Protein 6QGR (pdb70)

Radius of gyration: 29.75 Å; Cα contacts (8 Å, |Δi|>4): 2373; chains: 3; bounding box: 98×64×62 Å

CATH classification: 1.10.645.10

Foldseek 3Di:
DDAFEEEEAEAAADCLLVVLLCVVPLLNVLCCVPHYPHPYDVVPDDPDADAAGQEYAYEAWAQPPPVVRLVRLVVNLVRYNAYEHGELCQQAVFLVVPFAADDPPGSVSGDTFRSLVRDQHQFYQFADNGHNVSVSLLSVLSSQCVPNDVVSVVLSCLVGVVRRVSSVVDRWAAPCCCVVPDVVVPHQDLPCQLCVRQPQNQWDADPSHTDGPRVRIRGRNRSLVRDCRNDPRCVPPVCVVVVVVVSVVSSDD/DFWFKFFFFDLFAAGWIKIFDADPVLFGAFIFIFHLHAFPPLFVVQAFAFLFVSLLVQLVLDQLFSLQSNVFSLVQLCQQQVADADPLLVLLSLLLQLLSLQLLLLSLCVSQQQQFDPFPDQDGDDLPDPDPPSPVSVVLSVLRNVLSLVSNCQSQVGSGSGDQDGNFGGPAFHDPVNLVVNLVSLVVNLVSLVVNLVVLLSRLVSVLVDQFHDFLNDTFGDDNQQLDFDQAADAFALGWWAKPSDPDGRDDVVQKDKAQCVVQFAAKDFHQDWDCSGPPGTTDDGGDIDTRSPSHQFIEMDGNPHQHAFAQLRSCCVPVVDDDDALSSLSSSLSVSSNVSSVSSNVSSVVNDSPDDGGGPDRGQHCQGKMKIWTQTRLGTWIKIFGGHRSGTNGIDIQFNLLSCSSRLSRSSRRGNPSCSSSRVSSSSHHSSRRND/DDADPLQAFFDAKWKKAWPPPVLLVQAQFRSCQLLLVQLCLVVVLWQWEWAFADDDDQLHTEIDIGRHSVRSSRRHADRQADYPRCPCQLVCCPPVVIQAYEYEEAQVVLVVLVCCLVPVDVRPPRNRRHRFYEHEFDLFGFHPVLVCCCCCPQQVDDSVFFSHWDDDPQWTWTAGPVGDIGTGGVVVSVVGTDPVSLLDLHGQNNNGQKTWYDPLADGNMIIMGHGDPSSVVSVVVCVVVRTMDIGRSVVHPPGPVVVSVSSVVSNVRSVVVLVCQQCVDPVGGHDRPVD

Organism: NCBI:txid1434108

Sequence (981 aa):
TNKIKIGHVHMSGCTGCLVSLADNNLGLIKILDDYADLVYCLTLADVRHIPEMDVALVEGSVCLQDHESVEDIKETRKKSKKIVVALGSCACYGNITRFSRGGQHNQPQHESYLPIGDLIDVDVYIPGCPPSPELIRNVAVMAYLLLEGNEEQKELAGKYLKPLMDLAKRGTSGCFCDLMYDVINQGLCMGCGTCAASCPVHAITLEFGKPQGERDLCIKCGSCYGACPRSFFNLDVISEFENISEIIAKALKDTKVVEISPTTRLEGHSKLTLKVNDQGIVERGDWLSITPVRGIEKLAIGKTMEQVPKIASRVCGICPIAHTLASTEAMEASIGCEIPTTDAKLLRIILHAANRIHSHALHNILILPDFYIPGTEKKFNLFANEQPARSVMARIVRIREIAQTIAAIAGGEAIHPSNPRIGGMYHNVSPRAKQKMADLAKECLVLVHEQMEFMLDDVIRNMQNREFVEVGGKQIPLPKKLGYHNQGVMATAPMYGSSSLDDNPTWDFTRWKETRPWDWYMGEVTIDLEDPSYPIGGTTKVGTKANPQMESCTGVPTYDGQPVEVGPRARLATFKNFDEKGTFAQHIARQMEYPDCCYTILNNCLDNLNTSGKVLADHIPQGDGSMGWAANEAPRGSNIHLARVKDGKVRWYDMLVPTTWNFPTCSRALTGAPWQIAEMVVRAYDPCVSCATHHMIEDPYLGKYVTCVSARSTDKEEILKKAQDGGIATALMVYALEEEGFIDGTIVAGEGDKPWQPKPVVAMTREDILKARGTRYNISPQISWLKEATRSFGLDKVGVTGVCCQMQAVRKAQLYPINMRDVPGKVAFTVGLFCMENFSYKSLQSIVEDHANQSLGSVKKMEITKGKKFWVYTERGNNVATVPLKATHKYEQPGCHVCLDYVSNLADISTGSVGSPDGWSTVFIRTKVGNEIWSKAVADGMFETKPIEEVKPGLDLLRKLAKQKIDKNQKTVEERKTFGINKGLRNPYA

InterPro domains:
  IPR001501 Nickel-dependent hydrogenase, large subunit [PF00374] (189-300)
  IPR018194 Nickel-dependent hydrogenase, large subunit, nickel binding site [PS00508] (291-300)
  IPR029014 [NiFe]-hydrogenase, large subunit [G3DSA:1.10.645.10] (1-300)
  IPR029014 [NiFe]-hydrogenase, large subunit [SSF56762] (3-300)

Solvent-accessible surface area: 34921 Å² total; per-residue (Å²): 136,120,68,4,87,9,0,3,3,35,13,4,3,15,1,0,18,10,4,0,14,25,13,20,22,100,16,22,24,36,6,39,37,67,42,1,63,31,32,11,0,25,7,31,20,30,36,9,103,19,36,117,4,20,1,0,6,0,2,2,0,0,0,72,79,23,137,77,10,32,66,36,0,77,53,0,58,156,64,11,141,27,0,1,0,0,0,1,20,0,0,6,0,1,1,2,82,40,12,118,5,44,2,50,22,16,76,90,7,91,35,13,52,0,0,26,68,66,18,114,19,52,7,1,0,0,0,10,4,2,0,6,22,0,1,49,2,3,10,5,0,5,32,19,55,55,52,14,85,139,139,61,71,95,32,0,28,94,0,6,93,3,0,61,54,8,15,152,91,26,26,74,2,22,10,13,10,4,64,141,34,4,58,106,38,31,0,15,11,1,8,2,2,10,16,7,0,12,5,2,49,4,12,73,35,108,114,6,66,22,91,12,96,155,95,7,14,3,60,10,4,1,10,7,2,6,10,2,4,4,2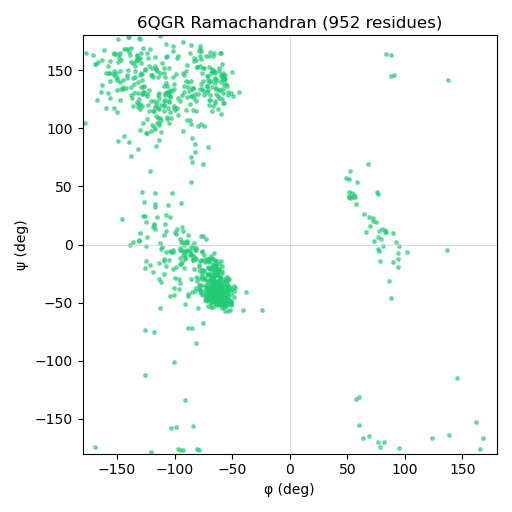4,3,23,95,89,4,0,35,58,19,49,77,5,48,76,53,10,59,149,22,36,159,167,98,106,13,0,5,0,23,10,1,1,11,2,2,7,29,0,12,0,0,0,62,1,46,133,139,14,44,3,78,116,4,3,0,0,0,24,8,7,1,4,1,0,8,91,2,0,57,33,33,31,14,41,5,1,2,4,1,0,0,4,0,0,1,3,3,1,1,1,0,0,0,0,0,1,23,0,0,6,11,8,14,48,3,139,17,20,92,15,0,94,26,0,1,41,0,0,6,0,0,2,3,1,1,0,1,0,14,2,0,27,7,2,0,35,14,2,2,30,45,76,56,115,101,49,5,74,12,93,20,107,73,119,53,4,40,58,5,15,43,41,0,15,78,0,7,60,1,0,5,35,0,0,12,3,0,0,5,5,2,1,3,0,8,2,0,64,2,0,0,1,55,44,29,5,15,96,103,0,58,124,31,0,29,95,22,0,125,69,0,22,95,32,0,60,82,0,28,114,41,0,37,71,0,0,139,27,1,90,119,34,149,59,0,70,23,34,70,91,129,9,81,20,42,207,143,7,2,74,17,141,36,39,46,9,11,3,10,73,20,44,20,11,15,41,83,65,145,125,57,75,13,58,91,104,107,51,122,28,16,146,0,160,87,41,6,7,28,111,20,64,1,73,45,60,21,102,68,7,38,104,41,2,14,20,159,87,46,55,141,3,34,0,33,99,63,0,4,2,3,0,0,2,19,93,47,90,0,10,2,4,1,2,18,0,1,20,16,61,82,159,121,40,128,101,74,2,0,23,5,6,3,35,0,5,0,79,10,0,16,63,0,0,112,25,0,40,94,9,4,117,88,5,79,31,106,14,112,19,56,12,129,132,46,33,96,19,106,17,52,58,0,9,0,1,0,1,2,4,8,0,0,0,0,0,1,0,102,0,103,102,10,85,0,125,90,8,20,0,0,0,2,1,1,0,1,0,0,0,0,1,68,0,0,77,34,1,6,10,28,1,0,5,13,0,1,8,0,3,2,3,0,0,0,2,1,3,5,130,89,119,16,117,54,0,13,62,6,56,70,10,23,0,0,57,0,55,44,120,80,3,39,137,142,16,27,29,0,7,3,29,12,6,0,0,6,12,0,33,116,80,38,48,3,13,0,0,0,5,22,4,147,23,125,87,72,49,34,8,104,14,63,10,0,50,68,78,116,48,2,20,115,19,42,24,34,36,36,4,13,11,15,4,0,27,80,1,17,19,0,4,2,5,45,0,0,62,100,1,0,0,14,6,25,2,15,10,1,13,1,0,9,1,4,30,2,1,0,0,3,1,32,43,1,16,72,38,20,27,0,0,0,0,58,25,24,59,36,22,1,39,12,139,11,0,38,23,0,0,77,101,80,6,121,43,71,9,68,50,9,116,50,0,23,43,44,166,48,82,0,43,0,62,11,111,216,62,86,81,18,55,4,89,40,176,36,2,102,167,38,22,9,92,2,14,67,3,11,36,5,11,0,0,35,8,0,5,0,0,8,12,42,39,3,14,63,123,27,27,3,0,0,0,1,8,10,134,62,0,63,100,4,19,57,84,0,55,88,63,44,73,14,65,57,90,64,2,136,130,11,157,51,3,29,104,64,0,82,126,44,0,92,89,7,28,70,134,8,62,128,42,2,81,84,18,96,112,143,41,163,152,159,43,62,64,30,6,50,98

B-factor: mean 40.39, std 10.01, range [21.32, 119.17]

Secondary structure (DSSP, 8-state):
-EEEEE-S--SSBS-EEEEEEE-TTSBEEEEEEEE-S----HHHHTTTSBTTHHHHHHHTT-SSSHHHHHHHHHHHHHHHHT-PPPHHHHHHHHHHHHHHHHHHHHHHHHHHGGGSB-TTSSPBP-TTSSSTTHHHHHHHHHHHHHHHHHHHHHHHS-SSS-SSEETTEES----HHHHHHHHHHHHHHHHHHHHHHHHHHHHHHHHHH-SEEEETTEEEE--TTTT--S--B--S-SSSEEETTSSS-SS-GGGEEEE-GGGTS---EE-----TTSTTT-SPPTT-EE-HHHH--S-EEEETTB--B-SHHHHHHHHH-----SHHHHHHHHHHTHHHHHHHHHHHHHH--TTS--B-S-----EEEEEEEEEEETTEEEEEEEEEETTEEEEEEEE-HHHHHHHHHHHHTTTSBGGGHHHHHHTT--BHHHHH-/-EEETTTEEESEEEEEEES-HHHHTT-SSSSHHHHHHHHHHHHTS-SEEEEEEE-SSTT-EEEEEE-SHHHHHTT-S---S---GGGGTTGGGTTT--SSEEEEEEHHHHHHHHHHHHS-SS-TTSTTTEEEEEEE--S--B-HHHHHIIIIIIS---GGGEEEEEEETTEEEEEETTS-EEEEEHHHHGGGB-GGGGG---SS-TTSSEEEESTTS-TT-EEEEE-SHHHHHHHHHHHHTT-EEEEEGGGSSSHHHHHHHHHHHHHHHHHHHHHHHTTSSSS-----TT-/-PPEEEEEEESB--SHHHHHHHTTTHHHHHHHHHTEEEEE-TTT----S---EEEEEEESBEETT-HHHHHHHHHHHHHEEEEEEEHHHHHH-GGGGG-----TT-TT---EE-GGGTS--SEEE--SSPPHHHHHHHHHHHHHHHHS-HHHHHHHHHHHHHHHHHHHH-S---THHHIIIIITTT------HHHHH-TT--EEEETTEEEE-TTT-----HHHHH-TTT---HHHHTTHHHHHHHHHHHH--

Nearest PDB structures (foldseek):
  6qgr-assembly1_B  TM=1.003E+00  e=1.014E-67  Methanosarcina barkeri MS
  6qii-assembly1_B  TM=1.003E+00  e=3.091E-65  Methanosarcina barkeri MS
  4omf-assembly1_B-2  TM=9.916E-01  e=7.053E-44  Methanothermobacter marburgensis str. Marburg
  8rja-assembly2_E  TM=9.171E-01  e=2.859E-29  Candidatus Methanoperedenaceae archaeon GB50
  7bkb-assembly1_E  TM=8.137E-01  e=6.306E-21  Methanospirillum hungatei JF-1

Structure (mmCIF, N/CA/C/O backbone):
data_6QGR
#
_entry.id   6QGR
#
_cell.length_a   235.826
_cell.length_b   235.826
_cell.length_c   235.826
_cell.angle_alpha   90.00
_cell.angle_beta   90.00
_cell.angle_gamma   90.00
#
_symmetry.space_group_name_H-M   'F 2 3'
#
loop_
_entity.id
_entity.type
_entity.pdbx_description
1 polymer 'Coenzyme F420 hydrogenase subunit gamma'
2 polymer 'Coenzyme F420 hydrogenase subunit alpha'
3 polymer 'Coenzyme F420 hydrogenase subunit beta'
4 non-polymer 'IRON/SULFUR CLUSTER'
5 non-polymer 'FE2/S2 (INORGANIC) CLUSTER'
6 non-polymer TRIS-HYDROXYMETHYL-METHYL-AMMONIUM
7 non-polymer (R,R)-2,3-BUTANEDIOL
8 non-polymer (4S)-2-METHYL-2,4-PENTANEDIOL
9 non-polymer formyl[bis(hydrocyanato-1kappaC)]ironnickel(Fe-Ni)
10 non-polymer 'FE (III) ION'
11 non-polymer 'MAGNESIUM ION'
12 non-polymer 'FLAVIN-ADENINE DINUCLEOTIDE'
13 water water
#
loop_
_atom_site.group_PDB
_atom_site.id
_atom_site.type_symbol
_atom_site.label_atom_id
_atom_site.label_alt_id
_atom_site.label_comp_id
_atom_site.label_asym_id
_atom_site.label_entity_id
_atom_site.label_seq_id
_atom_site.pdbx_PDB_ins_code
_atom_site.Cartn_x
_atom_site.Cartn_y
_atom_site.Cartn_z
_atom_site.occupancy
_atom_site.B_iso_or_equiv
_atom_site.auth_seq_id
_atom_site.auth_comp_id
_atom_site.auth_asym_id
_atom_site.auth_atom_id
_atom_site.pdbx_PDB_model_num
ATOM 1 N N . THR A 1 1 ? 4.680 -32.116 -39.466 1.00 94.36 18 THR G N 1
ATOM 2 C CA . THR A 1 1 ? 5.284 -32.407 -38.167 1.00 93.29 18 THR G CA 1
ATOM 3 C C . THR A 1 1 ? 6.441 -33.435 -38.231 1.00 87.02 18 THR G C 1
ATOM 4 O O . THR A 1 1 ? 6.584 -34.241 -39.172 1.00 80.98 18 THR G O 1
ATOM 8 N N . ASN A 1 2 ? 7.275 -33.398 -37.205 1.00 80.91 19 ASN G N 1
ATOM 9 C CA . ASN A 1 2 ? 8.332 -34.383 -37.094 1.00 81.25 19 ASN G CA 1
ATOM 10 C C . ASN A 1 2 ? 7.844 -35.644 -36.378 1.00 73.48 19 ASN G C 1
ATOM 11 O O . ASN A 1 2 ? 6.783 -35.680 -35.740 1.00 69.85 19 ASN G O 1
ATOM 16 N N . LYS A 1 3 ? 8.635 -36.696 -36.524 1.00 66.23 20 LYS G N 1
ATOM 17 C CA . LYS A 1 3 ? 8.506 -37.861 -35.673 1.00 59.63 20 LYS G CA 1
ATOM 18 C C . LYS A 1 3 ? 8.960 -37.515 -34.268 1.00 53.05 20 LYS G C 1
ATOM 19 O O . LYS A 1 3 ? 9.953 -36.811 -34.083 1.00 50.69 20 LYS G O 1
ATOM 25 N N . ILE A 1 4 ? 8.244 -38.015 -33.264 1.00 50.38 21 ILE G N 1
ATOM 26 C CA . ILE A 1 4 ? 8.778 -37.882 -31.910 1.00 48.56 21 ILE G CA 1
ATOM 27 C C . ILE A 1 4 ? 9.956 -38.832 -31.724 1.00 49.69 21 ILE G C 1
ATOM 28 O O . ILE A 1 4 ? 10.153 -39.794 -32.483 1.00 48.86 21 ILE G O 1
ATOM 33 N N . LYS A 1 5 ? 10.755 -38.558 -30.698 1.00 45.73 22 LYS G N 1
ATOM 34 C CA . LYS A 1 5 ? 11.918 -39.374 -30.386 1.00 44.88 22 LYS G CA 1
ATOM 35 C C . LYS A 1 5 ? 11.626 -40.272 -29.186 1.00 48.42 22 LYS G C 1
ATOM 36 O O . LYS A 1 5 ? 11.191 -39.784 -28.137 1.00 47.42 22 LYS G O 1
ATOM 42 N N . ILE A 1 6 ? 11.874 -41.578 -29.348 1.00 48.52 23 ILE G N 1
ATOM 43 C CA . ILE A 1 6 ? 11.516 -42.610 -28.369 1.00 44.79 23 ILE G CA 1
ATOM 44 C C . ILE A 1 6 ? 12.747 -43.450 -28.036 1.00 38.65 23 ILE G C 1
ATOM 45 O O . ILE A 1 6 ? 13.450 -43.906 -28.938 1.00 40.67 23 ILE G O 1
ATOM 50 N N . GLY A 1 7 ? 13.001 -43.658 -26.747 1.00 42.68 24 GLY G N 1
ATOM 51 C CA . GLY A 1 7 ? 13.992 -44.619 -26.301 1.00 42.85 24 GLY G CA 1
ATOM 52 C C . GLY A 1 7 ? 13.372 -45.742 -25.484 1.00 43.41 24 GLY G C 1
ATOM 53 O O . GLY A 1 7 ? 12.316 -45.580 -24.858 1.00 38.31 24 GLY G O 1
ATOM 54 N N . HIS A 1 8 ? 14.035 -46.892 -25.503 1.00 35.50 25 HIS G N 1
ATOM 55 C CA . HIS A 1 8 ? 13.736 -47.993 -24.603 1.00 35.95 25 HIS G CA 1
ATOM 56 C C . HIS A 1 8 ? 14.884 -48.071 -23.621 1.00 34.81 25 HIS G C 1
ATOM 57 O O . HIS A 1 8 ? 16.030 -48.353 -24.001 1.00 34.76 25 HIS G O 1
ATOM 64 N N . VAL A 1 9 ? 14.595 -47.809 -22.366 1.00 36.22 26 VAL G N 1
ATOM 65 C CA . VAL A 1 9 ? 15.603 -47.920 -21.315 1.00 42.73 26 VAL G CA 1
ATOM 66 C C . VAL A 1 9 ? 15.362 -49.199 -20.522 1.00 34.67 26 VAL G C 1
ATOM 67 O O . VAL A 1 9 ? 14.247 -49.428 -20.043 1.00 37.96 26 VAL G O 1
ATOM 71 N N . HIS A 1 10 ? 16.436 -49.965 -20.295 1.00 34.47 27 HIS G N 1
ATOM 72 C CA . HIS A 1 10 ? 16.379 -51.286 -19.662 1.00 36.16 27 HIS G CA 1
ATOM 73 C C . HIS A 1 10 ? 17.078 -51.255 -18.306 1.00 37.36 27 HIS G C 1
ATOM 74 O O . HIS A 1 10 ? 18.312 -51.261 -18.235 1.00 34.05 27 HIS G O 1
ATOM 81 N N . MET A 1 11 ? 16.277 -51.248 -17.227 1.00 33.76 28 MET G N 1
ATOM 82 C CA . MET A 1 11 ? 16.809 -51.329 -15.874 1.00 36.26 28 MET G CA 1
ATOM 83 C C . MET A 1 11 ? 16.865 -52.810 -15.489 1.00 35.33 28 MET G C 1
ATOM 84 O O . MET A 1 11 ? 17.280 -53.625 -16.305 1.00 35.08 28 MET G O 1
ATOM 89 N N . SER A 1 12 ? 16.410 -53.179 -14.284 1.00 33.85 29 SER G N 1
ATOM 90 C CA . SER A 1 12 ? 16.373 -54.594 -13.869 1.00 32.06 29 SER G CA 1
ATOM 91 C C . SER A 1 12 ? 15.064 -55.226 -14.366 1.00 35.89 29 SER G C 1
ATOM 92 O O . SER A 1 12 ? 14.085 -55.404 -13.619 1.00 39.09 29 SER G O 1
ATOM 95 N N . GLY A 1 13 ? 15.042 -55.485 -15.679 1.00 34.04 30 GLY G N 1
ATOM 96 C CA . GLY A 1 13 ? 13.888 -56.026 -16.371 1.00 34.96 30 GLY G CA 1
ATOM 97 C C . GLY A 1 13 ? 14.230 -57.347 -17.039 1.00 35.78 30 GLY G C 1
ATOM 98 O O . GLY A 1 13 ? 15.350 -57.843 -16.930 1.00 37.82 30 GLY G O 1
ATOM 99 N N . CYS A 1 14 ? 13.242 -57.928 -17.728 1.00 33.55 31 CYS G N 1
ATOM 100 C CA . CYS A 1 14 ? 13.471 -59.229 -18.359 1.00 32.66 31 CYS G CA 1
ATOM 101 C C . CYS A 1 14 ? 13.491 -59.169 -19.892 1.00 34.73 31 CYS G C 1
ATOM 102 O O . CYS A 1 14 ? 13.770 -60.190 -20.540 1.00 34.66 31 CYS G O 1
ATOM 105 N N . THR A 1 15 ? 13.223 -57.995 -20.484 1.00 34.58 32 THR G N 1
ATOM 106 C CA . THR A 1 15 ? 13.127 -57.677 -21.910 1.00 30.04 32 THR G CA 1
ATOM 107 C C . THR A 1 15 ? 11.809 -58.174 -22.467 1.00 30.86 32 THR G C 1
ATOM 108 O O . THR A 1 15 ? 11.484 -57.889 -23.655 1.00 32.92 32 THR G O 1
ATOM 112 N N . GLY A 1 16 ? 10.998 -58.871 -21.655 1.00 32.80 33 GLY G N 1
ATOM 113 C CA . GLY A 1 16 ? 9.637 -59.201 -22.072 1.00 31.60 33 GLY G CA 1
ATOM 114 C C . GLY A 1 16 ? 8.778 -57.987 -22.380 1.00 34.39 33 GLY G C 1
ATOM 115 O O . GLY A 1 16 ? 7.887 -58.051 -23.232 1.00 30.38 33 GLY G O 1
ATOM 116 N N . CYS A 1 17 ? 9.059 -56.851 -21.722 1.00 33.76 34 CYS G N 1
ATOM 117 C CA . CYS A 1 17 ? 8.383 -55.615 -22.085 1.00 38.37 34 CYS G CA 1
ATOM 118 C C . CYS A 1 17 ? 8.752 -55.162 -23.503 1.00 34.72 34 CYS G C 1
ATOM 119 O O . CYS A 1 17 ? 7.868 -54.825 -24.307 1.00 35.77 34 CYS G O 1
ATOM 122 N N . LEU A 1 18 ? 10.049 -55.149 -23.829 1.00 34.38 35 LEU G N 1
ATOM 123 C CA . LEU A 1 18 ? 10.450 -54.858 -25.203 1.00 35.58 35 LEU G CA 1
ATOM 124 C C . LEU A 1 18 ? 9.830 -55.844 -26.182 1.00 34.45 35 LEU G C 1
ATOM 125 O O . LEU A 1 18 ? 9.299 -55.438 -27.218 1.00 34.15 35 LEU G O 1
ATOM 130 N N . VAL A 1 19 ? 9.849 -57.146 -25.857 1.00 34.73 36 VAL G N 1
ATOM 131 C CA . VAL A 1 19 ? 9.245 -58.147 -26.746 1.00 31.62 36 VAL G CA 1
ATOM 132 C C . VAL A 1 19 ? 7.775 -57.836 -26.981 1.00 32.50 36 VAL G C 1
ATOM 133 O O . VAL A 1 19 ? 7.279 -57.943 -28.110 1.00 34.51 36 VAL G O 1
ATOM 137 N N . SER A 1 20 ? 7.053 -57.452 -25.920 1.00 32.36 37 SER G N 1
ATOM 138 C CA . SER A 1 20 ? 5.663 -57.039 -26.078 1.00 34.10 37 SER G CA 1
ATOM 139 C C . SER A 1 20 ? 5.525 -55.894 -27.085 1.00 34.75 37 SER G C 1
ATOM 140 O O . SER A 1 20 ? 4.621 -55.914 -27.923 1.00 34.27 37 SER G O 1
ATOM 143 N N . LEU A 1 21 ? 6.384 -54.873 -26.998 1.00 35.50 38 LEU G N 1
ATOM 144 C CA . LEU A 1 21 ? 6.324 -53.786 -27.986 1.00 37.31 38 LEU G CA 1
ATOM 145 C C . LEU A 1 21 ? 6.520 -54.344 -29.384 1.00 35.57 38 LEU G C 1
ATOM 146 O O . LEU A 1 21 ? 5.719 -54.090 -30.295 1.00 36.35 38 LEU G O 1
ATOM 151 N N . ALA A 1 22 ? 7.549 -55.180 -29.541 1.00 32.83 39 ALA G N 1
ATOM 152 C CA . ALA A 1 22 ? 7.838 -55.787 -30.829 1.00 35.73 39 ALA G CA 1
ATOM 153 C C . ALA A 1 22 ? 6.706 -56.675 -31.316 1.00 34.83 39 ALA G C 1
ATOM 154 O O . ALA A 1 22 ? 6.588 -56.904 -32.525 1.00 36.06 39 ALA G O 1
ATOM 156 N N . ASP A 1 23 ? 5.888 -57.223 -30.408 1.00 34.51 40 ASP G N 1
ATOM 157 C CA . ASP A 1 23 ? 4.830 -58.123 -30.852 1.00 36.28 40 ASP G CA 1
ATOM 158 C C . ASP A 1 23 ? 3.638 -57.372 -31.449 1.00 42.22 40 ASP G C 1
ATOM 159 O O . ASP A 1 23 ? 2.604 -57.998 -31.743 1.00 36.31 40 ASP G O 1
ATOM 164 N N . ASN A 1 24 ? 3.762 -56.036 -31.634 1.00 40.61 41 ASN G N 1
ATOM 165 C CA . ASN A 1 24 ? 2.835 -55.308 -32.509 1.00 38.18 41 ASN G CA 1
ATOM 166 C C . ASN A 1 24 ? 3.147 -55.534 -33.991 1.00 37.37 41 ASN G C 1
ATOM 167 O O . ASN A 1 24 ? 2.377 -55.089 -34.854 1.00 40.13 41 ASN G O 1
ATOM 172 N N . ASN A 1 25 ? 4.238 -56.236 -34.305 1.00 36.87 42 ASN G N 1
ATOM 173 C CA . ASN A 1 25 ? 4.500 -56.753 -35.673 1.00 40.07 42 ASN G CA 1
ATOM 174 C C . ASN A 1 25 ? 4.564 -55.570 -36.642 1.00 40.55 42 ASN G C 1
ATOM 175 O O . ASN A 1 25 ? 5.300 -54.599 -36.385 1.00 43.18 42 ASN G O 1
ATOM 180 N N . LEU A 1 26 ? 3.866 -55.620 -37.778 1.00 41.92 43 LEU G N 1
ATOM 181 C CA . LEU A 1 26 ? 3.897 -54.513 -38.731 1.00 42.12 43 LEU G CA 1
ATOM 182 C C . LEU A 1 26 ? 3.350 -53.215 -38.126 1.00 47.99 43 LEU G C 1
ATOM 183 O O . LEU A 1 26 ? 3.601 -52.139 -38.687 1.00 41.06 43 LEU G O 1
ATOM 188 N N . GLY A 1 27 ? 2.621 -53.295 -36.998 1.00 41.34 44 GLY G N 1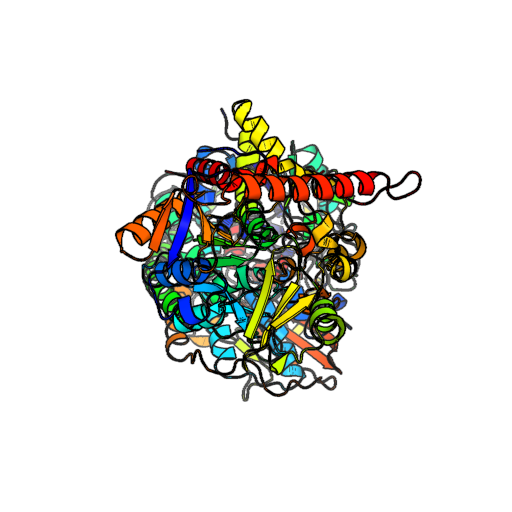
ATOM 189 C CA . GLY A 1 27 ? 2.217 -52.084 -36.296 1.00 34.74 44 GLY G CA 1
ATOM 190 C C . GLY A 1 27 ? 3.405 -51.253 -35.843 1.00 43.04 44 GLY G C 1
ATOM 191 O O . GLY A 1 27 ? 3.429 -50.031 -36.027 1.00 46.00 44 GLY G O 1
ATOM 192 N N . LEU A 1 28 ? 4.409 -51.908 -35.236 1.00 37.87 45 LEU G N 1
ATOM 193 C CA . LEU A 1 28 ? 5.610 -51.216 -34.762 1.00 41.30 45 LEU G CA 1
ATOM 194 C C . LEU A 1 28 ? 6.379 -50.591 -35.925 1.00 39.20 45 LEU G C 1
ATOM 195 O O . LEU A 1 28 ? 6.801 -49.430 -35.863 1.00 39.43 45 LEU G O 1
ATOM 200 N N . ILE A 1 29 ? 6.584 -51.366 -36.984 1.00 38.99 46 ILE G N 1
ATOM 201 C CA . ILE A 1 29 ? 7.276 -50.864 -38.167 1.00 43.02 46 ILE G CA 1
ATOM 202 C C . ILE A 1 29 ? 6.551 -49.639 -38.733 1.00 40.27 46 ILE G C 1
ATOM 203 O O . ILE A 1 29 ? 7.187 -48.634 -39.066 1.00 42.98 46 ILE G O 1
ATOM 208 N N . LYS A 1 30 ? 5.214 -49.667 -38.741 1.00 36.10 47 LYS G N 1
ATOM 209 C CA . LYS A 1 30 ? 4.416 -48.518 -39.176 1.00 42.08 47 LYS G CA 1
ATOM 210 C C . LYS A 1 30 ? 4.660 -47.280 -38.302 1.00 45.96 47 LYS G C 1
ATOM 211 O O . LYS A 1 30 ? 4.832 -46.167 -38.812 1.00 42.00 47 LYS G O 1
ATOM 217 N N . ILE A 1 31 ? 4.658 -47.460 -36.982 1.00 41.66 48 ILE G N 1
ATOM 218 C CA . ILE A 1 31 ? 4.973 -46.378 -36.052 1.00 42.28 48 ILE G CA 1
ATOM 219 C C . ILE A 1 31 ? 6.402 -45.857 -36.251 1.00 47.61 48 ILE G C 1
ATOM 220 O O . ILE A 1 31 ? 6.644 -44.645 -36.226 1.00 43.08 48 ILE G O 1
ATOM 225 N N . LEU A 1 32 ? 7.377 -46.758 -36.395 1.00 46.11 49 LEU G N 1
ATOM 226 C CA . LEU A 1 32 ? 8.750 -46.315 -36.623 1.00 48.87 49 LEU G CA 1
ATOM 227 C C . LEU A 1 32 ? 8.912 -45.650 -37.987 1.00 53.57 49 LEU G C 1
ATOM 228 O O . LEU A 1 32 ? 9.725 -44.722 -38.129 1.00 52.63 49 LEU G O 1
ATOM 233 N N . ASP A 1 33 ? 8.152 -46.108 -38.985 1.00 43.17 50 ASP G N 1
ATOM 234 C CA . ASP A 1 33 ? 8.180 -45.501 -40.309 1.00 47.72 50 ASP G CA 1
ATOM 235 C C . ASP A 1 33 ? 7.663 -44.063 -40.292 1.00 53.57 50 ASP G C 1
ATOM 236 O O . ASP A 1 33 ? 8.230 -43.190 -40.962 1.00 54.68 50 ASP G O 1
ATOM 241 N N . ASP A 1 34 ? 6.560 -43.799 -39.578 1.00 45.84 51 ASP G N 1
ATOM 242 C CA . ASP A 1 34 ? 5.789 -42.587 -39.819 1.00 46.11 51 ASP G CA 1
ATOM 243 C C . ASP A 1 34 ? 5.685 -41.635 -38.636 1.00 49.97 51 ASP G C 1
ATOM 244 O O . ASP A 1 34 ? 5.434 -40.449 -38.854 1.00 51.45 51 ASP G O 1
ATOM 249 N N . TYR A 1 35 ? 5.848 -42.101 -37.406 1.00 47.35 52 TYR G N 1
ATOM 250 C CA . TYR A 1 35 ? 5.551 -41.280 -36.247 1.00 41.48 52 TYR G CA 1
ATOM 251 C C . TYR A 1 35 ? 6.679 -41.154 -35.263 1.00 46.62 52 TYR G C 1
ATOM 252 O O . TYR A 1 35 ? 6.656 -40.208 -34.458 1.00 44.90 52 TYR G O 1
ATOM 261 N N . ALA A 1 36 ? 7.657 -42.059 -35.264 1.00 47.14 53 ALA G N 1
ATOM 262 C CA . ALA A 1 36 ? 8.628 -42.036 -34.174 1.00 46.24 53 ALA G CA 1
ATOM 263 C C . ALA A 1 36 ? 9.955 -42.593 -34.647 1.00 45.38 53 ALA G C 1
ATOM 264 O O . ALA A 1 36 ? 10.002 -43.507 -35.481 1.00 47.88 53 ALA G O 1
ATOM 266 N N . ASP A 1 37 ? 11.027 -42.016 -34.105 1.00 40.46 54 ASP G N 1
ATOM 267 C CA . ASP A 1 37 ? 12.395 -42.483 -34.307 1.00 43.30 54 ASP G CA 1
ATOM 268 C C . ASP A 1 37 ? 12.867 -43.110 -33.006 1.00 48.89 54 ASP G C 1
ATOM 269 O O . ASP A 1 37 ? 12.835 -42.453 -31.950 1.00 50.78 54 ASP G O 1
ATOM 274 N N . LEU A 1 38 ? 13.305 -44.365 -33.085 1.00 41.27 55 LEU G N 1
ATOM 275 C CA . LEU A 1 38 ? 13.933 -45.034 -31.944 1.00 44.73 55 LEU G CA 1
ATOM 276 C C . LEU A 1 38 ? 15.363 -44.529 -31.790 1.00 41.47 55 LEU G C 1
ATOM 277 O O . LEU A 1 38 ? 16.263 -44.936 -32.512 1.00 49.78 55 LEU G O 1
ATOM 282 N N . VAL A 1 39 ? 15.590 -43.659 -30.814 1.00 42.19 56 VAL G N 1
ATOM 283 C CA . VAL A 1 39 ? 16.899 -43.034 -30.679 1.00 44.67 56 VAL G CA 1
ATOM 284 C C . VAL A 1 39 ? 17.823 -43.816 -29.771 1.00 44.36 56 VAL G C 1
ATOM 285 O O . VAL A 1 39 ? 19.020 -43.519 -29.724 1.00 40.85 56 VAL G O 1
ATOM 289 N N . TYR A 1 40 ? 17.310 -44.786 -29.022 1.00 43.63 57 TYR G N 1
ATOM 290 C CA . TYR A 1 40 ? 18.118 -45.498 -28.037 1.00 39.36 57 TYR G CA 1
ATOM 291 C C . TYR A 1 40 ? 17.386 -46.770 -27.641 1.00 37.75 57 TYR G C 1
ATOM 292 O O . TYR A 1 40 ? 16.186 -46.704 -27.376 1.00 41.91 57 TYR G O 1
ATOM 301 N N . CYS A 1 41 ? 18.093 -47.910 -27.654 1.00 38.55 58 CYS G N 1
ATOM 302 C CA . CYS A 1 41 ? 17.614 -49.237 -27.249 1.00 36.79 58 CYS G CA 1
ATOM 303 C C . CYS A 1 41 ? 18.783 -50.211 -27.394 1.00 36.25 58 CYS G C 1
ATOM 304 O O . CYS A 1 41 ? 19.184 -50.560 -28.518 1.00 36.73 58 CYS G O 1
ATOM 307 N N . LEU A 1 42 ? 19.387 -50.594 -26.260 1.00 34.27 59 LEU G N 1
ATOM 308 C CA . LEU A 1 42 ? 20.616 -51.391 -26.298 1.00 36.27 59 LEU G CA 1
ATOM 309 C C . LEU A 1 42 ? 20.377 -52.727 -26.974 1.00 34.44 59 LEU G C 1
ATOM 310 O O . LEU A 1 42 ? 21.275 -53.271 -27.623 1.00 32.51 59 LEU G O 1
ATOM 315 N N . THR A 1 43 ? 19.137 -53.225 -26.901 1.00 34.93 60 THR G N 1
ATOM 316 C CA . THR A 1 43 ? 18.840 -54.533 -27.464 1.00 40.53 60 THR G CA 1
ATOM 317 C C . THR A 1 43 ? 18.847 -54.491 -28.983 1.00 36.85 60 THR G C 1
ATOM 318 O O . THR A 1 43 ? 19.189 -55.492 -29.621 1.00 33.92 60 THR G O 1
ATOM 322 N N . LEU A 1 44 ? 18.471 -53.351 -29.575 1.00 35.87 61 LEU G N 1
ATOM 323 C CA . LEU A 1 44 ? 18.210 -53.262 -31.009 1.00 36.28 61 LEU G CA 1
ATOM 324 C C . LEU A 1 44 ? 19.191 -52.378 -31.778 1.00 41.71 61 LEU G C 1
ATOM 325 O O . LEU A 1 44 ? 19.237 -52.468 -33.009 1.00 40.02 61 LEU G O 1
ATOM 330 N N . ALA A 1 45 ? 19.964 -51.533 -31.100 1.00 39.13 62 ALA G N 1
ATOM 331 C CA . ALA A 1 45 ? 20.733 -50.498 -31.781 1.00 37.09 62 ALA G CA 1
ATOM 332 C C . ALA A 1 45 ? 21.966 -50.159 -30.966 1.00 38.99 62 ALA G C 1
ATOM 333 O O . ALA A 1 45 ? 22.033 -50.431 -29.759 1.00 39.42 62 ALA G O 1
ATOM 335 N N . ASP A 1 46 ? 22.920 -49.483 -31.617 1.00 38.55 63 ASP G N 1
ATOM 336 C CA . ASP A 1 46 ? 24.267 -49.333 -31.060 1.00 37.16 63 ASP G CA 1
ATOM 337 C C . ASP A 1 46 ? 24.509 -47.983 -30.357 1.00 40.39 63 ASP G C 1
ATOM 338 O O . ASP A 1 46 ? 25.657 -47.689 -29.975 1.00 36.90 63 ASP G O 1
ATOM 343 N N . VAL A 1 47 ? 23.472 -47.173 -30.145 1.00 41.56 64 VAL G N 1
ATOM 344 C CA . VAL A 1 47 ? 23.662 -45.948 -29.367 1.00 37.09 64 VAL G CA 1
ATOM 345 C C . VAL A 1 47 ? 23.974 -46.361 -27.928 1.00 42.40 64 VAL G C 1
ATOM 346 O O . VAL A 1 47 ? 23.125 -46.949 -27.243 1.00 41.04 64 VAL G O 1
ATOM 350 N N . ARG A 1 48 ? 25.194 -46.055 -27.469 1.00 35.78 65 ARG G N 1
ATOM 351 C CA . ARG A 1 48 ? 25.684 -46.574 -26.194 1.00 34.95 65 ARG G CA 1
ATOM 352 C C . ARG A 1 48 ? 25.195 -45.785 -24.977 1.00 43.96 65 ARG G C 1
ATOM 353 O O . ARG A 1 48 ? 25.122 -46.360 -23.884 1.00 42.62 65 ARG G O 1
ATOM 361 N N . HIS A 1 49 ? 24.893 -44.481 -25.117 1.00 41.34 66 HIS G N 1
ATOM 362 C CA . HIS A 1 49 ? 24.591 -43.622 -23.973 1.00 40.70 66 HIS G CA 1
ATOM 363 C C . HIS A 1 49 ? 23.226 -43.025 -24.159 1.00 38.42 66 HIS G C 1
ATOM 364 O O . HIS A 1 49 ? 22.745 -42.907 -25.288 1.00 38.56 66 HIS G O 1
ATOM 371 N N . ILE A 1 50 ? 22.585 -42.689 -23.038 1.00 40.96 67 ILE G N 1
ATOM 372 C CA . ILE A 1 50 ? 21.181 -42.263 -23.077 1.00 42.55 67 ILE G CA 1
ATOM 373 C C . ILE A 1 50 ? 21.123 -40.889 -23.738 1.00 45.72 67 ILE G C 1
ATOM 374 O O . ILE A 1 50 ? 21.736 -39.945 -23.214 1.00 45.06 67 ILE G O 1
ATOM 379 N N . PRO A 1 51 ? 20.411 -40.731 -24.867 1.00 42.06 68 PRO G N 1
ATOM 380 C CA . PRO A 1 51 ? 20.295 -39.408 -25.508 1.00 43.65 68 PRO G CA 1
ATOM 381 C C . PRO A 1 51 ? 19.015 -38.700 -25.071 1.00 46.08 68 PRO G C 1
ATOM 382 O O . PRO A 1 51 ? 18.270 -39.233 -24.247 1.00 48.63 68 PRO G O 1
ATOM 386 N N . GLU A 1 52 ? 18.723 -37.521 -25.603 1.00 46.52 69 GLU G N 1
ATOM 387 C CA . GLU A 1 52 ? 17.459 -36.859 -25.287 1.00 46.02 69 GLU G CA 1
ATOM 388 C C . GLU A 1 52 ? 16.302 -37.599 -25.941 1.00 42.40 69 GLU G C 1
ATOM 389 O O . GLU A 1 52 ? 16.413 -38.069 -27.074 1.00 43.55 69 GLU G O 1
ATOM 395 N N . MET A 1 53 ? 15.178 -37.699 -25.232 1.00 40.55 70 MET G N 1
ATOM 396 C CA . MET A 1 53 ? 14.008 -38.393 -25.760 1.00 47.51 70 MET G CA 1
ATOM 397 C C . MET A 1 53 ? 12.758 -37.580 -25.478 1.00 38.47 70 MET G C 1
ATOM 398 O O . MET A 1 53 ? 12.643 -36.973 -24.415 1.00 42.69 70 MET G O 1
ATOM 403 N N . ASP A 1 54 ? 11.813 -37.593 -26.421 1.00 37.98 71 ASP G N 1
ATOM 404 C CA . ASP A 1 54 ? 10.447 -37.175 -26.111 1.00 42.24 71 ASP G CA 1
ATOM 405 C C . ASP A 1 54 ? 9.755 -38.160 -25.173 1.00 49.62 71 ASP G C 1
ATOM 406 O O . ASP A 1 54 ? 9.133 -37.749 -24.178 1.00 44.20 71 ASP G O 1
ATOM 411 N N . VAL A 1 55 ? 9.861 -39.462 -25.474 1.00 47.38 72 VAL G N 1
ATOM 412 C CA . VAL A 1 55 ? 9.247 -40.535 -24.695 1.00 42.65 72 VAL G CA 1
ATOM 413 C C . VAL A 1 55 ? 10.307 -41.591 -24.392 1.00 41.80 72 VAL G C 1
ATOM 414 O O . VAL A 1 55 ? 10.944 -42.134 -25.310 1.00 44.78 72 VAL G O 1
ATOM 418 N N . ALA A 1 56 ? 10.529 -41.837 -23.105 1.00 37.10 73 ALA G N 1
ATOM 419 C CA . ALA A 1 56 ? 11.344 -42.938 -22.610 1.00 45.01 73 ALA G CA 1
ATOM 420 C C . ALA A 1 56 ? 10.404 -44.028 -22.084 1.00 45.77 73 ALA G C 1
ATOM 421 O O . ALA A 1 56 ? 9.670 -43.803 -21.109 1.00 37.31 73 ALA G O 1
ATOM 423 N N . LEU A 1 57 ? 10.412 -45.186 -22.761 1.00 42.20 74 LEU G N 1
ATOM 424 C CA . LEU A 1 57 ? 9.797 -46.435 -22.292 1.00 38.01 74 LEU G CA 1
ATOM 425 C C . LEU A 1 57 ? 10.814 -47.157 -21.408 1.00 37.55 74 LEU G C 1
ATOM 426 O O . LEU A 1 57 ? 11.781 -47.753 -21.904 1.00 36.62 74 LEU G O 1
ATOM 431 N N . VAL A 1 58 ? 10.602 -47.096 -20.088 1.00 35.22 75 VAL G N 1
ATOM 432 C CA . VAL A 1 58 ? 11.535 -47.616 -19.091 1.00 35.90 75 VAL G CA 1
ATOM 433 C C . VAL A 1 58 ? 10.959 -48.917 -18.524 1.00 40.77 75 VAL G C 1
ATOM 434 O O . VAL A 1 58 ? 9.874 -48.905 -17.919 1.00 34.47 75 VAL G O 1
ATOM 438 N N . GLU A 1 59 ? 11.676 -50.035 -18.728 1.00 36.72 76 GLU G N 1
ATOM 439 C CA . GLU A 1 59 ? 11.293 -51.322 -18.160 1.00 36.98 76 GLU G CA 1
ATOM 440 C C . GLU A 1 59 ? 12.252 -51.729 -17.040 1.00 37.92 76 GLU G C 1
ATOM 441 O O . GLU A 1 59 ? 13.414 -51.309 -17.017 1.00 34.31 76 GLU G O 1
ATOM 447 N N . GLY A 1 60 ? 11.738 -52.524 -16.084 1.00 32.92 77 GLY G N 1
ATOM 448 C CA . GLY A 1 60 ? 12.529 -52.985 -14.969 1.00 33.50 77 GLY G CA 1
ATOM 449 C C . GLY A 1 60 ? 12.519 -52.025 -13.788 1.00 36.22 77 GLY G C 1
ATOM 450 O O . GLY A 1 60 ? 12.180 -50.843 -13.903 1.00 34.33 77 GLY G O 1
ATOM 451 N N . SER A 1 61 ? 12.934 -52.557 -12.624 1.00 31.48 78 SER G N 1
ATOM 452 C CA . SER A 1 61 ? 13.110 -51.771 -11.420 1.00 31.55 78 SER G CA 1
ATOM 453 C C . SER A 1 61 ? 14.587 -51.387 -11.271 1.00 31.35 78 SER G C 1
ATOM 454 O O . SER A 1 61 ? 15.431 -51.719 -12.116 1.00 34.23 78 SER G O 1
ATOM 457 N N . VAL A 1 62 ? 14.909 -50.723 -10.155 1.00 32.06 79 VAL G N 1
ATOM 458 C CA . VAL A 1 62 ? 16.240 -50.150 -9.907 1.00 36.06 79 VAL G CA 1
ATOM 459 C C . VAL A 1 62 ? 16.894 -50.856 -8.722 1.00 33.48 79 VAL G C 1
ATOM 460 O O . VAL A 1 62 ? 16.348 -50.850 -7.608 1.00 35.35 79 VAL G O 1
ATOM 464 N N . CYS A 1 63 ? 18.071 -51.427 -8.943 1.00 32.25 80 CYS G N 1
ATOM 465 C CA . CYS A 1 63 ? 18.804 -52.020 -7.832 1.00 35.95 80 CYS G CA 1
ATOM 466 C C . CYS A 1 63 ? 19.595 -50.916 -7.139 1.00 40.03 80 CYS G C 1
ATOM 467 O O . CYS A 1 63 ? 20.521 -50.356 -7.750 1.00 34.62 80 CYS G O 1
ATOM 470 N N . LEU A 1 64 ? 19.244 -50.634 -5.862 1.00 37.01 81 LEU G N 1
ATOM 471 C CA . LEU A 1 64 ? 19.812 -49.492 -5.129 1.00 34.89 81 LEU G CA 1
ATOM 472 C C . LEU A 1 64 ? 21.311 -49.642 -4.908 1.00 38.88 81 LEU G C 1
ATOM 473 O O . LEU A 1 64 ? 22.019 -48.631 -4.777 1.00 36.63 81 LEU G O 1
ATOM 478 N N . GLN A 1 65 ? 21.819 -50.872 -4.878 1.00 36.07 82 GLN G N 1
ATOM 479 C CA . GLN A 1 65 ? 23.232 -51.102 -4.684 1.00 34.35 82 GLN G CA 1
ATOM 480 C C . GLN A 1 65 ? 24.000 -51.225 -6.000 1.00 38.20 82 GLN G C 1
ATOM 481 O O . GLN A 1 65 ? 25.155 -51.679 -5.988 1.00 37.58 82 GLN G O 1
ATOM 487 N N . ASP A 1 66 ? 23.389 -50.876 -7.144 1.00 38.51 83 ASP G N 1
ATOM 488 C CA . ASP A 1 66 ? 24.111 -50.862 -8.422 1.00 35.51 83 ASP G CA 1
ATOM 489 C C . ASP A 1 66 ? 24.204 -49.413 -8.915 1.00 38.53 83 ASP G C 1
ATOM 490 O O . ASP A 1 66 ? 23.230 -48.867 -9.457 1.00 36.00 83 ASP G O 1
ATOM 495 N N . HIS A 1 67 ? 25.396 -48.820 -8.737 1.00 40.03 84 HIS G N 1
ATOM 496 C CA . HIS A 1 67 ? 25.611 -47.395 -9.000 1.00 37.14 84 HIS G CA 1
ATOM 497 C C . HIS A 1 67 ? 25.195 -46.994 -10.409 1.00 31.35 84 HIS G C 1
ATOM 498 O O . HIS A 1 67 ? 24.452 -46.024 -10.600 1.00 36.38 84 HIS G O 1
ATOM 505 N N . GLU A 1 68 ? 25.621 -47.762 -11.421 1.00 35.51 85 GLU G N 1
ATOM 506 C CA . GLU A 1 68 ? 25.305 -47.386 -12.794 1.00 35.32 85 GLU G CA 1
ATOM 507 C C . GLU A 1 68 ? 23.794 -47.375 -13.029 1.00 39.43 85 GLU G C 1
ATOM 508 O O . GLU A 1 68 ? 23.275 -46.513 -13.744 1.00 42.61 85 GLU G O 1
ATOM 514 N N . SER A 1 69 ? 23.063 -48.303 -12.401 1.00 36.56 86 SER G N 1
ATOM 515 C CA . SER A 1 69 ? 21.606 -48.328 -12.534 1.00 41.33 86 SER G CA 1
ATOM 516 C C . SER A 1 69 ? 20.967 -47.059 -11.977 1.00 32.48 86 SER G C 1
ATOM 517 O O . SER A 1 69 ? 20.065 -46.480 -12.603 1.00 36.71 86 SER G O 1
ATOM 520 N N . VAL A 1 70 ? 21.368 -46.661 -10.764 1.00 36.23 87 VAL G N 1
ATOM 521 C CA . VAL A 1 70 ? 20.828 -45.444 -10.150 1.00 39.34 87 VAL G CA 1
ATOM 522 C C . VAL A 1 70 ? 21.106 -44.237 -11.047 1.00 36.29 87 VAL G C 1
ATOM 523 O O . VAL A 1 70 ? 20.204 -43.451 -11.353 1.00 41.54 87 VAL G O 1
ATOM 527 N N . GLU A 1 71 ? 22.339 -44.126 -11.539 1.00 37.18 88 GLU G N 1
ATOM 528 C CA . GLU A 1 71 ? 22.691 -43.057 -12.476 1.00 43.47 88 GLU G CA 1
ATOM 529 C C . GLU A 1 71 ? 21.843 -43.122 -13.750 1.00 46.04 88 GLU G C 1
ATOM 530 O O . GLU A 1 71 ? 21.333 -42.088 -14.215 1.00 35.68 88 GLU G O 1
ATOM 536 N N . ASP A 1 72 ? 21.656 -44.335 -14.324 1.00 40.78 89 ASP G N 1
ATOM 537 C CA . ASP A 1 72 ? 20.832 -44.455 -15.538 1.00 36.29 89 ASP G CA 1
ATOM 538 C C . ASP A 1 72 ? 19.425 -43.895 -15.331 1.00 41.27 89 ASP G C 1
ATOM 539 O O . ASP A 1 72 ? 18.897 -43.214 -16.213 1.00 40.81 89 ASP G O 1
ATOM 544 N N . ILE A 1 73 ? 18.758 -44.251 -14.211 1.00 39.52 90 ILE G N 1
ATOM 545 C CA . ILE A 1 73 ? 17.349 -43.844 -14.068 1.00 40.66 90 ILE G CA 1
ATOM 546 C C . ILE A 1 73 ? 17.258 -42.327 -13.790 1.00 36.64 90 ILE G C 1
ATOM 547 O O . ILE A 1 73 ? 16.342 -41.667 -14.272 1.00 35.02 90 ILE G O 1
ATOM 552 N N . LYS A 1 74 ? 18.215 -41.750 -13.059 1.00 34.49 91 LYS G N 1
ATOM 553 C CA . LYS A 1 74 ? 18.266 -40.281 -12.937 1.00 42.88 91 LYS G CA 1
ATOM 554 C C . LYS A 1 74 ? 18.590 -39.599 -14.275 1.00 41.41 91 LYS G C 1
ATOM 555 O O . LYS A 1 74 ? 17.960 -38.597 -14.643 1.00 40.95 91 LYS G O 1
ATOM 561 N N . GLU A 1 75 ? 19.583 -40.115 -15.007 1.00 39.93 92 GLU G N 1
ATOM 562 C CA . GLU A 1 75 ? 19.900 -39.566 -16.319 1.00 36.09 92 GLU G CA 1
ATOM 563 C C . GLU A 1 75 ? 18.682 -39.608 -17.227 1.00 45.37 92 GLU G C 1
ATOM 564 O O . GLU A 1 75 ? 18.442 -38.670 -17.993 1.00 45.23 92 GLU G O 1
ATOM 570 N N . THR A 1 76 ? 17.864 -40.666 -17.108 1.00 41.87 93 THR G N 1
ATOM 571 C CA . THR A 1 76 ? 16.685 -40.827 -17.960 1.00 40.39 93 THR G CA 1
ATOM 572 C C . THR A 1 76 ? 15.646 -39.741 -17.687 1.00 43.43 93 THR G C 1
ATOM 573 O O . THR A 1 76 ? 15.037 -39.203 -18.627 1.00 38.36 93 THR G O 1
ATOM 577 N N . ARG A 1 77 ? 15.362 -39.470 -16.399 1.00 40.35 94 ARG G N 1
ATOM 578 C CA . ARG A 1 77 ? 14.450 -38.378 -16.069 1.00 45.16 94 ARG G CA 1
ATOM 579 C C . ARG A 1 77 ? 14.987 -37.072 -16.639 1.00 42.58 94 ARG G C 1
ATOM 580 O O . ARG A 1 77 ? 14.253 -36.329 -17.288 1.00 40.98 94 ARG G O 1
ATOM 588 N N . LYS A 1 78 ? 16.292 -36.832 -16.464 1.00 42.48 95 LYS G N 1
ATOM 589 C CA . LYS A 1 78 ? 16.913 -35.597 -16.939 1.00 45.55 95 LYS G CA 1
ATOM 590 C C . LYS A 1 78 ? 16.807 -35.446 -18.457 1.00 48.65 95 LYS G C 1
ATOM 591 O O . LYS A 1 78 ? 16.656 -34.319 -18.941 1.00 47.19 95 LYS G O 1
ATOM 597 N N . LYS A 1 79 ? 16.827 -36.558 -19.220 1.00 42.39 96 LYS G N 1
ATOM 598 C CA . LYS A 1 79 ? 16.895 -36.538 -20.675 1.00 37.20 96 LYS G CA 1
ATOM 599 C C . LYS A 1 79 ? 15.535 -36.633 -21.370 1.00 43.72 96 LYS G C 1
ATOM 600 O O . LYS A 1 79 ? 15.478 -36.518 -22.610 1.00 42.99 96 LYS G O 1
ATOM 606 N N . SER A 1 80 ? 14.433 -36.790 -20.629 1.00 40.29 97 SER G N 1
ATOM 607 C CA . SER A 1 80 ? 13.160 -37.183 -21.229 1.00 41.44 97 SER G CA 1
ATOM 608 C C . SER A 1 80 ? 12.034 -36.186 -20.931 1.00 41.79 97 SER G C 1
ATOM 609 O O . SER A 1 80 ? 11.839 -35.780 -19.778 1.00 39.53 97 SER G O 1
ATOM 612 N N A LYS A 1 81 ? 11.287 -35.809 -21.974 0.54 42.23 98 LYS G N 1
ATOM 613 N N B LYS A 1 81 ? 11.262 -35.833 -21.962 0.46 42.24 98 LYS G N 1
ATOM 614 C CA A LYS A 1 81 ? 10.050 -35.056 -21.769 0.54 44.02 98 LYS G CA 1
ATOM 615 C CA B LYS A 1 81 ? 10.050 -35.051 -21.727 0.46 44.01 98 LYS G CA 1
ATOM 616 C C A LYS A 1 81 ? 9.036 -35.891 -20.985 0.54 43.94 98 LYS G C 1
ATOM 617 C C B LYS A 1 81 ? 9.001 -35.882 -20.993 0.46 43.93 98 LYS G C 1
ATOM 618 O O A LYS A 1 81 ? 8.518 -35.457 -19.944 0.54 44.01 98 LYS G O 1
ATOM 619 O O B LYS A 1 81 ? 8.417 -35.432 -19.996 0.46 44.00 98 LYS G O 1
ATOM 630 N N . ILE A 1 82 ? 8.749 -37.104 -21.464 1.00 43.69 99 ILE G N 1
ATOM 631 C CA . ILE A 1 82 ? 7.763 -37.986 -20.848 1.00 43.25 99 ILE G CA 1
ATOM 632 C C . ILE A 1 82 ? 8.458 -39.278 -20.444 1.00 43.35 99 ILE G C 1
ATOM 633 O O . ILE A 1 82 ? 9.119 -39.922 -21.264 1.00 42.20 99 ILE G O 1
ATOM 638 N N . VAL A 1 83 ? 8.309 -39.649 -19.186 1.00 45.57 100 VAL G N 1
ATOM 639 C CA . VAL A 1 83 ? 8.812 -40.923 -18.681 1.00 44.92 100 VAL G CA 1
ATOM 640 C C . VAL A 1 83 ? 7.618 -41.860 -18.515 1.00 47.02 100 VAL G C 1
ATOM 641 O O . VAL A 1 83 ? 6.648 -41.517 -17.823 1.00 42.62 100 VAL G O 1
ATOM 645 N N . VAL A 1 84 ? 7.683 -43.019 -19.186 1.00 41.41 101 VAL G N 1
ATOM 646 C CA . VAL A 1 84 ? 6.679 -44.083 -19.104 1.00 40.21 101 VAL G CA 1
ATOM 647 C C . VAL A 1 84 ? 7.296 -45.253 -18.340 1.00 40.01 101 VAL G C 1
ATOM 648 O O . VAL A 1 84 ? 8.342 -45.778 -18.752 1.00 34.52 101 VAL G O 1
ATOM 652 N N . ALA A 1 85 ? 6.687 -45.622 -17.202 1.00 36.13 102 ALA G N 1
ATOM 653 C CA . ALA A 1 85 ? 7.008 -46.899 -16.549 1.00 36.33 102 ALA G CA 1
ATOM 654 C C . ALA A 1 85 ? 6.349 -47.993 -17.396 1.00 34.92 102 ALA G C 1
ATOM 655 O O . ALA A 1 85 ? 5.124 -48.186 -17.345 1.00 35.19 102 ALA G O 1
ATOM 657 N N . LEU A 1 86 ? 7.162 -48.681 -18.212 1.00 31.70 103 LEU G N 1
ATOM 658 C CA . LEU A 1 86 ? 6.670 -49.732 -19.104 1.00 35.53 103 LEU G CA 1
ATOM 659 C C . LEU A 1 86 ? 6.711 -51.060 -18.363 1.00 37.21 103 LEU G C 1
ATOM 660 O O . LEU A 1 86 ? 7.802 -51.533 -18.017 1.00 32.10 103 LEU G O 1
ATOM 665 N N . GLY A 1 87 ? 5.544 -51.659 -18.140 1.00 37.63 104 GLY G N 1
ATOM 666 C CA . GLY A 1 87 ? 5.447 -52.957 -17.481 1.00 32.97 104 GLY G CA 1
ATOM 667 C C . GLY A 1 87 ? 5.478 -52.894 -15.959 1.00 38.13 104 GLY G C 1
ATOM 668 O O . GLY A 1 87 ? 5.892 -51.902 -15.340 1.00 34.42 104 GLY G O 1
ATOM 669 N N . SER A 1 88 ? 5.058 -54.022 -15.347 1.00 36.36 105 SER G N 1
ATOM 670 C CA . SER A 1 88 ? 4.817 -54.082 -13.906 1.00 31.75 105 SER G CA 1
ATOM 671 C C . SER A 1 88 ? 6.094 -53.967 -13.068 1.00 33.48 105 SER G C 1
ATOM 672 O O . SER A 1 88 ? 6.033 -53.431 -11.961 1.00 34.08 105 SER G O 1
ATOM 675 N N . CYS A 1 89 ? 7.260 -54.416 -13.556 1.00 30.92 106 CYS G N 1
ATOM 676 C CA . CYS A 1 89 ? 8.482 -54.167 -12.784 1.00 33.52 106 CYS G CA 1
ATOM 677 C C . CYS A 1 89 ? 8.739 -52.674 -12.633 1.00 38.26 106 CYS G C 1
ATOM 678 O O . CYS A 1 89 ? 9.064 -52.206 -11.531 1.00 35.95 106 CYS G O 1
ATOM 681 N N . ALA A 1 90 ? 8.667 -51.917 -13.752 1.00 36.44 107 ALA G N 1
ATOM 682 C CA . ALA A 1 90 ? 8.915 -50.472 -13.676 1.00 38.82 107 ALA G CA 1
ATOM 683 C C . ALA A 1 90 ? 7.844 -49.765 -12.825 1.00 36.35 107 ALA G C 1
ATOM 684 O O . ALA A 1 90 ? 8.182 -48.906 -11.991 1.00 37.39 107 ALA G O 1
ATOM 686 N N . CYS A 1 91 ? 6.563 -50.174 -12.966 1.00 33.53 108 CYS G N 1
ATOM 687 C CA . CYS A 1 91 ? 5.459 -49.539 -12.233 1.00 38.26 108 CYS G CA 1
ATOM 688 C C . CYS A 1 91 ? 5.488 -49.867 -10.750 1.00 36.61 108 CYS G C 1
ATOM 689 O O . CYS A 1 91 ? 5.296 -48.980 -9.899 1.00 35.69 108 CYS G O 1
ATOM 692 N N . TYR A 1 92 ? 5.673 -51.158 -10.420 1.00 38.58 109 TYR G N 1
ATOM 693 C CA . TYR A 1 92 ? 5.302 -51.691 -9.116 1.00 36.23 109 TYR G CA 1
ATOM 694 C C . TYR A 1 92 ? 6.338 -52.620 -8.482 1.00 39.15 109 TYR G C 1
ATOM 695 O O . TYR A 1 92 ? 6.040 -53.212 -7.434 1.00 37.20 109 TYR G O 1
ATOM 704 N N . GLY A 1 93 ? 7.494 -52.844 -9.108 1.00 35.00 110 GLY G N 1
ATOM 705 C CA . GLY A 1 93 ? 8.499 -53.776 -8.565 1.00 37.64 110 GLY G CA 1
ATOM 706 C C . GLY A 1 93 ? 8.322 -55.241 -9.006 1.00 34.04 110 GLY G C 1
ATOM 707 O O . GLY A 1 93 ? 9.291 -55.884 -9.428 1.00 34.74 110 GLY G O 1
ATOM 708 N N . ASN A 1 94 ? 7.079 -55.748 -8.950 1.00 30.95 111 ASN G N 1
ATOM 709 C CA . ASN A 1 94 ? 6.717 -57.071 -9.530 1.00 36.12 111 ASN G CA 1
ATOM 710 C C . ASN A 1 94 ? 7.611 -58.122 -8.867 1.00 32.73 111 ASN G C 1
ATOM 711 O O . ASN A 1 94 ? 7.810 -58.070 -7.631 1.00 32.21 111 ASN G O 1
ATOM 716 N N . ILE A 1 95 ? 8.226 -59.037 -9.625 1.00 33.25 112 ILE G N 1
ATOM 717 C CA . ILE A 1 95 ? 8.961 -60.131 -8.970 1.00 33.50 112 ILE G CA 1
ATOM 718 C C . ILE A 1 95 ? 10.161 -59.638 -8.175 1.00 29.35 112 ILE G C 1
ATOM 719 O O . ILE A 1 95 ? 10.590 -60.339 -7.247 1.00 30.27 112 ILE G O 1
ATOM 724 N N . THR A 1 96 ? 10.696 -58.415 -8.464 1.00 30.59 113 THR G N 1
ATOM 725 C CA . THR A 1 96 ? 11.872 -57.911 -7.726 1.00 28.60 113 THR G CA 1
ATOM 726 C C . THR A 1 96 ? 11.507 -57.391 -6.321 1.00 30.71 113 THR G C 1
ATOM 727 O O . THR A 1 96 ? 12.407 -57.194 -5.491 1.00 30.23 113 THR G O 1
ATOM 731 N N . ARG A 1 97 ? 10.217 -57.187 -6.017 1.00 31.87 114 ARG G N 1
ATOM 732 C CA . ARG A 1 97 ? 9.821 -57.077 -4.604 1.00 34.98 114 ARG G CA 1
ATOM 733 C C . ARG A 1 97 ? 10.409 -58.219 -3.753 1.00 32.82 114 ARG G C 1
ATOM 734 O O . ARG A 1 97 ? 10.768 -58.011 -2.591 1.00 30.19 114 ARG G O 1
ATOM 742 N N . PHE A 1 98 ? 10.513 -59.434 -4.317 1.00 30.38 115 PHE G N 1
ATOM 743 C CA . PHE A 1 98 ? 10.973 -60.604 -3.548 1.00 30.66 115 PHE G CA 1
ATOM 744 C C . PHE A 1 98 ? 12.490 -60.713 -3.469 1.00 33.72 115 PHE G C 1
ATOM 745 O O . PHE A 1 98 ? 13.000 -61.510 -2.660 1.00 30.54 115 PHE G O 1
ATOM 753 N N . SER A 1 99 ? 13.225 -59.946 -4.283 1.00 31.02 116 SER G N 1
ATOM 754 C CA . SER A 1 99 ? 14.683 -59.959 -4.204 1.00 30.87 116 SER G CA 1
ATOM 755 C C . SER A 1 99 ? 15.113 -59.654 -2.779 1.00 31.81 116 SER G C 1
ATOM 756 O O . SER A 1 99 ? 14.524 -58.797 -2.105 1.00 33.18 116 SER G O 1
ATOM 759 N N . ARG A 1 100 ? 16.101 -60.425 -2.288 1.00 30.00 117 ARG G N 1
ATOM 760 C CA . ARG A 1 100 ? 16.601 -60.136 -0.950 1.00 32.46 117 ARG G CA 1
ATOM 761 C C . ARG A 1 100 ? 18.098 -60.422 -0.849 1.00 32.00 117 ARG G C 1
ATOM 762 O O . ARG A 1 100 ? 18.601 -60.630 0.255 1.00 34.25 117 ARG G O 1
ATOM 770 N N . GLY A 1 101 ? 18.820 -60.441 -1.973 1.00 30.95 118 GLY G N 1
ATOM 771 C CA . GLY A 1 101 ? 20.259 -60.553 -1.913 1.00 32.07 118 GLY G CA 1
ATOM 772 C C . GLY A 1 101 ? 20.690 -61.980 -1.648 1.00 32.76 118 GLY G C 1
ATOM 773 O O . GLY A 1 101 ? 19.888 -62.934 -1.687 1.00 35.49 118 GLY G O 1
ATOM 774 N N . GLY A 1 102 ? 22.008 -62.136 -1.457 1.00 29.77 119 GLY G N 1
ATOM 775 C CA . GLY A 1 102 ? 22.611 -63.372 -1.007 1.00 35.58 119 GLY G CA 1
ATOM 776 C C . GLY A 1 102 ? 23.089 -64.334 -2.088 1.00 32.60 119 GLY G C 1
ATOM 777 O O . GLY A 1 102 ? 23.594 -65.408 -1.749 1.00 33.75 119 GLY G O 1
ATOM 778 N N . GLN A 1 103 ? 22.972 -63.990 -3.364 1.00 33.59 120 GLN G N 1
ATOM 779 C CA . GLN A 1 103 ? 23.282 -64.892 -4.483 1.00 28.34 120 GLN G CA 1
ATOM 780 C C . GLN A 1 103 ? 24.578 -64.460 -5.180 1.00 36.89 120 GLN G C 1
ATOM 781 O O . GLN A 1 103 ? 24.854 -63.259 -5.301 1.00 36.52 120 GLN G O 1
ATOM 787 N N . HIS A 1 104 ? 25.373 -65.419 -5.654 1.00 34.09 121 HIS G N 1
ATOM 788 C CA . HIS A 1 104 ? 26.587 -65.028 -6.373 1.00 34.09 121 HIS G CA 1
ATOM 789 C C . HIS A 1 104 ? 26.215 -64.361 -7.698 1.00 33.07 121 HIS G C 1
ATOM 790 O O . HIS A 1 104 ? 25.168 -64.649 -8.276 1.00 35.29 121 HIS G O 1
ATOM 797 N N . ASN A 1 105 ? 27.058 -63.446 -8.188 1.00 33.65 122 ASN G N 1
ATOM 798 C CA . ASN A 1 105 ? 28.318 -63.028 -7.576 1.00 35.07 122 ASN G CA 1
ATOM 799 C C . ASN A 1 105 ? 28.191 -61.610 -6.983 1.00 38.50 122 ASN G C 1
ATOM 800 O O . ASN A 1 105 ? 29.183 -60.885 -6.879 1.00 34.02 122 ASN G O 1
ATOM 805 N N . GLN A 1 106 ? 26.979 -61.190 -6.625 1.00 35.26 123 GLN G N 1
ATOM 806 C CA . GLN A 1 106 ? 26.779 -59.899 -5.961 1.00 37.79 123 GLN G CA 1
ATOM 807 C C . GLN A 1 106 ? 25.765 -60.113 -4.847 1.00 36.38 123 GLN G C 1
ATOM 808 O O . GLN A 1 106 ? 24.592 -59.728 -4.970 1.00 31.86 123 GLN G O 1
ATOM 814 N N . PRO A 1 107 ? 26.196 -60.714 -3.725 1.00 37.09 124 PRO G N 1
ATOM 815 C CA . PRO A 1 107 ? 25.260 -60.983 -2.612 1.00 38.34 124 PRO G CA 1
ATOM 816 C C . PRO A 1 107 ? 24.691 -59.722 -1.989 1.00 38.70 124 PRO G C 1
ATOM 817 O O . PRO A 1 107 ? 23.666 -59.798 -1.296 1.00 32.99 124 PRO G O 1
ATOM 821 N N . GLN A 1 108 ? 25.325 -58.571 -2.228 1.00 35.63 125 GLN G N 1
ATOM 822 C CA . GLN A 1 108 ? 24.877 -57.270 -1.724 1.00 37.73 125 GLN G CA 1
ATOM 823 C C . GLN A 1 108 ? 23.821 -56.613 -2.610 1.00 37.80 125 GLN G C 1
ATOM 824 O O . GLN A 1 108 ? 23.196 -55.631 -2.164 1.00 36.41 125 GLN G O 1
ATOM 830 N N . HIS A 1 109 ? 23.606 -57.112 -3.837 1.00 34.71 126 HIS G N 1
ATOM 831 C CA . HIS A 1 109 ? 22.505 -56.642 -4.685 1.00 32.43 126 HIS G CA 1
ATOM 832 C C . HIS A 1 109 ? 21.192 -57.158 -4.088 1.00 38.09 126 HIS G C 1
ATOM 833 O O . HIS A 1 109 ? 20.611 -58.153 -4.537 1.00 34.67 126 HIS G O 1
ATOM 840 N N . GLU A 1 110 ? 20.684 -56.415 -3.102 1.00 34.45 127 GLU G N 1
ATOM 841 C CA . GLU A 1 110 ? 19.613 -56.873 -2.230 1.00 33.75 127 GLU G CA 1
ATOM 842 C C . GLU A 1 110 ? 18.286 -56.132 -2.412 1.00 37.45 127 GLU G C 1
ATOM 843 O O . GLU A 1 110 ? 17.220 -56.760 -2.272 1.00 36.76 127 GLU G O 1
ATOM 849 N N . SER A 1 111 ? 18.324 -54.833 -2.766 1.00 34.76 128 SER G N 1
ATOM 850 C CA . SER A 1 111 ? 17.187 -53.910 -2.674 1.00 35.34 128 SER G CA 1
ATOM 851 C C . SER A 1 111 ? 16.809 -53.386 -4.048 1.00 33.86 128 SER G C 1
ATOM 852 O O . SER A 1 111 ? 17.642 -52.780 -4.710 1.00 35.99 128 SER G O 1
ATOM 855 N N . TYR A 1 112 ? 15.550 -53.577 -4.451 1.00 31.97 129 TYR G N 1
ATOM 856 C CA . TYR A 1 112 ? 15.018 -53.142 -5.742 1.00 29.93 129 TYR G CA 1
ATOM 857 C C . TYR A 1 112 ? 13.766 -52.316 -5.480 1.00 39.11 129 TYR G C 1
ATOM 858 O O . TYR A 1 112 ? 12.914 -52.696 -4.663 1.00 36.18 129 TYR G O 1
ATOM 867 N N . LEU A 1 113 ? 13.646 -51.192 -6.189 1.00 38.13 130 LEU G N 1
ATOM 868 C CA . LEU A 1 113 ? 12.480 -50.331 -6.106 1.00 33.57 130 LEU G CA 1
ATOM 869 C C . LEU A 1 113 ? 11.953 -50.004 -7.496 1.00 34.35 130 LEU G C 1
ATOM 870 O O . LEU A 1 113 ? 12.731 -49.845 -8.444 1.00 33.97 130 LEU G O 1
ATOM 875 N N . PRO A 1 114 ? 10.634 -49.870 -7.639 1.00 38.34 131 PRO G N 1
ATOM 876 C CA . PRO A 1 114 ? 10.070 -49.344 -8.891 1.00 39.06 131 PRO G CA 1
ATOM 877 C C . PRO A 1 114 ? 10.623 -47.946 -9.183 1.00 39.23 131 PRO G C 1
ATOM 878 O O . PRO A 1 114 ? 11.022 -47.212 -8.265 1.00 35.05 131 PRO G O 1
ATOM 882 N N . ILE A 1 115 ? 10.622 -47.570 -10.479 1.00 34.80 132 ILE G N 1
ATOM 883 C CA . ILE A 1 115 ? 11.356 -46.365 -10.875 1.00 39.34 132 ILE G CA 1
ATOM 884 C C . ILE A 1 115 ? 10.742 -45.118 -10.238 1.00 40.97 132 ILE G C 1
ATOM 885 O O . ILE A 1 115 ? 11.459 -44.166 -9.887 1.00 40.52 132 ILE G O 1
ATOM 890 N N . GLY A 1 116 ? 9.421 -45.123 -10.044 1.00 38.25 133 GLY G N 1
ATOM 891 C CA . GLY A 1 116 ? 8.679 -44.031 -9.432 1.00 40.31 133 GLY G CA 1
ATOM 892 C C . GLY A 1 116 ? 9.102 -43.693 -8.015 1.00 41.90 133 GLY G C 1
ATOM 893 O O . GLY A 1 116 ? 8.678 -42.656 -7.496 1.00 38.29 133 GLY G O 1
ATOM 894 N N . ASP A 1 117 ? 9.876 -44.559 -7.356 1.00 41.74 134 ASP G N 1
ATOM 895 C CA . ASP A 1 117 ? 10.404 -44.222 -6.041 1.00 43.01 134 ASP G CA 1
ATOM 896 C C . ASP A 1 117 ? 11.708 -43.462 -6.137 1.00 45.86 134 ASP G C 1
ATOM 897 O O . ASP A 1 117 ? 12.203 -42.971 -5.115 1.00 47.01 134 ASP G O 1
ATOM 902 N N . LEU A 1 118 ? 12.273 -43.374 -7.334 1.00 41.43 135 LEU G N 1
ATOM 903 C CA . LEU A 1 118 ? 13.521 -42.657 -7.544 1.00 45.74 135 LEU G CA 1
ATOM 904 C C . LEU A 1 118 ? 13.367 -41.420 -8.412 1.00 39.90 135 LEU G C 1
ATOM 905 O O . LEU A 1 118 ? 14.124 -40.476 -8.237 1.00 47.40 135 LEU G O 1
ATOM 910 N N . ILE A 1 119 ? 12.410 -41.412 -9.341 1.00 41.15 136 ILE G N 1
ATOM 911 C CA . ILE A 1 119 ? 12.148 -40.286 -10.227 1.00 44.58 136 ILE G CA 1
ATOM 912 C C . ILE A 1 119 ? 10.636 -40.144 -10.345 1.00 45.98 136 ILE G C 1
ATOM 913 O O . ILE A 1 119 ? 9.874 -41.046 -9.977 1.00 44.20 136 ILE G O 1
ATOM 918 N N . ASP A 1 120 ? 10.207 -38.995 -10.875 1.00 43.72 137 ASP G N 1
ATOM 919 C CA . ASP A 1 120 ? 8.803 -38.746 -11.195 1.00 43.65 137 ASP G CA 1
ATOM 920 C C . ASP A 1 120 ? 8.426 -39.450 -12.486 1.00 41.73 137 ASP G C 1
ATOM 921 O O . ASP A 1 120 ? 9.123 -39.323 -13.494 1.00 44.01 137 ASP G O 1
ATOM 926 N N . VAL A 1 121 ? 7.289 -40.133 -12.478 1.00 37.05 138 VAL G N 1
ATOM 927 C CA . VAL A 1 121 ? 6.824 -40.912 -13.617 1.00 43.39 138 VAL G CA 1
ATOM 928 C C . VAL A 1 121 ? 5.543 -40.282 -14.141 1.00 40.58 138 VAL G C 1
ATOM 929 O O . VAL A 1 121 ? 4.593 -40.064 -13.383 1.00 43.61 138 VAL G O 1
ATOM 933 N N . ASP A 1 122 ? 5.509 -40.033 -15.445 1.00 36.85 139 ASP G N 1
ATOM 934 C CA . ASP A 1 122 ? 4.352 -39.398 -16.068 1.00 39.94 139 ASP G CA 1
ATOM 935 C C . ASP A 1 122 ? 3.208 -40.371 -16.356 1.00 45.36 139 ASP G C 1
ATOM 936 O O . ASP A 1 122 ? 2.037 -39.992 -16.241 1.00 43.14 139 ASP G O 1
ATOM 941 N N . VAL A 1 123 ? 3.516 -41.609 -16.756 1.00 40.95 140 VAL G N 1
ATOM 942 C CA . VAL A 1 123 ? 2.535 -42.542 -17.322 1.00 43.14 140 VAL G CA 1
ATOM 943 C C . VAL A 1 123 ? 2.911 -43.974 -16.902 1.00 44.62 140 VAL G C 1
ATOM 944 O O . VAL A 1 123 ? 4.082 -44.366 -17.001 1.00 36.61 140 VAL G O 1
ATOM 948 N N . TYR A 1 124 ? 1.923 -44.756 -16.443 1.00 37.94 141 TYR G N 1
ATOM 949 C CA . TYR A 1 124 ? 2.113 -46.184 -16.165 1.00 39.80 141 TYR G CA 1
ATOM 950 C C . TYR A 1 124 ? 1.556 -47.002 -17.315 1.00 35.31 141 TYR G C 1
ATOM 951 O O . TYR A 1 124 ? 0.441 -46.745 -17.755 1.00 37.12 141 TYR G O 1
ATOM 960 N N . ILE A 1 125 ? 2.318 -47.990 -17.782 1.00 34.87 142 ILE G N 1
ATOM 961 C CA . ILE A 1 125 ? 1.743 -49.088 -18.564 1.00 35.99 142 ILE G CA 1
ATOM 962 C C . ILE A 1 125 ? 1.874 -50.369 -17.730 1.00 34.96 142 ILE G C 1
ATOM 963 O O . ILE A 1 125 ? 2.921 -51.028 -17.794 1.00 31.96 142 ILE G O 1
ATOM 968 N N . PRO A 1 126 ? 0.896 -50.716 -16.887 1.00 36.06 143 PRO G N 1
ATOM 969 C CA . PRO A 1 126 ? 1.035 -51.913 -16.047 1.00 31.81 143 PRO G CA 1
ATOM 970 C C . PRO A 1 126 ? 0.778 -53.175 -16.858 1.00 37.92 143 PRO G C 1
ATOM 971 O O . PRO A 1 126 ? 0.174 -53.147 -17.940 1.00 33.16 143 PRO G O 1
ATOM 975 N N . GLY A 1 127 ? 1.282 -54.299 -16.317 1.00 36.82 144 GLY G N 1
ATOM 976 C CA . GLY A 1 127 ? 1.147 -55.583 -16.990 1.00 33.87 144 GLY G CA 1
ATOM 977 C C . GLY A 1 127 ? 2.445 -56.361 -16.910 1.00 35.78 144 GLY G C 1
ATOM 978 O O . GLY A 1 127 ? 3.546 -55.776 -16.928 1.00 34.15 144 GLY G O 1
ATOM 979 N N . CYS A 1 128 ? 2.308 -57.677 -16.719 1.00 33.30 145 CYS G N 1
ATOM 980 C CA . CYS A 1 128 ? 3.431 -58.604 -16.779 1.00 31.05 145 CYS G CA 1
ATOM 981 C C . CYS A 1 128 ? 2.948 -59.915 -17.397 1.00 36.43 145 CYS G C 1
ATOM 982 O O . CYS A 1 128 ? 2.441 -60.805 -16.695 1.00 35.84 145 CYS G O 1
ATOM 985 N N . PRO A 1 129 ? 3.093 -60.075 -18.722 1.00 35.95 146 PRO G N 1
ATOM 986 C CA . PRO A 1 129 ? 3.684 -59.049 -19.595 1.00 34.80 146 PRO G CA 1
ATOM 987 C C . PRO A 1 129 ? 2.647 -57.946 -19.951 1.00 37.04 146 PRO G C 1
ATOM 988 O O . PRO A 1 129 ? 1.436 -58.215 -19.966 1.00 34.13 146 PRO G O 1
ATOM 992 N N . PRO A 1 130 ? 3.105 -56.725 -20.240 1.00 38.10 147 PRO G N 1
ATOM 993 C CA . PRO A 1 130 ? 2.169 -55.685 -20.704 1.00 34.97 147 PRO G CA 1
ATOM 994 C C . PRO A 1 130 ? 1.578 -56.053 -22.068 1.00 34.31 147 PRO G C 1
ATOM 995 O O . PRO A 1 130 ? 2.219 -56.707 -22.883 1.00 35.21 147 PRO G O 1
ATOM 999 N N . SER A 1 131 ? 0.348 -55.621 -22.327 1.00 35.34 148 SER G N 1
ATOM 1000 C CA . SER A 1 131 ? -0.292 -55.975 -23.594 1.00 33.51 148 SER G CA 1
ATOM 1001 C C . SER A 1 131 ? 0.307 -55.173 -24.759 1.00 35.96 148 SER G C 1
ATOM 1002 O O . SER A 1 131 ? 0.445 -53.948 -24.657 1.00 38.66 148 SER G O 1
ATOM 1005 N N . PRO A 1 132 ? 0.725 -55.827 -25.847 1.00 32.19 149 PRO G N 1
ATOM 1006 C CA . PRO A 1 132 ? 1.232 -55.063 -27.014 1.00 36.38 149 PRO G CA 1
ATOM 1007 C C . PRO A 1 132 ? 0.294 -53.916 -27.408 1.00 36.40 149 PRO G C 1
ATOM 1008 O O . PRO A 1 132 ? 0.764 -52.796 -27.647 1.00 37.53 149 PRO G O 1
ATOM 1012 N N . GLU A 1 133 ? -1.025 -54.150 -27.364 1.00 34.05 150 GLU G N 1
ATOM 1013 C CA . GLU A 1 133 ? -1.987 -53.149 -27.825 1.00 37.65 150 GLU G CA 1
ATOM 1014 C C . GLU A 1 133 ? -1.927 -51.890 -26.971 1.00 43.07 150 GLU G C 1
ATOM 1015 O O . GLU A 1 133 ? -2.080 -50.774 -27.493 1.00 39.67 150 GLU G O 1
ATOM 1021 N N . LEU A 1 134 ? -1.723 -52.052 -25.656 1.00 35.62 151 LEU G N 1
ATOM 1022 C CA . LEU A 1 134 ? -1.632 -50.908 -24.768 1.00 39.08 151 LEU G CA 1
ATOM 1023 C C . LEU A 1 134 ? -0.390 -50.081 -25.068 1.00 42.47 151 LEU G C 1
ATOM 1024 O O . LEU A 1 134 ? -0.446 -48.838 -25.058 1.00 39.88 151 LEU G O 1
ATOM 1029 N N . ILE A 1 135 ? 0.752 -50.749 -25.295 1.00 38.62 152 ILE G N 1
ATOM 1030 C CA . ILE A 1 135 ? 1.972 -49.992 -25.532 1.00 34.42 152 ILE G CA 1
ATOM 1031 C C . ILE A 1 135 ? 1.814 -49.186 -26.821 1.00 43.06 152 ILE G C 1
ATOM 1032 O O . ILE A 1 135 ? 2.149 -47.988 -26.872 1.00 39.75 152 ILE G O 1
ATOM 1037 N N . ARG A 1 136 ? 1.177 -49.792 -27.814 1.00 35.57 153 ARG G N 1
ATOM 1038 C CA . ARG A 1 136 ? 0.893 -49.152 -29.116 1.00 40.06 153 ARG G CA 1
ATOM 1039 C C . ARG A 1 136 ? -0.056 -47.961 -28.934 1.00 45.06 153 ARG G C 1
ATOM 1040 O O . ARG A 1 136 ? 0.238 -46.917 -29.447 1.00 39.89 153 ARG G O 1
ATOM 1048 N N . ASN A 1 137 ? -1.160 -48.144 -28.221 1.00 46.20 154 ASN G N 1
ATOM 1049 C CA . ASN A 1 137 ? -2.078 -47.029 -27.997 1.00 40.70 154 ASN G CA 1
ATOM 1050 C C . ASN A 1 137 ? -1.377 -45.853 -27.338 1.00 44.69 154 ASN G C 1
ATOM 1051 O O . ASN A 1 137 ? -1.638 -44.693 -27.684 1.00 43.09 154 ASN G O 1
ATOM 1056 N N . VAL A 1 138 ? -0.490 -46.130 -26.378 1.00 41.04 155 VAL G N 1
ATOM 1057 C CA . VAL A 1 138 ? 0.165 -45.065 -25.639 1.00 41.96 155 VAL G CA 1
ATOM 1058 C C . VAL A 1 138 ? 1.153 -44.325 -26.544 1.00 46.48 155 VAL G C 1
ATOM 1059 O O . VAL A 1 138 ? 1.286 -43.097 -26.470 1.00 39.73 155 VAL G O 1
ATOM 1063 N N . ALA A 1 139 ? 1.847 -45.060 -27.421 1.00 41.79 156 ALA G N 1
ATOM 1064 C CA . ALA A 1 139 ? 2.803 -44.436 -28.332 1.00 40.87 156 ALA G CA 1
ATOM 1065 C C . ALA A 1 139 ? 2.089 -43.559 -29.347 1.00 45.52 156 ALA G C 1
ATOM 1066 O O . ALA A 1 139 ? 2.501 -42.425 -29.594 1.00 46.48 156 ALA G O 1
ATOM 1068 N N . VAL A 1 140 ? 1.030 -44.088 -29.965 1.00 45.69 157 VAL G N 1
ATOM 1069 C CA . VAL A 1 140 ? 0.198 -43.293 -30.850 1.00 39.21 157 VAL G CA 1
ATOM 1070 C C . VAL A 1 140 ? -0.325 -42.058 -30.121 1.00 50.78 157 VAL G C 1
ATOM 1071 O O . VAL A 1 140 ? -0.135 -40.926 -30.577 1.00 49.06 157 VAL G O 1
ATOM 1075 N N . MET A 1 141 ? -0.958 -42.249 -28.959 1.00 49.35 158 MET G N 1
ATOM 1076 C CA . MET A 1 141 ? -1.561 -41.109 -28.260 1.00 48.84 158 MET G CA 1
ATOM 1077 C C . MET A 1 141 ? -0.510 -40.097 -27.828 1.00 52.12 158 MET G C 1
ATOM 1078 O O . MET A 1 141 ? -0.801 -38.901 -27.760 1.00 46.95 158 MET G O 1
ATOM 1083 N N . ALA A 1 142 ? 0.711 -40.551 -27.523 1.00 47.52 159 ALA G N 1
ATOM 1084 C CA . ALA A 1 142 ? 1.765 -39.610 -27.145 1.00 42.39 159 ALA G CA 1
ATOM 1085 C C . ALA A 1 142 ? 2.189 -38.775 -28.345 1.00 51.77 159 ALA G C 1
ATOM 1086 O O . ALA A 1 142 ? 2.455 -37.572 -28.223 1.00 49.46 159 ALA G O 1
ATOM 1088 N N . TYR A 1 143 ? 2.261 -39.411 -29.509 1.00 46.80 160 TYR G N 1
ATOM 1089 C CA . TYR A 1 143 ? 2.472 -38.678 -30.741 1.00 51.37 160 TYR G CA 1
ATOM 1090 C C . TYR A 1 143 ? 1.388 -37.617 -30.951 1.00 54.33 160 TYR G C 1
ATOM 1091 O O . TYR A 1 143 ? 1.703 -36.444 -31.182 1.00 55.17 160 TYR G O 1
ATOM 1100 N N . LEU A 1 144 ? 0.104 -38.012 -30.901 1.00 50.33 161 LEU G N 1
ATOM 1101 C CA . LEU A 1 144 ? -0.991 -37.041 -31.050 1.00 48.80 161 LEU G CA 1
ATOM 1102 C C . LEU A 1 144 ? -0.916 -35.923 -30.022 1.00 54.75 161 LEU G C 1
ATOM 1103 O O . LEU A 1 144 ? -1.291 -34.785 -30.313 1.00 61.73 161 LEU G O 1
ATOM 1108 N N . LEU A 1 145 ? -0.474 -36.229 -28.810 1.00 51.88 162 LEU G N 1
ATOM 1109 C CA . LEU A 1 145 ? -0.362 -35.216 -27.781 1.00 51.94 162 LEU G CA 1
ATOM 1110 C C . LEU A 1 145 ? 0.676 -34.176 -28.137 1.00 59.17 162 LEU G C 1
ATOM 1111 O O . LEU A 1 145 ? 0.601 -33.038 -27.667 1.00 59.99 162 LEU G O 1
ATOM 1116 N N . LEU A 1 146 ? 1.653 -34.544 -28.947 1.00 58.81 163 LEU G N 1
ATOM 1117 C CA . LEU A 1 146 ? 2.788 -33.676 -29.193 1.00 60.62 163 LEU G CA 1
ATOM 1118 C C . LEU A 1 146 ? 2.785 -33.046 -30.572 1.00 60.15 163 LEU G C 1
ATOM 1119 O O . LEU A 1 146 ? 3.461 -32.040 -30.770 1.00 70.98 163 LEU G O 1
ATOM 1124 N N . GLU A 1 147 ? 2.030 -33.590 -31.505 1.00 56.34 164 GLU G N 1
ATOM 1125 C CA . GLU A 1 147 ? 2.149 -33.226 -32.896 1.00 55.68 164 GLU G CA 1
ATOM 1126 C C . GLU A 1 147 ? 0.799 -33.101 -33.571 1.00 68.54 164 GLU G C 1
ATOM 1127 O O . GLU A 1 147 ? 0.761 -32.820 -34.773 1.00 74.46 164 GLU G O 1
ATOM 1133 N N . GLY A 1 148 ? -0.310 -33.327 -32.856 1.00 62.11 165 GLY G N 1
ATOM 1134 C CA . GLY A 1 148 ? -1.620 -33.336 -33.479 1.00 67.71 165 GLY G CA 1
ATOM 1135 C C . GLY A 1 148 ? -2.313 -31.979 -33.439 1.00 67.80 165 GLY G C 1
ATOM 1136 O O . GLY A 1 148 ? -1.841 -31.015 -32.836 1.00 58.57 165 GLY G O 1
ATOM 1137 N N . ASN A 1 149 ? -3.463 -31.908 -34.107 1.00 68.75 166 ASN G N 1
ATOM 1138 C CA . ASN A 1 149 ? -4.288 -30.720 -33.922 1.00 73.49 166 ASN G CA 1
ATOM 1139 C C . ASN A 1 149 ? -4.865 -30.718 -32.502 1.00 72.16 166 ASN G C 1
ATOM 1140 O O . ASN A 1 149 ? -4.812 -31.714 -31.786 1.00 76.59 166 ASN G O 1
ATOM 1145 N N . GLU A 1 150 ? -5.392 -29.577 -32.066 0.87 79.45 167 GLU G N 1
ATOM 1146 C CA . GLU A 1 150 ? -5.775 -29.471 -30.656 0.87 75.44 167 GLU G CA 1
ATOM 1147 C C . GLU A 1 150 ? -6.949 -30.383 -30.289 0.87 64.46 167 GLU G C 1
ATOM 1148 O O . GLU A 1 150 ? -7.174 -30.631 -29.102 0.87 64.53 167 GLU G O 1
ATOM 1154 N N . GLU A 1 151 ? -7.615 -30.926 -31.305 0.96 58.88 168 GLU G N 1
ATOM 1155 C CA . GLU A 1 151 ? -8.745 -31.871 -31.146 0.96 66.59 168 GLU G CA 1
ATOM 1156 C C . GLU A 1 151 ? -8.146 -33.237 -30.797 0.96 70.70 168 GLU G C 1
ATOM 1157 O O . GLU A 1 151 ? -8.708 -33.949 -29.976 0.96 62.38 168 GLU G O 1
ATOM 1163 N N . GLN A 1 152 ? -7.050 -33.576 -31.463 1.00 69.52 169 GLN G N 1
ATOM 1164 C CA . GLN A 1 152 ? -6.287 -34.782 -31.182 1.00 62.26 169 GLN G CA 1
ATOM 1165 C C . GLN A 1 152 ? -5.604 -34.691 -29.823 1.00 65.40 169 GLN G C 1
ATOM 1166 O O . GLN A 1 152 ? -5.728 -35.610 -29.003 1.00 61.79 169 GLN G O 1
ATOM 1172 N N . LYS A 1 153 ? -4.889 -33.585 -29.559 1.00 59.03 170 LYS G N 1
ATOM 1173 C CA . LYS A 1 153 ? -4.188 -33.428 -28.289 1.00 59.03 170 LYS G CA 1
ATOM 1174 C C . LYS A 1 153 ? -5.146 -33.460 -27.109 1.00 64.03 170 LYS G C 1
ATOM 1175 O O . LYS A 1 153 ? -4.743 -33.801 -25.983 1.00 54.67 170 LYS G O 1
ATOM 1181 N N . GLU A 1 154 ? -6.395 -33.047 -27.337 1.00 61.42 171 GLU G N 1
ATOM 1182 C CA . GLU A 1 154 ? -7.425 -33.146 -26.315 1.00 59.49 171 GLU G CA 1
ATOM 1183 C C . GLU A 1 154 ? -7.831 -34.604 -26.076 1.00 59.64 171 GLU G C 1
ATOM 1184 O O . GLU A 1 154 ? -7.951 -35.037 -24.926 1.00 53.22 171 GLU G O 1
ATOM 1190 N N . LEU A 1 155 ? -8.048 -35.365 -27.159 1.00 50.05 172 LEU G N 1
ATOM 1191 C CA . LEU A 1 155 ? -8.306 -36.797 -27.066 1.00 51.24 172 LEU G CA 1
ATOM 1192 C C . LEU A 1 155 ? -7.144 -37.524 -26.390 1.00 51.24 172 LEU G C 1
ATOM 1193 O O . LEU A 1 155 ? -7.345 -38.304 -25.450 1.00 46.64 172 LEU G O 1
ATOM 1198 N N . ALA A 1 156 ? -5.918 -37.259 -26.846 1.00 48.03 173 ALA G N 1
ATOM 1199 C CA . ALA A 1 156 ? -4.744 -37.929 -26.303 1.00 49.79 173 ALA G CA 1
ATOM 1200 C C . ALA A 1 156 ? -4.613 -37.694 -24.805 1.00 48.65 173 ALA G C 1
ATOM 1201 O O . ALA A 1 156 ? -4.345 -38.634 -24.045 1.00 46.92 173 ALA G O 1
ATOM 1203 N N . GLY A 1 157 ? -4.801 -36.449 -24.359 1.00 47.86 174 GLY G N 1
ATOM 1204 C CA . GLY A 1 157 ? -4.717 -36.161 -22.944 1.00 42.14 174 GLY G CA 1
ATOM 1205 C C . GLY A 1 157 ? -5.805 -36.841 -22.138 1.00 41.47 174 GLY G C 1
ATOM 1206 O O . GLY A 1 157 ? -5.558 -37.278 -21.014 1.00 52.28 174 GLY G O 1
ATOM 1207 N N . LYS A 1 158 ? -7.003 -36.977 -22.705 1.00 43.65 175 LYS G N 1
ATOM 1208 C CA . LYS A 1 158 ? -8.070 -37.662 -21.995 1.00 47.14 175 LYS G CA 1
ATOM 1209 C C . LYS A 1 158 ? -7.834 -39.175 -21.955 1.00 49.70 175 LYS G C 1
ATOM 1210 O O . LYS A 1 158 ? -8.078 -39.812 -20.922 1.00 41.48 175 LYS G O 1
ATOM 1216 N N . TYR A 1 159 ? -7.334 -39.756 -23.059 1.00 45.71 176 TYR G N 1
ATOM 1217 C CA . TYR A 1 159 ? -6.966 -41.177 -23.076 1.00 47.70 176 TYR G CA 1
ATOM 1218 C C . TYR A 1 159 ? -5.935 -41.513 -22.002 1.00 42.89 176 TYR G C 1
ATOM 1219 O O . TYR A 1 159 ? -6.090 -42.494 -21.274 1.00 42.42 176 TYR G O 1
ATOM 1228 N N . LEU A 1 160 ? -4.868 -40.713 -21.896 1.00 38.68 177 LEU G N 1
ATOM 1229 C CA . LEU A 1 160 ? -3.750 -41.046 -21.033 1.00 38.77 177 LEU G CA 1
ATOM 1230 C C . LEU A 1 160 ? -4.023 -40.747 -19.571 1.00 42.19 177 LEU G C 1
ATOM 1231 O O . LEU A 1 160 ? -3.299 -41.269 -18.708 1.00 40.35 177 LEU G O 1
ATOM 1236 N N . LYS A 1 161 ? -5.036 -39.917 -19.274 1.00 37.85 178 LYS G N 1
ATOM 1237 C CA . LYS A 1 161 ? -5.248 -39.446 -17.904 1.00 39.72 178 LYS G CA 1
ATOM 1238 C C . LYS A 1 161 ? -5.284 -40.584 -16.882 1.00 37.71 178 LYS G C 1
ATOM 1239 O O . LYS A 1 161 ? -4.561 -40.495 -15.878 1.00 40.66 178 LYS G O 1
ATOM 1245 N N . PRO A 1 162 ? -6.040 -41.676 -17.083 1.00 38.01 179 PRO G N 1
ATOM 1246 C CA . PRO A 1 162 ? -6.045 -42.737 -16.055 1.00 41.67 179 PRO G CA 1
ATOM 1247 C C . PRO A 1 162 ? -4.691 -43.437 -15.909 1.00 39.36 179 PRO G C 1
ATOM 1248 O O . PRO A 1 162 ? -4.336 -43.829 -14.791 1.00 39.08 179 PRO G O 1
ATOM 1252 N N . LEU A 1 163 ? -3.892 -43.551 -16.982 1.00 36.55 180 LEU G N 1
ATOM 1253 C CA . LEU A 1 163 ? -2.547 -44.085 -16.834 1.00 33.59 180 LEU G CA 1
ATOM 1254 C C . LEU A 1 163 ? -1.635 -43.103 -16.116 1.00 41.27 180 LEU G C 1
ATOM 1255 O O . LEU A 1 163 ? -0.654 -43.523 -15.504 1.00 38.26 180 LEU G O 1
ATOM 1260 N N . MET A 1 164 ? -1.935 -41.791 -16.173 1.00 39.66 181 MET G N 1
ATOM 1261 C CA . MET A 1 164 ? -1.178 -40.818 -15.385 1.00 38.01 181 MET G CA 1
ATOM 1262 C C . MET A 1 164 ? -1.645 -40.816 -13.931 1.00 39.26 181 MET G C 1
ATOM 1263 O O . MET A 1 164 ? -0.830 -40.727 -13.010 1.00 41.50 181 MET G O 1
ATOM 1268 N N . ASP A 1 165 ? -2.947 -40.952 -13.697 1.00 39.11 182 ASP G N 1
ATOM 1269 C CA . ASP A 1 165 ? -3.437 -41.126 -12.327 1.00 38.39 182 ASP G CA 1
ATOM 1270 C C . ASP A 1 165 ? -2.810 -42.348 -11.640 1.00 40.69 182 ASP G C 1
ATOM 1271 O O . ASP A 1 165 ? -2.481 -42.292 -10.449 1.00 41.62 182 ASP G O 1
ATOM 1276 N N . LEU A 1 166 ? -2.691 -43.483 -12.355 1.00 41.44 183 LEU G N 1
ATOM 1277 C CA . LEU A 1 166 ? -2.044 -44.662 -11.762 1.00 40.11 183 LEU G CA 1
ATOM 1278 C C . LEU A 1 166 ? -0.634 -44.326 -11.300 1.00 37.02 183 LEU G C 1
ATOM 1279 O O . LEU A 1 166 ? -0.223 -44.712 -10.186 1.00 37.87 183 LEU G O 1
ATOM 1284 N N . ALA A 1 167 ? 0.106 -43.548 -12.114 1.00 37.94 184 ALA G N 1
ATOM 1285 C CA . ALA A 1 167 ? 1.476 -43.179 -11.733 1.00 41.62 184 ALA G CA 1
ATOM 1286 C C . ALA A 1 167 ? 1.489 -42.268 -10.510 1.00 41.91 184 ALA G C 1
ATOM 1287 O O . ALA A 1 167 ? 2.439 -42.310 -9.720 1.00 46.75 184 ALA G O 1
ATOM 1289 N N . LYS A 1 168 ? 0.431 -41.469 -10.312 1.00 39.22 185 LYS G N 1
ATOM 1290 C CA . LYS A 1 168 ? 0.358 -40.646 -9.117 1.00 41.73 185 LYS G CA 1
ATOM 1291 C C . LYS A 1 168 ? -0.186 -41.410 -7.920 1.00 42.81 185 LYS G C 1
ATOM 1292 O O . LYS A 1 168 ? 0.075 -41.003 -6.785 1.00 43.65 185 LYS G O 1
ATOM 1298 N N . ARG A 1 169 ? -0.908 -42.519 -8.148 1.00 43.22 186 ARG G N 1
ATOM 1299 C CA . ARG A 1 169 ? -1.519 -43.269 -7.047 1.00 39.93 186 ARG G CA 1
ATOM 1300 C C . ARG A 1 169 ? -0.467 -43.931 -6.159 1.00 40.28 186 ARG G C 1
ATOM 1301 O O . ARG A 1 169 ? -0.542 -43.825 -4.937 1.00 42.66 186 ARG G O 1
ATOM 1309 N N . GLY A 1 170 ? 0.531 -44.591 -6.740 1.00 40.75 187 GLY G N 1
ATOM 1310 C CA . GLY A 1 170 ? 1.607 -45.145 -5.937 1.00 33.74 187 GLY G CA 1
ATOM 1311 C C . GLY A 1 170 ? 2.473 -46.095 -6.748 1.00 40.39 187 GLY G C 1
ATOM 1312 O O . GLY A 1 170 ? 2.400 -46.143 -7.985 1.00 35.28 187 GLY G O 1
ATOM 1313 N N . THR A 1 171 ? 3.297 -46.857 -6.031 1.00 38.10 188 THR G N 1
ATOM 1314 C CA . THR A 1 171 ? 4.246 -47.754 -6.684 1.00 41.71 188 THR G CA 1
ATOM 1315 C C . THR A 1 171 ? 4.099 -49.203 -6.193 1.00 44.72 188 THR G C 1
ATOM 1316 O O . THR A 1 171 ? 5.039 -50.009 -6.286 1.00 41.27 188 THR G O 1
ATOM 1320 N N . SER A 1 172 ? 2.912 -49.556 -5.700 1.00 39.72 189 SER G N 1
ATOM 1321 C CA . SER A 1 172 ? 2.664 -50.897 -5.191 1.00 44.22 189 SER G CA 1
ATOM 1322 C C . SER A 1 172 ? 1.553 -51.537 -6.010 1.00 42.54 189 SER G C 1
ATOM 1323 O O . SER A 1 172 ? 0.607 -50.850 -6.449 1.00 38.04 189 SER G O 1
ATOM 1326 N N . GLY A 1 173 ? 1.685 -52.856 -6.237 1.00 37.41 190 GLY G N 1
ATOM 1327 C CA . GLY A 1 173 ? 0.675 -53.622 -6.957 1.00 34.73 190 GLY G CA 1
ATOM 1328 C C . GLY A 1 173 ? 0.536 -55.035 -6.395 1.00 43.32 190 GLY G C 1
ATOM 1329 O O . GLY A 1 173 ? 1.547 -55.700 -6.120 1.00 39.19 190 GLY G O 1
ATOM 1330 N N . CYS A 1 174 ? -0.703 -55.504 -6.207 1.00 35.83 191 CYS G N 1
ATOM 1331 C CA . CYS A 1 174 ? -0.897 -56.786 -5.540 1.00 33.94 191 CYS G CA 1
ATOM 1332 C C . CYS A 1 174 ? -2.351 -57.231 -5.691 1.00 38.62 191 CYS G C 1
ATOM 1333 O O . CYS A 1 174 ? -3.245 -56.394 -5.893 1.00 34.90 191 CYS G O 1
ATOM 1336 N N . PHE A 1 175 ? -2.594 -58.552 -5.603 1.00 33.84 192 PHE G N 1
ATOM 1337 C CA . PHE A 1 175 ? -3.968 -59.011 -5.357 1.00 33.98 192 PHE G CA 1
ATOM 1338 C C . PHE A 1 175 ? -4.739 -58.119 -4.372 1.00 33.43 192 PHE G C 1
ATOM 1339 O O . PHE A 1 175 ? -5.943 -57.862 -4.545 1.00 31.38 192 PHE G O 1
ATOM 1347 N N . CYS A 1 176 ? -4.062 -57.675 -3.316 1.00 34.22 193 CYS G N 1
ATOM 1348 C CA . CYS A 1 176 ? -4.773 -57.005 -2.240 1.00 37.58 193 CYS G CA 1
ATOM 1349 C C . CYS A 1 176 ? -5.347 -55.676 -2.684 1.00 38.20 193 CYS G C 1
ATOM 1350 O O . CYS A 1 176 ? -6.254 -55.168 -2.003 1.00 36.65 193 CYS G O 1
ATOM 1353 N N . ASP A 1 177 ? -4.874 -55.133 -3.822 1.00 37.97 194 ASP G N 1
ATOM 1354 C CA . ASP A 1 177 ? -5.523 -53.952 -4.411 1.00 40.91 194 ASP G CA 1
ATOM 1355 C C . ASP A 1 177 ? -7.026 -54.153 -4.490 1.00 39.61 194 ASP G C 1
ATOM 1356 O O . ASP A 1 177 ? -7.799 -53.243 -4.175 1.00 36.84 194 ASP G O 1
ATOM 1361 N N . LEU A 1 178 ? -7.457 -55.341 -4.953 1.00 32.90 195 LEU G N 1
ATOM 1362 C CA . LEU A 1 178 ? -8.883 -55.585 -5.147 1.00 32.50 195 LEU G CA 1
ATOM 1363 C C . LEU A 1 178 ? -9.628 -55.606 -3.818 1.00 31.97 195 LEU G C 1
ATOM 1364 O O . LEU A 1 178 ? -10.824 -55.305 -3.777 1.00 34.44 195 LEU G O 1
ATOM 1369 N N . MET A 1 179 ? -8.955 -55.986 -2.733 1.00 32.99 196 MET G N 1
ATOM 1370 C CA . MET A 1 179 ? -9.585 -55.884 -1.409 1.00 37.86 196 MET G CA 1
ATOM 1371 C C . MET A 1 179 ? -9.611 -54.421 -0.961 1.00 36.50 196 MET G C 1
ATOM 1372 O O . MET A 1 179 ? -10.676 -53.799 -0.906 1.00 33.07 196 MET G O 1
ATOM 1377 N N . TYR A 1 180 ? -8.426 -53.860 -0.701 1.00 36.67 197 TYR G N 1
ATOM 1378 C CA . TYR A 1 180 ? -8.240 -52.485 -0.254 1.00 40.70 197 TYR G CA 1
ATOM 1379 C C . TYR A 1 180 ? -9.152 -51.489 -0.972 1.00 36.63 197 TYR G C 1
ATOM 1380 O O . TYR A 1 180 ? -9.888 -50.741 -0.328 1.00 34.37 197 TYR G O 1
ATOM 1389 N N . ASP A 1 181 ? -9.091 -51.454 -2.303 1.00 33.76 198 ASP G N 1
ATOM 1390 C CA . ASP A 1 181 ? -9.643 -50.338 -3.072 1.00 37.55 198 ASP G CA 1
ATOM 1391 C C . ASP A 1 181 ? -10.874 -50.672 -3.896 1.00 40.86 198 ASP G C 1
ATOM 1392 O O . ASP A 1 181 ? -11.401 -49.767 -4.562 1.00 40.55 198 ASP G O 1
ATOM 1397 N N . VAL A 1 182 ? -11.338 -51.928 -3.898 1.00 36.60 199 VAL G N 1
ATOM 1398 C CA . VAL A 1 182 ? -12.542 -52.263 -4.652 1.00 34.80 199 VAL G CA 1
ATOM 1399 C C . VAL A 1 182 ? -13.561 -52.932 -3.728 1.00 36.48 199 VAL G C 1
ATOM 1400 O O . VAL A 1 182 ? -14.573 -52.304 -3.394 1.00 37.89 199 VAL G O 1
ATOM 1404 N N . ILE A 1 183 ? -13.332 -54.206 -3.332 1.00 35.59 200 ILE G N 1
ATOM 1405 C CA . ILE A 1 183 ? -14.295 -54.889 -2.463 1.00 33.91 200 ILE G CA 1
ATOM 1406 C C . ILE A 1 183 ? -14.512 -54.085 -1.171 1.00 34.41 200 ILE G C 1
ATOM 1407 O O . ILE A 1 183 ? -15.656 -53.825 -0.772 1.00 35.71 200 ILE G O 1
ATOM 1412 N N . ASN A 1 184 ? -13.418 -53.704 -0.486 1.00 34.59 201 ASN G N 1
ATOM 1413 C CA . ASN A 1 184 ? -13.536 -53.034 0.818 1.00 35.13 201 ASN G CA 1
ATOM 1414 C C . ASN A 1 184 ? -14.169 -51.639 0.691 1.00 35.90 201 ASN G C 1
ATOM 1415 O O . ASN A 1 184 ? -14.682 -51.117 1.690 1.00 36.15 201 ASN G O 1
ATOM 1420 N N . GLN A 1 185 ? -14.140 -51.043 -0.517 1.00 35.64 202 GLN G N 1
ATOM 1421 C CA . GLN A 1 185 ? -14.756 -49.754 -0.882 1.00 36.96 202 GLN G CA 1
ATOM 1422 C C . GLN A 1 185 ? -16.234 -49.851 -1.294 1.00 45.67 202 GLN G C 1
ATOM 1423 O O . GLN A 1 185 ? -16.843 -48.811 -1.612 1.00 38.35 202 GLN G O 1
ATOM 1429 N N . GLY A 1 186 ? -16.825 -51.051 -1.324 1.00 36.04 203 GLY G N 1
ATOM 1430 C CA . GLY A 1 186 ? -18.178 -51.170 -1.840 1.00 33.99 203 GLY G CA 1
ATOM 1431 C C . GLY A 1 186 ? -18.312 -51.006 -3.344 1.00 37.83 203 GLY G C 1
ATOM 1432 O O . GLY A 1 186 ? -19.410 -50.689 -3.827 1.00 34.93 203 GLY G O 1
ATOM 1433 N N . LEU A 1 187 ? -17.242 -51.234 -4.119 1.00 32.99 204 LEU G N 1
ATOM 1434 C CA . LEU A 1 187 ? -17.333 -51.079 -5.563 1.00 34.98 204 LEU G CA 1
ATOM 1435 C C . LEU A 1 187 ? -17.330 -52.389 -6.371 1.00 38.24 204 LEU G C 1
ATOM 1436 O O . LEU A 1 187 ? -17.528 -52.333 -7.592 1.00 35.77 204 LEU G O 1
ATOM 1441 N N . CYS A 1 188 ? -17.111 -53.557 -5.760 1.00 35.97 205 CYS G N 1
ATOM 1442 C CA . CYS A 1 188 ? -16.990 -54.772 -6.566 1.00 35.18 205 CYS G CA 1
ATOM 1443 C C . CYS A 1 188 ? -18.368 -55.203 -7.027 1.00 33.89 205 CYS G C 1
ATOM 1444 O O . CYS A 1 188 ? -19.311 -55.239 -6.233 1.00 34.27 205 CYS G O 1
ATOM 1447 N N . MET A 1 189 ? -18.491 -55.543 -8.304 1.00 30.79 206 MET G N 1
ATOM 1448 C CA . MET A 1 189 ? -19.780 -56.049 -8.783 1.00 34.08 206 MET G CA 1
ATOM 1449 C C . MET A 1 189 ? -19.662 -57.413 -9.462 1.00 29.91 206 MET G C 1
ATOM 1450 O O . MET A 1 189 ? -20.557 -57.788 -10.244 1.00 32.78 206 MET G O 1
ATOM 1455 N N . GLY A 1 190 ? -18.572 -58.155 -9.206 1.00 37.43 207 GLY G N 1
ATOM 1456 C CA . GLY A 1 190 ? -18.556 -59.586 -9.541 1.00 33.59 207 GLY G CA 1
ATOM 1457 C C . GLY A 1 190 ? -18.396 -59.915 -11.008 1.00 35.51 207 GLY G C 1
ATOM 1458 O O . GLY A 1 190 ? -18.729 -61.041 -11.418 1.00 32.76 207 GLY G O 1
ATOM 1459 N N . CYS A 1 191 ? -17.887 -58.961 -11.822 1.00 32.95 208 CYS G N 1
ATOM 1460 C CA . CYS A 1 191 ? -17.771 -59.180 -13.260 1.00 32.50 208 CYS G CA 1
ATOM 1461 C C . CYS A 1 191 ? -16.728 -60.254 -13.575 1.00 35.19 208 CYS G C 1
ATOM 1462 O O . CYS A 1 191 ? -16.820 -60.925 -14.622 1.00 31.57 208 CYS G O 1
ATOM 1465 N N . GLY A 1 192 ? -15.721 -60.393 -12.701 1.00 30.15 209 GLY G N 1
ATOM 1466 C CA . GLY A 1 192 ? -14.686 -61.405 -12.882 1.00 39.34 209 GLY G CA 1
ATOM 1467 C C . GLY A 1 192 ? -13.554 -61.023 -13.821 1.00 38.65 209 GLY G C 1
ATOM 1468 O O . GLY A 1 192 ? -12.783 -61.901 -14.196 1.00 33.72 209 GLY G O 1
ATOM 1469 N N . THR A 1 193 ? -13.438 -59.743 -14.213 1.00 35.38 210 THR G N 1
ATOM 1470 C CA . THR A 1 193 ? -12.379 -59.316 -15.130 1.00 34.06 210 THR G CA 1
ATOM 1471 C C . THR A 1 193 ? -10.997 -59.543 -14.534 1.00 35.86 210 THR G C 1
ATOM 1472 O O . THR A 1 193 ? -10.068 -59.941 -15.243 1.00 35.74 210 THR G O 1
ATOM 1476 N N . CYS A 1 194 ? -10.851 -59.306 -13.223 1.00 31.21 211 CYS G N 1
ATOM 1477 C CA . CYS A 1 194 ? -9.584 -59.513 -12.539 1.00 31.57 211 CYS G CA 1
ATOM 1478 C C . CYS A 1 194 ? -9.048 -60.932 -12.750 1.00 35.55 211 CYS G C 1
ATOM 1479 O O . CYS A 1 194 ? -7.844 -61.126 -12.956 1.00 33.10 211 CYS G O 1
ATOM 1482 N N . ALA A 1 195 ? -9.941 -61.929 -12.686 1.00 32.91 212 ALA G N 1
ATOM 1483 C CA . ALA A 1 195 ? -9.556 -63.319 -12.873 1.00 35.60 212 ALA G CA 1
ATOM 1484 C C . ALA A 1 195 ? -9.021 -63.557 -14.273 1.00 34.86 212 ALA G C 1
ATOM 1485 O O . ALA A 1 195 ? -8.086 -64.333 -14.443 1.00 31.69 212 ALA G O 1
ATOM 1487 N N . ALA A 1 196 ? -9.623 -62.933 -15.297 1.00 34.36 213 ALA G N 1
ATOM 1488 C CA . ALA A 1 196 ? -9.085 -63.069 -16.660 1.00 34.01 213 ALA G CA 1
ATOM 1489 C C . ALA A 1 196 ? -7.696 -62.403 -16.796 1.00 37.32 213 ALA G C 1
ATOM 1490 O O . ALA A 1 196 ? -6.797 -62.950 -17.447 1.00 34.15 213 ALA G O 1
ATOM 1492 N N . SER A 1 197 ? -7.489 -61.228 -16.189 1.00 37.00 214 SER G N 1
ATOM 1493 C CA . SER A 1 197 ? -6.230 -60.532 -16.401 1.00 36.32 214 SER G CA 1
ATOM 1494 C C . SER A 1 197 ? -5.051 -61.179 -15.651 1.00 36.68 214 SER G C 1
ATOM 1495 O O . SER A 1 197 ? -3.890 -61.000 -16.065 1.00 31.83 214 SER G O 1
ATOM 1498 N N . CYS A 1 198 ? -5.305 -61.934 -14.582 1.00 33.55 215 CYS G N 1
ATOM 1499 C CA . CYS A 1 198 ? -4.181 -62.391 -13.744 1.00 33.17 215 CYS G CA 1
ATOM 1500 C C . CYS A 1 198 ? -3.271 -63.335 -14.538 1.00 31.50 215 CYS G C 1
ATOM 1501 O O . CYS A 1 198 ? -3.739 -64.366 -14.993 1.00 32.03 215 CYS G O 1
ATOM 1504 N N . PRO A 1 199 ? -1.974 -63.045 -14.694 1.00 33.61 216 PRO G N 1
ATOM 1505 C CA . PRO A 1 199 ? -1.112 -63.917 -15.517 1.00 30.11 216 PRO G CA 1
ATOM 1506 C C . PRO A 1 199 ? -0.766 -65.278 -14.879 1.00 34.34 216 PRO G C 1
ATOM 1507 O O . PRO A 1 199 ? -0.234 -66.159 -15.571 1.00 30.30 216 PRO G O 1
ATOM 1511 N N . VAL A 1 200 ? -1.003 -65.478 -13.586 1.00 32.18 217 VAL G N 1
ATOM 1512 C CA . VAL A 1 200 ? -0.594 -66.723 -12.945 1.00 29.46 217 VAL G CA 1
ATOM 1513 C C . VAL A 1 200 ? -1.783 -67.501 -12.366 1.00 35.01 217 VAL G C 1
ATOM 1514 O O . VAL A 1 200 ? -1.581 -68.394 -11.536 1.00 31.22 217 VAL G O 1
ATOM 1518 N N . HIS A 1 201 ? -3.026 -67.158 -12.754 1.00 32.76 218 HIS G N 1
ATOM 1519 C CA . HIS A 1 201 ? -4.225 -67.867 -12.254 1.00 32.26 218 HIS G CA 1
ATOM 1520 C C . HIS A 1 201 ? -4.301 -67.843 -10.708 1.00 36.23 218 HIS G C 1
ATOM 1521 O O . HIS A 1 201 ? -4.615 -68.840 -10.055 1.00 32.78 218 HIS G O 1
ATOM 1528 N N . ALA A 1 202 ? -3.977 -66.705 -10.090 1.00 33.30 219 ALA G N 1
ATOM 1529 C CA . ALA A 1 202 ? -4.069 -66.596 -8.639 1.00 32.53 219 ALA G CA 1
ATOM 1530 C C . ALA A 1 202 ? -5.455 -66.186 -8.149 1.00 30.64 219 ALA G C 1
ATOM 1531 O O . ALA A 1 202 ? -5.676 -66.190 -6.928 1.00 27.36 219 ALA G O 1
ATOM 1533 N N . ILE A 1 203 ? -6.386 -65.882 -9.062 1.00 30.23 220 ILE G N 1
ATOM 1534 C CA . ILE A 1 203 ? -7.689 -65.322 -8.723 1.00 29.23 220 ILE G CA 1
ATOM 1535 C C . ILE A 1 203 ? -8.782 -66.260 -9.227 1.00 28.56 220 ILE G C 1
ATOM 1536 O O . ILE A 1 203 ? -8.831 -66.605 -10.421 1.00 29.99 220 ILE G O 1
ATOM 1541 N N . THR A 1 204 ? -9.629 -66.691 -8.301 1.00 29.38 221 THR G N 1
ATOM 1542 C CA . THR A 1 204 ? -10.882 -67.365 -8.570 1.00 29.75 221 THR G CA 1
ATOM 1543 C C . THR A 1 204 ? -12.028 -66.496 -8.038 1.00 32.64 221 THR G C 1
ATOM 1544 O O . THR A 1 204 ? -11.836 -65.612 -7.191 1.00 35.29 221 THR G O 1
ATOM 1548 N N . LEU A 1 205 ? -13.234 -66.747 -8.521 1.00 34.01 222 LEU G N 1
ATOM 1549 C CA . LEU A 1 205 ? -14.414 -66.128 -7.940 1.00 36.03 222 LEU G CA 1
ATOM 1550 C C . LEU A 1 205 ? -15.194 -67.200 -7.193 1.00 38.77 222 LEU G C 1
ATOM 1551 O O . LEU A 1 205 ? -15.421 -68.283 -7.737 1.00 36.27 222 LEU G O 1
ATOM 1556 N N . GLU A 1 206 ? -15.530 -66.916 -5.925 1.00 33.25 223 GLU G N 1
ATOM 1557 C CA . GLU A 1 206 ? -16.345 -67.783 -5.072 1.00 37.72 223 GLU G CA 1
ATOM 1558 C C . GLU A 1 206 ? -17.632 -67.048 -4.695 1.00 34.69 223 GLU G C 1
ATOM 1559 O O . GLU A 1 206 ? -17.589 -65.990 -4.043 1.00 34.76 223 GLU G O 1
ATOM 1565 N N . PHE A 1 207 ? -18.760 -67.576 -5.157 1.00 33.96 224 PHE G N 1
ATOM 1566 C CA . PHE A 1 207 ? -20.051 -66.893 -5.043 1.00 36.30 224 PHE G CA 1
ATOM 1567 C C . PHE A 1 207 ? -19.971 -65.460 -5.587 1.00 37.89 224 PHE G C 1
ATOM 1568 O O . PHE A 1 207 ? -20.470 -64.504 -4.987 1.00 32.76 224 PHE G O 1
ATOM 1576 N N . GLY A 1 208 ? -19.288 -65.290 -6.716 1.00 34.81 225 GLY G N 1
ATOM 1577 C CA . GLY A 1 208 ? -19.293 -63.980 -7.326 1.00 33.89 225 GLY G CA 1
ATOM 1578 C C . GLY A 1 208 ? -18.300 -63.011 -6.748 1.00 38.55 225 GLY G C 1
ATOM 1579 O O . GLY A 1 208 ? -18.355 -61.815 -7.097 1.00 34.29 225 GLY G O 1
ATOM 1580 N N . LYS A 1 209 ? -17.368 -63.482 -5.895 1.00 30.56 226 LYS G N 1
ATOM 1581 C CA . LYS A 1 209 ? -16.436 -62.546 -5.261 1.00 33.68 226 LYS G CA 1
ATOM 1582 C C . LYS A 1 209 ? -14.990 -63.023 -5.352 1.00 37.96 226 LYS G C 1
ATOM 1583 O O . LYS A 1 209 ? -14.722 -64.230 -5.189 1.00 35.20 226 LYS G O 1
ATOM 1589 N N . PRO A 1 210 ? -14.040 -62.097 -5.608 1.00 35.29 227 PRO G N 1
ATOM 1590 C CA . PRO A 1 210 ? -12.626 -62.481 -5.792 1.00 34.02 227 PRO G CA 1
ATOM 1591 C C . PRO A 1 210 ? -12.037 -63.241 -4.601 1.00 35.86 227 PRO G C 1
ATOM 1592 O O . PRO A 1 210 ? -12.259 -62.899 -3.432 1.00 32.40 227 PRO G O 1
ATOM 1596 N N . GLN A 1 211 ? -11.275 -64.288 -4.927 1.00 34.24 228 GLN G N 1
ATOM 1597 C CA . GLN A 1 211 ? -10.527 -65.095 -3.963 1.00 29.20 228 GLN G CA 1
ATOM 1598 C C . GLN A 1 211 ? -9.081 -65.177 -4.446 1.00 29.07 228 GLN G C 1
ATOM 1599 O O . GLN A 1 211 ? -8.816 -65.656 -5.555 1.00 32.06 228 GLN G O 1
ATOM 1605 N N . GLY A 1 212 ? -8.153 -64.681 -3.624 1.00 29.41 229 GLY G N 1
ATOM 1606 C CA . GLY A 1 212 ? -6.780 -64.514 -4.050 1.00 28.85 229 GLY G CA 1
ATOM 1607 C C . GLY A 1 212 ? -5.802 -65.489 -3.398 1.00 31.65 229 GLY G C 1
ATOM 1608 O O . GLY A 1 212 ? -5.679 -65.563 -2.159 1.00 32.55 229 GLY G O 1
ATOM 1609 N N . GLU A 1 213 ? -5.093 -66.233 -4.233 1.00 28.88 230 GLU G N 1
ATOM 1610 C CA . GLU A 1 213 ? -3.990 -67.063 -3.760 1.00 30.81 230 GLU G CA 1
ATOM 1611 C C . GLU A 1 213 ? -2.760 -66.171 -3.639 1.00 34.36 230 GLU G C 1
ATOM 1612 O O . GLU A 1 213 ? -1.963 -66.022 -4.585 1.00 34.56 230 GLU G O 1
ATOM 1618 N N . ARG A 1 214 ? -2.622 -65.524 -2.488 1.00 28.98 231 ARG G N 1
ATOM 1619 C CA . ARG A 1 214 ? -1.541 -64.532 -2.280 1.00 27.36 231 ARG G CA 1
ATOM 1620 C C . ARG A 1 214 ? -0.150 -65.149 -2.376 1.00 32.92 231 ARG G C 1
ATOM 1621 O O . ARG A 1 214 ? 0.759 -64.390 -2.598 1.00 33.57 231 ARG G O 1
ATOM 1629 N N . ASP A 1 215 ? 0.001 -66.452 -2.169 1.00 28.35 232 ASP G N 1
ATOM 1630 C CA . ASP A 1 215 ? 1.352 -67.009 -2.291 1.00 29.09 232 ASP G CA 1
ATOM 1631 C C . ASP A 1 215 ? 1.681 -67.476 -3.711 1.00 32.82 232 ASP G C 1
ATOM 1632 O O . ASP A 1 215 ? 2.758 -68.030 -3.927 1.00 33.13 232 ASP G O 1
ATOM 1637 N N . LEU A 1 216 ? 0.766 -67.294 -4.656 1.00 31.98 233 LEU G N 1
ATOM 1638 C CA . LEU A 1 216 ? 0.974 -67.443 -6.086 1.00 31.22 233 LEU G CA 1
ATOM 1639 C C . LEU A 1 216 ? 1.157 -66.087 -6.777 1.00 33.22 233 LEU G C 1
ATOM 1640 O O . LEU A 1 216 ? 2.031 -65.945 -7.644 1.00 31.89 233 LEU G O 1
ATOM 1645 N N . CYS A 1 217 ? 0.403 -65.070 -6.325 1.00 32.97 234 CYS G N 1
ATOM 1646 C CA . CYS A 1 217 ? 0.521 -63.691 -6.822 1.00 33.43 234 CYS G CA 1
ATOM 1647 C C . CYS A 1 217 ? 1.977 -63.211 -6.831 1.00 31.79 234 CYS G C 1
ATOM 1648 O O . CYS A 1 217 ? 2.675 -63.287 -5.808 1.00 30.30 234 CYS G O 1
ATOM 1651 N N . ILE A 1 218 ? 2.403 -62.708 -7.993 1.00 28.62 235 ILE G N 1
ATOM 1652 C CA . ILE A 1 218 ? 3.733 -62.120 -8.220 1.00 33.68 235 ILE G CA 1
ATOM 1653 C C . ILE A 1 218 ? 3.730 -60.573 -8.144 1.00 35.89 235 ILE G C 1
ATOM 1654 O O . ILE A 1 218 ? 4.738 -59.935 -8.506 1.00 34.75 235 ILE G O 1
ATOM 1659 N N . LYS A 1 219 ? 2.658 -59.980 -7.625 1.00 36.79 236 LYS G N 1
ATOM 1660 C CA . LYS A 1 219 ? 2.589 -58.520 -7.335 1.00 32.51 236 LYS G CA 1
ATOM 1661 C C . LYS A 1 219 ? 2.821 -57.649 -8.572 1.00 37.35 236 LYS G C 1
ATOM 1662 O O . LYS A 1 219 ? 3.615 -56.733 -8.513 1.00 35.91 236 LYS G O 1
ATOM 1668 N N . CYS A 1 220 ? 2.063 -57.900 -9.618 1.00 32.93 237 CYS G N 1
ATOM 1669 C CA . CYS A 1 220 ? 2.210 -57.169 -10.861 1.00 35.03 237 CYS G CA 1
ATOM 1670 C C . CYS A 1 220 ? 1.238 -55.985 -10.997 1.00 34.98 237 CYS G C 1
ATOM 1671 O O . CYS A 1 220 ? 1.445 -55.148 -11.873 1.00 35.40 237 CYS G O 1
ATOM 1674 N N . GLY A 1 221 ? 0.166 -55.912 -10.199 1.00 34.47 238 GLY G N 1
ATOM 1675 C CA . GLY A 1 221 ? -0.787 -54.814 -10.296 1.00 31.31 238 GLY G CA 1
ATOM 1676 C C . GLY A 1 221 ? -1.743 -54.901 -11.462 1.00 35.83 238 GLY G C 1
ATOM 1677 O O . GLY A 1 221 ? -2.532 -53.961 -11.666 1.00 34.25 238 GLY G O 1
ATOM 1678 N N . SER A 1 222 ? -1.732 -56.013 -12.227 1.00 34.23 239 SER G N 1
ATOM 1679 C CA . SER A 1 222 ? -2.610 -56.112 -13.395 1.00 29.48 239 SER G CA 1
ATOM 1680 C C . SER A 1 222 ? -4.079 -56.085 -13.017 1.00 35.74 239 SER G C 1
ATOM 1681 O O . SER A 1 222 ? -4.891 -55.482 -13.735 1.00 34.96 239 SER G O 1
ATOM 1684 N N . CYS A 1 223 ? -4.461 -56.795 -11.943 1.00 33.72 240 CYS G N 1
ATOM 1685 C CA . CYS A 1 223 ? -5.886 -57.029 -11.713 1.00 32.99 240 CYS G CA 1
ATOM 1686 C C . CYS A 1 223 ? -6.612 -55.733 -11.328 1.00 33.45 240 CYS G C 1
ATOM 1687 O O . CYS A 1 223 ? -7.701 -55.460 -11.839 1.00 36.40 240 CYS G O 1
ATOM 1690 N N . TYR A 1 224 ? -6.018 -54.902 -10.456 1.00 32.87 241 TYR G N 1
ATOM 1691 C CA . TYR A 1 224 ? -6.621 -53.588 -10.189 1.00 33.80 241 TYR G CA 1
ATOM 1692 C C . TYR A 1 224 ? -6.688 -52.730 -11.464 1.00 38.83 241 TYR G C 1
ATOM 1693 O O . TYR A 1 224 ? -7.728 -52.124 -11.766 1.00 36.91 241 TYR G O 1
ATOM 1702 N N . GLY A 1 225 ? -5.601 -52.711 -12.246 1.00 33.11 242 GLY G N 1
ATOM 1703 C CA . GLY A 1 225 ? -5.629 -52.017 -13.531 1.00 32.15 242 GLY G CA 1
ATOM 1704 C C . GLY A 1 225 ? -6.797 -52.405 -14.407 1.00 37.17 242 GLY G C 1
ATOM 1705 O O . GLY A 1 225 ? -7.533 -51.543 -14.909 1.00 37.32 242 GLY G O 1
ATOM 1706 N N . ALA A 1 226 ? -6.998 -53.714 -14.600 1.00 34.41 243 ALA G N 1
ATOM 1707 C CA . ALA A 1 226 ? -8.032 -54.164 -15.521 1.00 36.48 243 ALA G CA 1
ATOM 1708 C C . ALA A 1 226 ? -9.436 -54.035 -14.942 1.00 35.57 243 ALA G C 1
ATOM 1709 O O . ALA A 1 226 ? -10.399 -53.918 -15.710 1.00 39.61 243 ALA G O 1
ATOM 1711 N N . CYS A 1 227 ? -9.565 -54.062 -13.620 1.00 36.14 244 CYS G N 1
ATOM 1712 C CA . CYS A 1 227 ? -10.879 -53.965 -12.980 1.00 37.43 244 CYS G CA 1
ATOM 1713 C C . CYS A 1 227 ? -11.639 -52.726 -13.480 1.00 38.97 244 CYS G C 1
ATOM 1714 O O . CYS A 1 227 ? -11.073 -51.613 -13.482 1.00 38.52 244 CYS G O 1
ATOM 1717 N N . PRO A 1 228 ? -12.891 -52.876 -13.934 1.00 35.85 245 PRO G N 1
ATOM 1718 C CA . PRO A 1 228 ? -13.692 -51.710 -14.372 1.00 35.00 245 PRO G CA 1
ATOM 1719 C C . PRO A 1 228 ? -14.182 -50.838 -13.230 1.00 40.60 245 PRO G C 1
ATOM 1720 O O . PRO A 1 228 ? -14.961 -49.916 -13.480 1.00 38.92 245 PRO G O 1
ATOM 1724 N N . ARG A 1 229 ? -13.779 -51.117 -11.984 1.00 39.95 246 ARG G N 1
ATOM 1725 C CA . ARG A 1 229 ? -14.082 -50.263 -10.833 1.00 35.00 246 ARG G CA 1
ATOM 1726 C C . ARG A 1 229 ? -12.812 -49.692 -10.202 1.00 34.65 246 ARG G C 1
ATOM 1727 O O . ARG A 1 229 ? -12.866 -49.122 -9.104 1.00 40.81 246 ARG G O 1
ATOM 1735 N N . SER A 1 230 ? -11.665 -49.788 -10.888 1.00 37.35 247 SER G N 1
ATOM 1736 C CA . SER A 1 230 ? -10.519 -48.972 -10.499 1.00 41.04 247 SER G CA 1
ATOM 1737 C C . SER A 1 230 ? -10.733 -47.590 -11.106 1.00 44.20 247 SER G C 1
ATOM 1738 O O . SER A 1 230 ? -11.259 -46.683 -10.447 1.00 45.36 247 SER G O 1
ATOM 1741 N N . PHE A 1 231 ? -10.340 -47.426 -12.362 1.00 38.08 248 PHE G N 1
ATOM 1742 C CA . PHE A 1 231 ? -10.713 -46.251 -13.144 1.00 43.33 248 PHE G CA 1
ATOM 1743 C C . PHE A 1 231 ? -11.719 -46.701 -14.189 1.00 42.95 248 PHE G C 1
ATOM 1744 O O . PHE A 1 231 ? -11.502 -47.711 -14.874 1.00 44.46 248 PHE G O 1
ATOM 1752 N N . PHE A 1 232 ? -12.836 -45.981 -14.284 1.00 40.51 249 PHE G N 1
ATOM 1753 C CA . PHE A 1 232 ? -13.717 -46.091 -15.440 1.00 42.02 249 PHE G CA 1
ATOM 1754 C C . PHE A 1 232 ? -14.022 -44.681 -15.960 1.00 49.45 249 PHE G C 1
ATOM 1755 O O . PHE A 1 232 ? -14.920 -44.014 -15.426 1.00 40.85 249 PHE G O 1
ATOM 1763 N N . ASN A 1 233 ? -13.300 -44.238 -17.003 1.00 43.13 250 ASN G N 1
ATOM 1764 C CA . ASN A 1 233 ? -13.438 -42.867 -17.519 1.00 41.20 250 ASN G CA 1
ATOM 1765 C C . ASN A 1 233 ? -14.482 -42.882 -18.639 1.00 39.98 250 ASN G C 1
ATOM 1766 O O . ASN A 1 233 ? -14.207 -43.247 -19.788 1.00 44.17 250 ASN G O 1
ATOM 1771 N N . LEU A 1 234 ? -15.714 -42.523 -18.281 1.00 38.22 251 LEU G N 1
ATOM 1772 C CA . LEU A 1 234 ? -16.820 -42.645 -19.212 1.00 44.59 251 LEU G CA 1
ATOM 1773 C C . LEU A 1 234 ? -16.601 -41.822 -20.483 1.00 46.67 251 LEU G C 1
ATOM 1774 O O . LEU A 1 234 ? -17.020 -42.258 -21.564 1.00 41.56 251 LEU G O 1
ATOM 1779 N N . ASP A 1 235 ? -15.940 -40.647 -20.387 1.00 47.54 252 ASP G N 1
ATOM 1780 C CA . ASP A 1 235 ? -15.812 -39.795 -21.581 1.00 49.74 252 ASP G CA 1
ATOM 1781 C C . ASP A 1 235 ? -15.047 -40.527 -22.693 1.00 53.07 252 ASP G C 1
ATOM 1782 O O . ASP A 1 235 ? -15.460 -40.489 -23.853 1.00 45.38 252 ASP G O 1
ATOM 1787 N N . VAL A 1 236 ? -13.996 -41.280 -22.340 1.00 43.84 253 VAL G N 1
ATOM 1788 C CA . VAL A 1 236 ? -13.268 -42.092 -23.320 1.00 43.85 253 VAL G CA 1
ATOM 1789 C C . VAL A 1 236 ? -14.004 -43.402 -23.638 1.00 41.61 253 VAL G C 1
ATOM 1790 O O . VAL A 1 236 ? -14.262 -43.723 -24.806 1.00 43.17 253 VAL G O 1
ATOM 1794 N N . ILE A 1 237 ? -14.325 -44.205 -22.610 1.00 46.47 254 ILE G N 1
ATOM 1795 C CA . ILE A 1 237 ? -14.674 -45.608 -22.851 1.00 40.03 254 ILE G CA 1
ATOM 1796 C C . ILE A 1 237 ? -15.998 -45.736 -23.599 1.00 43.87 254 ILE G C 1
ATOM 1797 O O . ILE A 1 237 ? -16.144 -46.621 -24.446 1.00 38.47 254 ILE G O 1
ATOM 1802 N N . SER A 1 238 ? -16.969 -44.833 -23.345 1.00 46.78 255 SER G N 1
ATOM 1803 C CA . SER A 1 238 ? -18.211 -44.863 -24.111 1.00 42.35 255 SER G CA 1
ATOM 1804 C C . SER A 1 238 ? -17.997 -44.504 -25.587 1.00 48.76 255 SER G C 1
ATOM 1805 O O . SER A 1 238 ? -18.853 -44.816 -26.432 1.00 47.72 255 SER G O 1
ATOM 1808 N N . GLU A 1 239 ? -16.872 -43.874 -25.921 1.00 44.13 256 GLU G N 1
ATOM 1809 C CA . GLU A 1 239 ? -16.525 -43.594 -27.316 1.00 49.70 256 GLU G CA 1
ATOM 1810 C C . GLU A 1 239 ? -15.640 -44.677 -27.895 1.00 51.46 256 GLU G C 1
ATOM 1811 O O . GLU A 1 239 ? -14.755 -44.384 -28.704 1.00 47.89 256 GLU G O 1
ATOM 1817 N N . PHE A 1 240 ? -15.862 -45.938 -27.504 1.00 44.52 257 PHE G N 1
ATOM 1818 C CA . PHE A 1 240 ? -14.920 -46.987 -27.871 1.00 45.27 257 PHE G CA 1
ATOM 1819 C C . PHE A 1 240 ? -14.881 -47.200 -29.384 1.00 40.41 257 PHE G C 1
ATOM 1820 O O . PHE A 1 240 ? -13.806 -47.428 -29.945 1.00 42.53 257 PHE G O 1
ATOM 1828 N N . GLU A 1 241 ? -16.042 -47.156 -30.059 1.00 44.04 258 GLU G N 1
ATOM 1829 C CA . GLU A 1 241 ? -16.094 -47.450 -31.504 1.00 47.11 258 GLU G CA 1
ATOM 1830 C C . GLU A 1 241 ? -15.314 -46.418 -32.305 1.00 49.58 258 GLU G C 1
ATOM 1831 O O . GLU A 1 241 ? -14.631 -46.750 -33.282 1.00 47.92 258 GLU G O 1
ATOM 1837 N N . ASN A 1 242 ? -15.439 -45.154 -31.894 1.00 48.06 259 ASN G N 1
ATOM 1838 C CA . ASN A 1 242 ? -14.742 -44.023 -32.489 1.00 50.53 259 ASN G CA 1
ATOM 1839 C C . ASN A 1 242 ? -13.231 -44.087 -32.260 1.00 52.26 259 ASN G C 1
ATOM 1840 O O . ASN A 1 242 ? -12.437 -43.919 -33.197 1.00 51.84 259 ASN G O 1
ATOM 1845 N N . ILE A 1 243 ? -12.819 -44.222 -30.994 1.00 47.19 260 ILE G N 1
ATOM 1846 C CA . ILE A 1 243 ? -11.397 -44.278 -30.673 1.00 48.60 260 ILE G CA 1
ATOM 1847 C C . ILE A 1 243 ? -10.752 -45.493 -31.333 1.00 48.07 260 ILE G C 1
ATOM 1848 O O . ILE A 1 243 ? -9.593 -45.447 -31.780 1.00 45.57 260 ILE G O 1
ATOM 1853 N N . SER A 1 244 ? -11.494 -46.595 -31.427 1.00 45.46 261 SER G N 1
ATOM 1854 C CA . SER A 1 244 ? -10.959 -47.747 -32.137 1.00 50.42 261 SER G CA 1
ATOM 1855 C C . SER A 1 244 ? -10.668 -47.402 -33.591 1.00 48.22 261 SER G C 1
ATOM 1856 O O . SER A 1 244 ? -9.572 -47.684 -34.096 1.00 48.58 261 SER G O 1
ATOM 1859 N N . GLU A 1 245 ? -11.630 -46.773 -34.276 1.00 43.46 262 GLU G N 1
ATOM 1860 C CA . GLU A 1 245 ? -11.440 -46.425 -35.687 1.00 44.57 262 GLU G CA 1
ATOM 1861 C C . GLU A 1 245 ? -10.294 -45.433 -35.864 1.00 45.42 262 GLU G C 1
ATOM 1862 O O . GLU A 1 245 ? -9.508 -45.548 -36.810 1.00 48.02 262 GLU G O 1
ATOM 1868 N N . ILE A 1 246 ? -10.144 -44.494 -34.925 1.00 40.87 263 ILE G N 1
ATOM 1869 C CA . ILE A 1 246 ? -9.051 -43.529 -34.994 1.00 46.05 263 ILE G CA 1
ATOM 1870 C C . ILE A 1 246 ? -7.700 -44.228 -34.893 1.00 51.45 263 ILE G C 1
ATOM 1871 O O . ILE A 1 246 ? -6.809 -44.007 -35.724 1.00 48.84 263 ILE G O 1
ATOM 1876 N N . ILE A 1 247 ? -7.515 -45.067 -33.859 1.00 49.03 264 ILE G N 1
ATOM 1877 C CA . ILE A 1 247 ? -6.256 -45.806 -33.723 1.00 41.44 264 ILE G CA 1
ATOM 1878 C C . ILE A 1 247 ? -5.989 -46.644 -34.967 1.00 45.54 264 ILE G C 1
ATOM 1879 O O . ILE A 1 247 ? -4.856 -46.709 -35.463 1.00 47.06 264 ILE G O 1
ATOM 1884 N N . ALA A 1 248 ? -7.028 -47.285 -35.503 1.00 42.22 265 ALA G N 1
ATOM 1885 C CA . ALA A 1 248 ? -6.808 -48.183 -36.623 1.00 42.64 265 ALA G CA 1
ATOM 1886 C C . ALA A 1 248 ? -6.367 -47.417 -37.856 1.00 51.17 265 ALA G C 1
ATOM 1887 O O . ALA A 1 248 ? -5.492 -47.877 -38.598 1.00 52.93 265 ALA G O 1
ATOM 1889 N N . LYS A 1 249 ? -6.967 -46.244 -38.089 1.00 50.96 266 LYS G N 1
ATOM 1890 C CA . LYS A 1 249 ? -6.590 -45.424 -39.236 1.00 52.84 266 LYS G CA 1
ATOM 1891 C C . LYS A 1 249 ? -5.141 -44.978 -39.131 1.00 47.74 266 LYS G C 1
ATOM 1892 O O . LYS A 1 249 ? -4.422 -44.950 -40.129 1.00 53.10 266 LYS G O 1
ATOM 1898 N N . ALA A 1 250 ? -4.687 -44.654 -37.919 1.00 43.98 267 ALA G N 1
ATOM 1899 C CA . ALA A 1 250 ? -3.304 -44.254 -37.726 1.00 51.21 267 ALA G CA 1
ATOM 1900 C C . ALA A 1 250 ? -2.330 -45.390 -38.020 1.00 56.38 267 ALA G C 1
ATOM 1901 O O . ALA A 1 250 ? -1.137 -45.141 -38.256 1.00 58.65 267 ALA G O 1
ATOM 1903 N N . LEU A 1 251 ? -2.797 -46.629 -38.052 1.00 50.48 268 LEU G N 1
ATOM 1904 C CA . LEU A 1 251 ? -1.899 -47.722 -38.374 1.00 55.80 268 LEU G CA 1
ATOM 1905 C C . LEU A 1 251 ? -2.081 -48.239 -39.792 1.00 57.76 268 LEU G C 1
ATOM 1906 O O . LEU A 1 251 ? -1.284 -49.072 -40.225 1.00 55.94 268 LEU G O 1
ATOM 1911 N N . LYS A 1 252 ? -3.081 -47.744 -40.530 1.00 55.00 269 LYS G N 1
ATOM 1912 C CA . LYS A 1 252 ? -3.429 -48.290 -41.841 0.99 68.83 269 LYS G CA 1
ATOM 1913 C C . LYS A 1 252 ? -2.442 -47.860 -42.925 1.00 69.91 269 LYS G C 1
ATOM 1914 O O . LYS A 1 252 ? -1.872 -46.765 -42.884 0.91 73.30 269 LYS G O 1
ATOM 1920 N N . ASP A 1 253 ? -2.247 -48.743 -43.901 1.00 82.92 270 ASP G N 1
ATOM 1921 C CA . ASP A 1 253 ? -1.449 -48.448 -45.089 1.00 88.21 270 ASP G CA 1
ATOM 1922 C C . ASP A 1 253 ? -2.308 -47.806 -46.161 1.00 84.52 270 ASP G C 1
ATOM 1923 O O . ASP A 1 253 ? -2.102 -46.646 -46.501 1.00 88.43 270 ASP G O 1
ATOM 1928 N N . THR B 2 1 ? 50.874 -54.932 -24.656 1.00 43.06 2 THR A N 1
ATOM 1929 C CA . THR B 2 1 ? 49.486 -55.096 -24.235 1.00 42.52 2 THR A CA 1
ATOM 1930 C C . THR B 2 1 ? 48.869 -53.762 -23.853 1.00 41.69 2 THR A C 1
ATOM 1931 O O . THR B 2 1 ? 49.443 -53.010 -23.079 1.00 43.39 2 THR A O 1
ATOM 1935 N N . LYS B 2 2 ? 47.715 -53.451 -24.407 1.00 36.24 3 LYS A N 1
ATOM 1936 C CA . LYS B 2 2 ? 46.907 -52.366 -23.889 1.00 39.13 3 LYS A CA 1
ATOM 1937 C C . LYS B 2 2 ? 45.551 -52.944 -23.499 1.00 43.55 3 LYS A C 1
ATOM 1938 O O . LYS B 2 2 ? 45.229 -54.090 -23.843 1.00 38.18 3 LYS A O 1
ATOM 1944 N N . VAL B 2 3 ? 44.770 -52.143 -22.782 1.00 32.32 4 VAL A N 1
ATOM 1945 C CA . VAL B 2 3 ? 43.466 -52.537 -22.265 1.00 39.09 4 VAL A CA 1
ATOM 1946 C C . VAL B 2 3 ? 42.416 -51.570 -22.803 1.00 40.09 4 VAL A C 1
ATOM 1947 O O . VAL B 2 3 ? 42.430 -50.378 -22.471 1.00 41.08 4 VAL A O 1
ATOM 1951 N N . VAL B 2 4 ? 41.504 -52.088 -23.631 1.00 37.57 5 VAL A N 1
ATOM 1952 C CA . VAL B 2 4 ? 40.322 -51.377 -24.129 1.00 39.85 5 VAL A CA 1
ATOM 1953 C C . VAL B 2 4 ? 39.045 -52.059 -23.594 1.00 38.76 5 VAL A C 1
ATOM 1954 O O . VAL B 2 4 ? 39.007 -53.286 -23.365 1.00 38.01 5 VAL A O 1
ATOM 1958 N N . GLU B 2 5 ? 37.989 -51.262 -23.401 1.00 35.35 6 GLU A N 1
ATOM 1959 C CA . GLU B 2 5 ? 36.748 -51.781 -22.844 1.00 39.26 6 GLU A CA 1
ATOM 1960 C C . GLU B 2 5 ? 35.523 -51.238 -23.574 1.00 41.20 6 GLU A C 1
ATOM 1961 O O . GLU B 2 5 ? 35.358 -50.018 -23.680 1.00 39.30 6 GLU A O 1
ATOM 1967 N N . ILE B 2 6 ? 34.644 -52.140 -24.051 1.00 33.36 7 ILE A N 1
ATOM 1968 C CA . ILE B 2 6 ? 33.344 -51.757 -24.608 1.00 33.77 7 ILE A CA 1
ATOM 1969 C C . ILE B 2 6 ? 32.289 -51.947 -23.506 1.00 42.20 7 ILE A C 1
ATOM 1970 O O . ILE B 2 6 ? 32.078 -53.068 -23.014 1.00 35.71 7 ILE A O 1
ATOM 1975 N N . SER B 2 7 ? 31.644 -50.860 -23.097 1.00 31.67 8 SER A N 1
ATOM 1976 C CA . SER B 2 7 ? 30.566 -50.972 -22.097 1.00 40.39 8 SER A CA 1
ATOM 1977 C C . SER B 2 7 ? 29.553 -49.884 -22.419 1.00 40.94 8 SER A C 1
ATOM 1978 O O . SER B 2 7 ? 29.958 -48.723 -22.568 1.00 42.85 8 SER A O 1
ATOM 1981 N N . PRO B 2 8 ? 28.251 -50.217 -22.627 1.00 39.68 9 PRO A N 1
ATOM 1982 C CA . PRO B 2 8 ? 27.674 -51.564 -22.678 1.00 40.61 9 PRO A CA 1
ATOM 1983 C C . PRO B 2 8 ? 27.830 -52.233 -24.060 1.00 40.82 9 PRO A C 1
ATOM 1984 O O . PRO B 2 8 ? 27.993 -51.502 -25.059 1.00 37.84 9 PRO A O 1
ATOM 1988 N N . THR B 2 9 ? 27.714 -53.569 -24.120 1.00 35.06 10 THR A N 1
ATOM 1989 C CA . THR B 2 9 ? 27.473 -54.293 -25.375 1.00 32.85 10 THR A CA 1
ATOM 1990 C C . THR B 2 9 ? 26.082 -53.953 -25.922 1.00 33.06 10 THR A C 1
ATOM 1991 O O . THR B 2 9 ? 25.211 -53.464 -25.197 1.00 34.48 10 THR A O 1
ATOM 1995 N N . THR B 2 10 ? 25.860 -54.227 -27.211 1.00 29.99 11 THR A N 1
ATOM 1996 C CA . THR B 2 10 ? 24.561 -53.951 -27.814 1.00 28.81 11 THR A CA 1
ATOM 1997 C C . THR B 2 10 ? 24.187 -55.071 -28.763 1.00 31.78 11 THR A C 1
ATOM 1998 O O . THR B 2 10 ? 25.021 -55.900 -29.155 1.00 30.33 11 THR A O 1
ATOM 2002 N N . ARG B 2 11 ? 22.918 -55.032 -29.174 1.00 35.38 12 ARG A N 1
ATOM 2003 C CA . ARG B 2 11 ? 22.292 -56.058 -30.001 1.00 30.33 12 ARG A CA 1
ATOM 2004 C C . ARG B 2 11 ? 22.559 -57.469 -29.436 1.00 33.93 12 ARG A C 1
ATOM 2005 O O . ARG B 2 11 ? 23.083 -58.387 -30.098 1.00 32.11 12 ARG A O 1
ATOM 2013 N N . LEU B 2 12 ? 22.129 -57.585 -28.197 1.00 33.50 13 LEU A N 1
ATOM 2014 C CA . LEU B 2 12 ? 22.022 -58.801 -27.359 1.00 33.49 13 LEU A CA 1
ATOM 2015 C C . LEU B 2 12 ? 21.045 -58.479 -26.220 1.00 37.04 13 LEU A C 1
ATOM 2016 O O . LEU B 2 12 ? 20.697 -57.338 -26.034 1.00 37.16 13 LEU A O 1
ATOM 2021 N N . GLU B 2 13 ? 20.589 -59.479 -25.491 1.00 33.47 14 GLU A N 1
ATOM 2022 C CA . GLU B 2 13 ? 19.644 -59.200 -24.396 1.00 30.46 14 GLU A CA 1
ATOM 202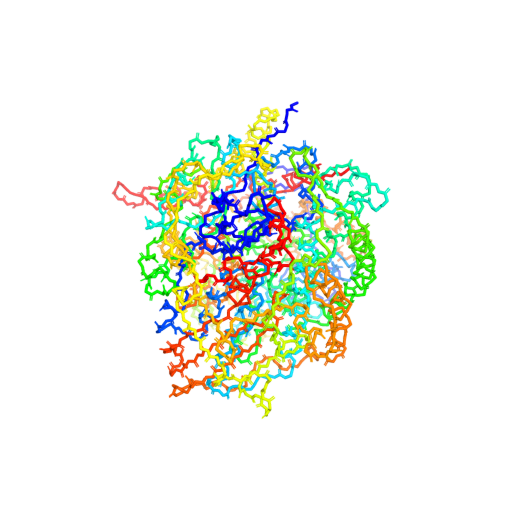3 C C . GLU B 2 13 ? 20.410 -58.790 -23.139 1.00 28.89 14 GLU A C 1
ATOM 2024 O O . GLU B 2 13 ? 21.398 -59.424 -22.782 1.00 31.19 14 GLU A O 1
ATOM 2030 N N . GLY B 2 14 ? 19.945 -57.719 -22.458 1.00 33.89 15 GLY A N 1
ATOM 2031 C CA . GLY B 2 14 ? 20.534 -57.394 -21.160 1.00 31.19 15 GLY A CA 1
ATOM 2032 C C . GLY B 2 14 ? 21.912 -56.712 -21.213 1.00 38.47 15 GLY A C 1
ATOM 2033 O O . GLY B 2 14 ? 22.407 -56.310 -22.267 1.00 33.41 15 GLY A O 1
ATOM 2034 N N . HIS B 2 15 ? 22.541 -56.609 -20.024 1.00 31.81 16 HIS A N 1
ATOM 2035 C CA . HIS B 2 15 ? 23.592 -55.619 -19.737 1.00 33.21 16 HIS A CA 1
ATOM 2036 C C . HIS B 2 15 ? 24.917 -56.322 -19.480 1.00 33.44 16 HIS A C 1
ATOM 2037 O O . HIS B 2 15 ? 25.104 -56.912 -18.403 1.00 34.11 16 HIS A O 1
ATOM 2044 N N . SER B 2 16 ? 25.870 -56.209 -20.431 1.00 30.12 17 SER A N 1
ATOM 2045 C CA . SER B 2 16 ? 27.219 -56.738 -20.198 1.00 31.41 17 SER A CA 1
ATOM 2046 C C . SER B 2 16 ? 28.269 -55.774 -20.773 1.00 33.72 17 SER A C 1
ATOM 2047 O O . SER B 2 16 ? 27.923 -54.762 -21.391 1.00 33.66 17 SER A O 1
ATOM 2050 N N . LYS B 2 17 ? 29.557 -56.115 -20.602 1.00 31.35 18 LYS A N 1
ATOM 2051 C CA . LYS B 2 17 ? 30.668 -55.343 -21.172 1.00 35.22 18 LYS A CA 1
ATOM 2052 C C . LYS B 2 17 ? 31.827 -56.275 -21.517 1.00 35.41 18 LYS A C 1
ATOM 2053 O O . LYS B 2 17 ? 31.891 -57.415 -21.048 1.00 33.22 18 LYS A O 1
ATOM 2059 N N . LEU B 2 18 ? 32.747 -55.770 -22.361 1.00 37.47 19 LEU A N 1
ATOM 2060 C CA . LEU B 2 18 ? 33.936 -56.495 -22.819 1.00 35.62 19 LEU A CA 1
ATOM 2061 C C . LEU B 2 18 ? 35.177 -55.756 -22.317 1.00 41.23 19 LEU A C 1
ATOM 2062 O O . LEU B 2 18 ? 35.382 -54.587 -22.665 1.00 34.83 19 LEU A O 1
ATOM 2067 N N . THR B 2 19 ? 35.991 -56.421 -21.486 1.00 34.82 20 THR A N 1
ATOM 2068 C CA . THR B 2 19 ? 37.225 -55.843 -20.940 1.00 37.42 20 THR A CA 1
ATOM 2069 C C . THR B 2 19 ? 38.376 -56.626 -21.545 1.00 39.55 20 THR A C 1
ATOM 2070 O O . THR B 2 19 ? 38.575 -57.792 -21.175 1.00 37.59 20 THR A O 1
ATOM 2074 N N . LEU B 2 20 ? 39.136 -55.989 -22.461 1.00 33.56 21 LEU A N 1
ATOM 2075 C CA . LEU B 2 20 ? 39.995 -56.676 -23.433 1.00 34.38 21 LEU A CA 1
ATOM 2076 C C . LEU B 2 20 ? 41.445 -56.201 -23.345 1.00 38.13 21 LEU A C 1
ATOM 2077 O O . LEU B 2 20 ? 41.708 -54.999 -23.422 1.00 39.90 21 LEU A O 1
ATOM 2082 N N . LYS B 2 21 ? 42.377 -57.146 -23.205 1.00 33.66 22 LYS A N 1
ATOM 2083 C CA . LYS B 2 21 ? 43.800 -56.889 -23.380 1.00 38.06 22 LYS A CA 1
ATOM 2084 C C . LYS B 2 21 ? 44.110 -57.227 -24.820 1.00 40.96 22 LYS A C 1
ATOM 2085 O O . LYS B 2 21 ? 43.717 -58.310 -25.294 1.00 38.08 22 LYS A O 1
ATOM 2091 N N . VAL B 2 22 ? 44.764 -56.279 -25.520 1.00 37.48 23 VAL A N 1
ATOM 2092 C CA . VAL B 2 22 ? 45.070 -56.379 -26.942 1.00 32.94 23 VAL A CA 1
ATOM 2093 C C . VAL B 2 22 ? 46.574 -56.172 -27.158 1.00 38.49 23 VAL A C 1
ATOM 2094 O O . VAL B 2 22 ? 47.248 -55.525 -26.349 1.00 32.13 23 VAL A O 1
ATOM 2098 N N . ASN B 2 23 ? 47.101 -56.795 -28.227 1.00 35.13 24 ASN A N 1
ATOM 2099 C CA . ASN B 2 23 ? 48.499 -56.697 -28.609 1.00 37.03 24 ASN A CA 1
ATOM 2100 C C . ASN B 2 23 ? 48.702 -55.383 -29.371 1.00 36.17 24 ASN A C 1
ATOM 2101 O O . ASN B 2 23 ? 47.783 -54.574 -29.513 1.00 33.91 24 ASN A O 1
ATOM 2106 N N . ASP B 2 24 ? 49.921 -55.173 -29.878 1.00 39.86 25 ASP A N 1
ATOM 2107 C CA . ASP B 2 24 ? 50.231 -53.939 -30.613 1.00 43.16 25 ASP A CA 1
ATOM 2108 C C . ASP B 2 24 ? 49.390 -53.752 -31.884 1.00 46.25 25 ASP A C 1
ATOM 2109 O O . ASP B 2 24 ? 49.280 -52.625 -32.375 1.00 41.63 25 ASP A O 1
ATOM 2114 N N . GLN B 2 25 ? 48.815 -54.823 -32.444 1.00 41.39 26 GLN A N 1
ATOM 2115 C CA . GLN B 2 25 ? 47.960 -54.715 -33.615 1.00 37.77 26 GLN A CA 1
ATOM 2116 C C . GLN B 2 25 ? 46.487 -54.565 -33.252 1.00 42.40 26 GLN A C 1
ATOM 2117 O O . GLN B 2 25 ? 45.638 -54.532 -34.147 1.00 45.39 26 GLN A O 1
ATOM 2123 N N . GLY B 2 26 ? 46.150 -54.496 -31.974 1.00 38.37 27 GLY A N 1
ATOM 2124 C CA . GLY B 2 26 ? 44.746 -54.458 -31.619 1.00 42.21 27 GLY A CA 1
ATOM 2125 C C . GLY B 2 26 ? 44.039 -55.798 -31.630 1.00 41.39 27 GLY A C 1
ATOM 2126 O O . GLY B 2 26 ? 42.804 -55.816 -31.632 1.00 44.86 27 GLY A O 1
ATOM 2127 N N . ILE B 2 27 ? 44.775 -56.907 -31.686 1.00 33.12 28 ILE A N 1
ATOM 2128 C CA . ILE B 2 27 ? 44.192 -58.246 -31.610 1.00 43.75 28 ILE A CA 1
ATOM 2129 C C . ILE B 2 27 ? 44.072 -58.657 -30.137 1.00 41.88 28 ILE A C 1
ATOM 2130 O O . ILE B 2 27 ? 45.048 -58.525 -29.395 1.00 34.32 28 ILE A O 1
ATOM 2135 N N . VAL B 2 28 ? 42.888 -59.174 -29.718 1.00 36.60 29 VAL A N 1
ATOM 2136 C CA . VAL B 2 28 ? 42.703 -59.639 -28.330 1.00 35.01 29 VAL A CA 1
ATOM 2137 C C . VAL B 2 28 ? 43.706 -60.744 -27.988 1.00 36.34 29 VAL A C 1
ATOM 2138 O O . VAL B 2 28 ? 43.825 -61.748 -28.705 1.00 40.38 29 VAL A O 1
ATOM 2142 N N . GLU B 2 29 ? 44.473 -60.530 -26.906 1.00 37.44 30 GLU A N 1
ATOM 2143 C CA . GLU B 2 29 ? 45.320 -61.549 -26.285 1.00 40.23 30 GLU A CA 1
ATOM 2144 C C . GLU B 2 29 ? 44.548 -62.349 -25.241 1.00 37.59 30 GLU A C 1
ATOM 2145 O O . GLU B 2 29 ? 44.662 -63.565 -25.182 1.00 40.76 30 GLU A O 1
ATOM 2151 N N . ARG B 2 30 ? 43.782 -61.669 -24.409 1.00 38.70 31 ARG A N 1
ATOM 2152 C CA . ARG B 2 30 ? 42.944 -62.287 -23.390 1.00 39.29 31 ARG A CA 1
ATOM 2153 C C . ARG B 2 30 ? 41.797 -61.310 -23.171 1.00 33.18 31 ARG A C 1
ATOM 2154 O O . ARG B 2 30 ? 42.039 -60.167 -22.795 1.00 37.08 31 ARG A O 1
ATOM 2162 N N . GLY B 2 31 ? 40.564 -61.702 -23.447 1.00 34.86 32 GLY A N 1
ATOM 2163 C CA . GLY B 2 31 ? 39.423 -60.849 -23.185 1.00 36.00 32 GLY A CA 1
ATOM 2164 C C . GLY B 2 31 ? 38.462 -61.515 -22.220 1.00 35.51 32 GLY A C 1
ATOM 2165 O O . GLY B 2 31 ? 38.290 -62.744 -22.244 1.00 37.59 32 GLY A O 1
ATOM 2166 N N . ASP B 2 32 ? 37.821 -60.687 -21.382 1.00 33.68 33 ASP A N 1
ATOM 2167 C CA . ASP B 2 32 ? 36.720 -61.086 -20.507 1.00 34.12 33 ASP A CA 1
ATOM 2168 C C . ASP B 2 32 ? 35.426 -60.422 -20.967 1.00 40.81 33 ASP A C 1
ATOM 2169 O O . ASP B 2 32 ? 35.328 -59.190 -21.003 1.00 36.91 33 ASP A O 1
ATOM 2174 N N . TRP B 2 33 ? 34.437 -61.250 -21.316 1.00 35.77 34 TRP A N 1
ATOM 2175 C CA . TRP B 2 33 ? 33.042 -60.851 -21.467 1.00 33.27 34 TRP A CA 1
ATOM 2176 C C . TRP B 2 33 ? 32.323 -61.166 -20.146 1.00 33.56 34 TRP A C 1
ATOM 2177 O O . TRP B 2 33 ? 32.396 -62.301 -19.647 1.00 34.86 34 TRP A O 1
ATOM 2188 N N . LEU B 2 34 ? 31.696 -60.151 -19.535 1.00 35.29 35 LEU A N 1
ATOM 2189 C CA . LEU B 2 34 ? 31.101 -60.342 -18.211 1.00 31.63 35 LEU A CA 1
ATOM 2190 C C . LEU B 2 34 ? 29.778 -59.608 -18.094 1.00 32.78 35 LEU A C 1
ATOM 2191 O O . LEU B 2 34 ? 29.588 -58.538 -18.685 1.00 38.37 35 LEU A O 1
ATOM 2196 N N . SER B 2 35 ? 28.870 -60.228 -17.338 1.00 30.87 36 SER A N 1
ATOM 2197 C CA . SER B 2 35 ? 27.611 -59.624 -16.930 1.00 34.37 36 SER A CA 1
ATOM 2198 C C . SER B 2 35 ? 27.837 -58.470 -15.956 1.00 32.98 36 SER A C 1
ATOM 2199 O O . SER B 2 35 ? 28.567 -58.614 -14.976 1.00 34.33 36 SER A O 1
ATOM 2202 N N . ILE B 2 36 ? 27.130 -57.352 -16.170 1.00 35.95 37 ILE A N 1
ATOM 2203 C CA . ILE B 2 36 ? 27.069 -56.306 -15.146 1.00 34.67 37 ILE A CA 1
ATOM 2204 C C . ILE B 2 36 ? 25.590 -56.003 -14.889 1.00 34.81 37 ILE A C 1
ATOM 2205 O O . ILE B 2 36 ? 25.228 -54.920 -14.399 1.00 35.88 37 ILE A O 1
ATOM 2210 N N . THR B 2 37 ? 24.734 -56.985 -15.185 1.00 36.21 38 THR A N 1
ATOM 2211 C CA . THR B 2 37 ? 23.292 -56.920 -14.834 1.00 32.12 38 THR A CA 1
ATOM 2212 C C . THR B 2 37 ? 23.118 -57.145 -13.330 1.00 32.57 38 THR A C 1
ATOM 2213 O O . THR B 2 37 ? 23.720 -58.061 -12.789 1.00 37.71 38 THR A O 1
ATOM 2217 N N . PRO B 2 38 ? 22.344 -56.328 -12.607 1.00 35.74 39 PRO A N 1
ATOM 2218 C CA . PRO B 2 38 ? 22.189 -56.586 -11.154 1.00 31.41 39 PRO A CA 1
ATOM 2219 C C . PRO B 2 38 ? 21.590 -57.977 -10.901 1.00 35.53 39 PRO A C 1
ATOM 2220 O O . PRO B 2 38 ? 20.772 -58.475 -11.682 1.00 34.00 39 PRO A O 1
ATOM 2224 N N . VAL B 2 39 ? 22.028 -58.603 -9.809 1.00 30.88 40 VAL A N 1
ATOM 2225 C CA . VAL B 2 39 ? 21.601 -59.956 -9.409 1.00 33.17 40 VAL A CA 1
ATOM 2226 C C . VAL B 2 39 ? 20.236 -59.823 -8.730 1.00 32.55 40 VAL A C 1
ATOM 2227 O O . VAL B 2 39 ? 20.119 -59.363 -7.575 1.00 32.75 40 VAL A O 1
ATOM 2231 N N . ARG B 2 40 ? 19.176 -60.149 -9.470 1.00 28.26 41 ARG A N 1
ATOM 2232 C CA . ARG B 2 40 ? 17.858 -60.173 -8.824 1.00 34.02 41 ARG A CA 1
ATOM 2233 C C . ARG B 2 40 ? 17.736 -61.316 -7.796 1.00 31.92 41 ARG A C 1
ATOM 2234 O O . ARG B 2 40 ? 16.942 -61.208 -6.855 1.00 33.64 41 ARG A O 1
ATOM 2242 N N . GLY B 2 41 ? 18.555 -62.362 -7.908 1.00 29.02 42 GLY A N 1
ATOM 2243 C CA . GLY B 2 41 ? 18.672 -63.372 -6.861 1.00 29.50 42 GLY A CA 1
ATOM 2244 C C . GLY B 2 41 ? 17.533 -64.383 -6.762 1.00 32.33 42 GLY A C 1
ATOM 2245 O O . GLY B 2 41 ? 17.081 -64.693 -5.642 1.00 35.42 42 GLY A O 1
ATOM 2246 N N . ILE B 2 42 ? 17.078 -64.934 -7.896 1.00 30.37 43 ILE A N 1
ATOM 2247 C CA . ILE B 2 42 ? 15.902 -65.805 -7.907 1.00 30.15 43 ILE A CA 1
ATOM 2248 C C . ILE B 2 42 ? 16.141 -67.069 -7.066 1.00 31.42 43 ILE A C 1
ATOM 2249 O O . ILE B 2 42 ? 15.242 -67.528 -6.344 1.00 32.24 43 ILE A O 1
ATOM 2254 N N . GLU B 2 43 ? 17.361 -67.617 -7.092 1.00 28.99 44 GLU A N 1
ATOM 2255 C CA . GLU B 2 43 ? 17.609 -68.878 -6.374 1.00 32.25 44 GLU A CA 1
ATOM 2256 C C . GLU B 2 43 ? 17.450 -68.719 -4.864 1.00 34.05 44 GLU A C 1
ATOM 2257 O O . GLU B 2 43 ? 16.903 -69.618 -4.192 1.00 30.27 44 GLU A O 1
ATOM 2263 N N . LYS B 2 44 ? 17.918 -67.578 -4.304 1.00 34.91 45 LYS A N 1
ATOM 2264 C CA . LYS B 2 44 ? 17.808 -67.367 -2.853 1.00 32.08 45 LYS A CA 1
ATOM 2265 C C . LYS B 2 44 ? 16.403 -66.955 -2.446 1.00 32.64 45 LYS A C 1
ATOM 2266 O O . LYS B 2 44 ? 15.909 -67.404 -1.402 1.00 31.39 45 LYS A O 1
ATOM 2272 N N . LEU B 2 45 ? 15.728 -66.110 -3.238 1.00 34.06 46 LEU A N 1
ATOM 2273 C CA . LEU B 2 45 ? 14.377 -65.723 -2.833 1.00 31.15 46 LEU A CA 1
ATOM 2274 C C . LEU B 2 45 ? 13.390 -66.884 -2.943 1.00 31.63 46 LEU A C 1
ATOM 2275 O O . LEU B 2 45 ? 12.313 -66.829 -2.332 1.00 31.68 46 LEU A O 1
ATOM 2280 N N . ALA B 2 46 ? 13.732 -67.907 -3.741 1.00 31.70 47 ALA A N 1
ATOM 2281 C CA . ALA B 2 46 ? 12.881 -69.093 -3.894 1.00 28.86 47 ALA A CA 1
ATOM 2282 C C . ALA B 2 46 ? 12.711 -69.884 -2.588 1.00 30.34 47 ALA A C 1
ATOM 2283 O O . ALA B 2 46 ? 11.714 -70.609 -2.450 1.00 31.31 47 ALA A O 1
ATOM 2285 N N . ILE B 2 47 ? 13.659 -69.787 -1.637 1.00 27.09 48 ILE A N 1
ATOM 2286 C CA . ILE B 2 47 ? 13.673 -70.687 -0.471 1.00 29.23 48 ILE A CA 1
ATOM 2287 C C . ILE B 2 47 ? 12.497 -70.389 0.475 1.00 34.68 48 ILE A C 1
ATOM 2288 O O . ILE B 2 47 ? 12.356 -69.268 0.990 1.00 34.49 48 ILE A O 1
ATOM 2293 N N . GLY B 2 48 ? 11.689 -71.424 0.768 1.00 31.08 49 GLY A N 1
ATOM 2294 C CA . GLY B 2 48 ? 10.457 -71.301 1.541 1.00 30.68 49 GLY A CA 1
ATOM 2295 C C . GLY B 2 48 ? 9.214 -71.015 0.709 1.00 32.25 49 GLY A C 1
ATOM 2296 O O . GLY B 2 48 ? 8.084 -71.195 1.206 1.00 32.43 49 GLY A O 1
ATOM 2297 N N . LYS B 2 49 ? 9.368 -70.610 -0.545 1.00 27.85 50 LYS A N 1
ATOM 2298 C CA . LYS B 2 49 ? 8.168 -70.309 -1.321 1.00 31.84 50 LYS A CA 1
ATOM 2299 C C . LYS B 2 49 ? 7.516 -71.615 -1.804 1.00 31.71 50 LYS A C 1
ATOM 2300 O O . LYS B 2 49 ? 8.107 -72.685 -1.691 1.00 31.59 50 LYS A O 1
ATOM 2306 N N . THR B 2 50 ? 6.274 -71.539 -2.323 1.00 34.02 51 THR A N 1
ATOM 2307 C CA . THR B 2 50 ? 5.586 -72.754 -2.755 1.00 29.70 51 THR A CA 1
ATOM 2308 C C . THR B 2 50 ? 6.159 -73.245 -4.072 1.00 34.46 51 THR A C 1
ATOM 2309 O O . THR B 2 50 ? 6.686 -72.466 -4.879 1.00 28.67 51 THR A O 1
ATOM 2313 N N . MET B 2 51 ? 6.066 -74.565 -4.290 1.00 34.62 52 MET A N 1
ATOM 2314 C CA . MET B 2 51 ? 6.557 -75.106 -5.558 1.00 30.77 52 MET A CA 1
ATOM 2315 C C . MET B 2 51 ? 5.705 -74.621 -6.742 1.00 29.24 52 MET A C 1
ATOM 2316 O O . MET B 2 51 ? 6.162 -74.677 -7.884 1.00 33.60 52 MET A O 1
ATOM 2321 N N . GLU B 2 52 ? 4.458 -74.192 -6.495 1.00 35.16 53 GLU A N 1
ATOM 2322 C CA . GLU B 2 52 ? 3.644 -73.601 -7.554 1.00 29.87 53 GLU A CA 1
ATOM 2323 C C . GLU B 2 52 ? 4.123 -72.184 -7.895 1.00 34.97 53 GLU A C 1
ATOM 2324 O O . GLU B 2 52 ? 4.120 -71.793 -9.069 1.00 32.13 53 GLU A O 1
ATOM 2330 N N . GLN B 2 53 ? 4.578 -71.415 -6.897 1.00 31.37 54 GLN A N 1
ATOM 2331 C CA . GLN B 2 53 ? 4.975 -70.041 -7.217 1.00 33.63 54 GLN A CA 1
ATOM 2332 C C . GLN B 2 53 ? 6.336 -69.955 -7.911 1.00 29.10 54 GLN A C 1
ATOM 2333 O O . GLN B 2 53 ? 6.506 -69.183 -8.858 1.00 30.89 54 GLN A O 1
ATOM 2339 N N . VAL B 2 54 ? 7.319 -70.718 -7.459 1.00 30.12 55 VAL A N 1
ATOM 2340 C CA . VAL B 2 54 ? 8.686 -70.526 -7.922 1.00 28.28 55 VAL A CA 1
ATOM 2341 C C . VAL B 2 54 ? 8.795 -70.601 -9.444 1.00 32.35 55 VAL A C 1
ATOM 2342 O O . VAL B 2 54 ? 9.468 -69.734 -10.018 1.00 27.26 55 VAL A O 1
ATOM 2346 N N . PRO B 2 55 ? 8.138 -71.534 -10.162 1.00 26.23 56 PRO A N 1
ATOM 2347 C CA . PRO B 2 55 ? 8.279 -71.504 -11.636 1.00 30.64 56 PRO A CA 1
ATOM 2348 C C . PRO B 2 55 ? 7.747 -70.232 -12.292 1.00 36.85 56 PRO A C 1
ATOM 2349 O O . PRO B 2 55 ? 8.281 -69.795 -13.336 1.00 28.31 56 PRO A O 1
ATOM 2353 N N . LYS B 2 56 ? 6.685 -69.648 -11.721 1.00 30.18 57 LYS A N 1
ATOM 2354 C CA . LYS B 2 56 ? 6.140 -68.436 -12.309 1.00 32.18 57 LYS A CA 1
ATOM 2355 C C . LYS B 2 56 ? 7.010 -67.220 -12.000 1.00 32.84 57 LYS A C 1
ATOM 2356 O O . LYS B 2 56 ? 7.024 -66.261 -12.791 1.00 32.01 57 LYS A O 1
ATOM 2362 N N . ILE B 2 57 ? 7.744 -67.242 -10.868 1.00 32.07 58 ILE A N 1
ATOM 2363 C CA . ILE B 2 57 ? 8.757 -66.205 -10.632 1.00 34.87 58 ILE A CA 1
ATOM 2364 C C . ILE B 2 57 ? 9.957 -66.405 -11.562 1.00 37.12 58 ILE A C 1
ATOM 2365 O O . ILE B 2 57 ? 10.434 -65.465 -12.223 1.00 30.17 58 ILE A O 1
ATOM 2370 N N . ALA B 2 58 ? 10.450 -67.642 -11.636 1.00 32.44 59 ALA A N 1
ATOM 2371 C CA . ALA B 2 58 ? 11.569 -67.962 -12.519 1.00 30.13 59 ALA A CA 1
ATOM 2372 C C . ALA B 2 58 ? 11.264 -67.597 -13.983 1.00 31.47 59 ALA A C 1
ATOM 2373 O O . ALA B 2 58 ? 12.175 -67.250 -14.739 1.00 28.44 59 ALA A O 1
ATOM 2375 N N . SER B 2 59 ? 9.998 -67.662 -14.404 1.00 30.02 60 SER A N 1
ATOM 2376 C CA . SER B 2 59 ? 9.669 -67.235 -15.761 1.00 32.96 60 SER A CA 1
ATOM 2377 C C . SER B 2 59 ? 10.133 -65.807 -16.007 1.00 30.48 60 SER A C 1
ATOM 2378 O O . SER B 2 59 ? 10.643 -65.488 -17.093 1.00 29.67 60 SER A O 1
ATOM 2381 N N . ARG B 2 60 ? 9.959 -64.937 -15.002 1.00 32.60 61 ARG A N 1
ATOM 2382 C CA . ARG B 2 60 ? 10.266 -63.515 -15.128 1.00 32.32 61 ARG A CA 1
ATOM 2383 C C . ARG B 2 60 ? 11.759 -63.231 -15.083 1.00 29.13 61 ARG A C 1
ATOM 2384 O O . ARG B 2 60 ? 12.160 -62.061 -15.086 1.00 31.92 61 ARG A O 1
ATOM 2392 N N . VAL B 2 61 ? 12.596 -64.276 -15.098 1.00 30.11 62 VAL A N 1
ATOM 2393 C CA . VAL B 2 61 ? 14.012 -64.066 -15.346 1.00 28.39 62 VAL A CA 1
ATOM 2394 C C . VAL B 2 61 ? 14.237 -63.463 -16.742 1.00 33.14 62 VAL A C 1
ATOM 2395 O O . VAL B 2 61 ? 15.133 -62.615 -16.925 1.00 34.94 62 VAL A O 1
ATOM 2399 N N . CYS B 2 62 ? 13.415 -63.855 -17.732 1.00 30.87 63 CYS A N 1
ATOM 2400 C CA . CYS B 2 62 ? 13.678 -63.493 -19.123 1.00 31.31 63 CYS A CA 1
ATOM 2401 C C . CYS B 2 62 ? 12.404 -63.550 -19.950 1.00 34.71 63 CYS A C 1
ATOM 2402 O O . CYS B 2 62 ? 11.692 -64.561 -19.933 1.00 32.38 63 CYS A O 1
ATOM 2405 N N . GLY B 2 63 ? 12.138 -62.470 -20.714 1.00 31.12 64 GLY A N 1
ATOM 2406 C CA . GLY B 2 63 ? 10.946 -62.400 -21.536 1.00 26.75 64 GLY A CA 1
ATOM 2407 C C . GLY B 2 63 ? 11.089 -62.938 -22.956 1.00 29.10 64 GLY A C 1
ATOM 2408 O O . GLY B 2 63 ? 10.108 -62.967 -23.717 1.00 31.95 64 GLY A O 1
ATOM 2409 N N . ILE B 2 64 ? 12.305 -63.307 -23.351 1.00 30.46 65 ILE A N 1
ATOM 2410 C CA . ILE B 2 64 ? 12.535 -63.952 -24.639 1.00 25.69 65 ILE A CA 1
ATOM 2411 C C . ILE B 2 64 ? 12.396 -65.456 -24.531 1.00 31.73 65 ILE A C 1
ATOM 2412 O O . ILE B 2 64 ? 11.810 -66.102 -25.401 1.00 32.93 65 ILE A O 1
ATOM 2417 N N . CYS B 2 65 ? 12.945 -66.024 -23.467 1.00 35.50 66 CYS A N 1
ATOM 2418 C CA . CYS B 2 65 ? 12.877 -67.459 -23.241 1.00 33.11 66 CYS A CA 1
ATOM 2419 C C . CYS B 2 65 ? 12.098 -67.827 -21.957 1.00 30.35 66 CYS A C 1
ATOM 2420 O O . CYS B 2 65 ? 12.555 -68.689 -21.188 1.00 28.82 66 CYS A O 1
ATOM 2423 N N . PRO B 2 66 ? 10.934 -67.215 -21.667 1.00 34.33 67 PRO A N 1
ATOM 2424 C CA . PRO B 2 66 ? 10.263 -67.567 -20.402 1.00 34.38 67 PRO A CA 1
ATOM 2425 C C . PRO B 2 66 ? 9.775 -69.014 -20.405 1.00 30.46 67 PRO A C 1
ATOM 2426 O O . PRO B 2 66 ? 9.695 -69.635 -19.338 1.00 32.07 67 PRO A O 1
ATOM 2430 N N . ILE B 2 67 ? 9.488 -69.559 -21.589 1.00 27.32 68 ILE A N 1
ATOM 2431 C CA . ILE B 2 67 ? 9.138 -70.962 -21.721 1.00 27.25 68 ILE A CA 1
ATOM 2432 C C . ILE B 2 67 ? 10.209 -71.820 -21.076 1.00 33.10 68 ILE A C 1
ATOM 2433 O O . ILE B 2 67 ? 9.904 -72.735 -20.308 1.00 30.99 68 ILE A O 1
ATOM 2438 N N . ALA B 2 68 ? 11.486 -71.484 -21.306 1.00 32.55 69 ALA A N 1
ATOM 2439 C CA . ALA B 2 68 ? 12.579 -72.325 -20.797 1.00 32.50 69 ALA A CA 1
ATOM 2440 C C . ALA B 2 68 ? 12.582 -72.406 -19.265 1.00 32.36 69 ALA A C 1
ATOM 2441 O O . ALA B 2 68 ? 12.781 -73.480 -18.698 1.00 28.28 69 ALA A O 1
ATOM 2443 N N . HIS B 2 69 ? 12.409 -71.269 -18.583 1.00 28.77 70 HIS A N 1
ATOM 2444 C CA . HIS B 2 69 ? 12.439 -71.283 -17.133 1.00 29.90 70 HIS A CA 1
ATOM 2445 C C . HIS B 2 69 ? 11.130 -71.829 -16.552 1.00 30.95 70 HIS A C 1
ATOM 2446 O O . HIS B 2 69 ? 11.151 -72.493 -15.518 1.00 28.56 70 HIS A O 1
ATOM 2453 N N . THR B 2 70 ? 9.995 -71.551 -17.194 1.00 32.09 71 THR A N 1
ATOM 2454 C CA . THR B 2 70 ? 8.718 -72.085 -16.715 1.00 31.34 71 THR A CA 1
ATOM 2455 C C . THR B 2 70 ? 8.750 -73.601 -16.731 1.00 32.05 71 THR A C 1
ATOM 2456 O O . THR B 2 70 ? 8.431 -74.248 -15.727 1.00 27.87 71 THR A O 1
ATOM 2460 N N . LEU B 2 71 ? 9.185 -74.188 -17.852 1.00 31.13 72 LEU A N 1
ATOM 2461 C CA . LEU B 2 71 ? 9.222 -75.648 -17.969 1.00 29.74 72 LEU A CA 1
ATOM 2462 C C . LEU B 2 71 ? 10.353 -76.274 -17.125 1.00 31.18 72 LEU A C 1
ATOM 2463 O O . LEU B 2 71 ? 10.117 -77.262 -16.437 1.00 32.50 72 LEU A O 1
ATOM 2468 N N . ALA B 2 72 ? 11.594 -75.745 -17.181 1.00 31.67 73 ALA A N 1
ATOM 2469 C CA . ALA B 2 72 ? 12.673 -76.354 -16.385 1.00 26.93 73 ALA A CA 1
ATOM 2470 C C . ALA B 2 72 ? 12.373 -76.289 -14.884 1.00 29.96 73 ALA A C 1
ATOM 2471 O O . ALA B 2 72 ? 12.606 -77.261 -14.154 1.00 32.08 73 ALA A O 1
ATOM 2473 N N . SER B 2 73 ? 11.848 -75.158 -14.406 1.00 30.67 74 SER A N 1
ATOM 2474 C CA . SER B 2 73 ? 11.480 -75.026 -13.000 1.00 28.48 74 SER A CA 1
ATOM 2475 C C . SER B 2 73 ? 10.353 -75.993 -12.617 1.00 28.24 74 SER A C 1
ATOM 2476 O O . SER B 2 73 ? 10.464 -76.724 -11.639 1.00 28.11 74 SER A O 1
ATOM 2479 N N . THR B 2 74 ? 9.261 -76.006 -13.388 1.00 28.73 75 THR A N 1
ATOM 2480 C CA . THR B 2 74 ? 8.152 -76.913 -13.099 1.00 28.17 75 THR A CA 1
ATOM 2481 C C . THR B 2 74 ? 8.614 -78.367 -13.094 1.00 32.46 75 THR A C 1
ATOM 2482 O O . THR B 2 74 ? 8.237 -79.157 -12.215 1.00 30.90 75 THR A O 1
ATOM 2486 N N . GLU B 2 75 ? 9.409 -78.744 -14.094 1.00 27.60 76 GLU A N 1
ATOM 2487 C CA . GLU B 2 75 ? 9.840 -80.131 -14.193 1.00 30.31 76 GLU A CA 1
ATOM 2488 C C . GLU B 2 75 ? 10.912 -80.457 -13.165 1.00 31.64 76 GLU A C 1
ATOM 2489 O O . GLU B 2 75 ? 11.046 -81.623 -12.800 1.00 29.36 76 GLU A O 1
ATOM 2495 N N . ALA B 2 76 ? 11.639 -79.463 -12.640 1.00 28.82 77 ALA A N 1
ATOM 2496 C CA . ALA B 2 76 ? 12.487 -79.747 -11.476 1.00 30.11 77 ALA A CA 1
ATOM 2497 C C . ALA B 2 76 ? 11.636 -80.062 -10.230 1.00 31.13 77 ALA A C 1
ATOM 2498 O O . ALA B 2 76 ? 11.981 -80.960 -9.428 1.00 29.46 77 ALA A O 1
ATOM 2500 N N . MET B 2 77 ? 10.554 -79.306 -10.025 1.00 28.29 78 MET A N 1
ATOM 2501 C CA . MET B 2 77 ? 9.628 -79.621 -8.915 1.00 28.27 78 MET A CA 1
ATOM 2502 C C . MET B 2 77 ? 9.043 -81.023 -9.095 1.00 28.47 78 MET A C 1
ATOM 2503 O O . MET B 2 77 ? 9.047 -81.853 -8.165 1.00 30.34 78 MET A O 1
ATOM 2508 N N . GLU B 2 78 ? 8.568 -81.313 -10.308 1.00 26.91 79 GLU A N 1
ATOM 2509 C CA . GLU B 2 78 ? 7.981 -82.624 -10.591 1.00 31.14 79 GLU A CA 1
ATOM 2510 C C . GLU B 2 78 ? 9.001 -83.744 -10.385 1.00 32.62 79 GLU A C 1
ATOM 2511 O O . GLU B 2 78 ? 8.665 -84.808 -9.847 1.00 33.08 79 GLU A O 1
ATOM 2517 N N . ALA B 2 79 ? 10.273 -83.505 -10.751 1.00 31.62 80 ALA A N 1
ATOM 2518 C CA . ALA B 2 79 ? 11.314 -84.519 -10.542 1.00 29.85 80 ALA A CA 1
ATOM 2519 C C . ALA B 2 79 ? 11.624 -84.708 -9.055 1.00 33.93 80 ALA A C 1
ATOM 2520 O O . ALA B 2 79 ? 11.909 -85.837 -8.619 1.00 29.81 80 ALA A O 1
ATOM 2522 N N . SER B 2 80 ? 11.629 -83.607 -8.268 1.00 29.28 81 SER A N 1
ATOM 2523 C CA . SER B 2 80 ? 11.933 -83.737 -6.834 1.00 30.92 81 SER A CA 1
ATOM 2524 C C . SER B 2 80 ? 10.819 -84.484 -6.091 1.00 31.15 81 SER A C 1
ATOM 2525 O O . SER B 2 80 ? 11.100 -85.260 -5.171 1.00 30.57 81 SER A O 1
ATOM 2528 N N . ILE B 2 81 ? 9.553 -84.279 -6.484 1.00 30.93 82 ILE A N 1
ATOM 2529 C CA . ILE B 2 81 ? 8.429 -84.900 -5.767 1.00 32.99 82 ILE A CA 1
ATOM 2530 C C . ILE B 2 81 ? 8.020 -86.242 -6.376 1.00 32.93 82 ILE A C 1
ATOM 2531 O O . ILE B 2 81 ? 7.190 -86.945 -5.788 1.00 33.94 82 ILE A O 1
ATOM 2536 N N . GLY B 2 82 ? 8.553 -86.611 -7.544 1.00 29.40 83 GLY A N 1
ATOM 2537 C CA . GLY B 2 82 ? 8.168 -87.868 -8.160 1.00 28.67 83 GLY A CA 1
ATOM 2538 C C . GLY B 2 82 ? 6.799 -87.830 -8.828 1.00 36.34 83 GLY A C 1
ATOM 2539 O O . GLY B 2 82 ? 6.009 -88.764 -8.662 1.00 35.25 83 GLY A O 1
ATOM 2540 N N . CYS B 2 83 ? 6.481 -86.764 -9.565 1.00 31.70 84 CYS A N 1
ATOM 2541 C CA . CYS B 2 83 ? 5.179 -86.614 -10.206 1.00 29.88 84 CYS A CA 1
ATOM 2542 C C . CYS B 2 83 ? 5.340 -86.869 -11.697 1.00 34.75 84 CYS A C 1
ATOM 2543 O O . CYS B 2 83 ? 6.082 -86.157 -12.367 1.00 33.21 84 CYS A O 1
ATOM 2546 N N . GLU B 2 84 ? 4.580 -87.826 -12.218 1.00 31.90 85 GLU A N 1
ATOM 2547 C CA . GLU B 2 84 ? 4.579 -88.160 -13.633 1.00 34.86 85 GLU A CA 1
ATOM 2548 C C . GLU B 2 84 ? 3.372 -87.511 -14.323 1.00 34.84 85 GLU A C 1
ATOM 2549 O O . GLU B 2 84 ? 2.218 -87.860 -14.020 1.00 32.29 85 GLU A O 1
ATOM 2555 N N . ILE B 2 85 ? 3.624 -86.592 -15.261 1.00 29.60 86 ILE A N 1
ATOM 2556 C CA . ILE B 2 85 ? 2.510 -85.868 -15.889 1.00 35.28 86 ILE A CA 1
ATOM 2557 C C . ILE B 2 85 ? 1.865 -86.648 -17.053 1.00 34.08 86 ILE A C 1
ATOM 2558 O O . ILE B 2 85 ? 2.496 -87.545 -17.622 1.00 34.98 86 ILE A O 1
ATOM 2563 N N . PRO B 2 86 ? 0.600 -86.350 -17.421 1.00 34.76 87 PRO A N 1
ATOM 2564 C CA . PRO B 2 86 ? -0.072 -87.098 -18.498 1.00 35.36 87 PRO A CA 1
ATOM 2565 C C . PRO B 2 86 ? 0.517 -86.803 -19.868 1.00 37.82 87 PRO A C 1
ATOM 2566 O O . PRO B 2 86 ? 1.102 -85.741 -20.109 1.00 33.56 87 PRO A O 1
ATOM 2570 N N A THR B 2 87 ? 0.335 -87.772 -20.771 0.59 32.88 88 THR A N 1
ATOM 2571 N N B THR B 2 87 ? 0.315 -87.749 -20.793 0.41 32.94 88 THR A N 1
ATOM 2572 C CA A THR B 2 87 ? 0.877 -87.669 -22.123 0.59 35.62 88 THR A CA 1
ATOM 2573 C CA B THR B 2 87 ? 0.942 -87.615 -22.106 0.41 35.60 88 THR A CA 1
ATOM 2574 C C A THR B 2 87 ? 0.479 -86.355 -22.800 0.59 33.84 88 THR A C 1
ATOM 2575 C C B THR B 2 87 ? 0.483 -86.349 -22.831 0.41 33.83 88 THR A C 1
ATOM 2576 O O A THR B 2 87 ? 1.325 -85.651 -23.366 0.59 32.63 88 THR A O 1
ATOM 2577 O O B THR B 2 87 ? 1.293 -85.670 -23.475 0.41 32.62 88 THR A O 1
ATOM 2584 N N . ASP B 2 88 ? -0.801 -85.998 -22.734 1.00 31.59 89 ASP A N 1
ATOM 2585 C CA . ASP B 2 88 ? -1.258 -84.842 -23.496 1.00 30.88 89 ASP A CA 1
ATOM 2586 C C . ASP B 2 88 ? -0.746 -83.529 -22.899 1.00 35.40 89 ASP A C 1
ATOM 2587 O O . ASP B 2 88 ? -0.562 -82.541 -23.640 1.00 33.51 89 ASP A O 1
ATOM 2592 N N . ALA B 2 89 ? -0.475 -83.505 -21.585 1.00 34.52 90 ALA A N 1
ATOM 2593 C CA . ALA B 2 89 ? 0.253 -82.381 -21.002 1.00 29.56 90 ALA A CA 1
ATOM 2594 C C . ALA B 2 89 ? 1.645 -82.276 -21.612 1.00 34.19 90 ALA A C 1
ATOM 2595 O O . ALA B 2 89 ? 2.092 -81.168 -21.974 1.00 31.61 90 ALA A O 1
ATOM 2597 N N . LYS B 2 90 ? 2.367 -83.417 -21.707 1.00 32.12 91 LYS A N 1
ATOM 2598 C CA . LYS B 2 90 ? 3.714 -83.389 -22.295 1.00 29.56 91 LYS A CA 1
ATOM 2599 C C . LYS B 2 90 ? 3.671 -82.880 -23.742 1.00 30.84 91 LYS A C 1
ATOM 2600 O O . LYS B 2 90 ? 4.553 -82.114 -24.158 1.00 30.63 91 LYS A O 1
ATOM 2606 N N . LEU B 2 91 ? 2.693 -83.352 -24.546 1.00 28.30 92 LEU A N 1
ATOM 2607 C CA . LEU B 2 91 ? 2.624 -82.940 -25.946 1.00 29.50 92 LEU A CA 1
ATOM 2608 C C . LEU B 2 91 ? 2.445 -81.436 -26.039 1.00 33.35 92 LEU A C 1
ATOM 2609 O O . LEU B 2 91 ? 3.077 -80.779 -26.875 1.00 29.86 92 LEU A O 1
ATOM 2614 N N . LEU B 2 92 ? 1.571 -80.877 -25.194 1.00 32.42 93 LEU A N 1
ATOM 2615 C CA . LEU B 2 92 ? 1.333 -79.437 -25.222 1.00 32.82 93 LEU A CA 1
ATOM 2616 C C . LEU B 2 92 ? 2.585 -78.660 -24.802 1.00 33.43 93 LEU A C 1
ATOM 2617 O O . LEU B 2 92 ? 2.861 -77.591 -25.358 1.00 30.33 93 LEU A O 1
ATOM 2622 N N . ARG B 2 93 ? 3.351 -79.183 -23.829 1.00 27.24 94 ARG A N 1
ATOM 2623 C CA . ARG B 2 93 ? 4.572 -78.513 -23.418 1.00 30.35 94 ARG A CA 1
ATOM 2624 C C . ARG B 2 93 ? 5.596 -78.495 -24.558 1.00 29.75 94 ARG A C 1
ATOM 2625 O O . ARG B 2 93 ? 6.353 -77.526 -24.707 1.00 29.71 94 ARG A O 1
ATOM 2633 N N . ILE B 2 94 ? 5.654 -79.583 -25.343 1.00 31.38 95 ILE A N 1
ATOM 2634 C CA . ILE B 2 94 ? 6.606 -79.675 -26.454 1.00 29.73 95 ILE A CA 1
ATOM 2635 C C . ILE B 2 94 ? 6.232 -78.682 -27.562 1.00 29.09 95 ILE A C 1
ATOM 2636 O O . ILE B 2 94 ? 7.102 -78.011 -28.131 1.00 30.17 95 ILE A O 1
ATOM 2641 N N . ILE B 2 95 ? 4.928 -78.572 -27.868 1.00 28.77 96 ILE A N 1
ATOM 2642 C CA . ILE B 2 95 ? 4.435 -77.589 -28.843 1.00 29.42 96 ILE A CA 1
ATOM 2643 C C . ILE B 2 95 ? 4.802 -76.171 -28.396 1.00 31.87 96 ILE A C 1
ATOM 2644 O O . ILE B 2 95 ? 5.283 -75.351 -29.188 1.00 29.49 96 ILE A O 1
ATOM 2649 N N . LEU B 2 96 ? 4.546 -75.858 -27.126 1.00 31.93 97 LEU A N 1
ATOM 2650 C CA . LEU B 2 96 ? 4.952 -74.582 -26.533 1.00 28.05 97 LEU A CA 1
ATOM 2651 C C . LEU B 2 96 ? 6.460 -74.335 -26.711 1.00 30.36 97 LEU A C 1
ATOM 2652 O O . LEU B 2 96 ? 6.891 -73.254 -27.159 1.00 31.07 97 LEU A O 1
ATOM 2657 N N . HIS B 2 97 ? 7.269 -75.342 -26.347 1.00 31.31 98 HIS A N 1
ATOM 2658 C CA . HIS B 2 97 ? 8.729 -75.271 -26.440 1.00 32.51 98 HIS A CA 1
ATOM 2659 C C . HIS B 2 97 ? 9.219 -74.986 -27.877 1.00 31.12 98 HIS A C 1
ATOM 2660 O O . HIS B 2 97 ? 10.048 -74.083 -28.098 1.00 30.11 98 HIS A O 1
ATOM 2667 N N . ALA B 2 98 ? 8.730 -75.766 -28.862 1.00 31.92 99 ALA A N 1
ATOM 2668 C CA . ALA B 2 98 ? 9.182 -75.634 -30.252 1.00 30.30 99 ALA A CA 1
ATOM 2669 C C . ALA B 2 98 ? 8.794 -74.285 -30.830 1.00 29.68 99 ALA A C 1
ATOM 2670 O O . ALA B 2 98 ? 9.586 -73.656 -31.533 1.00 32.84 99 ALA A O 1
ATOM 2672 N N . ALA B 2 99 ? 7.549 -73.864 -30.596 1.00 32.28 100 ALA A N 1
ATOM 2673 C CA . ALA B 2 99 ? 7.086 -72.538 -31.007 1.00 33.38 100 ALA A CA 1
ATOM 2674 C C . ALA B 2 99 ? 8.005 -71.429 -30.487 1.00 32.03 100 ALA A C 1
ATOM 2675 O O . ALA B 2 99 ? 8.437 -70.556 -31.250 1.00 32.17 100 ALA A O 1
ATOM 2677 N N . ASN B 2 100 ? 8.355 -71.476 -29.199 1.00 29.44 101 ASN A N 1
ATOM 2678 C CA . ASN B 2 100 ? 9.184 -70.407 -28.654 1.00 29.90 101 ASN A CA 1
ATOM 2679 C C . ASN B 2 100 ? 10.568 -70.409 -29.290 1.00 32.35 101 ASN A C 1
ATOM 2680 O O . ASN B 2 100 ? 11.153 -69.337 -29.505 1.00 30.71 101 ASN A O 1
ATOM 2685 N N . ARG B 2 101 ? 11.115 -71.590 -29.608 1.00 29.26 102 ARG A N 1
ATOM 2686 C CA . ARG B 2 101 ? 12.424 -71.617 -30.254 1.00 33.93 102 ARG A CA 1
ATOM 2687 C C . ARG B 2 101 ? 12.384 -70.865 -31.582 1.00 29.83 102 ARG A C 1
ATOM 2688 O O . ARG B 2 101 ? 13.311 -70.107 -31.890 1.00 31.75 102 ARG A O 1
ATOM 2696 N N . ILE B 2 102 ? 11.276 -70.994 -32.332 1.00 31.75 103 ILE A N 1
ATOM 2697 C CA . ILE B 2 102 ? 11.117 -70.270 -33.594 1.00 34.59 103 ILE A CA 1
ATOM 2698 C C . ILE B 2 102 ? 11.173 -68.760 -33.369 1.00 31.94 103 ILE A C 1
ATOM 2699 O O . ILE B 2 102 ? 11.914 -68.040 -34.062 1.00 30.45 103 ILE A O 1
ATOM 2704 N N . HIS B 2 103 ? 10.356 -68.260 -32.432 1.00 29.07 104 HIS A N 1
ATOM 2705 C CA . HIS B 2 103 ? 10.309 -66.819 -32.180 1.00 29.21 104 HIS A CA 1
ATOM 2706 C C . HIS B 2 103 ? 11.671 -66.293 -31.723 1.00 33.26 104 HIS A C 1
ATOM 2707 O O . HIS B 2 103 ? 12.072 -65.182 -32.107 1.00 30.16 104 HIS A O 1
ATOM 2714 N N . SER B 2 104 ? 12.403 -67.076 -30.919 1.00 30.27 105 SER A N 1
ATOM 2715 C CA . SER B 2 104 ? 13.678 -66.595 -30.384 1.00 29.69 105 SER A CA 1
ATOM 2716 C C . SER B 2 104 ? 14.751 -66.553 -31.468 1.00 30.43 105 SER A C 1
ATOM 2717 O O . SER B 2 104 ? 15.461 -65.557 -31.589 1.00 30.45 105 SER A O 1
ATOM 2720 N N . HIS B 2 105 ? 14.846 -67.593 -32.293 1.00 26.99 106 HIS A N 1
ATOM 2721 C CA . HIS B 2 105 ? 15.875 -67.623 -33.329 1.00 30.58 106 HIS A CA 1
ATOM 2722 C C . HIS B 2 105 ? 15.631 -66.515 -34.341 1.00 34.37 106 HIS A C 1
ATOM 2723 O O . HIS B 2 105 ? 16.595 -65.926 -34.861 1.00 29.49 106 HIS A O 1
ATOM 2730 N N . ALA B 2 106 ? 14.339 -66.236 -34.617 1.00 30.65 107 ALA A N 1
ATOM 2731 C CA . ALA B 2 106 ? 13.944 -65.191 -35.560 1.00 32.36 107 ALA A CA 1
ATOM 2732 C C . ALA B 2 106 ? 14.235 -63.795 -34.997 1.00 32.97 107 ALA A C 1
ATOM 2733 O O . ALA B 2 106 ? 14.740 -62.923 -35.721 1.00 33.38 107 ALA A O 1
ATOM 2735 N N . LEU B 2 107 ? 13.943 -63.576 -33.713 1.00 31.93 108 LEU A N 1
ATOM 2736 C CA . LEU B 2 107 ? 14.379 -62.346 -33.043 1.00 31.75 108 LEU A CA 1
ATOM 2737 C C . LEU B 2 107 ? 15.898 -62.161 -33.138 1.00 35.86 108 LEU A C 1
ATOM 2738 O O . LEU B 2 107 ? 16.381 -61.048 -33.398 1.00 35.12 108 LEU A O 1
ATOM 2743 N N . HIS B 2 108 ? 16.672 -63.238 -32.956 1.00 33.11 109 HIS A N 1
ATOM 2744 C CA . HIS B 2 108 ? 18.118 -63.095 -33.034 1.00 35.75 109 HIS A CA 1
ATOM 2745 C C . HIS B 2 108 ? 18.576 -62.729 -34.464 1.00 37.65 109 HIS A C 1
ATOM 2746 O O . HIS B 2 108 ? 19.581 -62.018 -34.617 1.00 35.78 109 HIS A O 1
ATOM 2753 N N . ASN B 2 109 ? 17.842 -63.168 -35.513 1.00 31.82 110 ASN A N 1
ATOM 2754 C CA . ASN B 2 109 ? 18.124 -62.703 -36.875 1.00 37.19 110 ASN A CA 1
ATOM 2755 C C . ASN B 2 109 ? 18.113 -61.167 -36.944 1.00 34.49 110 ASN A C 1
ATOM 2756 O O . ASN B 2 109 ? 18.950 -60.560 -37.628 1.00 31.10 110 ASN A O 1
ATOM 2761 N N . ILE B 2 110 ? 17.176 -60.528 -36.232 1.00 32.48 111 ILE A N 1
ATOM 2762 C CA . ILE B 2 110 ? 17.097 -59.072 -36.223 1.00 33.52 111 ILE A CA 1
ATOM 2763 C C . ILE B 2 110 ? 18.332 -58.473 -35.557 1.00 34.95 111 ILE A C 1
ATOM 2764 O O . ILE B 2 110 ? 18.836 -57.418 -35.977 1.00 34.17 111 ILE A O 1
ATOM 2769 N N . LEU B 2 111 ? 18.845 -59.125 -34.513 1.00 32.10 112 LEU A N 1
ATOM 2770 C CA . LEU B 2 111 ? 19.965 -58.550 -33.765 1.00 31.44 112 LEU A CA 1
ATOM 2771 C C . LEU B 2 111 ? 21.295 -58.656 -34.510 1.00 29.92 112 LEU A C 1
ATOM 2772 O O . LEU B 2 111 ? 22.179 -57.819 -34.287 1.00 33.43 112 LEU A O 1
ATOM 2777 N N . ILE B 2 112 ? 21.477 -59.686 -35.346 1.00 29.68 113 ILE A N 1
ATOM 2778 C CA . ILE B 2 112 ? 22.789 -59.963 -35.929 1.00 36.11 113 ILE A CA 1
ATOM 2779 C C . ILE B 2 112 ? 22.949 -59.439 -37.366 1.00 36.48 113 ILE A C 1
ATOM 2780 O O . ILE B 2 112 ? 24.077 -59.165 -37.804 1.00 37.16 113 ILE A O 1
ATOM 2785 N N . LEU B 2 113 ? 21.848 -59.352 -38.117 1.00 32.42 114 LEU A N 1
ATOM 2786 C CA . LEU B 2 113 ? 21.926 -58.888 -39.508 1.00 39.45 114 LEU A CA 1
ATOM 2787 C C . LEU B 2 113 ? 22.601 -57.515 -39.699 1.00 35.28 114 LEU A C 1
ATOM 2788 O O . LEU B 2 113 ? 23.282 -57.352 -40.721 1.00 34.96 114 LEU A O 1
ATOM 2793 N N . PRO B 2 114 ? 22.470 -56.521 -38.808 1.00 35.94 115 PRO A N 1
ATOM 2794 C CA . PRO B 2 114 ? 23.203 -55.246 -39.034 1.00 39.45 115 PRO A CA 1
ATOM 2795 C C . PRO B 2 114 ? 24.722 -55.414 -39.132 1.00 41.60 115 PRO A C 1
ATOM 2796 O O . PRO B 2 114 ? 25.407 -54.511 -39.655 1.00 43.36 115 PRO A O 1
ATOM 2800 N N . ASP B 2 115 ? 25.281 -56.538 -38.649 1.00 41.18 116 ASP A N 1
ATOM 2801 C CA . ASP B 2 115 ? 26.701 -56.817 -38.848 1.00 40.29 116 ASP A CA 1
ATOM 2802 C C . ASP B 2 115 ? 26.988 -57.511 -40.171 1.00 35.06 116 ASP A C 1
ATOM 2803 O O . ASP B 2 115 ? 28.164 -57.713 -40.503 1.00 35.72 116 ASP A O 1
ATOM 2808 N N . PHE B 2 116 ? 25.950 -57.935 -40.893 1.00 31.84 117 PHE A N 1
ATOM 2809 C CA . PHE B 2 116 ? 26.120 -58.770 -42.076 1.00 35.86 117 PHE A CA 1
ATOM 2810 C C . PHE B 2 116 ? 25.847 -57.950 -43.340 1.00 37.23 117 PHE A C 1
ATOM 2811 O O . PHE B 2 116 ? 25.209 -56.899 -43.297 1.00 36.83 117 PHE A O 1
ATOM 2819 N N . TYR B 2 117 ? 26.333 -58.466 -44.463 1.00 32.94 118 TYR A N 1
ATOM 2820 C CA . TYR B 2 117 ? 26.360 -57.757 -45.732 1.00 36.88 118 TYR A CA 1
ATOM 2821 C C . TYR B 2 117 ? 25.326 -58.339 -46.674 1.00 37.08 118 TYR A C 1
ATOM 2822 O O . TYR B 2 117 ? 25.186 -59.571 -46.777 1.00 39.34 118 TYR A O 1
ATOM 2831 N N . ILE B 2 118 ? 24.631 -57.461 -47.393 1.00 39.43 119 ILE A N 1
ATOM 2832 C CA . ILE B 2 118 ? 23.863 -57.932 -48.546 1.00 39.73 119 ILE A CA 1
ATOM 2833 C C . ILE B 2 118 ? 24.838 -58.647 -49.481 1.00 42.48 119 ILE A C 1
ATOM 2834 O O . ILE B 2 118 ? 25.889 -58.087 -49.837 1.00 41.76 119 ILE A O 1
ATOM 2839 N N . PRO B 2 119 ? 24.600 -59.925 -49.800 1.00 44.86 120 PRO A N 1
ATOM 2840 C CA . PRO B 2 119 ? 25.665 -60.734 -50.413 1.00 43.36 120 PRO A CA 1
ATOM 2841 C C . PRO B 2 119 ? 26.178 -60.128 -51.720 1.00 45.73 120 PRO A C 1
ATOM 2842 O O . PRO B 2 119 ? 25.432 -59.517 -52.494 1.00 44.42 120 PRO A O 1
ATOM 2846 N N . GLY B 2 120 ? 27.479 -60.311 -51.955 1.00 47.14 121 GLY A N 1
ATOM 2847 C CA . GLY B 2 120 ? 28.141 -59.712 -53.096 1.00 47.22 121 GLY A CA 1
ATOM 2848 C C . GLY B 2 120 ? 28.229 -58.194 -53.090 1.00 47.70 121 GLY A C 1
ATOM 2849 O O . GLY B 2 120 ? 28.590 -57.618 -54.113 1.00 48.63 121 GLY A O 1
ATOM 2850 N N . THR B 2 121 ? 27.904 -57.521 -51.987 1.00 47.07 122 THR A N 1
ATOM 2851 C CA . THR B 2 121 ? 27.991 -56.070 -51.923 1.00 39.30 122 THR A CA 1
ATOM 2852 C C . THR B 2 121 ? 28.742 -55.623 -50.671 1.00 44.54 122 THR A C 1
ATOM 2853 O O . THR B 2 121 ? 29.156 -56.426 -49.824 1.00 40.98 122 THR A O 1
ATOM 2857 N N . GLU B 2 122 ? 28.907 -54.301 -50.578 1.00 40.97 123 GLU A N 1
ATOM 2858 C CA . GLU B 2 122 ? 29.516 -53.626 -49.438 1.00 39.33 123 GLU A CA 1
ATOM 2859 C C . GLU B 2 122 ? 28.481 -52.872 -48.634 1.00 40.08 123 GLU A C 1
ATOM 2860 O O . GLU B 2 122 ? 28.835 -51.963 -47.874 1.00 39.04 123 GLU A O 1
ATOM 2866 N N . LYS B 2 123 ? 27.205 -53.198 -48.809 1.00 33.20 124 LYS A N 1
ATOM 2867 C CA . LYS B 2 123 ? 26.160 -52.588 -48.009 1.00 43.17 124 LYS A CA 1
ATOM 2868 C C . LYS B 2 123 ? 25.734 -53.574 -46.927 1.00 47.70 124 LYS A C 1
ATOM 2869 O O . LYS B 2 123 ? 25.502 -54.754 -47.225 1.00 46.26 124 LYS A O 1
ATOM 2875 N N . LYS B 2 124 ? 25.649 -53.090 -45.685 1.00 41.07 125 LYS A N 1
ATOM 2876 C CA . LYS B 2 124 ? 25.180 -53.860 -44.540 1.00 43.90 125 LYS A CA 1
ATOM 2877 C C . LYS B 2 124 ? 23.670 -53.714 -44.383 1.00 48.48 125 LYS A C 1
ATOM 2878 O O . LYS B 2 124 ? 23.099 -52.679 -44.748 1.00 43.43 125 LYS A O 1
ATOM 2884 N N . PHE B 2 125 ? 23.016 -54.764 -43.849 1.00 40.01 126 PHE A N 1
ATOM 2885 C CA . PHE B 2 125 ? 21.566 -54.674 -43.637 1.00 43.25 126 PHE A CA 1
ATOM 2886 C C . PHE B 2 125 ? 21.248 -53.592 -42.615 1.00 42.76 126 PHE A C 1
ATOM 2887 O O . PHE B 2 125 ? 21.834 -53.542 -41.527 1.00 47.21 126 PHE A O 1
ATOM 2895 N N . ASN B 2 126 ? 20.330 -52.711 -42.976 1.00 44.93 127 ASN A N 1
ATOM 2896 C CA . ASN B 2 126 ? 19.713 -51.774 -42.038 1.00 50.97 127 ASN A CA 1
ATOM 2897 C C . ASN B 2 126 ? 18.218 -52.121 -42.028 1.00 52.86 127 ASN A C 1
ATOM 2898 O O . ASN B 2 126 ? 17.478 -51.761 -42.947 1.00 51.05 127 ASN A O 1
ATOM 2903 N N . LEU B 2 127 ? 17.784 -52.844 -40.988 1.00 55.45 128 LEU A N 1
ATOM 2904 C CA . LEU B 2 127 ? 16.434 -53.403 -40.939 1.00 52.02 128 LEU A CA 1
ATOM 2905 C C . LEU B 2 127 ? 15.373 -52.363 -40.568 1.00 54.74 128 LEU A C 1
ATOM 2906 O O . LEU B 2 127 ? 14.191 -52.546 -40.877 1.00 60.33 128 LEU A O 1
ATOM 2911 N N . PHE B 2 128 ? 15.769 -51.279 -39.913 1.00 55.43 129 PHE A N 1
ATOM 2912 C CA . PHE B 2 128 ? 14.868 -50.145 -39.721 1.00 64.92 129 PHE A CA 1
ATOM 2913 C C . PHE B 2 128 ? 14.405 -49.573 -41.063 1.00 64.63 129 PHE A C 1
ATOM 2914 O O . PHE B 2 128 ? 13.246 -49.145 -41.197 1.00 62.72 129 PHE A O 1
ATOM 2922 N N . ALA B 2 129 ? 15.291 -49.576 -42.069 1.00 54.36 130 ALA A N 1
ATOM 2923 C CA . ALA B 2 129 ? 15.063 -48.771 -43.260 1.00 55.02 130 ALA A CA 1
ATOM 2924 C C . ALA B 2 129 ? 13.945 -49.360 -44.105 1.00 51.26 130 ALA A C 1
ATOM 2925 O O . ALA B 2 129 ? 13.856 -50.576 -44.305 1.00 49.73 130 ALA A O 1
ATOM 2927 N N . ASN B 2 130 ? 13.074 -48.477 -44.584 1.00 43.98 131 ASN A N 1
ATOM 2928 C CA . ASN B 2 130 ? 11.980 -48.855 -45.482 1.00 46.91 131 ASN A CA 1
ATOM 2929 C C . ASN B 2 130 ? 12.495 -48.880 -46.927 1.00 50.94 131 ASN A C 1
ATOM 2930 O O . ASN B 2 130 ? 12.169 -48.034 -47.768 1.00 54.57 131 ASN A O 1
ATOM 2935 N N . GLU B 2 131 ? 13.327 -49.884 -47.198 1.00 47.81 132 GLU A N 1
ATOM 2936 C CA . GLU B 2 131 ? 13.941 -50.091 -48.505 1.00 53.16 132 GLU A CA 1
ATOM 2937 C C . GLU B 2 131 ? 14.139 -51.588 -48.677 1.00 55.85 132 GLU A C 1
ATOM 2938 O O . GLU B 2 131 ? 14.203 -52.335 -47.692 1.00 54.20 132 GLU A O 1
ATOM 2944 N N . GLN B 2 132 ? 14.246 -52.043 -49.987 1.00 49.19 133 GLN A N 1
ATOM 2945 C CA . GLN B 2 132 ? 14.529 -53.454 -50.230 1.00 50.55 133 GLN A CA 1
ATOM 2946 C C . GLN B 2 132 ? 16.035 -53.724 -50.296 1.00 54.91 133 GLN A C 1
ATOM 2947 O O . GLN B 2 132 ? 16.827 -52.811 -50.562 1.00 56.61 133 GLN A O 1
ATOM 2953 N N . PRO B 2 133 ? 16.478 -54.960 -49.986 1.00 56.94 134 PRO A N 1
ATOM 2954 C CA . PRO B 2 133 ? 15.636 -56.101 -49.578 1.00 55.16 134 PRO A CA 1
ATOM 2955 C C . PRO B 2 133 ? 15.275 -56.153 -48.078 1.00 49.34 134 PRO A C 1
ATOM 2956 O O . PRO B 2 133 ? 14.541 -57.071 -47.698 1.00 51.35 134 PRO A O 1
ATOM 2960 N N . ALA B 2 134 ? 15.774 -55.217 -47.260 1.00 47.04 135 ALA A N 1
ATOM 2961 C CA . ALA B 2 134 ? 15.545 -55.289 -45.812 1.00 52.41 135 ALA A CA 1
ATOM 2962 C C . ALA B 2 134 ? 14.052 -55.395 -45.475 1.00 52.18 135 ALA A C 1
ATOM 2963 O O . ALA B 2 134 ? 13.650 -56.203 -44.622 1.00 42.77 135 ALA A O 1
ATOM 2965 N N . ARG B 2 135 ? 13.206 -54.610 -46.151 1.00 46.62 136 ARG A N 1
ATOM 2966 C CA . ARG B 2 135 ? 11.818 -54.557 -45.716 1.00 44.03 136 ARG A CA 1
ATOM 2967 C C . ARG B 2 135 ? 11.117 -55.896 -45.957 1.00 46.41 136 ARG A C 1
ATOM 2968 O O . ARG B 2 135 ? 10.367 -56.367 -45.097 1.00 46.12 136 ARG A O 1
ATOM 2976 N N . SER B 2 136 ? 11.369 -56.551 -47.086 1.00 40.29 137 SER A N 1
ATOM 2977 C CA . SER B 2 136 ? 10.746 -57.861 -47.292 1.00 50.07 137 SER A CA 1
ATOM 2978 C C . SER B 2 136 ? 11.281 -58.915 -46.312 1.00 47.61 137 SER A C 1
ATOM 2979 O O . SER B 2 136 ? 10.529 -59.799 -45.892 1.00 43.75 137 SER A O 1
ATOM 2982 N N . VAL B 2 137 ? 12.560 -58.839 -45.940 1.00 42.75 138 VAL A N 1
ATOM 2983 C CA . VAL B 2 137 ? 13.093 -59.698 -44.879 1.00 45.01 138 VAL A CA 1
ATOM 2984 C C . VAL B 2 137 ? 12.403 -59.409 -43.540 1.00 46.25 138 VAL A C 1
ATOM 2985 O O . VAL B 2 137 ? 11.992 -60.338 -42.819 1.00 40.64 138 VAL A O 1
ATOM 2989 N N . MET B 2 138 ? 12.291 -58.121 -43.169 1.00 36.53 139 MET A N 1
ATOM 2990 C CA . MET B 2 138 ? 11.571 -57.787 -41.947 1.00 34.37 139 MET A CA 1
ATOM 2991 C C . MET B 2 138 ? 10.137 -58.321 -41.979 1.00 43.42 139 MET A C 1
ATOM 2992 O O . MET B 2 138 ? 9.663 -58.857 -40.968 1.00 41.44 139 MET A O 1
ATOM 2997 N N . ALA B 2 139 ? 9.426 -58.185 -43.120 1.00 38.88 140 ALA A N 1
ATOM 2998 C CA . ALA B 2 139 ? 8.043 -58.663 -43.184 1.00 40.05 140 ALA A CA 1
ATOM 2999 C C . ALA B 2 139 ? 7.954 -60.161 -42.907 1.00 40.86 140 ALA A C 1
ATOM 3000 O O . ALA B 2 139 ? 6.999 -60.617 -42.275 1.00 39.54 140 ALA A O 1
ATOM 3002 N N . ARG B 2 140 ? 8.923 -60.928 -43.393 1.00 39.90 141 ARG A N 1
ATOM 3003 C CA . ARG B 2 140 ? 8.939 -62.400 -43.194 1.00 41.78 141 ARG A CA 1
ATOM 3004 C C . ARG B 2 140 ? 9.256 -62.712 -41.733 1.00 41.12 141 ARG A C 1
ATOM 3005 O O . ARG B 2 140 ? 8.521 -63.465 -41.147 1.00 38.34 141 ARG A O 1
ATOM 3013 N N . ILE B 2 141 ? 10.344 -62.166 -41.208 1.00 33.85 142 ILE A N 1
ATOM 3014 C CA . ILE B 2 141 ? 10.676 -62.346 -39.798 1.00 37.59 142 ILE A CA 1
ATOM 3015 C C . ILE B 2 141 ? 9.480 -61.999 -38.914 1.00 39.43 142 ILE A C 1
ATOM 3016 O O . ILE B 2 141 ? 9.172 -62.699 -37.935 1.00 33.63 142 ILE A O 1
ATOM 3021 N N . VAL B 2 142 ? 8.785 -60.916 -39.245 1.00 36.12 143 VAL A N 1
ATOM 3022 C CA . VAL B 2 142 ? 7.727 -60.444 -38.366 1.00 37.20 143 VAL A CA 1
ATOM 3023 C C . VAL B 2 142 ? 6.543 -61.421 -38.376 1.00 37.05 143 VAL A C 1
ATOM 3024 O O . VAL B 2 142 ? 5.920 -61.684 -37.338 1.00 36.84 143 VAL A O 1
ATOM 3028 N N . ARG B 2 143 ? 6.228 -61.995 -39.542 1.00 39.91 144 ARG A N 1
ATOM 3029 C CA . ARG B 2 143 ? 5.143 -62.977 -39.595 1.00 33.87 144 ARG A CA 1
ATOM 3030 C C . ARG B 2 143 ? 5.548 -64.277 -38.876 1.00 36.46 144 ARG A C 1
ATOM 3031 O O . ARG B 2 143 ? 4.727 -64.891 -38.172 1.00 33.78 144 ARG A O 1
ATOM 3039 N N . ILE B 2 144 ? 6.820 -64.694 -39.033 1.00 32.20 145 ILE A N 1
ATOM 3040 C CA . ILE B 2 144 ? 7.335 -65.869 -38.327 1.00 35.00 145 ILE A CA 1
ATOM 3041 C C . ILE B 2 144 ? 7.158 -65.714 -36.815 1.00 33.45 145 ILE A C 1
ATOM 3042 O O . ILE B 2 144 ? 6.607 -66.604 -36.153 1.00 34.03 145 ILE A O 1
ATOM 3047 N N . ARG B 2 145 ? 7.627 -64.586 -36.248 1.00 34.91 146 ARG A N 1
ATOM 3048 C CA . ARG B 2 145 ? 7.506 -64.374 -34.800 1.00 33.96 146 ARG A CA 1
ATOM 3049 C C . ARG B 2 145 ? 6.035 -64.297 -34.383 1.00 38.28 146 ARG A C 1
ATOM 3050 O O . ARG B 2 145 ? 5.641 -64.828 -33.336 1.00 31.96 146 ARG A O 1
ATOM 3058 N N . GLU B 2 146 ? 5.192 -63.672 -35.210 1.00 37.54 147 GLU A N 1
ATOM 3059 C CA . GLU B 2 146 ? 3.775 -63.597 -34.871 1.00 38.33 147 GLU A CA 1
ATOM 3060 C C . GLU B 2 146 ? 3.146 -64.996 -34.791 1.00 38.93 147 GLU A C 1
ATOM 3061 O O . GLU B 2 146 ? 2.468 -65.331 -33.808 1.00 35.06 147 GLU A O 1
ATOM 3067 N N . ILE B 2 147 ? 3.382 -65.835 -35.810 1.00 34.28 148 ILE A N 1
ATOM 3068 C CA . ILE B 2 147 ? 2.898 -67.215 -35.766 1.00 33.41 148 ILE A CA 1
ATOM 3069 C C . ILE B 2 147 ? 3.390 -67.903 -34.495 1.00 35.50 148 ILE A C 1
ATOM 3070 O O . ILE B 2 147 ? 2.595 -68.438 -33.720 1.00 32.46 148 ILE A O 1
ATOM 3075 N N . ALA B 2 148 ? 4.701 -67.803 -34.222 1.00 34.27 149 ALA A N 1
ATOM 3076 C CA . ALA B 2 148 ? 5.294 -68.513 -33.098 1.00 32.00 149 ALA A CA 1
ATOM 3077 C C . ALA B 2 148 ? 4.654 -68.065 -31.785 1.00 35.82 149 ALA A C 1
ATOM 3078 O O . ALA B 2 148 ? 4.265 -68.906 -30.959 1.00 30.12 149 ALA A O 1
ATOM 3080 N N . GLN B 2 149 ? 4.546 -66.735 -31.564 1.00 30.54 150 GLN A N 1
ATOM 3081 C CA . GLN B 2 149 ? 3.910 -66.263 -30.343 1.00 32.80 150 GLN A CA 1
ATOM 3082 C C . GLN B 2 149 ? 2.463 -66.729 -30.266 1.00 36.81 150 GLN A C 1
ATOM 3083 O O . GLN B 2 149 ? 1.942 -66.984 -29.162 1.00 37.02 150 GLN A O 1
ATOM 3089 N N . THR B 2 150 ? 1.791 -66.841 -31.414 1.00 31.44 151 THR A N 1
ATOM 3090 C CA . THR B 2 150 ? 0.390 -67.229 -31.363 1.00 31.66 151 THR A CA 1
ATOM 3091 C C . THR B 2 150 ? 0.269 -68.677 -30.911 1.00 34.64 151 THR A C 1
ATOM 3092 O O . THR B 2 150 ? -0.555 -69.002 -30.048 1.00 31.19 151 THR A O 1
ATOM 3096 N N . ILE B 2 151 ? 1.107 -69.548 -31.464 1.00 33.38 152 ILE A N 1
ATOM 3097 C CA . ILE B 2 151 ? 1.057 -70.947 -31.069 1.00 37.84 152 ILE A CA 1
ATOM 3098 C C . ILE B 2 151 ? 1.415 -71.068 -29.596 1.00 31.82 152 ILE A C 1
ATOM 3099 O O . ILE B 2 151 ? 0.781 -71.810 -28.834 1.00 35.19 152 ILE A O 1
ATOM 3104 N N . ALA B 2 152 ? 2.399 -70.294 -29.174 1.00 30.38 153 ALA A N 1
ATOM 3105 C CA . ALA B 2 152 ? 2.821 -70.334 -27.790 1.00 33.32 153 ALA A CA 1
ATOM 3106 C C . ALA B 2 152 ? 1.668 -69.938 -26.896 1.00 34.19 153 ALA A C 1
ATOM 3107 O O . ALA B 2 152 ? 1.452 -70.555 -25.847 1.00 30.32 153 ALA A O 1
ATOM 3109 N N . ALA B 2 153 ? 0.900 -68.921 -27.321 1.00 29.15 154 ALA A N 1
ATOM 3110 C CA . ALA B 2 153 ? -0.181 -68.432 -26.480 1.00 35.42 154 ALA A CA 1
ATOM 3111 C C . ALA B 2 153 ? -1.284 -69.477 -26.369 1.00 33.22 154 ALA A C 1
ATOM 3112 O O . ALA B 2 153 ? -1.925 -69.580 -25.317 1.00 34.64 154 ALA A O 1
ATOM 3114 N N . ILE B 2 154 ? -1.556 -70.202 -27.463 1.00 27.99 155 ILE A N 1
ATOM 3115 C CA . ILE B 2 154 ? -2.667 -71.161 -27.474 1.00 32.66 155 ILE A CA 1
ATOM 3116 C C . ILE B 2 154 ? -2.326 -72.397 -26.638 1.00 34.87 155 ILE A C 1
ATOM 3117 O O . ILE B 2 154 ? -3.124 -72.833 -25.792 1.00 35.46 155 ILE A O 1
ATOM 3122 N N . ALA B 2 155 ? -1.133 -72.971 -26.850 1.00 30.89 156 ALA A N 1
ATOM 3123 C CA . ALA B 2 155 ? -0.718 -74.166 -26.114 1.00 30.01 156 ALA A CA 1
ATOM 3124 C C . ALA B 2 155 ? -0.257 -73.833 -24.695 1.00 34.23 156 ALA A C 1
ATOM 3125 O O . ALA B 2 155 ? -0.489 -74.616 -23.769 1.00 35.22 156 ALA A O 1
ATOM 3127 N N . GLY B 2 156 ? 0.408 -72.685 -24.498 1.00 32.93 157 GLY A N 1
ATOM 3128 C CA . GLY B 2 156 ? 1.001 -72.300 -23.222 1.00 30.94 157 GLY A CA 1
ATOM 3129 C C . GLY B 2 156 ? 0.215 -71.298 -22.390 1.00 30.32 157 GLY A C 1
ATOM 3130 O O . GLY B 2 156 ? 0.624 -71.007 -21.265 1.00 32.09 157 GLY A O 1
ATOM 3131 N N . GLY B 2 157 ? -0.903 -70.761 -22.896 1.00 32.49 158 GLY A N 1
ATOM 3132 C CA . GLY B 2 157 ? -1.722 -69.785 -22.176 1.00 30.57 158 GLY A CA 1
ATOM 3133 C C . GLY B 2 157 ? -1.274 -68.339 -22.353 1.00 38.88 158 GLY A C 1
ATOM 3134 O O . GLY B 2 157 ? -2.112 -67.427 -22.323 1.00 36.36 158 GLY A O 1
ATOM 3135 N N . GLU B 2 158 ? 0.030 -68.103 -22.533 1.00 32.12 159 GLU A N 1
ATOM 3136 C CA . GLU B 2 158 ? 0.544 -66.752 -22.747 1.00 31.96 159 GLU A CA 1
ATOM 3137 C C . GLU B 2 158 ? 1.876 -66.867 -23.481 1.00 34.08 159 GLU A C 1
ATOM 3138 O O . GLU B 2 158 ? 2.657 -67.778 -23.183 1.00 32.60 159 GLU A O 1
ATOM 3144 N N . ALA B 2 159 ? 2.139 -65.959 -24.452 1.00 30.96 160 ALA A N 1
ATOM 3145 C CA . ALA B 2 159 ? 3.359 -66.104 -25.248 1.00 32.65 160 ALA A CA 1
ATOM 3146 C C . ALA B 2 159 ? 4.573 -65.754 -24.399 1.00 32.83 160 ALA A C 1
ATOM 3147 O O . ALA B 2 159 ? 5.614 -66.416 -24.474 1.00 35.73 160 ALA A O 1
ATOM 3149 N N . ILE B 2 160 ? 4.422 -64.759 -23.538 1.00 32.28 161 ILE A N 1
ATOM 3150 C CA . ILE B 2 160 ? 5.454 -64.288 -22.615 1.00 31.13 161 ILE A CA 1
ATOM 3151 C C . ILE B 2 160 ? 4.964 -64.603 -21.213 1.00 28.46 161 ILE A C 1
ATOM 3152 O O . ILE B 2 160 ? 3.952 -64.049 -20.778 1.00 30.80 161 ILE A O 1
ATOM 3157 N N . HIS B 2 161 ? 5.699 -65.480 -20.485 1.00 30.51 162 HIS A N 1
ATOM 3158 C CA . HIS B 2 161 ? 5.324 -65.988 -19.159 1.00 29.16 162 HIS A CA 1
ATOM 3159 C C . HIS B 2 161 ? 4.088 -66.904 -19.278 1.00 32.01 162 HIS A C 1
ATOM 3160 O O . HIS B 2 161 ? 2.976 -66.551 -18.848 1.00 30.69 162 HIS A O 1
ATOM 3167 N N . PRO B 2 162 ? 4.246 -68.087 -19.888 1.00 32.48 163 PRO A N 1
ATOM 3168 C CA . PRO B 2 162 ? 3.080 -68.955 -20.123 1.00 28.55 163 PRO A CA 1
ATOM 3169 C C . PRO B 2 162 ? 2.428 -69.338 -18.800 1.00 29.29 163 PRO A C 1
ATOM 3170 O O . PRO B 2 162 ? 3.107 -69.667 -17.828 1.00 28.92 163 PRO A O 1
ATOM 3174 N N . SER B 2 163 ? 1.100 -69.215 -18.771 1.00 29.87 164 SER A N 1
ATOM 3175 C CA . SER B 2 163 ? 0.231 -69.467 -17.634 1.00 31.66 164 SER A CA 1
ATOM 3176 C C . SER B 2 163 ? -0.329 -70.907 -17.564 1.00 29.13 164 SER A C 1
ATOM 3177 O O . SER B 2 163 ? -0.781 -71.325 -16.495 1.00 31.99 164 SER A O 1
ATOM 3180 N N . ASN B 2 164 ? -0.338 -71.662 -18.676 1.00 26.81 165 ASN A N 1
ATOM 3181 C CA . ASN B 2 164 ? -0.912 -72.997 -18.706 1.00 30.96 165 ASN A CA 1
ATOM 3182 C C . ASN B 2 164 ? -0.071 -74.039 -17.949 1.00 32.40 165 ASN A C 1
ATOM 3183 O O . ASN B 2 164 ? -0.652 -74.952 -17.337 1.00 31.18 165 ASN A O 1
ATOM 3188 N N . PRO B 2 165 ? 1.264 -73.987 -17.961 1.00 31.49 166 PRO A N 1
ATOM 3189 C CA . PRO B 2 165 ? 2.012 -75.013 -17.204 1.00 32.57 166 PRO A CA 1
ATOM 3190 C C . PRO B 2 165 ? 1.723 -74.915 -15.705 1.00 31.67 166 PRO A C 1
ATOM 3191 O O . PRO B 2 165 ? 1.594 -73.820 -15.145 1.00 32.89 166 PRO A O 1
ATOM 3195 N N . ARG B 2 166 ? 1.617 -76.077 -15.054 1.00 31.46 167 ARG A N 1
ATOM 3196 C CA . ARG B 2 166 ? 1.479 -76.137 -13.602 1.00 32.21 167 ARG A CA 1
ATOM 3197 C C . ARG B 2 166 ? 2.086 -77.451 -13.128 1.00 27.84 167 ARG A C 1
ATOM 3198 O O . ARG B 2 166 ? 2.324 -78.357 -13.940 1.00 31.31 167 ARG A O 1
ATOM 3206 N N . ILE B 2 167 ? 2.350 -77.543 -11.815 1.00 29.69 168 ILE A N 1
ATOM 3207 C CA . ILE B 2 167 ? 2.878 -78.795 -11.242 1.00 29.19 168 ILE A CA 1
ATOM 3208 C C . ILE B 2 167 ? 1.881 -79.915 -11.547 1.00 31.20 168 ILE A C 1
ATOM 3209 O O . ILE B 2 167 ? 0.696 -79.830 -11.194 1.00 32.05 168 ILE A O 1
ATOM 3214 N N . GLY B 2 168 ? 2.336 -80.961 -12.230 1.00 28.49 169 GLY A N 1
ATOM 3215 C CA . GLY B 2 168 ? 1.423 -82.050 -12.572 1.00 29.66 169 GLY A CA 1
ATOM 3216 C C . GLY B 2 168 ? 0.911 -82.049 -14.003 1.00 30.49 169 GLY A C 1
ATOM 3217 O O . GLY B 2 168 ? 0.269 -83.034 -14.419 1.00 29.84 169 GLY A O 1
ATOM 3218 N N . GLY B 2 169 ? 1.211 -81.007 -14.787 1.00 27.78 170 GLY A N 1
ATOM 3219 C CA . GLY B 2 169 ? 0.795 -80.964 -16.182 1.00 27.91 170 GLY A CA 1
ATOM 3220 C C . GLY B 2 169 ? 0.439 -79.559 -16.677 1.00 28.94 170 GLY A C 1
ATOM 3221 O O . GLY B 2 169 ? 1.293 -78.678 -16.746 1.00 26.87 170 GLY A O 1
ATOM 3222 N N . MET B 2 170 ? -0.818 -79.343 -17.026 1.00 29.60 171 MET A N 1
ATOM 3223 C CA . MET B 2 170 ? -1.271 -78.056 -17.547 1.00 29.53 171 MET A CA 1
ATOM 3224 C C . MET B 2 170 ? -2.619 -77.714 -16.919 1.00 33.50 171 MET A C 1
ATOM 3225 O O . MET B 2 170 ? -3.353 -78.616 -16.503 1.00 31.30 171 MET A O 1
ATOM 3230 N N . TYR B 2 171 ? -2.965 -76.407 -16.898 1.00 29.42 172 TYR A N 1
ATOM 3231 C CA . TYR B 2 171 ? -4.316 -76.013 -16.485 1.00 35.18 172 TYR A CA 1
ATOM 3232 C C . TYR B 2 171 ? -5.368 -76.453 -17.498 1.00 34.69 172 TYR A C 1
ATOM 3233 O O . TYR B 2 171 ? -6.482 -76.825 -17.114 1.00 34.31 172 TYR A O 1
ATOM 3242 N N . HIS B 2 172 ? -5.041 -76.400 -18.796 1.00 35.73 173 HIS A N 1
ATOM 3243 C CA . HIS B 2 172 ? -6.022 -76.570 -19.866 1.00 36.34 173 HIS A CA 1
ATOM 3244 C C . HIS B 2 172 ? -5.496 -77.453 -20.999 1.00 36.20 173 HIS A C 1
ATOM 3245 O O . HIS B 2 172 ? -4.363 -77.264 -21.450 1.00 33.56 173 HIS A O 1
ATOM 3252 N N . ASN B 2 173 ? -6.324 -78.382 -21.479 1.00 32.43 174 ASN A N 1
ATOM 3253 C CA . ASN B 2 173 ? -6.210 -78.869 -22.848 1.00 32.60 174 ASN A CA 1
ATOM 3254 C C . ASN B 2 173 ? -6.819 -77.820 -23.773 1.00 31.39 174 ASN A C 1
ATOM 3255 O O . ASN B 2 173 ? -7.478 -76.873 -23.314 1.00 35.79 174 ASN A O 1
ATOM 3260 N N . VAL B 2 174 ? -6.631 -78.005 -25.080 1.00 32.28 175 VAL A N 1
ATOM 3261 C CA . VAL B 2 174 ? -7.102 -77.052 -26.092 1.00 36.97 175 VAL A CA 1
ATOM 3262 C C . VAL B 2 174 ? -8.318 -77.644 -26.816 1.00 32.10 175 VAL A C 1
ATOM 3263 O O . VAL B 2 174 ? -8.558 -78.848 -26.797 1.00 35.09 175 VAL A O 1
ATOM 3267 N N . SER B 2 175 ? -9.078 -76.789 -27.488 1.00 30.76 176 SER A N 1
ATOM 3268 C CA . SER B 2 175 ? -10.270 -77.217 -28.211 1.00 33.39 176 SER A CA 1
ATOM 3269 C C . SER B 2 175 ? -9.902 -77.871 -29.548 1.00 34.14 176 SER A C 1
ATOM 3270 O O . SER B 2 175 ? -8.789 -77.693 -30.052 1.00 31.89 176 SER A O 1
ATOM 3273 N N . PRO B 2 176 ? -10.839 -78.633 -30.161 1.00 39.41 177 PRO A N 1
ATOM 3274 C CA . PRO B 2 176 ? -10.603 -79.078 -31.551 1.00 34.11 177 PRO A CA 1
ATOM 3275 C C . PRO B 2 176 ? -10.279 -77.915 -32.476 1.00 36.76 177 PRO A C 1
ATOM 3276 O O . PRO B 2 176 ? -9.377 -78.028 -33.323 1.00 37.46 177 PRO A O 1
ATOM 3280 N N . ARG B 2 177 ? -10.938 -76.760 -32.283 1.00 32.53 178 ARG A N 1
ATOM 3281 C CA . ARG B 2 177 ? -10.673 -75.619 -33.152 1.00 33.14 178 ARG A CA 1
ATOM 3282 C C . ARG B 2 177 ? -9.244 -75.106 -32.957 1.00 36.34 178 ARG A C 1
ATOM 3283 O O . ARG B 2 177 ? -8.560 -74.819 -33.942 1.00 34.40 178 ARG A O 1
ATOM 3291 N N . ALA B 2 178 ? -8.784 -74.987 -31.694 1.00 32.27 179 ALA A N 1
ATOM 3292 C CA . ALA B 2 178 ? -7.412 -74.542 -31.416 1.00 33.91 179 ALA A CA 1
ATOM 3293 C C . ALA B 2 178 ? -6.370 -75.486 -32.019 1.00 32.40 179 ALA A C 1
ATOM 3294 O O . ALA B 2 178 ? -5.321 -75.045 -32.513 1.00 30.32 179 ALA A O 1
ATOM 3296 N N . LYS B 2 179 ? -6.590 -76.792 -31.891 1.00 31.65 180 LYS A N 1
ATOM 3297 C CA . LYS B 2 179 ? -5.682 -77.746 -32.509 1.00 36.97 180 LYS A CA 1
ATOM 3298 C C . LYS B 2 179 ? -5.594 -77.517 -34.025 1.00 35.58 180 LYS A C 1
ATOM 3299 O O . LYS B 2 179 ? -4.486 -77.456 -34.571 1.00 33.02 180 LYS A O 1
ATOM 3305 N N . GLN B 2 180 ? -6.741 -77.322 -34.710 1.00 33.87 181 GLN A N 1
ATOM 3306 C CA . GLN B 2 180 ? -6.694 -76.998 -36.140 1.00 34.38 181 GLN A CA 1
ATOM 3307 C C . GLN B 2 180 ? -5.950 -75.686 -36.390 1.00 36.19 181 GLN A C 1
ATOM 3308 O O . GLN B 2 180 ? -5.164 -75.586 -37.347 1.00 34.01 181 GLN A O 1
ATOM 3314 N N . LYS B 2 181 ? -6.201 -74.666 -35.554 1.00 35.39 182 LYS A N 1
ATOM 3315 C CA . LYS B 2 181 ? -5.541 -73.366 -35.728 1.00 36.29 182 LYS A CA 1
ATOM 3316 C C . LYS B 2 181 ? -4.021 -73.495 -35.583 1.00 35.54 182 LYS A C 1
ATOM 3317 O O . LYS B 2 181 ? -3.258 -72.925 -36.379 1.00 35.10 182 LYS A O 1
ATOM 3323 N N . MET B 2 182 ? -3.556 -74.259 -34.590 1.00 31.40 183 MET A N 1
ATOM 3324 C CA . MET B 2 182 ? -2.112 -74.439 -34.461 1.00 30.60 183 MET A CA 1
ATOM 3325 C C . MET B 2 182 ? -1.530 -75.174 -35.667 1.00 33.13 183 MET A C 1
ATOM 3326 O O . MET B 2 182 ? -0.424 -74.854 -36.122 1.00 32.49 183 MET A O 1
ATOM 3331 N N . ALA B 2 183 ? -2.255 -76.159 -36.207 1.00 30.86 184 ALA A N 1
ATOM 3332 C CA . ALA B 2 183 ? -1.751 -76.860 -37.385 1.00 32.72 184 ALA A CA 1
ATOM 3333 C C . ALA B 2 183 ? -1.676 -75.907 -38.589 1.00 34.15 184 ALA A C 1
ATOM 3334 O O . ALA B 2 183 ? -0.662 -75.868 -39.299 1.00 30.56 184 ALA A O 1
ATOM 3336 N N . ASP B 2 184 ? -2.751 -75.140 -38.831 1.00 35.86 185 ASP A N 1
ATOM 3337 C CA . ASP B 2 184 ? -2.782 -74.182 -39.939 1.00 32.79 185 ASP A CA 1
ATOM 3338 C C . ASP B 2 184 ? -1.609 -73.218 -39.842 1.00 31.49 185 ASP A C 1
ATOM 3339 O O . ASP B 2 184 ? -0.910 -72.958 -40.828 1.00 32.47 185 ASP A O 1
ATOM 3344 N N . LEU B 2 185 ? -1.350 -72.701 -38.641 1.00 31.86 186 LEU A N 1
ATOM 3345 C CA . LEU B 2 185 ? -0.258 -71.739 -38.484 1.00 35.41 186 LEU A CA 1
ATOM 3346 C C . LEU B 2 185 ? 1.111 -72.387 -38.695 1.00 33.51 186 LEU A C 1
ATOM 3347 O O . LEU B 2 185 ? 2.027 -71.769 -39.273 1.00 34.70 186 LEU A O 1
ATOM 3352 N N . ALA B 2 186 ? 1.279 -73.616 -38.204 1.00 35.79 187 ALA A N 1
ATOM 3353 C CA . ALA B 2 186 ? 2.555 -74.299 -38.365 1.00 35.13 187 ALA A CA 1
ATOM 3354 C C . ALA B 2 186 ? 2.835 -74.619 -39.828 1.00 33.12 187 ALA A C 1
ATOM 3355 O O . ALA B 2 186 ? 3.995 -74.612 -40.242 1.00 31.57 187 ALA A O 1
ATOM 3357 N N . LYS B 2 187 ? 1.794 -74.970 -40.603 1.00 30.00 188 LYS A N 1
ATOM 3358 C CA . LYS B 2 187 ? 1.961 -75.182 -42.045 1.00 31.46 188 LYS A CA 1
ATOM 3359 C C . LYS B 2 187 ? 2.488 -73.921 -42.712 1.00 35.88 188 LYS A C 1
ATOM 3360 O O . LYS B 2 187 ? 3.480 -73.958 -43.463 1.00 30.10 188 LYS A O 1
ATOM 3366 N N . GLU B 2 188 ? 1.842 -72.789 -42.426 1.00 32.79 189 GLU A N 1
ATOM 3367 C CA . GLU B 2 188 ? 2.311 -71.501 -42.918 1.00 38.91 189 GLU A CA 1
ATOM 3368 C C . GLU B 2 188 ? 3.743 -71.232 -42.458 1.00 33.47 189 GLU A C 1
ATOM 3369 O O . GLU B 2 188 ? 4.595 -70.810 -43.243 1.00 31.00 189 GLU A O 1
ATOM 3375 N N . CYS B 2 189 ? 4.022 -71.483 -41.183 1.00 37.61 190 CYS A N 1
ATOM 3376 C CA . CYS B 2 189 ? 5.324 -71.129 -40.639 1.00 37.09 190 CYS A CA 1
ATOM 3377 C C . CYS B 2 189 ? 6.445 -71.944 -41.283 1.00 32.74 190 CYS A C 1
ATOM 3378 O O . CYS B 2 189 ? 7.570 -71.451 -41.431 1.00 31.50 190 CYS A O 1
ATOM 3381 N N . LEU B 2 190 ? 6.151 -73.193 -41.653 1.00 30.37 191 LEU A N 1
ATOM 3382 C CA . LEU B 2 190 ? 7.178 -74.103 -42.127 1.00 32.84 191 LEU A CA 1
ATOM 3383 C C . LEU B 2 190 ? 7.770 -73.605 -43.437 1.00 34.64 191 LEU A C 1
ATOM 3384 O O . LEU B 2 190 ? 8.994 -73.607 -43.627 1.00 36.83 191 LEU A O 1
ATOM 3389 N N . VAL B 2 191 ? 6.901 -73.186 -44.355 1.00 35.97 192 VAL A N 1
ATOM 3390 C CA . VAL B 2 191 ? 7.350 -72.566 -45.607 1.00 39.52 192 VAL A CA 1
ATOM 3391 C C . VAL B 2 191 ? 8.193 -71.312 -45.323 1.00 39.89 192 VAL A C 1
ATOM 3392 O O . VAL B 2 191 ? 9.257 -71.117 -45.927 1.00 35.03 192 VAL A O 1
ATOM 3396 N N . LEU B 2 192 ? 7.732 -70.460 -44.382 1.00 30.20 193 LEU A N 1
ATOM 3397 C CA . LEU B 2 192 ? 8.431 -69.212 -44.079 1.00 32.80 193 LEU A CA 1
ATOM 3398 C C . LEU B 2 192 ? 9.807 -69.476 -43.479 1.00 38.19 193 LEU A C 1
ATOM 3399 O O . LEU B 2 192 ? 10.792 -68.823 -43.868 1.00 32.43 193 LEU A O 1
ATOM 3404 N N . VAL B 2 193 ? 9.906 -70.442 -42.542 1.00 30.23 194 VAL A N 1
ATOM 3405 C CA . VAL B 2 193 ? 11.202 -70.635 -41.877 1.00 30.37 194 VAL A CA 1
ATOM 3406 C C . VAL B 2 193 ? 12.175 -71.312 -42.819 1.00 31.52 194 VAL A C 1
ATOM 3407 O O . VAL B 2 193 ? 13.374 -71.068 -42.728 1.00 30.83 194 VAL A O 1
ATOM 3411 N N . HIS B 2 194 ? 11.684 -72.130 -43.766 1.00 31.05 195 HIS A N 1
ATOM 3412 C CA . HIS B 2 194 ? 12.564 -72.662 -44.806 1.00 37.25 195 HIS A CA 1
ATOM 3413 C C . HIS B 2 194 ? 13.163 -71.526 -45.646 1.00 36.67 195 HIS A C 1
ATOM 3414 O O . HIS B 2 194 ? 14.366 -71.525 -45.938 1.00 30.20 195 HIS A O 1
ATOM 3421 N N . GLU B 2 195 ? 12.322 -70.570 -46.079 1.00 36.36 196 GLU A N 1
ATOM 3422 C CA . GLU B 2 195 ? 12.822 -69.370 -46.780 1.00 35.01 196 GLU A CA 1
ATOM 3423 C C . GLU B 2 195 ? 13.793 -68.557 -45.913 1.00 33.06 196 GLU A C 1
ATOM 3424 O O . GLU B 2 195 ? 14.870 -68.185 -46.361 1.00 36.18 196 GLU A O 1
ATOM 3430 N N . GLN B 2 196 ? 13.400 -68.216 -44.677 1.00 33.85 197 GLN A N 1
ATOM 3431 C CA . GLN B 2 196 ? 14.297 -67.427 -43.832 1.00 30.99 197 GLN A CA 1
ATOM 3432 C C . GLN B 2 196 ? 15.612 -68.156 -43.602 1.00 34.38 197 GLN A C 1
ATOM 3433 O O . GLN B 2 196 ? 16.693 -67.545 -43.614 1.00 32.18 197 GLN A O 1
ATOM 3439 N N . MET B 2 197 ? 15.538 -69.476 -43.416 1.00 36.56 198 MET A N 1
ATOM 3440 C CA . MET B 2 197 ? 16.742 -70.262 -43.160 1.00 35.72 198 MET A CA 1
ATOM 3441 C C . MET B 2 197 ? 17.700 -70.193 -44.349 1.00 39.15 198 MET A C 1
ATOM 3442 O O . MET B 2 197 ? 18.905 -69.983 -44.169 1.00 35.43 198 MET A O 1
ATOM 3447 N N . GLU B 2 198 ? 17.177 -70.418 -45.573 1.00 28.68 199 GLU A N 1
ATOM 3448 C CA . GLU B 2 198 ? 18.025 -70.354 -46.759 1.00 40.12 199 GLU A CA 1
ATOM 3449 C C . GLU B 2 198 ? 18.622 -68.963 -46.931 1.00 32.71 199 GLU A C 1
ATOM 3450 O O . GLU B 2 198 ? 19.802 -68.823 -47.271 1.00 36.62 199 GLU A O 1
ATOM 3456 N N . PHE B 2 199 ? 17.817 -67.929 -46.679 1.00 33.31 200 PHE A N 1
ATOM 3457 C CA . PHE B 2 199 ? 18.287 -66.545 -46.747 1.00 36.93 200 PHE A CA 1
ATOM 3458 C C . PHE B 2 199 ? 19.449 -66.317 -45.787 1.00 39.88 200 PHE A C 1
ATOM 3459 O O . PHE B 2 199 ? 20.527 -65.842 -46.186 1.00 39.89 200 PHE A O 1
ATOM 3467 N N . MET B 2 200 ? 19.264 -66.692 -44.521 1.00 33.19 201 MET A N 1
ATOM 3468 C CA . MET B 2 200 ? 20.319 -66.507 -43.521 1.00 31.82 201 MET A CA 1
ATOM 3469 C C . MET B 2 200 ? 21.579 -67.303 -43.860 1.00 32.84 201 MET A C 1
ATOM 3470 O O . MET B 2 200 ? 22.693 -66.808 -43.663 1.00 33.24 201 MET A O 1
ATOM 3475 N N . LEU B 2 201 ? 21.430 -68.558 -44.315 1.00 35.42 202 LEU A N 1
ATOM 3476 C CA . LEU B 2 201 ? 22.609 -69.363 -44.647 1.00 36.35 202 LEU A CA 1
ATOM 3477 C C . LEU B 2 201 ? 23.395 -68.729 -45.797 1.00 38.32 202 LEU A C 1
ATOM 3478 O O . LEU B 2 201 ? 24.625 -68.724 -45.784 1.00 35.28 202 LEU A O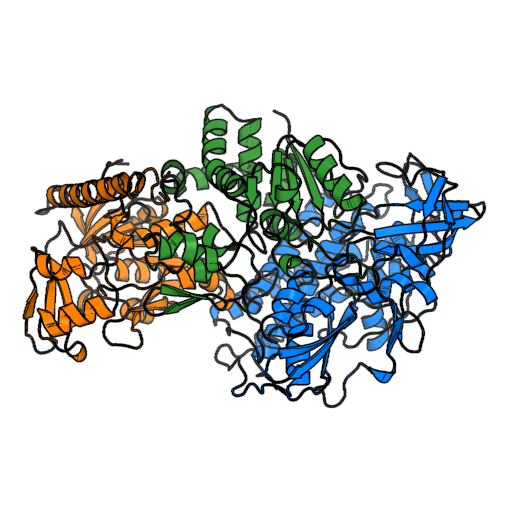 1
ATOM 3483 N N A ASP B 2 202 ? 22.692 -68.183 -46.791 0.58 37.31 203 ASP A N 1
ATOM 3484 N N B ASP B 2 202 ? 22.693 -68.187 -46.796 0.42 37.33 203 ASP A N 1
ATOM 3485 C CA A ASP B 2 202 ? 23.360 -67.467 -47.877 0.58 39.16 203 ASP A CA 1
ATOM 3486 C CA B ASP B 2 202 ? 23.373 -67.476 -47.876 0.42 39.16 203 ASP A CA 1
ATOM 3487 C C A ASP B 2 202 ? 24.111 -66.252 -47.342 0.58 38.75 203 ASP A C 1
ATOM 3488 C C B ASP B 2 202 ? 24.112 -66.252 -47.344 0.42 38.73 203 ASP A C 1
ATOM 3489 O O A ASP B 2 202 ? 25.274 -66.017 -47.691 0.58 37.92 203 ASP A O 1
ATOM 3490 O O B ASP B 2 202 ? 25.267 -66.006 -47.711 0.42 37.93 203 ASP A O 1
ATOM 3499 N N . VAL B 2 203 ? 23.469 -65.477 -46.468 1.00 35.10 204 VAL A N 1
ATOM 3500 C CA . VAL B 2 203 ? 24.141 -64.306 -45.909 1.00 36.50 204 VAL A CA 1
ATOM 3501 C C . VAL B 2 203 ? 25.384 -64.726 -45.118 1.00 39.95 204 VAL A C 1
ATOM 3502 O O . VAL B 2 203 ? 26.464 -64.129 -45.266 1.00 38.33 204 VAL A O 1
ATOM 3506 N N . ILE B 2 204 ? 25.283 -65.803 -44.323 1.00 37.82 205 ILE A N 1
ATOM 3507 C CA . ILE B 2 204 ? 26.431 -66.230 -43.513 1.00 34.49 205 ILE A CA 1
ATOM 3508 C C . ILE B 2 204 ? 27.570 -66.737 -44.411 1.00 37.91 205 ILE A C 1
ATOM 3509 O O . ILE B 2 204 ? 28.755 -66.462 -44.156 1.00 39.16 205 ILE A O 1
ATOM 3514 N N . ARG B 2 205 ? 27.231 -67.533 -45.441 1.00 34.13 206 ARG A N 1
ATOM 3515 C CA . ARG B 2 205 ? 28.238 -68.022 -46.377 1.00 38.03 206 ARG A CA 1
ATOM 3516 C C . ARG B 2 205 ? 28.992 -66.866 -47.032 1.00 36.05 206 ARG A C 1
ATOM 3517 O O . ARG B 2 205 ? 30.215 -66.937 -47.179 1.00 33.09 206 ARG A O 1
ATOM 3525 N N . ASN B 2 206 ? 28.273 -65.801 -47.430 1.00 35.25 207 ASN A N 1
ATOM 3526 C CA . ASN B 2 206 ? 28.924 -64.596 -47.957 1.00 39.20 207 ASN A CA 1
ATOM 3527 C C . ASN B 2 206 ? 29.888 -63.989 -46.930 1.00 45.88 207 ASN A C 1
ATOM 3528 O O . ASN B 2 206 ? 31.021 -63.606 -47.274 1.00 36.90 207 ASN A O 1
ATOM 3533 N N . MET B 2 207 ? 29.464 -63.912 -45.656 1.00 36.50 208 MET A N 1
ATOM 3534 C CA . MET B 2 207 ? 30.363 -63.443 -44.597 1.00 40.33 208 MET A CA 1
ATOM 3535 C C . MET B 2 207 ? 31.643 -64.284 -44.533 1.00 40.73 208 MET A C 1
ATOM 3536 O O . MET B 2 207 ? 32.758 -63.749 -44.351 1.00 38.96 208 MET A O 1
ATOM 3541 N N . GLN B 2 208 ? 31.499 -65.603 -44.673 1.00 35.05 209 GLN A N 1
ATOM 3542 C CA . GLN B 2 208 ? 32.657 -66.485 -44.577 1.00 42.53 209 GLN A CA 1
ATOM 3543 C C . GLN B 2 208 ? 33.601 -66.267 -45.739 1.00 43.88 209 GLN A C 1
ATOM 3544 O O . GLN B 2 208 ? 34.768 -66.678 -45.669 1.00 41.08 209 GLN A O 1
ATOM 3550 N N . ASN B 2 209 ? 33.112 -65.667 -46.819 1.00 39.54 210 ASN A N 1
ATOM 3551 C CA . ASN B 2 209 ? 33.971 -65.408 -47.969 1.00 46.13 210 ASN A CA 1
ATOM 3552 C C . ASN B 2 209 ? 34.570 -64.005 -47.974 1.00 41.32 210 ASN A C 1
ATOM 3553 O O . ASN B 2 209 ? 35.405 -63.713 -48.831 1.00 48.51 210 ASN A O 1
ATOM 3558 N N . ARG B 2 210 ? 34.200 -63.154 -47.032 1.00 40.81 211 ARG A N 1
ATOM 3559 C CA . ARG B 2 210 ? 34.751 -61.815 -46.909 1.00 39.58 211 ARG A CA 1
ATOM 3560 C C . ARG B 2 210 ? 36.109 -61.823 -46.208 1.00 44.54 211 ARG A C 1
ATOM 3561 O O . ARG B 2 210 ? 36.423 -62.714 -45.414 1.00 40.91 211 ARG A O 1
ATOM 3569 N N . GLU B 2 211 ? 36.931 -60.810 -46.528 1.00 49.92 212 GLU A N 1
ATOM 3570 C CA . GLU B 2 211 ? 38.240 -60.645 -45.909 1.00 36.67 212 GLU A CA 1
ATOM 3571 C C . GLU B 2 211 ? 38.236 -59.593 -44.827 1.00 36.69 212 GLU A C 1
ATOM 3572 O O . GLU B 2 211 ? 39.099 -59.619 -43.952 1.00 39.06 212 GLU A O 1
ATOM 3578 N N . PHE B 2 212 ? 37.267 -58.694 -44.849 1.00 34.99 213 PHE A N 1
ATOM 3579 C CA . PHE B 2 212 ? 37.192 -57.625 -43.875 1.00 40.50 213 PHE A CA 1
ATOM 3580 C C . PHE B 2 212 ? 35.733 -57.219 -43.718 1.00 38.05 213 PHE A C 1
ATOM 3581 O O . PHE B 2 212 ? 34.879 -57.550 -44.546 1.00 37.67 213 PHE A O 1
ATOM 3589 N N . VAL B 2 213 ? 35.462 -56.478 -42.644 1.00 37.66 214 VAL A N 1
ATOM 3590 C CA . VAL B 2 213 ? 34.182 -55.812 -42.444 1.00 37.67 214 VAL A CA 1
ATOM 3591 C C . VAL B 2 213 ? 34.503 -54.383 -42.007 1.00 42.21 214 VAL A C 1
ATOM 3592 O O . VAL B 2 213 ? 35.593 -54.096 -41.503 1.00 40.43 214 VAL A O 1
ATOM 3596 N N . GLU B 2 214 ? 33.536 -53.483 -42.198 1.00 40.48 215 GLU A N 1
ATOM 3597 C CA . GLU B 2 214 ? 33.682 -52.081 -41.851 1.00 42.32 215 GLU A CA 1
ATOM 3598 C C . GLU B 2 214 ? 33.063 -51.793 -40.476 1.00 44.23 215 GLU A C 1
ATOM 3599 O O . GLU B 2 214 ? 31.891 -52.103 -40.237 1.00 43.22 215 GLU A O 1
ATOM 360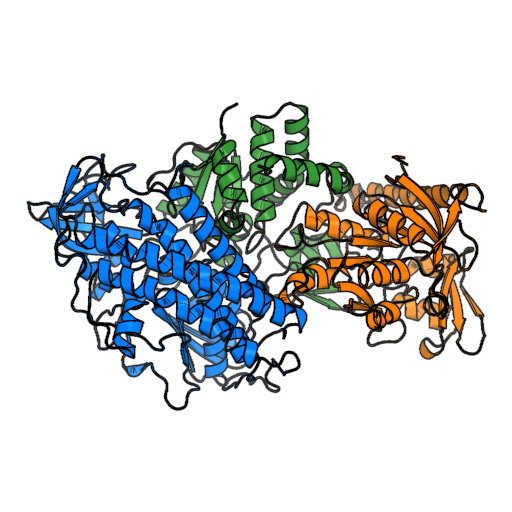5 N N . VAL B 2 215 ? 33.848 -51.188 -39.577 1.00 42.89 216 VAL A N 1
ATOM 3606 C CA . VAL B 2 215 ? 33.387 -50.766 -38.249 1.00 43.11 216 VAL A CA 1
ATOM 3607 C C . VAL B 2 215 ? 33.842 -49.330 -38.052 1.00 45.37 216 VAL A C 1
ATOM 3608 O O . VAL B 2 215 ? 35.050 -49.061 -38.075 1.00 43.49 216 VAL A O 1
ATOM 3612 N N . GLY B 2 216 ? 32.892 -48.423 -37.833 1.00 41.89 217 GLY A N 1
ATOM 3613 C CA . GLY B 2 216 ? 33.248 -47.032 -37.604 1.00 45.59 217 GLY A CA 1
ATOM 3614 C C . GLY B 2 216 ? 34.103 -46.441 -38.708 1.00 47.22 217 GLY A C 1
ATOM 3615 O O . GLY B 2 216 ? 35.086 -45.739 -38.429 1.00 49.76 217 GLY A O 1
ATOM 3616 N N . GLY B 2 217 ? 33.785 -46.771 -39.962 1.00 46.51 218 GLY A N 1
ATOM 3617 C CA . GLY B 2 217 ? 34.507 -46.283 -41.104 1.00 48.54 218 GLY A CA 1
ATOM 3618 C C . GLY B 2 217 ? 35.830 -46.945 -41.399 1.00 50.53 218 GLY A C 1
ATOM 3619 O O . GLY B 2 217 ? 36.427 -46.616 -42.428 1.00 56.23 218 GLY A O 1
ATOM 3620 N N . LYS B 2 218 ? 36.321 -47.858 -40.553 1.00 46.64 219 LYS A N 1
ATOM 3621 C CA . LYS B 2 218 ? 37.603 -48.520 -40.784 1.00 45.31 219 LYS A CA 1
ATOM 3622 C C . LYS B 2 218 ? 37.410 -49.952 -41.271 1.00 45.27 219 LYS A C 1
ATOM 3623 O O . LYS B 2 218 ? 36.428 -50.621 -40.926 1.00 47.03 219 LYS A O 1
ATOM 3629 N N . GLN B 2 219 ? 38.375 -50.440 -42.043 1.00 44.91 220 GLN A N 1
ATOM 3630 C CA . GLN B 2 219 ? 38.364 -51.841 -42.443 1.00 45.71 220 GLN A CA 1
ATOM 3631 C C . GLN B 2 219 ? 38.929 -52.667 -41.298 1.00 48.75 220 GLN A C 1
ATOM 3632 O O . GLN B 2 219 ? 40.031 -52.376 -40.809 1.00 42.43 220 GLN A O 1
ATOM 3638 N N . ILE B 2 220 ? 38.159 -53.640 -40.820 1.00 40.74 221 ILE A N 1
ATOM 3639 C CA . ILE B 2 220 ? 38.620 -54.553 -39.771 1.00 44.28 221 ILE A CA 1
ATOM 3640 C C . ILE B 2 220 ? 38.819 -55.920 -40.420 1.00 35.68 221 ILE A C 1
ATOM 3641 O O . ILE B 2 220 ? 37.859 -56.455 -40.985 1.00 42.99 221 ILE A O 1
ATOM 3646 N N . PRO B 2 221 ? 40.035 -56.502 -40.413 1.00 36.39 222 PRO A N 1
ATOM 3647 C CA . PRO B 2 221 ? 40.224 -57.835 -41.022 1.00 41.37 222 PRO A CA 1
ATOM 3648 C C . PRO B 2 221 ? 39.366 -58.898 -40.315 1.00 44.27 222 PRO A C 1
ATOM 3649 O O . PRO B 2 221 ? 39.079 -58.794 -39.115 1.00 37.82 222 PRO A O 1
ATOM 3653 N N . LEU B 2 222 ? 38.947 -59.922 -41.083 1.00 41.47 223 LEU A N 1
ATOM 3654 C CA . LEU B 2 222 ? 38.159 -61.048 -40.580 1.00 38.55 223 LEU A CA 1
ATOM 3655 C C . LEU B 2 222 ? 39.045 -62.265 -40.460 1.00 41.19 223 LEU A C 1
ATOM 3656 O O . LEU B 2 222 ? 39.363 -62.896 -41.479 1.00 44.15 223 LEU A O 1
ATOM 3661 N N . PRO B 2 223 ? 39.452 -62.658 -39.253 1.00 43.74 224 PRO A N 1
ATOM 3662 C CA . PRO B 2 223 ? 40.287 -63.865 -39.108 1.00 41.95 224 PRO A CA 1
ATOM 3663 C C . PRO B 2 223 ? 39.584 -65.111 -39.644 1.00 43.92 224 PRO A C 1
ATOM 3664 O O . PRO B 2 223 ? 38.361 -65.244 -39.549 1.00 43.35 224 PRO A O 1
ATOM 3668 N N . LYS B 2 224 ? 40.362 -66.029 -40.227 1.00 41.78 225 LYS A N 1
ATOM 3669 C CA . LYS B 2 224 ? 39.773 -67.291 -40.682 1.00 49.72 225 LYS A CA 1
ATOM 3670 C C . LYS B 2 224 ? 39.162 -68.087 -39.521 1.00 41.07 225 LYS A C 1
ATOM 3671 O O . LYS B 2 224 ? 38.110 -68.705 -39.677 1.00 49.51 225 LYS A O 1
ATOM 3677 N N . LYS B 2 225 ? 39.813 -68.100 -38.364 1.00 42.51 226 LYS A N 1
ATOM 3678 C CA . LYS B 2 225 ? 39.352 -68.878 -37.208 1.00 38.26 226 LYS A CA 1
ATOM 3679 C C . LYS B 2 225 ? 38.679 -67.974 -36.188 1.00 37.38 226 LYS A C 1
ATOM 3680 O O . LYS B 2 225 ? 38.913 -68.100 -34.999 1.00 41.68 226 LYS A O 1
ATOM 3686 N N . LEU B 2 226 ? 37.822 -67.060 -36.641 1.00 32.92 227 LEU A N 1
ATOM 3687 C CA . LEU B 2 226 ? 37.165 -66.128 -35.738 1.00 32.95 227 LEU A CA 1
ATOM 3688 C C . LEU B 2 226 ? 36.295 -66.893 -34.737 1.00 39.57 227 LEU A C 1
ATOM 3689 O O . LEU B 2 226 ? 35.480 -67.747 -35.122 1.00 32.55 227 LEU A O 1
ATOM 3694 N N . GLY B 2 227 ? 36.498 -66.614 -33.445 1.00 36.11 228 GLY A N 1
ATOM 3695 C CA . GLY B 2 227 ? 35.658 -67.202 -32.419 1.00 34.74 228 GLY A CA 1
ATOM 3696 C C . GLY B 2 227 ? 35.957 -68.650 -32.054 1.00 37.57 228 GLY A C 1
ATOM 3697 O O . GLY B 2 227 ? 35.137 -69.267 -31.361 1.00 35.39 228 GLY A O 1
ATOM 3698 N N . TYR B 2 228 ? 37.087 -69.218 -32.505 1.00 35.43 229 TYR A N 1
ATOM 3699 C CA . TYR B 2 228 ? 37.464 -70.579 -32.140 1.00 29.50 229 TYR A CA 1
ATOM 3700 C C . TYR B 2 228 ? 37.825 -70.634 -30.666 1.00 33.52 229 TYR A C 1
ATOM 3701 O O . TYR B 2 228 ? 38.470 -69.721 -30.145 1.00 29.76 229 TYR A O 1
ATOM 3710 N N . HIS B 2 229 ? 37.425 -71.724 -29.993 1.00 32.37 230 HIS A N 1
ATOM 3711 C CA . HIS B 2 229 ? 37.841 -72.018 -28.620 1.00 26.77 230 HIS A CA 1
ATOM 3712 C C . HIS B 2 229 ? 38.014 -73.535 -28.464 1.00 31.02 230 HIS A C 1
ATOM 3713 O O . HIS B 2 229 ? 37.616 -74.329 -29.330 1.00 34.02 230 HIS A O 1
ATOM 3720 N N . ASN B 2 230 ? 38.612 -73.963 -27.350 1.00 30.69 231 ASN A N 1
ATOM 3721 C CA . ASN B 2 230 ? 38.871 -75.397 -27.177 1.00 30.56 231 ASN A CA 1
ATOM 3722 C C . ASN B 2 230 ? 38.073 -75.982 -26.015 1.00 33.17 231 ASN A C 1
ATOM 3723 O O . ASN B 2 230 ? 38.499 -76.984 -25.425 1.00 29.19 231 ASN A O 1
ATOM 3728 N N . GLN B 2 231 ? 36.952 -75.349 -25.643 1.00 25.48 232 GLN A N 1
ATOM 3729 C CA . GLN B 2 231 ? 36.178 -75.836 -24.493 1.00 32.06 232 GLN A CA 1
ATOM 3730 C C . GLN B 2 231 ? 35.227 -76.985 -24.851 1.00 37.15 232 GLN A C 1
ATOM 3731 O O . GLN B 2 231 ? 34.664 -77.624 -23.944 1.00 32.48 232 GLN A O 1
ATOM 3737 N N . GLY B 2 232 ? 35.050 -77.269 -26.129 1.00 29.20 233 GLY A N 1
ATOM 3738 C CA . GLY B 2 232 ? 34.031 -78.263 -26.450 1.00 30.43 233 GLY A CA 1
ATOM 3739 C C . GLY B 2 232 ? 32.635 -77.783 -26.029 1.00 35.26 233 GLY A C 1
ATOM 3740 O O . GLY B 2 232 ? 32.410 -76.607 -25.698 1.00 33.75 233 GLY A O 1
ATOM 3741 N N . VAL B 2 233 ? 31.691 -78.744 -26.017 1.00 33.39 234 VAL A N 1
ATOM 3742 C CA . VAL B 2 233 ? 30.252 -78.447 -25.962 1.00 29.33 234 VAL A CA 1
ATOM 3743 C C . VAL B 2 233 ? 29.511 -79.396 -25.009 1.00 32.22 234 VAL A C 1
ATOM 3744 O O . VAL B 2 233 ? 30.005 -80.478 -24.640 1.00 30.41 234 VAL A O 1
ATOM 3748 N N . MET B 2 234 ? 28.295 -78.965 -24.631 1.00 29.96 235 MET A N 1
ATOM 3749 C CA . MET B 2 234 ? 27.392 -79.711 -23.766 1.00 29.69 235 MET A CA 1
ATOM 3750 C C . MET B 2 234 ? 25.959 -79.523 -24.242 1.00 31.78 235 MET A C 1
ATOM 3751 O O . MET B 2 234 ? 25.550 -78.385 -24.516 1.00 32.79 235 MET A O 1
ATOM 3756 N N . ALA B 2 235 ? 25.190 -80.628 -24.310 1.00 28.79 236 ALA A N 1
ATOM 3757 C CA . ALA B 2 235 ? 23.798 -80.570 -24.722 1.00 29.76 236 ALA A CA 1
ATOM 3758 C C . ALA B 2 235 ? 23.047 -81.793 -24.183 1.00 31.36 236 ALA A C 1
ATOM 3759 O O . ALA B 2 235 ? 23.607 -82.882 -24.101 1.00 29.16 236 ALA A O 1
ATOM 3761 N N . THR B 2 236 ? 21.752 -81.620 -23.862 1.00 30.77 237 THR A N 1
ATOM 3762 C CA . THR B 2 236 ? 20.974 -82.732 -23.265 1.00 33.90 237 THR A CA 1
ATOM 3763 C C . THR B 2 236 ? 19.926 -83.320 -24.212 1.00 32.03 237 THR A C 1
ATOM 3764 O O . THR B 2 236 ? 19.441 -84.436 -23.979 1.00 30.07 237 THR A O 1
ATOM 3768 N N . ALA B 2 237 ? 19.607 -82.645 -25.305 1.00 25.63 238 ALA A N 1
ATOM 3769 C CA . ALA B 2 237 ? 18.616 -83.126 -26.261 1.00 27.03 238 ALA A CA 1
ATOM 3770 C C . ALA B 2 237 ? 18.720 -82.254 -27.517 1.00 26.79 238 ALA A C 1
ATOM 3771 O O . ALA B 2 237 ? 19.210 -81.110 -27.439 1.00 28.01 238 ALA A O 1
ATOM 3773 N N . PRO B 2 238 ? 18.312 -82.777 -28.678 1.00 31.47 239 PRO A N 1
ATOM 3774 C CA . PRO B 2 238 ? 18.300 -81.939 -29.896 1.00 27.25 239 PRO A CA 1
ATOM 3775 C C . PRO B 2 238 ? 17.128 -80.977 -29.890 1.00 33.50 239 PRO A C 1
ATOM 3776 O O . PRO B 2 238 ? 17.233 -79.866 -30.428 1.00 32.12 239 PRO A O 1
ATOM 3780 N N . MET B 2 239 ? 16.021 -81.373 -29.233 1.00 28.74 240 MET A N 1
ATOM 3781 C CA . MET B 2 239 ? 14.835 -80.503 -29.137 1.00 31.05 240 MET A CA 1
ATOM 3782 C C . MET B 2 239 ? 14.463 -80.103 -27.705 1.00 32.08 240 MET A C 1
ATOM 3783 O O . MET B 2 239 ? 14.701 -78.947 -27.318 1.00 30.33 240 MET A O 1
ATOM 3788 N N . TYR B 2 240 ? 13.864 -81.036 -26.907 1.00 29.34 241 TYR A N 1
ATOM 3789 C CA . TYR B 2 240 ? 13.186 -80.651 -25.639 1.00 29.25 241 TYR A CA 1
ATOM 3790 C C . TYR B 2 240 ? 14.106 -80.625 -24.406 1.00 26.67 241 TYR A C 1
ATOM 3791 O O . TYR B 2 240 ? 14.399 -79.558 -23.860 1.00 29.80 241 TYR A O 1
ATOM 3800 N N . GLY B 2 241 ? 14.528 -81.789 -23.914 1.00 27.58 242 GLY A N 1
ATOM 3801 C CA . GLY B 2 241 ? 15.308 -81.779 -22.682 1.00 29.22 242 GLY A CA 1
ATOM 3802 C C . GLY B 2 241 ? 15.328 -83.165 -22.030 1.00 35.22 242 GLY A C 1
ATOM 3803 O O . GLY B 2 241 ? 15.163 -84.192 -22.704 1.00 32.73 242 GLY A O 1
ATOM 3804 N N . SER B 2 242 ? 15.483 -83.161 -20.705 1.00 29.86 243 SER A N 1
ATOM 3805 C CA . SER B 2 242 ? 15.692 -84.393 -19.931 1.00 36.52 243 SER A CA 1
ATOM 3806 C C . SER B 2 242 ? 15.478 -84.039 -18.464 1.00 33.01 243 SER A C 1
ATOM 3807 O O . SER B 2 242 ? 15.594 -82.867 -18.081 1.00 33.59 243 SER A O 1
ATOM 3810 N N . SER B 2 243 ? 15.159 -85.040 -17.646 1.00 31.06 244 SER A N 1
ATOM 3811 C CA . SER B 2 243 ? 15.031 -84.769 -16.203 1.00 32.55 244 SER A CA 1
ATOM 3812 C C . SER B 2 243 ? 15.456 -85.994 -15.399 1.00 32.17 244 SER A C 1
ATOM 3813 O O . SER B 2 243 ? 15.530 -87.107 -15.924 1.00 30.98 244 SER A O 1
ATOM 3816 N N . SER B 2 244 ? 15.692 -85.788 -14.097 1.00 30.92 245 SER A N 1
ATOM 3817 C CA . SER B 2 244 ? 16.096 -86.922 -13.258 1.00 33.14 245 SER A CA 1
ATOM 3818 C C . SER B 2 244 ? 14.993 -87.998 -13.115 1.00 34.67 245 SER A C 1
ATOM 3819 O O . SER B 2 244 ? 15.267 -89.050 -12.541 1.00 35.02 245 SER A O 1
ATOM 3822 N N . LEU B 2 245 ? 13.765 -87.765 -13.602 1.00 30.84 246 LEU A N 1
ATOM 3823 C CA . LEU B 2 245 ? 12.750 -88.815 -13.669 1.00 32.61 246 LEU A CA 1
ATOM 3824 C C . LEU B 2 245 ? 13.031 -89.825 -14.771 1.00 38.55 246 LEU A C 1
ATOM 3825 O O . LEU B 2 245 ? 12.375 -90.865 -14.803 1.00 37.42 246 LEU A O 1
ATOM 3830 N N . ASP B 2 246 ? 13.917 -89.518 -15.716 1.00 29.99 247 ASP A N 1
ATOM 3831 C CA . ASP B 2 246 ? 14.059 -90.373 -16.893 1.00 38.22 247 ASP A CA 1
ATOM 3832 C C . ASP B 2 246 ? 14.801 -91.660 -16.532 1.00 35.80 247 ASP A C 1
ATOM 3833 O O . ASP B 2 246 ? 15.643 -91.677 -15.639 1.00 34.83 247 ASP A O 1
ATOM 3838 N N . ASP B 2 247 ? 14.512 -92.740 -17.272 1.00 45.95 248 ASP A N 1
ATOM 3839 C CA . ASP B 2 247 ? 15.252 -93.982 -17.041 1.00 49.58 248 ASP A CA 1
ATOM 3840 C C . ASP B 2 247 ? 16.745 -93.766 -17.244 1.00 43.85 248 ASP A C 1
ATOM 3841 O O . ASP B 2 247 ? 17.566 -94.246 -16.452 1.00 47.33 248 ASP A O 1
ATOM 3846 N N . ASN B 2 248 ? 17.112 -93.023 -18.291 1.00 40.07 249 ASN A N 1
ATOM 3847 C CA . ASN B 2 248 ? 18.508 -92.745 -18.623 1.00 45.11 249 ASN A CA 1
ATOM 3848 C C . ASN B 2 248 ? 18.646 -91.250 -18.883 1.00 42.21 249 ASN A C 1
ATOM 3849 O O . ASN B 2 248 ? 18.622 -90.811 -20.039 1.00 42.72 249 ASN A O 1
ATOM 3854 N N . PRO B 2 249 ? 18.777 -90.444 -17.837 1.00 38.35 250 PRO A N 1
ATOM 3855 C CA . PRO B 2 249 ? 18.936 -88.994 -18.037 1.00 34.35 250 PRO A CA 1
ATOM 3856 C C . PRO B 2 249 ? 20.151 -88.693 -18.905 1.00 39.39 250 PRO A C 1
ATOM 3857 O O . PRO B 2 249 ? 21.145 -89.419 -18.866 1.00 36.78 250 PRO A O 1
ATOM 3861 N N . THR B 2 250 ? 20.069 -87.608 -19.694 1.00 34.52 251 THR A N 1
ATOM 3862 C CA . THR B 2 250 ? 21.150 -87.250 -20.609 1.00 35.21 251 THR A CA 1
ATOM 3863 C C . THR B 2 250 ? 21.996 -86.074 -20.112 1.00 36.49 251 THR A C 1
ATOM 3864 O O . THR B 2 250 ? 22.619 -85.376 -20.919 1.00 39.70 251 THR A O 1
ATOM 3868 N N . TRP B 2 251 ? 22.018 -85.835 -18.804 1.00 35.39 252 TRP A N 1
ATOM 3869 C CA . TRP B 2 251 ? 22.868 -84.846 -18.165 1.00 33.08 252 TRP A CA 1
ATOM 3870 C C . TRP B 2 251 ? 23.337 -85.460 -16.856 1.00 35.13 252 TRP A C 1
ATOM 3871 O O . TRP B 2 251 ? 22.585 -86.199 -16.215 1.00 32.04 252 TRP A O 1
ATOM 3882 N N . ASP B 2 252 ? 24.572 -85.186 -16.477 1.00 31.08 253 ASP A N 1
ATOM 3883 C CA . ASP B 2 252 ? 25.239 -85.901 -15.379 1.00 32.93 253 ASP A CA 1
ATOM 3884 C C . ASP B 2 252 ? 25.606 -84.887 -14.303 1.00 38.12 253 ASP A C 1
ATOM 3885 O O . ASP B 2 252 ? 26.628 -84.198 -14.419 1.00 31.70 253 ASP A O 1
ATOM 3890 N N . PHE B 2 253 ? 24.831 -84.838 -13.207 1.00 36.63 254 PHE A N 1
ATOM 3891 C CA . PHE B 2 253 ? 25.104 -83.776 -12.238 1.00 36.03 254 PHE A CA 1
ATOM 3892 C C . PHE B 2 253 ? 26.402 -83.994 -11.469 1.00 40.46 254 PHE A C 1
ATOM 3893 O O . PHE B 2 253 ? 26.951 -83.013 -10.937 1.00 37.97 254 PHE A O 1
ATOM 3901 N N . THR B 2 254 ? 26.939 -85.231 -11.430 1.00 32.63 255 THR A N 1
ATOM 3902 C CA . THR B 2 254 ? 28.265 -85.394 -10.831 1.00 31.94 255 THR A CA 1
ATOM 3903 C C . THR B 2 254 ? 29.382 -84.775 -11.678 1.00 36.61 255 THR A C 1
ATOM 3904 O O . THR B 2 254 ? 30.507 -84.657 -11.207 1.00 34.19 255 THR A O 1
ATOM 3908 N N . ARG B 2 255 ? 29.132 -84.401 -12.925 1.00 34.08 256 ARG A N 1
ATOM 3909 C CA . ARG B 2 255 ? 30.194 -83.745 -13.679 1.00 36.68 256 ARG A CA 1
ATOM 3910 C C . ARG B 2 255 ? 30.166 -82.209 -13.567 1.00 34.90 256 ARG A C 1
ATOM 3911 O O . ARG B 2 255 ? 31.028 -81.532 -14.140 1.00 30.52 256 ARG A O 1
ATOM 3919 N N . TRP B 2 256 ? 29.215 -81.649 -12.839 1.00 31.18 257 TRP A N 1
ATOM 3920 C CA . TRP B 2 256 ? 29.051 -80.208 -12.799 1.00 35.22 257 TRP A CA 1
ATOM 3921 C C . TRP B 2 256 ? 29.656 -79.679 -11.511 1.00 36.60 257 TRP A C 1
ATOM 3922 O O . TRP B 2 256 ? 29.608 -80.351 -10.476 1.00 36.06 257 TRP A O 1
ATOM 3933 N N . LYS B 2 257 ? 30.260 -78.493 -11.584 1.00 32.05 258 LYS A N 1
ATOM 3934 C CA . LYS B 2 257 ? 30.597 -77.698 -10.399 1.00 35.85 258 LYS A CA 1
ATOM 3935 C C . LYS B 2 257 ? 30.552 -76.209 -10.766 1.00 38.75 258 LYS A C 1
ATOM 3936 O O . LYS B 2 257 ? 30.949 -75.828 -11.874 1.00 38.73 258 LYS A O 1
ATOM 3942 N N . GLU B 2 258 ? 30.049 -75.370 -9.855 1.00 34.76 259 GLU A N 1
ATOM 3943 C CA . GLU B 2 258 ? 29.940 -73.940 -10.103 1.00 33.03 259 GLU A CA 1
ATOM 3944 C C . GLU B 2 258 ? 30.880 -73.209 -9.159 1.00 34.92 259 GLU A C 1
ATOM 3945 O O . GLU B 2 258 ? 30.871 -73.451 -7.948 1.00 36.22 259 GLU A O 1
ATOM 3951 N N . THR B 2 259 ? 31.746 -72.376 -9.733 1.00 33.75 260 THR A N 1
ATOM 3952 C CA . THR B 2 259 ? 32.675 -71.518 -8.999 1.00 38.21 260 THR A CA 1
ATOM 3953 C C . THR B 2 259 ? 32.192 -70.068 -9.099 1.00 36.70 260 THR A C 1
ATOM 3954 O O . THR B 2 259 ? 31.228 -69.747 -9.803 1.00 33.97 260 THR A O 1
ATOM 3958 N N . ARG B 2 260 ? 32.830 -69.187 -8.358 1.00 34.58 261 ARG A N 1
ATOM 3959 C CA . ARG B 2 260 ? 32.665 -67.759 -8.609 1.00 35.61 261 ARG A CA 1
ATOM 3960 C C . ARG B 2 260 ? 33.489 -67.355 -9.841 1.00 38.89 261 ARG A C 1
ATOM 3961 O O . ARG B 2 260 ? 34.357 -68.122 -10.290 1.00 37.65 261 ARG A O 1
ATOM 3969 N N . PRO B 2 261 ? 33.257 -66.138 -10.399 1.00 34.54 262 PRO A N 1
ATOM 3970 C CA . PRO B 2 261 ? 34.107 -65.671 -11.519 1.00 36.26 262 PRO A CA 1
ATOM 3971 C C . PRO B 2 261 ? 35.601 -65.701 -11.211 1.00 38.66 262 PRO A C 1
ATOM 3972 O O . PRO B 2 261 ? 36.435 -65.881 -12.128 1.00 37.20 262 PRO A O 1
ATOM 3976 N N . TRP B 2 262 ? 35.950 -65.513 -9.940 1.00 32.48 263 TRP A N 1
ATOM 3977 C CA . TRP B 2 262 ? 37.296 -65.693 -9.402 1.00 32.49 263 TRP A CA 1
ATOM 3978 C C . TRP B 2 262 ? 38.243 -66.635 -10.156 1.00 41.69 263 TRP A C 1
ATOM 3979 O O . TRP B 2 262 ? 39.367 -66.234 -10.491 1.00 41.77 263 TRP A O 1
ATOM 3990 N N . ASP B 2 263 ? 37.836 -67.907 -10.353 1.00 39.01 264 ASP A N 1
ATOM 3991 C CA . ASP B 2 263 ? 38.732 -68.946 -10.888 1.00 38.34 264 ASP A CA 1
ATOM 3992 C C . ASP B 2 263 ? 39.044 -68.735 -12.368 1.00 39.15 264 ASP A C 1
ATOM 3993 O O . ASP B 2 263 ? 40.011 -69.303 -12.863 1.00 40.86 264 ASP A O 1
ATOM 3998 N N . TRP B 2 264 ? 38.216 -67.966 -13.093 1.00 32.70 265 TRP A N 1
ATOM 3999 C CA . TRP B 2 264 ? 38.239 -67.946 -14.541 1.00 29.92 265 TRP A CA 1
ATOM 4000 C C . TRP B 2 264 ? 38.421 -66.549 -15.165 1.00 37.88 265 TRP A C 1
ATOM 4001 O O . TRP B 2 264 ? 38.706 -66.471 -16.366 1.00 39.18 265 TRP A O 1
ATOM 4012 N N . TYR B 2 265 ? 38.262 -65.468 -14.401 1.00 35.60 266 TYR A N 1
ATOM 4013 C CA . TYR B 2 265 ? 38.240 -64.101 -14.901 1.00 36.25 266 TYR A CA 1
ATOM 4014 C C . TYR B 2 265 ? 39.488 -63.356 -14.454 1.00 36.88 266 TYR A C 1
ATOM 4015 O O . TYR B 2 265 ? 40.138 -63.737 -13.487 1.00 37.85 266 TYR A O 1
ATOM 4024 N N . MET B 2 266 ? 39.846 -62.319 -15.206 1.00 40.42 267 MET A N 1
ATOM 4025 C CA . MET B 2 266 ? 40.963 -61.446 -14.839 1.00 38.87 267 MET A CA 1
ATOM 4026 C C . MET B 2 266 ? 40.638 -60.583 -13.621 1.00 38.97 267 MET A C 1
ATOM 4027 O O . MET B 2 266 ? 39.483 -60.210 -13.373 1.00 37.83 267 MET A O 1
ATOM 4032 N N . GLY B 2 267 ? 41.691 -60.215 -12.898 1.00 38.91 268 GLY A N 1
ATOM 4033 C CA . GLY B 2 267 ? 41.605 -59.275 -11.791 1.00 37.22 268 GLY A CA 1
ATOM 4034 C C . GLY B 2 267 ? 41.652 -57.827 -12.246 1.00 36.35 268 GLY A C 1
ATOM 4035 O O . GLY B 2 267 ? 41.311 -57.490 -13.379 1.00 34.71 268 GLY A O 1
ATOM 4036 N N . GLU B 2 268 ? 42.065 -56.950 -11.332 1.00 38.32 269 GLU A N 1
ATOM 4037 C CA . GLU B 2 268 ? 41.997 -55.519 -11.611 1.00 45.24 269 GLU A CA 1
ATOM 4038 C C . GLU B 2 268 ? 42.900 -55.100 -12.778 1.00 39.24 269 GLU A C 1
ATOM 4039 O O . GLU B 2 268 ? 44.053 -55.516 -12.866 1.00 35.62 269 GLU A O 1
ATOM 4045 N N . VAL B 2 269 ? 42.364 -54.279 -13.682 1.00 36.13 270 VAL A N 1
ATOM 4046 C CA . VAL B 2 269 ? 43.136 -53.667 -14.767 1.00 42.22 270 VAL A CA 1
ATOM 4047 C C . VAL B 2 269 ? 42.714 -52.204 -14.922 1.00 44.95 270 VAL A C 1
ATOM 4048 O O . VAL B 2 269 ? 41.710 -51.754 -14.359 1.00 38.92 270 VAL A O 1
ATOM 4052 N N . THR B 2 270 ? 43.490 -51.450 -15.711 1.00 44.35 271 THR A N 1
ATOM 4053 C CA . THR B 2 270 ? 43.152 -50.054 -15.984 1.00 41.85 271 THR A CA 1
ATOM 4054 C C . THR B 2 270 ? 43.125 -49.818 -17.478 1.00 32.30 271 THR A C 1
ATOM 4055 O O . THR B 2 270 ? 44.062 -50.201 -18.191 1.00 44.66 271 THR A O 1
ATOM 4059 N N . ILE B 2 271 ? 42.052 -49.192 -17.946 1.00 34.73 272 ILE A N 1
ATOM 4060 C CA . ILE B 2 271 ? 41.897 -48.960 -19.373 1.00 38.46 272 ILE A CA 1
ATOM 4061 C C . ILE B 2 271 ? 42.932 -47.910 -19.793 1.00 42.87 272 ILE A C 1
ATOM 4062 O O . ILE B 2 271 ? 43.026 -46.834 -19.193 1.00 38.01 272 ILE A O 1
ATOM 4067 N N . ASP B 2 272 ? 43.758 -48.247 -20.782 1.00 42.49 273 ASP A N 1
ATOM 4068 C CA . ASP B 2 272 ? 44.707 -47.291 -21.322 1.00 44.21 273 ASP A CA 1
ATOM 4069 C C . ASP B 2 272 ? 44.549 -47.111 -22.826 1.00 46.72 273 ASP A C 1
ATOM 4070 O O . ASP B 2 272 ? 45.378 -46.433 -23.442 1.00 44.70 273 ASP A O 1
ATOM 4075 N N . LEU B 2 273 ? 43.522 -47.704 -23.441 1.00 41.26 274 LEU A N 1
ATOM 4076 C CA . LEU B 2 273 ? 43.242 -47.513 -24.868 1.00 35.71 274 LEU A CA 1
ATOM 4077 C C . LEU B 2 273 ? 41.760 -47.178 -25.046 1.00 46.88 274 LEU A C 1
ATOM 4078 O O . LEU B 2 273 ? 40.883 -47.919 -24.583 1.00 46.67 274 LEU A O 1
ATOM 4083 N N . GLU B 2 274 ? 41.467 -46.070 -25.710 1.00 42.71 275 GLU A N 1
ATOM 4084 C CA . GLU B 2 274 ? 40.087 -45.630 -25.857 1.00 41.91 275 GLU A CA 1
ATOM 4085 C C . GLU B 2 274 ? 39.843 -45.196 -27.294 1.00 49.44 275 GLU A C 1
ATOM 4086 O O . GLU B 2 274 ? 40.712 -44.579 -27.912 1.00 50.11 275 GLU A O 1
ATOM 4092 N N . ASP B 2 275 ? 38.686 -45.564 -27.845 1.00 42.65 276 ASP A N 1
ATOM 4093 C CA . ASP B 2 275 ? 38.296 -45.161 -29.197 1.00 37.84 276 ASP A CA 1
ATOM 4094 C C . ASP B 2 275 ? 36.948 -44.440 -29.146 1.00 45.93 276 ASP A C 1
ATOM 4095 O O . ASP B 2 275 ? 35.888 -45.098 -29.155 1.00 46.70 276 ASP A O 1
ATOM 4100 N N . PRO B 2 276 ? 36.939 -43.089 -29.107 1.00 45.27 277 PRO A N 1
ATOM 4101 C CA . PRO B 2 276 ? 35.668 -42.330 -29.038 1.00 39.30 277 PRO A CA 1
ATOM 4102 C C . PRO B 2 276 ? 34.795 -42.484 -30.279 1.00 36.56 277 PRO A C 1
ATOM 4103 O O . PRO B 2 276 ? 33.600 -42.124 -30.246 1.00 40.66 277 PRO A O 1
ATOM 4107 N N . SER B 2 277 ? 35.340 -43.018 -31.357 1.00 42.23 278 SER A N 1
ATOM 4108 C CA . SER B 2 277 ? 34.599 -43.189 -32.602 1.00 47.22 278 SER A CA 1
ATOM 4109 C C . SER B 2 277 ? 33.863 -44.517 -32.686 1.00 45.63 278 SER A C 1
ATOM 4110 O O . SER B 2 277 ? 33.180 -44.754 -33.684 1.00 48.76 278 SER A O 1
ATOM 4113 N N . TYR B 2 278 ? 34.037 -45.408 -31.707 1.00 44.94 279 TYR A N 1
ATOM 4114 C CA . TYR B 2 278 ? 33.383 -46.709 -31.772 1.00 42.45 279 TYR A CA 1
ATOM 4115 C C . TYR B 2 278 ? 31.876 -46.476 -31.796 1.00 34.61 279 TYR A C 1
ATOM 4116 O O . TYR B 2 278 ? 31.350 -45.763 -30.938 1.00 38.22 279 TYR A O 1
ATOM 4125 N N . PRO B 2 279 ? 31.166 -47.012 -32.776 1.00 37.42 280 PRO A N 1
ATOM 4126 C CA . PRO B 2 279 ? 29.738 -46.688 -32.958 1.00 35.30 280 PRO A CA 1
ATOM 4127 C C . PRO B 2 279 ? 28.875 -47.270 -31.847 1.00 44.02 280 PRO A C 1
ATOM 4128 O O . PRO B 2 279 ? 28.962 -48.460 -31.562 1.00 40.60 280 PRO A O 1
ATOM 4132 N N . ILE B 2 280 ? 28.026 -46.447 -31.217 1.00 42.87 281 ILE A N 1
ATOM 4133 C CA . ILE B 2 280 ? 27.915 -44.998 -31.375 1.00 44.43 281 ILE A CA 1
ATOM 4134 C C . ILE B 2 280 ? 28.012 -44.421 -29.983 1.00 42.85 281 ILE A C 1
ATOM 4135 O O . ILE B 2 280 ? 27.066 -44.546 -29.205 1.00 43.63 281 ILE A O 1
ATOM 4140 N N . GLY B 2 281 ? 29.168 -43.842 -29.647 1.00 40.38 282 GLY A N 1
ATOM 4141 C CA . GLY B 2 281 ? 29.395 -43.297 -28.318 1.00 37.31 282 GLY A CA 1
ATOM 4142 C C . GLY B 2 281 ? 30.763 -43.641 -27.756 1.00 36.46 282 GLY A C 1
ATOM 4143 O O . GLY B 2 281 ? 31.122 -43.179 -26.661 1.00 45.54 282 GLY A O 1
ATOM 4144 N N . GLY B 2 282 ? 31.538 -44.455 -28.473 1.00 35.54 283 GLY A N 1
ATOM 4145 C CA . GLY B 2 282 ? 32.909 -44.741 -28.052 1.00 37.79 283 GLY A CA 1
ATOM 4146 C C . GLY B 2 282 ? 32.986 -45.828 -26.977 1.00 46.99 283 GLY A C 1
ATOM 4147 O O . GLY B 2 282 ? 31.993 -46.491 -26.647 1.00 46.19 283 GLY A O 1
ATOM 4148 N N . THR B 2 283 ? 34.191 -45.984 -26.413 1.00 38.39 284 THR A N 1
ATOM 4149 C CA . THR B 2 283 ? 34.586 -47.016 -25.467 1.00 39.33 284 THR A CA 1
ATOM 4150 C C . THR B 2 283 ? 34.863 -46.360 -24.113 1.00 40.13 284 THR A C 1
ATOM 4151 O O . THR B 2 283 ? 34.720 -45.144 -23.955 1.00 41.29 284 THR A O 1
ATOM 4155 N N . THR B 2 284 ? 35.233 -47.175 -23.123 1.00 38.03 285 THR A N 1
ATOM 4156 C CA . THR B 2 284 ? 35.417 -46.680 -21.755 1.00 40.93 285 THR A CA 1
ATOM 4157 C C . THR B 2 284 ? 36.592 -45.691 -21.688 1.00 41.74 285 THR A C 1
ATOM 4158 O O . THR B 2 284 ? 37.656 -45.942 -22.269 1.00 38.14 285 THR A O 1
ATOM 4162 N N . LYS B 2 285 ? 36.427 -44.605 -20.923 1.00 41.08 286 LYS A N 1
ATOM 4163 C CA . LYS B 2 285 ? 37.472 -43.573 -20.823 1.00 39.42 286 LYS A CA 1
ATOM 4164 C C . LYS B 2 285 ? 38.791 -44.140 -20.309 0.91 42.24 286 LYS A C 1
ATOM 4165 O O . LYS B 2 285 ? 38.821 -44.989 -19.402 1.00 38.65 286 LYS A O 1
ATOM 4171 N N . VAL B 2 286 ? 39.897 -43.623 -20.865 1.00 39.51 287 VAL A N 1
ATOM 4172 C CA . VAL B 2 286 ? 41.226 -43.977 -20.367 1.00 41.03 287 VAL A CA 1
ATOM 4173 C C . VAL B 2 286 ? 41.300 -43.653 -18.881 1.00 39.97 287 VAL A C 1
ATOM 4174 O O . VAL B 2 286 ? 40.709 -42.667 -18.424 1.00 39.87 287 VAL A O 1
ATOM 4178 N N . GLY B 2 287 ? 41.987 -44.502 -18.103 1.00 30.67 288 GLY A N 1
ATOM 4179 C CA . GLY B 2 287 ? 42.060 -44.299 -16.668 1.00 37.39 288 GLY A CA 1
ATOM 4180 C C . GLY B 2 287 ? 41.012 -45.044 -15.830 1.00 46.65 288 GLY A C 1
ATOM 4181 O O . GLY B 2 287 ? 41.225 -45.237 -14.605 1.00 43.65 288 GLY A O 1
ATOM 4182 N N . THR B 2 288 ? 39.898 -45.480 -16.436 1.00 41.57 289 THR A N 1
ATOM 4183 C CA . THR B 2 288 ? 38.916 -46.270 -15.686 1.00 40.87 289 THR A CA 1
ATOM 4184 C C . THR B 2 288 ? 39.528 -47.582 -15.168 1.00 38.92 289 THR A C 1
ATOM 4185 O O . THR B 2 288 ? 40.249 -48.290 -15.891 1.00 42.40 289 THR A O 1
ATOM 4189 N N . LYS B 2 289 ? 39.278 -47.875 -13.884 1.00 41.03 290 LYS A N 1
ATOM 4190 C CA . LYS B 2 289 ? 39.625 -49.177 -13.324 1.00 44.33 290 LYS A CA 1
ATOM 4191 C C . LYS B 2 289 ? 38.494 -50.175 -13.586 1.00 38.80 290 LYS A C 1
ATOM 4192 O O . LYS B 2 289 ? 37.312 -49.831 -13.542 1.00 36.57 290 LYS A O 1
ATOM 4198 N N . ALA B 2 290 ? 38.869 -51.404 -13.909 1.00 42.07 291 ALA A N 1
ATOM 4199 C CA . ALA B 2 290 ? 37.927 -52.505 -14.067 1.00 35.64 291 ALA A CA 1
ATOM 4200 C C . ALA B 2 290 ? 38.483 -53.737 -13.345 1.00 40.45 291 ALA A C 1
ATOM 4201 O O . ALA B 2 290 ? 39.697 -53.872 -13.152 1.00 40.98 291 ALA A O 1
ATOM 4203 N N . ASN B 2 291 ? 37.591 -54.631 -12.920 1.00 36.28 292 ASN A N 1
ATOM 4204 C CA . ASN B 2 291 ? 38.009 -55.854 -12.236 1.00 36.44 292 ASN A CA 1
ATOM 4205 C C . ASN B 2 291 ? 36.994 -56.960 -12.551 1.00 39.62 292 ASN A C 1
ATOM 4206 O O . ASN B 2 291 ? 36.020 -57.144 -11.814 1.00 38.61 292 ASN A O 1
ATOM 4211 N N . PRO B 2 292 ? 37.194 -57.716 -13.645 1.00 37.72 293 PRO A N 1
ATOM 4212 C CA . PRO B 2 292 ? 36.182 -58.718 -14.033 1.00 34.55 293 PRO A CA 1
ATOM 4213 C C . PRO B 2 292 ? 35.840 -59.707 -12.918 1.00 37.18 293 PRO A C 1
ATOM 4214 O O . PRO B 2 292 ? 34.651 -59.933 -12.693 1.00 39.20 293 PRO A O 1
ATOM 4218 N N . GLN B 2 293 ? 36.810 -60.199 -12.149 1.00 36.38 294 GLN A N 1
ATOM 4219 C CA . GLN B 2 293 ? 36.498 -61.126 -11.061 1.00 40.11 294 GLN A CA 1
ATOM 4220 C C . GLN B 2 293 ? 35.440 -60.559 -10.126 1.00 41.34 294 GLN A C 1
ATOM 4221 O O . GLN B 2 293 ? 34.594 -61.300 -9.610 1.00 35.80 294 GLN A O 1
ATOM 4227 N N . MET B 2 294 ? 35.511 -59.254 -9.849 1.00 39.19 295 MET A N 1
ATOM 4228 C CA . MET B 2 294 ? 34.644 -58.651 -8.850 1.00 34.70 295 MET A CA 1
ATOM 4229 C C . MET B 2 294 ? 33.413 -58.010 -9.446 1.00 32.71 295 MET A C 1
ATOM 4230 O O . MET B 2 294 ? 32.388 -57.936 -8.769 1.00 32.99 295 MET A O 1
ATOM 4235 N N . GLU B 2 295 ? 33.500 -57.517 -10.690 1.00 32.75 296 GLU A N 1
ATOM 4236 C CA . GLU B 2 295 ? 32.360 -56.856 -11.329 1.00 33.12 296 GLU A CA 1
ATOM 4237 C C . GLU B 2 295 ? 31.421 -57.856 -12.009 1.00 36.16 296 GLU A C 1
ATOM 4238 O O . GLU B 2 295 ? 30.207 -57.577 -12.169 1.00 32.79 296 GLU A O 1
ATOM 4244 N N . SER B 2 296 ? 31.965 -58.982 -12.479 1.00 32.57 297 SER A N 1
ATOM 4245 C CA . SER B 2 296 ? 31.128 -60.000 -13.118 1.00 34.79 297 SER A CA 1
ATOM 4246 C C . SER B 2 296 ? 29.939 -60.351 -12.221 1.00 34.17 297 SER A C 1
ATOM 4247 O O . SER B 2 296 ? 30.107 -60.633 -11.029 1.00 33.15 297 SER A O 1
ATOM 4250 N N . CYS B 2 297 ? 28.739 -60.339 -12.788 1.00 33.29 298 CYS A N 1
ATOM 4251 C CA . CYS B 2 297 ? 27.591 -60.653 -11.955 1.00 34.46 298 CYS A CA 1
ATOM 4252 C C . CYS B 2 297 ? 27.194 -62.158 -11.908 1.00 37.17 298 CYS A C 1
ATOM 4253 O O . CYS B 2 297 ? 26.341 -62.522 -11.087 1.00 32.65 298 CYS A O 1
ATOM 4256 N N . THR B 2 298 ? 27.803 -63.048 -12.693 1.00 31.43 299 THR A N 1
ATOM 4257 C CA . THR B 2 298 ? 27.315 -64.426 -12.748 1.00 31.91 299 THR A CA 1
ATOM 4258 C C . THR B 2 298 ? 28.180 -65.368 -11.905 1.00 33.53 299 THR A C 1
ATOM 4259 O O . THR B 2 298 ? 29.261 -65.021 -11.444 1.00 34.41 299 THR A O 1
ATOM 4263 N N . GLY B 2 299 ? 27.661 -66.603 -11.661 1.00 35.70 300 GLY A N 1
ATOM 4264 C CA . GLY B 2 299 ? 28.535 -67.696 -11.258 1.00 28.58 300 GLY A CA 1
ATOM 4265 C C . GLY B 2 299 ? 29.093 -68.339 -12.515 1.00 31.65 300 GLY A C 1
ATOM 4266 O O . GLY B 2 299 ? 28.701 -67.983 -13.617 1.00 32.62 300 GLY A O 1
ATOM 4267 N N . VAL B 2 300 ? 30.050 -69.246 -12.370 1.00 31.14 301 VAL A N 1
ATOM 4268 C CA . VAL B 2 300 ? 30.622 -69.931 -13.523 1.00 31.36 301 VAL A CA 1
ATOM 4269 C C . VAL B 2 300 ? 30.394 -71.432 -13.363 1.00 33.73 301 VAL A C 1
ATOM 4270 O O . VAL B 2 300 ? 31.148 -72.111 -12.678 1.00 33.64 301 VAL A O 1
ATOM 4274 N N . PRO B 2 301 ? 29.368 -71.984 -13.988 1.00 30.29 302 PRO A N 1
ATOM 4275 C CA . PRO B 2 301 ? 29.247 -73.445 -14.016 1.00 33.57 302 PRO A CA 1
ATOM 4276 C C . PRO B 2 301 ? 30.296 -74.042 -14.948 1.00 34.21 302 PRO A C 1
ATOM 4277 O O . PRO B 2 301 ? 30.649 -73.468 -15.990 1.00 34.55 302 PRO A O 1
ATOM 4281 N N . THR B 2 302 ? 30.789 -75.210 -14.555 1.00 27.87 303 THR A N 1
ATOM 4282 C CA . THR B 2 302 ? 31.740 -75.981 -15.340 1.00 33.04 303 THR A CA 1
ATOM 4283 C C . THR B 2 302 ? 31.242 -77.418 -15.453 1.00 34.94 303 THR A C 1
ATOM 4284 O O . THR B 2 302 ? 30.421 -77.888 -14.636 1.00 31.24 303 THR A O 1
ATOM 4288 N N . TYR B 2 303 ? 31.790 -78.106 -16.461 1.00 32.08 304 TYR A N 1
ATOM 4289 C CA . TYR B 2 303 ? 31.523 -79.509 -16.764 1.00 27.83 304 TYR A CA 1
ATOM 4290 C C . TYR B 2 303 ? 32.884 -80.144 -16.975 1.00 31.78 304 TYR A C 1
ATOM 4291 O O . TYR B 2 303 ? 33.668 -79.664 -17.808 1.00 32.30 304 TYR A O 1
ATOM 4300 N N . ASP B 2 304 ? 33.175 -81.184 -16.188 1.00 30.01 305 ASP A N 1
ATOM 4301 C CA . ASP B 2 304 ? 34.512 -81.776 -16.084 1.00 33.94 305 ASP A CA 1
ATOM 4302 C C . ASP B 2 304 ? 35.570 -80.708 -15.766 1.00 32.75 305 ASP A C 1
ATOM 4303 O O . ASP B 2 304 ? 36.674 -80.728 -16.308 1.00 32.40 305 ASP A O 1
ATOM 4308 N N . GLY B 2 305 ? 35.214 -79.757 -14.882 1.00 33.66 306 GLY A N 1
ATOM 4309 C CA . GLY B 2 305 ? 36.165 -78.778 -14.367 1.00 31.74 306 GLY A CA 1
ATOM 4310 C C . GLY B 2 305 ? 36.476 -77.613 -15.292 1.00 36.46 306 GLY A C 1
ATOM 4311 O O . GLY B 2 305 ? 37.308 -76.785 -14.927 1.00 33.73 306 GLY A O 1
ATOM 4312 N N . GLN B 2 306 ? 35.805 -77.501 -16.452 1.00 29.39 307 GLN A N 1
ATOM 4313 C CA . GLN B 2 306 ? 36.057 -76.479 -17.459 1.00 35.54 307 GLN A CA 1
ATOM 4314 C C . GLN B 2 306 ? 34.758 -75.856 -17.962 1.00 36.82 307 GLN A C 1
ATOM 4315 O O . GLN B 2 306 ? 33.723 -76.546 -18.067 1.00 37.70 307 GLN A O 1
ATOM 4321 N N . PRO B 2 307 ? 34.769 -74.559 -18.263 1.00 35.23 308 PRO A N 1
ATOM 4322 C CA . PRO B 2 307 ? 33.677 -73.965 -19.063 1.00 34.57 308 PRO A CA 1
ATOM 4323 C C . PRO B 2 307 ? 33.395 -74.769 -20.333 1.00 28.48 308 PRO A C 1
ATOM 4324 O O . PRO B 2 307 ? 34.299 -75.380 -20.915 1.00 32.39 308 PRO A O 1
ATOM 4328 N N . VAL B 2 308 ? 32.123 -74.762 -20.767 1.00 32.46 309 VAL A N 1
ATOM 4329 C CA . VAL B 2 308 ? 31.686 -75.381 -22.025 1.00 32.43 309 VAL A CA 1
ATOM 4330 C C . VAL B 2 308 ? 30.796 -74.411 -22.807 1.00 29.94 309 VAL A C 1
ATOM 4331 O O . VAL B 2 308 ? 30.200 -73.487 -22.247 1.00 30.18 309 VAL A O 1
ATOM 4335 N N . GLU B 2 309 ? 30.671 -74.680 -24.105 1.00 27.45 310 GLU A N 1
ATOM 4336 C CA . GLU B 2 309 ? 29.726 -73.995 -24.975 1.00 30.16 310 GLU A CA 1
ATOM 4337 C C . GLU B 2 309 ? 28.375 -74.722 -24.967 1.00 30.56 310 GLU A C 1
ATOM 4338 O O . GLU B 2 309 ? 28.319 -75.950 -25.074 1.00 31.46 310 GLU A O 1
ATOM 4344 N N . VAL B 2 310 ? 27.270 -73.962 -24.859 1.00 28.70 311 VAL A N 1
ATOM 4345 C CA . VAL B 2 310 ? 25.944 -74.551 -25.027 1.00 29.52 311 VAL A CA 1
ATOM 4346 C C . VAL B 2 310 ? 25.223 -73.791 -26.119 1.00 31.69 311 VAL A C 1
ATOM 4347 O O . VAL B 2 310 ? 25.632 -72.690 -26.528 1.00 33.08 311 VAL A O 1
ATOM 4351 N N . GLY B 2 311 ? 24.135 -74.399 -26.616 1.00 29.12 312 GLY A N 1
ATOM 4352 C CA . GLY B 2 311 ? 23.302 -73.756 -27.625 1.00 26.77 312 GLY A CA 1
ATOM 4353 C C . GLY B 2 311 ? 23.155 -74.590 -28.882 1.00 29.04 312 GLY A C 1
ATOM 4354 O O . GLY B 2 311 ? 23.480 -75.773 -28.903 1.00 32.40 312 GLY A O 1
ATOM 4355 N N . PRO B 2 312 ? 22.643 -73.981 -29.957 1.00 32.21 313 PRO A N 1
ATOM 4356 C CA . PRO B 2 312 ? 22.361 -74.771 -31.167 1.00 25.71 313 PRO A CA 1
ATOM 4357 C C . PRO B 2 312 ? 23.578 -75.545 -31.689 1.00 24.81 313 PRO A C 1
ATOM 4358 O O . PRO B 2 312 ? 23.466 -76.740 -31.985 1.00 28.64 313 PRO A O 1
ATOM 4362 N N . ARG B 2 313 ? 24.755 -74.926 -31.797 1.00 28.57 314 ARG A N 1
ATOM 4363 C CA . ARG B 2 313 ? 25.906 -75.696 -32.288 1.00 25.57 314 ARG A CA 1
ATOM 4364 C C . ARG B 2 313 ? 26.227 -76.835 -31.324 1.00 27.89 314 ARG A C 1
ATOM 4365 O O . ARG B 2 313 ? 26.617 -77.930 -31.755 1.00 30.78 314 ARG A O 1
ATOM 4373 N N . ALA B 2 314 ? 26.096 -76.580 -30.008 1.00 27.48 315 ALA A N 1
ATOM 4374 C CA . ALA B 2 314 ? 26.366 -77.637 -29.021 1.00 29.01 315 ALA A CA 1
ATOM 4375 C C . ALA B 2 314 ? 25.416 -78.820 -29.238 1.00 29.62 315 ALA A C 1
ATOM 4376 O O . ALA B 2 314 ? 25.822 -79.992 -29.165 1.00 29.04 315 ALA A O 1
ATOM 4378 N N . ARG B 2 315 ? 24.155 -78.512 -29.572 1.00 29.57 316 ARG A N 1
ATOM 4379 C CA . ARG B 2 315 ? 23.158 -79.566 -29.775 1.00 29.78 316 ARG A CA 1
ATOM 4380 C C . ARG B 2 315 ? 23.466 -80.365 -31.034 1.00 29.64 316 ARG A C 1
ATOM 4381 O O . ARG B 2 315 ? 23.479 -81.608 -30.994 1.00 30.96 316 ARG A O 1
ATOM 4389 N N . LEU B 2 316 ? 23.791 -79.669 -32.140 1.00 28.92 317 LEU A N 1
ATOM 4390 C CA . LEU B 2 316 ? 24.115 -80.346 -33.415 1.00 26.88 317 LEU A CA 1
ATOM 4391 C C . LEU B 2 316 ? 25.424 -81.105 -33.327 1.00 26.20 317 LEU A C 1
ATOM 4392 O O . LEU B 2 316 ? 25.559 -82.198 -33.902 1.00 29.64 317 LEU A O 1
ATOM 4397 N N . ALA B 2 317 ? 26.398 -80.568 -32.594 1.00 31.50 318 ALA A N 1
ATOM 4398 C CA . ALA B 2 317 ? 27.654 -81.292 -32.383 1.00 30.84 318 ALA A CA 1
ATOM 4399 C C . ALA B 2 317 ? 27.433 -82.556 -31.534 1.00 32.52 318 ALA A C 1
ATOM 4400 O O . ALA B 2 317 ? 27.919 -83.630 -31.883 1.00 31.35 318 ALA A O 1
ATOM 4402 N N . THR B 2 318 ? 26.675 -82.446 -30.426 1.00 30.82 319 THR A N 1
ATOM 4403 C CA . THR B 2 318 ? 26.422 -83.606 -29.560 1.00 28.03 319 THR A CA 1
ATOM 4404 C C . THR B 2 318 ? 25.607 -84.685 -30.285 1.00 28.07 319 THR A C 1
ATOM 4405 O O . THR B 2 318 ? 25.929 -85.879 -30.197 1.00 31.33 319 THR A O 1
ATOM 4409 N N . PHE B 2 319 ? 24.571 -84.293 -31.025 1.00 29.88 320 PHE A N 1
ATOM 4410 C CA . PHE B 2 319 ? 23.583 -85.265 -31.504 1.00 31.67 320 PHE A CA 1
ATOM 4411 C C . PHE B 2 319 ? 23.717 -85.607 -32.983 1.00 33.77 320 PHE A C 1
ATOM 4412 O O . PHE B 2 319 ? 23.103 -86.581 -33.428 1.00 33.52 320 PHE A O 1
ATOM 4420 N N . LYS B 2 320 ? 24.487 -84.837 -33.759 1.00 29.90 321 LYS A N 1
ATOM 4421 C CA . LYS B 2 320 ? 24.771 -85.216 -35.144 1.00 33.86 321 LYS A CA 1
ATOM 4422 C C . LYS B 2 320 ? 26.264 -85.136 -35.482 1.00 32.49 321 LYS A C 1
ATOM 4423 O O . LYS B 2 320 ? 26.642 -85.369 -36.642 1.00 30.84 321 LYS A O 1
ATOM 4429 N N . ASN B 2 321 ? 27.115 -84.826 -34.495 1.00 29.78 322 ASN A N 1
ATOM 4430 C CA . ASN B 2 321 ? 28.559 -84.671 -34.691 1.00 34.94 322 ASN A CA 1
ATOM 4431 C C . ASN B 2 321 ? 28.854 -83.601 -35.745 1.00 34.20 322 ASN A C 1
ATOM 4432 O O . ASN B 2 321 ? 29.792 -83.711 -36.532 1.00 32.50 322 ASN A O 1
ATOM 4437 N N . PHE B 2 322 ? 28.012 -82.569 -35.772 1.00 34.08 323 PHE A N 1
ATOM 4438 C CA . PHE B 2 322 ? 28.335 -81.336 -36.486 1.00 30.54 323 PHE A CA 1
ATOM 4439 C C . PHE B 2 322 ? 29.774 -80.939 -36.191 1.00 35.64 323 PHE A C 1
ATOM 4440 O O . PHE B 2 322 ? 30.215 -80.950 -35.038 1.00 32.21 323 PHE A O 1
ATOM 4448 N N . ASP B 2 323 ? 30.529 -80.641 -37.232 1.00 34.46 324 ASP A N 1
ATOM 4449 C CA . ASP B 2 323 ? 31.978 -80.543 -37.045 1.00 38.52 324 ASP A CA 1
ATOM 4450 C C . ASP B 2 323 ? 32.545 -79.210 -37.552 1.00 41.01 324 ASP A C 1
ATOM 4451 O O . ASP B 2 323 ? 33.641 -79.172 -38.112 1.00 41.87 324 ASP A O 1
ATOM 4456 N N . GLU B 2 324 ? 31.822 -78.104 -37.395 1.00 37.80 325 GLU A N 1
ATOM 4457 C CA . GLU B 2 324 ? 32.406 -76.792 -37.624 1.00 34.17 325 GLU A CA 1
ATOM 4458 C C . GLU B 2 324 ? 32.310 -76.001 -36.322 1.00 41.73 325 GLU A C 1
ATOM 4459 O O . GLU B 2 324 ? 31.359 -76.160 -35.548 1.00 33.22 325 GLU A O 1
ATOM 4465 N N . LYS B 2 325 ? 33.308 -75.156 -36.068 1.00 32.08 326 LYS A N 1
ATOM 4466 C CA . LYS B 2 325 ? 33.353 -74.400 -34.833 1.00 34.12 326 LYS A CA 1
ATOM 4467 C C . LYS B 2 325 ? 33.579 -72.914 -35.131 1.00 36.41 326 LYS A C 1
ATOM 4468 O O . LYS B 2 325 ? 34.015 -72.526 -36.223 1.00 31.26 326 LYS A O 1
ATOM 4474 N N . GLY B 2 326 ? 33.324 -72.092 -34.103 1.00 35.26 327 GLY A N 1
ATOM 4475 C CA . GLY B 2 326 ? 33.524 -70.666 -34.168 1.00 33.83 327 GLY A CA 1
ATOM 4476 C C . GLY B 2 326 ? 32.273 -69.894 -34.536 1.00 36.05 327 GLY A C 1
ATOM 4477 O O . GLY B 2 326 ? 31.159 -70.407 -34.662 1.00 32.26 327 GLY A O 1
ATOM 4478 N N . THR B 2 327 ? 32.494 -68.594 -34.701 1.00 33.97 328 THR A N 1
ATOM 4479 C CA . THR B 2 327 ? 31.416 -67.626 -34.883 1.00 32.75 328 THR A CA 1
ATOM 4480 C C . THR B 2 327 ? 30.471 -67.994 -36.026 1.00 31.64 328 THR A C 1
ATOM 4481 O O . THR B 2 327 ? 29.246 -68.065 -35.842 1.00 28.96 328 THR A O 1
ATOM 4485 N N . PHE B 2 328 ? 30.998 -68.161 -37.250 1.00 31.42 329 PHE A N 1
ATOM 4486 C CA . PHE B 2 328 ? 30.030 -68.392 -38.320 1.00 35.22 329 PHE A CA 1
ATOM 4487 C C . PHE B 2 328 ? 29.391 -69.780 -38.216 1.00 34.62 329 PHE A C 1
ATOM 4488 O O . PHE B 2 328 ? 28.226 -69.929 -38.577 1.00 34.71 329 PHE A O 1
ATOM 4496 N N . ALA B 2 329 ? 30.126 -70.781 -37.699 1.00 32.59 330 ALA A N 1
ATOM 4497 C CA . ALA B 2 329 ? 29.568 -72.107 -37.446 1.00 30.31 330 ALA A CA 1
ATOM 4498 C C . ALA B 2 329 ? 28.406 -72.046 -36.438 1.00 34.54 330 ALA A C 1
ATOM 4499 O O . ALA B 2 329 ? 27.355 -72.695 -36.637 1.00 35.09 330 ALA A O 1
ATOM 4501 N N . GLN B 2 330 ? 28.557 -71.252 -35.372 1.00 31.02 331 GLN A N 1
ATOM 4502 C CA . GLN B 2 330 ? 27.448 -71.058 -34.431 1.00 29.54 331 GLN A CA 1
ATOM 4503 C C . GLN B 2 330 ? 26.210 -70.483 -35.129 1.00 31.16 331 GLN A C 1
ATOM 4504 O O . GLN B 2 330 ? 25.062 -70.896 -34.857 1.00 28.84 331 GLN A O 1
ATOM 4510 N N . HIS B 2 331 ? 26.421 -69.471 -35.980 1.00 30.68 332 HIS A N 1
ATOM 4511 C CA . HIS B 2 331 ? 25.321 -68.858 -36.711 1.00 29.31 332 HIS A CA 1
ATOM 4512 C C . HIS B 2 331 ? 24.642 -69.902 -37.605 1.00 34.29 332 HIS A C 1
ATOM 4513 O O . HIS B 2 331 ? 23.407 -69.966 -37.687 1.00 32.15 332 HIS A O 1
ATOM 4520 N N . ILE B 2 332 ? 25.445 -70.719 -38.288 1.00 26.06 333 ILE A N 1
ATOM 4521 C CA . ILE B 2 332 ? 24.888 -71.715 -39.205 1.00 31.31 333 ILE A CA 1
ATOM 4522 C C . ILE B 2 332 ? 23.996 -72.700 -38.448 1.00 33.89 333 ILE A C 1
ATOM 4523 O O . ILE B 2 332 ? 22.858 -72.998 -38.866 1.00 30.04 333 ILE A O 1
ATOM 4528 N N . ALA B 2 333 ? 24.502 -73.200 -37.313 1.00 29.89 334 ALA A N 1
ATOM 4529 C CA . ALA B 2 333 ? 23.806 -74.243 -36.576 1.00 36.32 334 ALA A CA 1
ATOM 4530 C C . ALA B 2 333 ? 22.466 -73.727 -36.074 1.00 29.20 334 ALA A C 1
ATOM 4531 O O . ALA B 2 333 ? 21.449 -74.435 -36.118 1.00 30.63 334 ALA A O 1
ATOM 4533 N N . ARG B 2 334 ? 22.430 -72.465 -35.676 1.00 28.62 335 ARG A N 1
ATOM 4534 C CA . ARG B 2 334 ? 21.182 -71.876 -35.208 1.00 28.53 335 ARG A CA 1
ATOM 4535 C C . ARG B 2 334 ? 20.126 -71.835 -36.321 1.00 30.86 335 ARG A C 1
ATOM 4536 O O . ARG B 2 334 ? 18.959 -72.213 -36.102 1.00 29.00 335 ARG A O 1
ATOM 4544 N N . GLN B 2 335 ? 20.512 -71.399 -37.538 1.00 27.38 336 GLN A N 1
ATOM 4545 C CA . GLN B 2 335 ? 19.503 -71.331 -38.590 1.00 29.40 336 GLN A CA 1
ATOM 4546 C C . GLN B 2 335 ? 19.012 -72.725 -38.935 1.00 31.36 336 GLN A C 1
ATOM 4547 O O . GLN B 2 335 ? 17.827 -72.906 -39.260 1.00 32.01 336 GLN A O 1
ATOM 4553 N N . MET B 2 336 ? 19.904 -73.713 -38.877 1.00 27.97 337 MET A N 1
ATOM 4554 C CA . MET B 2 336 ? 19.532 -75.068 -39.287 1.00 34.35 337 MET A CA 1
ATOM 4555 C C . MET B 2 336 ? 18.443 -75.660 -38.383 1.00 33.64 337 MET A C 1
ATOM 4556 O O . MET B 2 336 ? 17.723 -76.571 -38.818 1.00 31.61 337 MET A O 1
ATOM 4561 N N . GLU B 2 337 ? 18.267 -75.115 -37.166 1.00 30.78 338 GLU A N 1
ATOM 4562 C CA . GLU B 2 337 ? 17.225 -75.578 -36.221 1.00 32.10 338 GLU A CA 1
ATOM 4563 C C . GLU B 2 337 ? 15.804 -75.110 -36.551 1.00 31.57 338 GLU A C 1
ATOM 4564 O O . GLU B 2 337 ? 14.866 -75.526 -35.858 1.00 36.01 338 GLU A O 1
ATOM 4570 N N . TYR B 2 338 ? 15.626 -74.238 -37.554 1.00 30.48 339 TYR A N 1
ATOM 4571 C CA . TYR B 2 338 ? 14.296 -73.722 -37.886 1.00 33.00 339 TYR A CA 1
ATOM 4572 C C . TYR B 2 338 ? 13.303 -74.833 -38.247 1.00 31.75 339 TYR A C 1
ATOM 4573 O O . TYR B 2 338 ? 12.249 -74.908 -37.600 1.00 32.49 339 TYR A O 1
ATOM 4582 N N . PRO B 2 339 ? 13.571 -75.732 -39.210 1.00 30.86 340 PRO A N 1
ATOM 4583 C CA . PRO B 2 339 ? 12.498 -76.655 -39.643 1.00 34.98 340 PRO A CA 1
ATOM 4584 C C . PRO B 2 339 ? 12.063 -77.673 -38.569 1.00 35.52 340 PRO A C 1
ATOM 4585 O O . PRO B 2 339 ? 10.861 -77.958 -38.480 1.00 29.18 340 PRO A O 1
ATOM 4589 N N . ASP B 2 340 ? 12.995 -78.251 -37.781 1.00 31.11 341 ASP A N 1
ATOM 4590 C CA . ASP B 2 340 ? 12.611 -79.190 -36.718 1.00 30.98 341 ASP A CA 1
ATOM 4591 C C . ASP B 2 340 ? 11.464 -78.631 -35.861 1.00 32.84 341 ASP A C 1
ATOM 4592 O O . ASP B 2 340 ? 10.554 -79.371 -35.460 1.00 33.01 341 ASP A O 1
ATOM 4597 N N . CYS B 2 341 ? 11.473 -77.313 -35.604 1.00 29.26 342 CYS A N 1
ATOM 4598 C CA . CYS B 2 341 ? 10.453 -76.718 -34.755 1.00 27.20 342 CYS A CA 1
ATOM 4599 C C . CYS B 2 341 ? 9.064 -76.931 -35.344 1.00 37.31 342 CYS A C 1
ATOM 4600 O O . CYS B 2 341 ? 8.137 -77.325 -34.620 1.00 32.51 342 CYS A O 1
ATOM 4603 N N . CYS B 2 342 ? 8.914 -76.693 -36.666 1.00 28.98 343 CYS A N 1
ATOM 4604 C CA . CYS B 2 342 ? 7.608 -76.820 -37.310 1.00 29.62 343 CYS A CA 1
ATOM 4605 C C . CYS B 2 342 ? 7.200 -78.280 -37.512 1.00 29.94 343 CYS A C 1
ATOM 4606 O O . CYS B 2 342 ? 6.046 -78.619 -37.271 1.00 32.86 343 CYS A O 1
ATOM 4609 N N . TYR B 2 343 ? 8.108 -79.158 -37.968 1.00 28.45 344 TYR A N 1
ATOM 4610 C CA . TYR B 2 343 ? 7.755 -80.581 -38.050 1.00 36.28 344 TYR A CA 1
ATOM 4611 C C . TYR B 2 343 ? 7.345 -81.148 -36.677 1.00 35.80 344 TYR A C 1
ATOM 4612 O O . TYR B 2 343 ? 6.398 -81.945 -36.585 1.00 32.26 344 TYR A O 1
ATOM 4621 N N . THR B 2 344 ? 8.063 -80.758 -35.612 1.00 32.35 345 THR A N 1
ATOM 4622 C CA . THR B 2 344 ? 7.747 -81.228 -34.257 1.00 36.81 345 THR A CA 1
ATOM 4623 C C . THR B 2 344 ? 6.343 -80.794 -33.834 1.00 35.95 345 THR A C 1
ATOM 4624 O O . THR B 2 344 ? 5.544 -81.614 -33.365 1.00 31.15 345 THR A O 1
ATOM 4628 N N . ILE B 2 345 ? 6.026 -79.501 -33.998 1.00 29.73 346 ILE A N 1
ATOM 4629 C CA . ILE B 2 345 ? 4.678 -79.018 -33.686 1.00 30.65 346 ILE A CA 1
ATOM 4630 C C . ILE B 2 345 ? 3.625 -79.854 -34.416 1.00 35.18 346 ILE A C 1
ATOM 4631 O O . ILE B 2 345 ? 2.674 -80.382 -33.811 1.00 32.57 346 ILE A O 1
ATOM 4636 N N . LEU B 2 346 ? 3.804 -80.031 -35.726 1.00 33.17 347 LEU A N 1
ATOM 4637 C CA . LEU B 2 346 ? 2.795 -80.763 -36.490 1.00 32.38 347 LEU A CA 1
ATOM 4638 C C . LEU B 2 346 ? 2.683 -82.216 -36.007 1.00 37.04 347 LEU A C 1
ATOM 4639 O O . LEU B 2 346 ? 1.561 -82.729 -35.846 1.00 33.77 347 LEU A O 1
ATOM 4644 N N A ASN B 2 347 ? 3.820 -82.880 -35.736 0.60 33.98 348 ASN A N 1
ATOM 4645 N N B ASN B 2 347 ? 3.833 -82.878 -35.763 0.40 34.01 348 ASN A N 1
ATOM 4646 C CA A ASN B 2 347 ? 3.766 -84.250 -35.228 0.60 36.19 348 ASN A CA 1
ATOM 4647 C CA B ASN B 2 347 ? 3.845 -84.241 -35.227 0.40 36.22 348 ASN A CA 1
ATOM 4648 C C A ASN B 2 347 ? 3.099 -84.305 -33.857 0.60 37.08 348 ASN A C 1
ATOM 4649 C C B ASN B 2 347 ? 3.128 -84.304 -33.875 0.40 37.06 348 ASN A C 1
ATOM 4650 O O A ASN B 2 347 ? 2.281 -85.194 -33.588 0.60 36.09 348 ASN A O 1
ATOM 4651 O O B ASN B 2 347 ? 2.300 -85.192 -33.636 0.40 36.11 348 ASN A O 1
ATOM 4660 N N . CYS B 2 348 ? 3.439 -83.364 -32.974 1.00 35.51 349 CYS A N 1
ATOM 4661 C CA . CYS B 2 348 ? 2.780 -83.318 -31.662 1.00 34.82 349 CYS A CA 1
ATOM 4662 C C . CYS B 2 348 ? 1.270 -83.094 -31.770 1.00 36.25 349 CYS A C 1
ATOM 4663 O O . CYS B 2 348 ? 0.505 -83.738 -31.052 1.00 34.36 349 CYS A O 1
ATOM 4666 N N . LEU B 2 349 ? 0.831 -82.129 -32.597 1.00 32.31 350 LEU A N 1
ATOM 4667 C CA . LEU B 2 349 ? -0.597 -81.909 -32.828 1.00 35.18 350 LEU A CA 1
ATOM 4668 C C . LEU B 2 349 ? -1.276 -83.182 -33.341 1.00 37.11 350 LEU A C 1
ATOM 4669 O O . LEU B 2 349 ? -2.375 -83.534 -32.891 1.00 37.50 350 LEU A O 1
ATOM 4674 N N . ASP B 2 350 ? -0.623 -83.895 -34.263 1.00 31.46 351 ASP A N 1
ATOM 4675 C CA . ASP B 2 350 ? -1.184 -85.128 -34.805 1.00 39.25 351 ASP A CA 1
ATOM 4676 C C . ASP B 2 350 ? -1.447 -86.164 -33.706 1.00 42.26 351 ASP A C 1
ATOM 4677 O O . ASP B 2 350 ? -2.403 -86.940 -33.805 1.00 42.98 351 ASP A O 1
ATOM 4682 N N . ASN B 2 351 ? -0.634 -86.181 -32.655 1.00 34.08 352 ASN A N 1
ATOM 4683 C CA . ASN B 2 351 ? -0.754 -87.141 -31.563 1.00 37.53 352 ASN A CA 1
ATOM 4684 C C . ASN B 2 351 ? -1.561 -86.615 -30.381 1.00 36.59 352 ASN A C 1
ATOM 4685 O O . ASN B 2 351 ? -1.929 -87.404 -29.500 1.00 35.22 352 ASN A O 1
ATOM 4690 N N . LEU B 2 352 ? -1.861 -85.316 -30.359 1.00 35.75 353 LEU A N 1
ATOM 4691 C CA . LEU B 2 352 ? -2.536 -84.706 -29.227 1.00 35.75 353 LEU A CA 1
ATOM 4692 C C . LEU B 2 352 ? -3.993 -85.135 -29.164 1.00 34.39 353 LEU A C 1
ATOM 4693 O O . LEU B 2 352 ? -4.718 -85.058 -30.158 1.00 35.35 353 LEU A O 1
ATOM 4698 N N . ASN B 2 353 ? -4.436 -85.568 -27.994 1.00 32.58 354 ASN A N 1
ATOM 4699 C CA . ASN B 2 353 ? -5.838 -85.911 -27.809 1.00 33.73 354 ASN A CA 1
ATOM 4700 C C . ASN B 2 353 ? -6.476 -84.760 -27.060 1.00 30.87 354 ASN A C 1
ATOM 4701 O O . ASN B 2 353 ? -6.192 -84.569 -25.873 1.00 31.50 354 ASN A O 1
ATOM 4706 N N . THR B 2 354 ? -7.328 -83.987 -27.755 1.00 32.88 355 THR A N 1
ATOM 4707 C CA . THR B 2 354 ? -7.884 -82.763 -27.161 1.00 31.70 355 THR A CA 1
ATOM 4708 C C . THR B 2 354 ? -8.885 -83.060 -26.032 1.00 36.33 355 THR A C 1
ATOM 4709 O O . THR B 2 354 ? -9.217 -82.149 -25.255 1.00 33.89 355 THR A O 1
ATOM 4713 N N . SER B 2 355 ? -9.344 -84.316 -25.913 1.00 35.74 356 SER A N 1
ATOM 4714 C CA . SER B 2 355 ? -10.140 -84.756 -24.766 1.00 36.85 356 SER A CA 1
ATOM 4715 C C . SER B 2 355 ? -9.287 -85.383 -23.686 1.00 40.40 356 SER A C 1
ATOM 4716 O O . SER B 2 355 ? -9.833 -85.850 -22.689 1.00 39.27 356 SER A O 1
ATOM 4719 N N . GLY B 2 356 ? -7.971 -85.431 -23.863 1.00 34.02 357 GLY A N 1
ATOM 4720 C CA . GLY B 2 356 ? -7.163 -86.210 -22.959 1.00 33.73 357 GLY A CA 1
ATOM 4721 C C . GLY B 2 356 ? -6.873 -85.451 -21.681 1.00 34.46 357 GLY A C 1
ATOM 4722 O O . GLY B 2 356 ? -6.932 -84.229 -21.607 1.00 33.70 357 GLY A O 1
ATOM 4723 N N . LYS B 2 357 ? -6.543 -86.204 -20.647 1.00 36.49 358 LYS A N 1
ATOM 4724 C CA . LYS B 2 357 ? -6.195 -85.615 -19.358 1.00 30.33 358 LYS A CA 1
ATOM 4725 C C . LYS B 2 357 ? -4.897 -84.781 -19.431 1.00 30.35 358 LYS A C 1
ATOM 4726 O O . LYS B 2 357 ? -3.931 -85.167 -20.098 1.00 33.03 358 LYS A O 1
ATOM 4732 N N . VAL B 2 358 ? -4.850 -83.668 -18.687 1.00 31.53 359 VAL A N 1
ATOM 4733 C CA . VAL B 2 358 ? -3.679 -82.788 -18.671 1.00 33.04 359 VAL A CA 1
ATOM 4734 C C . VAL B 2 358 ? -3.117 -82.544 -17.278 1.00 35.29 359 VAL A C 1
ATOM 4735 O O . VAL B 2 358 ? -2.124 -81.822 -17.153 1.00 33.77 359 VAL A O 1
ATOM 4739 N N . LEU B 2 359 ? -3.721 -83.107 -16.223 1.00 34.05 360 LEU A N 1
ATOM 4740 C CA . LEU B 2 359 ? -3.208 -82.987 -14.860 1.00 35.49 360 LEU A CA 1
ATOM 4741 C C . LEU B 2 359 ? -3.096 -84.360 -14.214 1.00 37.56 360 LEU A C 1
ATOM 4742 O O . LEU B 2 359 ? -4.061 -85.134 -14.246 1.00 34.12 360 LEU A O 1
ATOM 4747 N N . ALA B 2 360 ? -1.926 -84.661 -13.635 1.00 31.90 361 ALA A N 1
ATOM 4748 C CA . ALA B 2 360 ? -1.740 -85.925 -12.913 1.00 31.62 361 ALA A CA 1
ATOM 4749 C C . ALA B 2 360 ? -2.796 -86.016 -11.805 1.00 39.91 361 ALA A C 1
ATOM 4750 O O . ALA B 2 360 ? -3.133 -84.997 -11.189 1.00 33.66 361 ALA A O 1
ATOM 4752 N N . ASP B 2 361 ? -3.316 -87.233 -11.544 1.00 40.42 362 ASP A N 1
ATOM 4753 C CA . ASP B 2 361 ? -4.374 -87.395 -10.519 1.00 46.80 362 ASP A CA 1
ATOM 4754 C C . ASP B 2 361 ? -3.852 -87.157 -9.110 1.00 47.64 362 ASP A C 1
ATOM 4755 O O . ASP B 2 361 ? -4.606 -86.726 -8.231 1.00 49.98 362 ASP A O 1
ATOM 4760 N N . HIS B 2 362 ? -2.574 -87.439 -8.876 1.00 38.33 363 HIS A N 1
ATOM 4761 C CA . HIS B 2 362 ? -1.989 -87.238 -7.573 1.00 43.48 363 HIS A CA 1
ATOM 4762 C C . HIS B 2 362 ? -0.717 -86.400 -7.667 1.00 43.78 363 HIS A C 1
ATOM 4763 O O . HIS B 2 362 ? 0.207 -86.711 -8.430 1.00 41.50 363 HIS A O 1
ATOM 4770 N N . ILE B 2 363 ? -0.652 -85.369 -6.846 1.00 38.48 364 ILE A N 1
ATOM 4771 C CA . ILE B 2 363 ? 0.527 -84.518 -6.811 1.00 38.42 364 ILE A CA 1
ATOM 4772 C C . ILE B 2 363 ? 1.177 -84.663 -5.437 1.00 36.20 364 ILE A C 1
ATOM 4773 O O . ILE B 2 363 ? 0.645 -84.171 -4.438 1.00 36.97 364 ILE A O 1
ATOM 4778 N N . PRO B 2 364 ? 2.283 -85.388 -5.333 1.00 33.16 365 PRO A N 1
ATOM 4779 C CA . PRO B 2 364 ? 2.907 -85.571 -4.025 1.00 35.13 365 PRO A CA 1
ATOM 4780 C C . PRO B 2 364 ? 3.509 -84.249 -3.594 1.00 36.47 365 PRO A C 1
ATOM 4781 O O . PRO B 2 364 ? 3.746 -83.362 -4.414 1.00 31.86 365 PRO A O 1
ATOM 4785 N N . GLN B 2 365 ? 3.777 -84.144 -2.290 1.00 32.86 366 GLN A N 1
ATOM 4786 C CA . GLN B 2 365 ? 4.212 -82.905 -1.683 1.00 33.85 366 GLN A CA 1
ATOM 4787 C C . GLN B 2 365 ? 5.724 -82.868 -1.427 1.00 34.43 366 GLN A C 1
ATOM 4788 O O . GLN B 2 365 ? 6.252 -81.812 -1.025 1.00 29.74 366 GLN A O 1
ATOM 4794 N N . GLY B 2 366 ? 6.430 -83.987 -1.657 1.00 32.19 367 GLY A N 1
ATOM 4795 C CA . GLY B 2 366 ? 7.877 -83.986 -1.527 1.00 33.31 367 GLY A CA 1
ATOM 4796 C C . GLY B 2 366 ? 8.404 -84.275 -0.133 1.00 38.06 367 GLY A C 1
ATOM 4797 O O . GLY B 2 366 ? 7.823 -83.843 0.873 1.00 37.16 367 GLY A O 1
ATOM 4798 N N . ASP B 2 367 ? 9.550 -84.968 -0.064 1.00 34.17 368 ASP A N 1
ATOM 4799 C CA . ASP B 2 367 ? 10.199 -85.258 1.206 1.00 35.98 368 ASP A CA 1
ATOM 4800 C C . ASP B 2 367 ? 11.594 -84.647 1.332 1.00 38.45 368 ASP A C 1
ATOM 4801 O O . ASP B 2 367 ? 12.372 -85.104 2.169 1.00 35.62 368 ASP A O 1
ATOM 4806 N N . GLY B 2 368 ? 11.954 -83.651 0.506 1.00 29.35 369 GLY A N 1
ATOM 4807 C CA . GLY B 2 368 ? 13.299 -83.087 0.589 1.00 32.52 369 GLY A CA 1
ATOM 4808 C C . GLY B 2 368 ? 14.309 -83.683 -0.383 1.00 37.61 369 GLY A C 1
ATOM 4809 O O . GLY B 2 368 ? 15.477 -83.254 -0.380 1.00 37.04 369 GLY A O 1
ATOM 4810 N N . SER B 2 369 ? 13.896 -84.673 -1.188 1.00 32.06 370 SER A N 1
ATOM 4811 C CA . SER B 2 369 ? 14.743 -85.279 -2.203 1.00 34.02 370 SER A CA 1
ATOM 4812 C C . SER B 2 369 ? 15.106 -84.281 -3.303 1.00 35.95 370 SER A C 1
ATOM 4813 O O . SER B 2 369 ? 14.285 -83.446 -3.718 1.00 34.48 370 SER A O 1
ATOM 4816 N N . MET B 2 370 ? 16.312 -84.448 -3.854 1.00 35.00 371 MET A N 1
ATOM 4817 C CA . MET B 2 370 ? 16.773 -83.592 -4.942 1.00 33.88 371 MET A CA 1
ATOM 4818 C C . MET B 2 370 ? 16.271 -84.144 -6.264 1.00 33.34 371 MET A C 1
ATOM 4819 O O . MET B 2 370 ? 16.341 -85.356 -6.514 1.00 34.00 371 MET A O 1
ATOM 4824 N N . GLY B 2 371 ? 15.730 -83.259 -7.096 1.00 27.95 372 GLY A N 1
ATOM 4825 C CA . GLY B 2 371 ? 15.424 -83.600 -8.473 1.00 30.48 372 GLY A CA 1
ATOM 4826 C C . GLY B 2 371 ? 15.952 -82.483 -9.356 1.00 28.83 372 GLY A C 1
ATOM 4827 O O . GLY B 2 371 ? 16.279 -81.390 -8.869 1.00 32.60 372 GLY A O 1
ATOM 4828 N N . TRP B 2 372 ? 16.076 -82.773 -10.653 1.00 29.34 373 TRP A N 1
ATOM 4829 C CA . TRP B 2 372 ? 16.540 -81.742 -11.590 1.00 28.64 373 TRP A CA 1
ATOM 4830 C C . TRP B 2 372 ? 15.859 -81.936 -12.935 1.00 29.55 373 TRP A C 1
ATOM 4831 O O . TRP B 2 372 ? 15.401 -83.039 -13.275 1.00 28.99 373 TRP A O 1
ATOM 4842 N N . ALA B 2 373 ? 15.841 -80.853 -13.726 1.00 26.13 374 ALA A N 1
ATOM 4843 C CA . ALA B 2 373 ? 15.251 -80.893 -15.062 1.00 29.96 374 ALA A CA 1
ATOM 4844 C C . ALA B 2 373 ? 16.073 -79.982 -15.977 1.00 29.76 374 ALA A C 1
ATOM 4845 O O . ALA B 2 373 ? 16.453 -78.874 -15.575 1.00 32.40 374 ALA A O 1
ATOM 4847 N N . ALA B 2 374 ? 16.402 -80.479 -17.166 1.00 33.33 375 ALA A N 1
ATOM 4848 C CA . ALA B 2 374 ? 17.065 -79.690 -18.192 1.00 30.66 375 ALA A CA 1
ATOM 4849 C C . ALA B 2 374 ? 16.058 -79.375 -19.289 1.00 30.22 375 ALA A C 1
ATOM 4850 O O . ALA B 2 374 ? 15.348 -80.265 -19.770 1.00 28.43 375 ALA A O 1
ATOM 4852 N N . ASN B 2 375 ? 15.996 -78.112 -19.665 1.00 29.78 376 ASN A N 1
ATOM 4853 C CA . ASN B 2 375 ? 15.288 -77.667 -20.854 1.00 28.42 376 ASN A CA 1
ATOM 4854 C C . ASN B 2 375 ? 16.324 -77.125 -21.848 1.00 32.11 376 ASN A C 1
ATOM 4855 O O . ASN B 2 375 ? 17.185 -76.310 -21.479 1.00 29.42 376 ASN A O 1
ATOM 4860 N N . GLU B 2 376 ? 16.248 -77.581 -23.100 1.00 29.69 377 GLU A N 1
ATOM 4861 C CA . GLU B 2 376 ? 17.122 -77.066 -24.166 1.00 30.52 377 GLU A CA 1
ATOM 4862 C C . GLU B 2 376 ? 16.517 -75.767 -24.683 1.00 30.96 377 GLU A C 1
ATOM 4863 O O . GLU B 2 376 ? 15.852 -75.723 -25.722 1.00 28.42 377 GLU A O 1
ATOM 4869 N N . ALA B 2 377 ? 16.757 -74.686 -23.924 1.00 28.96 378 ALA A N 1
ATOM 4870 C CA . ALA B 2 377 ? 16.303 -73.334 -24.279 1.00 28.59 378 ALA A CA 1
ATOM 4871 C C . ALA B 2 377 ? 16.899 -72.924 -25.628 1.00 28.85 378 ALA A C 1
ATOM 4872 O O . ALA B 2 377 ? 17.841 -73.560 -26.100 1.00 30.18 378 ALA A O 1
ATOM 4874 N N . PRO B 2 378 ? 16.390 -71.883 -26.284 1.00 30.13 379 PRO A N 1
ATOM 4875 C CA . PRO B 2 378 ? 16.977 -71.520 -27.586 1.00 29.87 379 PRO A CA 1
ATOM 4876 C C . PRO B 2 378 ? 18.487 -71.284 -27.510 1.00 28.61 379 PRO A C 1
ATOM 4877 O O . PRO B 2 378 ? 19.190 -71.607 -28.480 1.00 29.35 379 PRO A O 1
ATOM 4881 N N . ARG B 2 379 ? 19.004 -70.790 -26.370 1.00 25.30 380 ARG A N 1
ATOM 4882 C CA . ARG B 2 379 ? 20.440 -70.520 -26.242 1.00 28.04 380 ARG A CA 1
ATOM 4883 C C . ARG B 2 379 ? 21.248 -71.675 -25.655 1.00 33.43 380 ARG A C 1
ATOM 4884 O O . ARG B 2 379 ? 22.478 -71.566 -25.613 1.00 28.77 380 ARG A O 1
ATOM 4892 N N . GLY B 2 380 ? 20.607 -72.778 -25.202 1.00 28.11 381 GLY A N 1
ATOM 4893 C CA . GLY B 2 380 ? 21.341 -73.976 -24.796 1.00 29.41 381 GLY A CA 1
ATOM 4894 C C . GLY B 2 380 ? 20.756 -74.585 -23.509 1.00 27.30 381 GLY A C 1
ATOM 4895 O O . GLY B 2 380 ? 19.646 -74.243 -23.115 1.00 32.91 381 GLY A O 1
ATOM 4896 N N . SER B 2 381 ? 21.524 -75.480 -22.854 1.00 30.93 382 SER A N 1
ATOM 4897 C CA . SER B 2 381 ? 21.015 -76.295 -21.735 1.00 29.51 382 SER A CA 1
ATOM 4898 C C . SER B 2 381 ? 20.698 -75.420 -20.531 1.00 34.03 382 SER A C 1
ATOM 4899 O O . SER B 2 381 ? 21.583 -74.741 -19.999 1.00 31.21 382 SER A O 1
ATOM 4902 N N . ASN B 2 382 ? 19.444 -75.426 -20.116 1.00 32.79 383 ASN A N 1
ATOM 4903 C CA . ASN B 2 382 ? 18.947 -74.665 -18.970 1.00 29.65 383 ASN A CA 1
ATOM 4904 C C . ASN B 2 382 ? 18.561 -75.691 -17.886 1.00 30.11 383 ASN A C 1
ATOM 4905 O O . ASN B 2 382 ? 17.587 -76.435 -18.051 1.00 33.24 383 ASN A O 1
ATOM 4910 N N . ILE B 2 383 ? 19.365 -75.780 -16.839 1.00 28.83 384 ILE A N 1
ATOM 4911 C CA . ILE B 2 383 ? 19.245 -76.828 -15.831 1.00 34.16 384 ILE A CA 1
ATOM 4912 C C . ILE B 2 383 ? 18.845 -76.184 -14.519 1.00 33.14 384 ILE A C 1
ATOM 4913 O O . ILE B 2 383 ? 19.545 -75.291 -14.014 1.00 33.05 384 ILE A O 1
ATOM 4918 N N . HIS B 2 384 ? 17.665 -76.570 -14.033 1.00 26.58 385 HIS A N 1
ATOM 4919 C CA . HIS B 2 384 ? 17.125 -76.182 -12.736 1.00 29.00 385 HIS A CA 1
ATOM 4920 C C . HIS B 2 384 ? 17.155 -77.411 -11.805 1.00 34.84 385 HIS A C 1
ATOM 4921 O O . HIS B 2 384 ? 16.784 -78.526 -12.212 1.00 29.40 385 HIS A O 1
ATOM 4928 N N . LEU B 2 385 ? 17.574 -77.208 -10.565 1.00 28.93 386 LEU A N 1
ATOM 4929 C CA . LEU B 2 385 ? 17.696 -78.279 -9.566 1.00 32.70 386 LEU A CA 1
ATOM 4930 C C . LEU B 2 385 ? 16.944 -77.830 -8.312 1.00 33.88 386 LEU A C 1
ATOM 4931 O O . LEU B 2 385 ? 16.986 -76.646 -7.942 1.00 35.83 386 LEU A O 1
ATOM 4936 N N . ALA B 2 386 ? 16.259 -78.758 -7.642 1.00 32.30 387 ALA A N 1
ATOM 4937 C CA . ALA B 2 386 ? 15.380 -78.364 -6.538 1.00 29.56 387 ALA A CA 1
ATOM 4938 C C . ALA B 2 386 ? 15.242 -79.499 -5.518 1.00 33.82 387 ALA A C 1
ATOM 4939 O O . ALA B 2 386 ? 15.288 -80.686 -5.879 1.00 32.98 387 ALA A O 1
ATOM 4941 N N . ARG B 2 387 ? 15.050 -79.114 -4.240 1.00 33.00 388 ARG A N 1
ATOM 4942 C CA . ARG B 2 387 ? 14.560 -80.011 -3.186 1.00 30.29 388 ARG A CA 1
ATOM 4943 C C . ARG B 2 387 ? 13.252 -79.422 -2.687 1.00 32.53 388 ARG A C 1
ATOM 4944 O O . ARG B 2 387 ? 13.223 -78.293 -2.154 1.00 32.72 388 ARG A O 1
ATOM 4952 N N . VAL B 2 388 ? 12.162 -80.156 -2.918 1.00 30.49 389 VAL A N 1
ATOM 4953 C CA . VAL B 2 388 ? 10.821 -79.777 -2.444 1.00 30.35 389 VAL A CA 1
ATOM 4954 C C . VAL B 2 388 ? 10.439 -80.649 -1.251 1.00 34.64 389 VAL A C 1
ATOM 4955 O O . VAL B 2 388 ? 10.560 -81.898 -1.310 1.00 29.45 389 VAL A O 1
ATOM 4959 N N . LYS B 2 389 ? 9.966 -79.999 -0.170 1.00 32.33 390 LYS A N 1
ATOM 4960 C CA . LYS B 2 389 ? 9.462 -80.740 0.973 1.00 30.84 390 LYS A CA 1
ATOM 4961 C C . LYS B 2 389 ? 8.205 -80.077 1.481 1.00 32.83 390 LYS A C 1
ATOM 4962 O O . LYS B 2 389 ? 8.195 -78.861 1.715 1.00 34.31 390 LYS A O 1
ATOM 4968 N N . ASP B 2 390 ? 7.143 -80.883 1.637 1.00 30.65 391 ASP A N 1
ATOM 4969 C CA . ASP B 2 390 ? 5.829 -80.380 2.068 1.00 31.26 391 ASP A CA 1
ATOM 4970 C C . ASP B 2 390 ? 5.371 -79.195 1.206 1.00 36.10 391 ASP A C 1
ATOM 4971 O O . ASP B 2 390 ? 4.891 -78.161 1.707 1.00 33.26 391 ASP A O 1
ATOM 4976 N N . GLY B 2 391 ? 5.532 -79.345 -0.102 1.00 25.50 392 GLY A N 1
ATOM 4977 C CA . GLY B 2 391 ? 5.058 -78.354 -1.042 1.00 34.64 392 GLY A CA 1
ATOM 4978 C C . GLY B 2 391 ? 5.845 -77.060 -1.103 1.00 32.72 392 GLY A C 1
ATOM 4979 O O . GLY B 2 391 ? 5.437 -76.160 -1.851 1.00 32.95 392 GLY A O 1
ATOM 4980 N N . LYS B 2 392 ? 6.944 -76.940 -0.345 1.00 31.03 393 LYS A N 1
ATOM 4981 C CA . LYS B 2 392 ? 7.806 -75.762 -0.312 1.00 33.25 393 LYS A CA 1
ATOM 4982 C C . LYS B 2 392 ? 9.178 -76.069 -0.901 1.00 34.15 393 LYS A C 1
ATOM 4983 O O . LYS B 2 392 ? 9.719 -77.174 -0.746 1.00 29.57 393 LYS A O 1
ATOM 4989 N N . VAL B 2 393 ? 9.766 -75.051 -1.526 1.00 30.59 394 VAL A N 1
ATOM 4990 C CA . VAL B 2 393 ? 11.109 -75.185 -2.082 1.00 29.50 394 VAL A CA 1
ATOM 4991 C C . VAL B 2 393 ? 12.138 -74.990 -0.966 1.00 31.94 394 VAL A C 1
ATOM 4992 O O . VAL B 2 393 ? 12.208 -73.924 -0.366 1.00 32.71 394 VAL A O 1
ATOM 4996 N N . ARG B 2 394 ? 12.903 -76.041 -0.650 1.00 29.66 395 ARG A N 1
ATOM 4997 C CA . ARG B 2 394 ? 13.905 -75.932 0.413 1.00 28.76 395 ARG A CA 1
ATOM 4998 C C . ARG B 2 394 ? 15.283 -75.583 -0.132 1.00 34.35 395 ARG A C 1
ATOM 4999 O O . ARG B 2 394 ? 16.124 -75.108 0.626 1.00 34.04 395 ARG A O 1
ATOM 5007 N N . TRP B 2 395 ? 15.506 -75.756 -1.436 1.00 35.24 396 TRP A N 1
ATOM 5008 C CA . TRP B 2 395 ? 16.812 -75.553 -2.055 1.00 33.34 396 TRP A CA 1
ATOM 5009 C C . TRP B 2 395 ? 16.569 -75.435 -3.543 1.00 35.42 396 TRP A C 1
ATOM 5010 O O . TRP B 2 395 ? 15.774 -76.205 -4.096 1.00 30.04 396 TRP A O 1
ATOM 5021 N N . TYR B 2 396 ? 17.241 -74.475 -4.185 1.00 32.04 397 TYR A N 1
ATOM 5022 C CA . TYR B 2 396 ? 16.974 -74.181 -5.586 1.00 31.14 397 TYR A CA 1
ATOM 5023 C C . TYR B 2 396 ? 18.253 -73.718 -6.279 1.00 39.28 397 TYR A C 1
ATOM 5024 O O . TYR B 2 396 ? 19.019 -72.940 -5.707 1.00 32.39 397 TYR A O 1
ATOM 5033 N N . ASP B 2 397 ? 18.471 -74.164 -7.512 1.00 32.74 398 ASP A N 1
ATOM 5034 C CA . ASP B 2 397 ? 19.685 -73.754 -8.220 1.00 32.46 398 ASP A CA 1
ATOM 5035 C C . ASP B 2 397 ? 19.404 -73.728 -9.709 1.00 33.80 398 ASP A C 1
ATOM 5036 O O . ASP B 2 397 ? 18.709 -74.610 -10.213 1.00 32.93 398 ASP A O 1
ATOM 5041 N N . MET B 2 398 ? 19.991 -72.745 -10.411 1.00 36.39 399 MET A N 1
ATOM 5042 C CA . MET B 2 398 ? 19.719 -72.503 -11.832 1.00 31.43 399 MET A CA 1
ATOM 5043 C C . MET B 2 398 ? 21.041 -72.345 -12.591 1.00 32.23 399 MET A C 1
ATOM 5044 O O . MET B 2 398 ? 21.837 -71.442 -12.281 1.00 27.81 399 MET A O 1
ATOM 5049 N N . LEU B 2 399 ? 21.290 -73.243 -13.548 1.00 29.85 400 LEU A N 1
ATOM 5050 C CA . LEU B 2 399 ? 22.454 -73.185 -14.453 1.00 25.44 400 LEU A CA 1
ATOM 5051 C C . LEU B 2 399 ? 21.941 -72.873 -15.874 1.00 32.53 400 LEU A C 1
ATOM 5052 O O . LEU B 2 399 ? 21.541 -73.780 -16.608 1.00 30.91 400 LEU A O 1
ATOM 5057 N N . VAL B 2 400 ? 21.981 -71.596 -16.262 1.00 31.58 401 VAL A N 1
ATOM 5058 C CA . VAL B 2 400 ? 21.271 -71.059 -17.423 1.00 31.58 401 VAL A CA 1
ATOM 5059 C C . VAL B 2 400 ? 22.235 -70.952 -18.612 1.00 32.59 401 VAL A C 1
ATOM 5060 O O . VAL B 2 400 ? 23.437 -70.702 -18.415 1.00 30.47 401 VAL A O 1
ATOM 5064 N N . PRO B 2 401 ? 21.764 -71.150 -19.856 1.00 30.81 402 PRO A N 1
ATOM 5065 C CA . PRO B 2 401 ? 22.717 -71.290 -20.979 1.00 28.45 402 PRO A CA 1
ATOM 5066 C C . PRO B 2 401 ? 23.735 -70.169 -21.051 1.00 32.12 402 PRO A C 1
ATOM 5067 O O . PRO B 2 401 ? 24.937 -70.445 -21.213 1.00 31.05 402 PRO A O 1
ATOM 5071 N N . THR B 2 402 ? 23.281 -68.901 -20.975 1.00 33.74 403 THR A N 1
ATOM 5072 C CA . THR B 2 402 ? 24.246 -67.814 -21.148 1.00 34.38 403 THR A CA 1
ATOM 5073 C C . THR B 2 402 ? 25.212 -67.777 -19.960 1.00 32.79 403 THR A C 1
ATOM 5074 O O . THR B 2 402 ? 26.374 -67.411 -20.134 1.00 29.42 403 THR A O 1
ATOM 5078 N N . THR B 2 403 ? 24.781 -68.222 -18.769 1.00 29.57 404 THR A N 1
ATOM 5079 C CA . THR B 2 403 ? 25.735 -68.400 -17.677 1.00 27.02 404 THR A CA 1
ATOM 5080 C C . THR B 2 403 ? 26.896 -69.308 -18.109 1.00 32.99 404 THR A C 1
ATOM 5081 O O . THR B 2 403 ? 28.077 -69.012 -17.864 1.00 32.13 404 THR A O 1
ATOM 5085 N N . TRP B 2 404 ? 26.568 -70.458 -18.701 1.00 27.80 405 TRP A N 1
ATOM 5086 C CA . TRP B 2 404 ? 27.605 -71.370 -19.180 1.00 31.33 405 TRP A CA 1
ATOM 5087 C C . TRP B 2 404 ? 28.468 -70.706 -20.263 1.00 32.56 405 TRP A C 1
ATOM 5088 O O . TRP B 2 404 ? 29.694 -70.918 -20.307 1.00 29.16 405 TRP A O 1
ATOM 5099 N N . ASN B 2 405 ? 27.830 -69.966 -21.188 1.00 30.99 406 ASN A N 1
ATOM 5100 C CA . ASN B 2 405 ? 28.559 -69.447 -22.353 1.00 32.01 406 ASN A CA 1
ATOM 5101 C C . ASN B 2 405 ? 29.458 -68.244 -22.021 1.00 31.66 406 ASN A C 1
ATOM 5102 O O . ASN B 2 405 ? 30.431 -68.014 -22.742 1.00 34.18 406 ASN A O 1
ATOM 5107 N N . PHE B 2 406 ? 29.199 -67.512 -20.942 1.00 30.44 407 PHE A N 1
ATOM 5108 C CA . PHE B 2 406 ? 30.025 -66.339 -20.568 1.00 35.40 407 PHE A CA 1
ATOM 5109 C C . PHE B 2 406 ? 31.540 -66.634 -20.509 1.00 38.13 407 PHE A C 1
ATOM 5110 O O . PHE B 2 406 ? 32.314 -65.981 -21.229 1.00 30.41 407 PHE A O 1
ATOM 5118 N N . PRO B 2 407 ? 32.029 -67.611 -19.725 1.00 29.79 408 PRO A N 1
ATOM 5119 C CA . PRO B 2 407 ? 33.482 -67.839 -19.733 1.00 31.48 408 PRO A CA 1
ATOM 5120 C C . PRO B 2 407 ? 33.980 -68.448 -21.025 1.00 33.77 408 PRO A C 1
ATOM 5121 O O . PRO B 2 407 ? 35.153 -68.266 -21.374 1.00 31.51 408 PRO A O 1
ATOM 5125 N N . THR B 2 408 ? 33.127 -69.182 -21.737 1.00 29.83 409 THR A N 1
ATOM 5126 C CA . THR B 2 408 ? 33.573 -69.871 -22.947 1.00 34.67 409 THR A CA 1
ATOM 5127 C C . THR B 2 408 ? 33.773 -68.888 -24.081 1.00 32.03 409 THR A C 1
ATOM 5128 O O . THR B 2 408 ? 34.805 -68.905 -24.757 1.00 29.66 409 THR A O 1
ATOM 5132 N N . CYS B 2 409 ? 32.789 -68.022 -24.285 1.00 33.16 410 CYS A N 1
ATOM 5133 C CA . CYS B 2 409 ? 32.889 -66.952 -25.274 1.00 32.09 410 CYS A CA 1
ATOM 5134 C C . CYS B 2 409 ? 34.089 -66.038 -24.981 1.00 35.67 410 CYS A C 1
ATOM 5135 O O . CYS B 2 409 ? 34.752 -65.553 -25.912 1.00 36.28 410 CYS A O 1
ATOM 5138 N N . SER B 2 410 ? 34.372 -65.784 -23.693 1.00 33.85 411 SER A N 1
ATOM 5139 C CA . SER B 2 410 ? 35.533 -64.975 -23.315 1.00 33.01 411 SER A CA 1
ATOM 5140 C C . SER B 2 410 ? 36.792 -65.553 -23.935 1.00 38.00 411 SER A C 1
ATOM 5141 O O . SER B 2 410 ? 37.586 -64.843 -24.573 1.00 35.73 411 SER A O 1
ATOM 5144 N N . ARG B 2 411 ? 36.943 -66.865 -23.810 1.00 32.91 412 ARG A N 1
ATOM 5145 C CA . ARG B 2 411 ? 38.116 -67.547 -24.327 1.00 33.00 412 ARG A CA 1
ATOM 5146 C C . ARG B 2 411 ? 38.134 -67.530 -25.860 1.00 38.83 412 ARG A C 1
ATOM 5147 O O . ARG B 2 411 ? 39.205 -67.409 -26.461 1.00 36.76 412 ARG A O 1
ATOM 5155 N N . ALA B 2 412 ? 36.955 -67.582 -26.502 1.00 36.50 413 ALA A N 1
ATOM 5156 C CA . ALA B 2 412 ? 36.849 -67.500 -27.949 1.00 35.51 413 ALA A CA 1
ATOM 5157 C C . ALA B 2 412 ? 37.245 -66.122 -28.499 1.00 34.73 413 ALA A C 1
ATOM 5158 O O . ALA B 2 412 ? 37.375 -65.974 -29.723 1.00 30.57 413 ALA A O 1
ATOM 5160 N N . LEU B 2 413 ? 37.385 -65.116 -27.632 1.00 32.21 414 LEU A N 1
ATOM 5161 C CA . LEU B 2 413 ? 37.741 -63.767 -28.067 1.00 36.45 414 LEU A CA 1
ATOM 5162 C C . LEU B 2 413 ? 39.201 -63.668 -28.514 1.00 36.89 414 LEU A C 1
ATOM 5163 O O . LEU B 2 413 ? 39.547 -62.783 -29.311 1.00 36.57 414 LEU A O 1
ATOM 5168 N N . THR B 2 414 ? 40.069 -64.538 -28.006 1.00 35.23 415 THR A N 1
ATOM 5169 C CA . THR B 2 414 ? 41.477 -64.497 -28.391 1.00 41.39 415 THR A CA 1
ATOM 5170 C C . THR B 2 414 ? 41.608 -64.550 -29.908 1.00 41.14 415 THR A C 1
ATOM 5171 O O . THR B 2 414 ? 40.952 -65.365 -30.563 1.00 33.70 415 THR A O 1
ATOM 5175 N N . GLY B 2 415 ? 42.412 -63.645 -30.481 1.00 40.31 416 GLY A N 1
ATOM 5176 C CA . GLY B 2 415 ? 42.605 -63.660 -31.927 1.00 33.36 416 GLY A CA 1
ATOM 5177 C C . GLY B 2 415 ? 41.673 -62.729 -32.678 1.00 35.70 416 GLY A C 1
ATOM 5178 O O . GLY B 2 415 ? 41.897 -62.472 -33.869 1.00 38.65 416 GLY A O 1
ATOM 5179 N N . ALA B 2 416 ? 40.654 -62.206 -32.024 1.00 35.41 417 ALA A N 1
ATOM 5180 C CA . ALA B 2 416 ? 39.790 -61.299 -32.753 1.00 35.09 417 ALA A CA 1
ATOM 5181 C C . ALA B 2 416 ? 40.322 -59.863 -32.665 1.00 35.95 417 ALA A C 1
ATOM 5182 O O . ALA B 2 416 ? 40.757 -59.420 -31.587 1.00 35.96 417 ALA A O 1
ATOM 5184 N N . PRO B 2 417 ? 40.259 -59.100 -33.754 1.00 38.08 418 PRO A N 1
ATOM 5185 C CA . PRO B 2 417 ? 40.444 -57.640 -33.623 1.00 40.72 418 PRO A CA 1
ATOM 5186 C C . PRO B 2 417 ? 39.394 -57.103 -32.654 1.00 37.85 418 PRO A C 1
ATOM 5187 O O . PRO B 2 417 ? 38.228 -57.483 -32.729 1.00 37.48 418 PRO A O 1
ATOM 5191 N N . TRP B 2 418 ? 39.814 -56.255 -31.701 1.00 34.74 419 TRP A N 1
ATOM 5192 C CA . TRP B 2 418 ? 38.879 -55.890 -30.639 1.00 35.69 419 TRP A CA 1
ATOM 5193 C C . TRP B 2 418 ? 37.622 -55.237 -31.189 1.00 37.34 419 TRP A C 1
ATOM 5194 O O . TRP B 2 418 ? 36.567 -55.293 -30.532 1.00 37.87 419 TRP A O 1
ATOM 5205 N N . GLN B 2 419 ? 37.683 -54.658 -32.394 1.00 34.23 420 GLN A N 1
ATOM 5206 C CA . GLN B 2 419 ? 36.510 -53.954 -32.927 1.00 32.81 420 GLN A CA 1
ATOM 5207 C C . GLN B 2 419 ? 35.417 -54.898 -33.411 1.00 37.11 420 GLN A C 1
ATOM 5208 O O . GLN B 2 419 ? 34.304 -54.420 -33.685 1.00 30.80 420 GLN A O 1
ATOM 5214 N N . ILE B 2 420 ? 35.714 -56.204 -33.571 1.00 34.90 421 ILE A N 1
ATOM 5215 C CA . ILE B 2 420 ? 34.659 -57.187 -33.845 1.00 39.24 421 ILE A CA 1
ATOM 5216 C C . ILE B 2 420 ? 34.553 -58.237 -32.723 1.00 39.26 421 ILE A C 1
ATOM 5217 O O . ILE B 2 420 ? 33.953 -59.307 -32.928 1.00 38.37 421 ILE A O 1
ATOM 5222 N N . ALA B 2 421 ? 35.125 -57.957 -31.536 1.00 34.69 422 ALA A N 1
ATOM 5223 C CA . ALA B 2 421 ? 34.822 -58.773 -30.371 1.00 32.77 422 ALA A CA 1
ATOM 5224 C C . ALA B 2 421 ? 33.307 -58.929 -30.194 1.00 36.68 422 ALA A C 1
ATOM 5225 O O . ALA B 2 421 ? 32.822 -60.012 -29.831 1.00 32.02 422 ALA A O 1
ATOM 5227 N N . GLU B 2 422 ? 32.539 -57.866 -30.463 1.00 36.44 423 GLU A N 1
ATOM 5228 C CA . GLU B 2 422 ? 31.086 -57.936 -30.310 1.00 36.04 423 GLU A CA 1
ATOM 5229 C C . GLU B 2 422 ? 30.443 -58.905 -31.309 1.00 41.21 423 GLU A C 1
ATOM 5230 O O . GLU B 2 422 ? 29.395 -59.488 -31.001 1.00 38.06 423 GLU A O 1
ATOM 5236 N N . MET B 2 423 ? 31.053 -59.117 -32.489 1.00 35.09 424 MET A N 1
ATOM 5237 C CA . MET B 2 423 ? 30.523 -60.128 -33.406 1.00 37.07 424 MET A CA 1
ATOM 5238 C C . MET B 2 423 ? 30.730 -61.544 -32.859 1.00 34.93 424 MET A C 1
ATOM 5239 O O . MET B 2 423 ? 29.870 -62.412 -33.061 1.00 34.36 424 MET A O 1
ATOM 5244 N N . VAL B 2 424 ? 31.872 -61.798 -32.201 1.00 30.86 425 VAL A N 1
ATOM 5245 C CA . VAL B 2 424 ? 32.090 -63.099 -31.544 1.00 33.59 425 VAL A CA 1
ATOM 5246 C C . VAL B 2 424 ? 30.998 -63.340 -30.497 1.00 34.81 425 VAL A C 1
ATOM 5247 O O . VAL B 2 424 ? 30.364 -64.411 -30.464 1.00 34.00 425 VAL A O 1
ATOM 5251 N N . VAL B 2 425 ? 30.688 -62.298 -29.715 1.00 33.32 426 VAL A N 1
ATOM 5252 C CA . VAL B 2 425 ? 29.690 -62.363 -28.639 1.00 34.26 426 VAL A CA 1
ATOM 5253 C C . VAL B 2 425 ? 28.308 -62.692 -29.194 1.00 35.61 426 VAL A C 1
ATOM 5254 O O . VAL B 2 425 ? 27.576 -63.539 -28.645 1.00 34.59 426 VAL A O 1
ATOM 5258 N N . ARG B 2 426 ? 27.932 -62.049 -30.293 1.00 33.44 427 ARG A N 1
ATOM 5259 C CA . ARG B 2 426 ? 26.561 -62.167 -30.785 1.00 33.59 427 ARG A CA 1
ATOM 5260 C C . ARG B 2 426 ? 26.252 -63.556 -31.365 1.00 31.26 427 ARG A C 1
ATOM 5261 O O . ARG B 2 426 ? 25.073 -63.953 -31.418 1.00 36.45 427 ARG A O 1
ATOM 5269 N N . ALA B 2 427 ? 27.272 -64.284 -31.840 1.00 29.92 428 ALA A N 1
ATOM 5270 C CA . ALA B 2 427 ? 27.064 -65.660 -32.286 1.00 35.50 428 ALA A CA 1
ATOM 5271 C C . ALA B 2 427 ? 26.572 -66.560 -31.150 1.00 35.76 428 ALA A C 1
ATOM 5272 O O . ALA B 2 427 ? 25.979 -67.604 -31.425 1.00 34.28 428 ALA A O 1
ATOM 5274 N N . TYR B 2 428 ? 26.804 -66.177 -29.885 1.00 31.59 429 TYR A N 1
ATOM 5275 C CA . TYR B 2 428 ? 26.255 -66.919 -28.753 1.00 32.51 429 TYR A CA 1
ATOM 5276 C C . TYR B 2 428 ? 24.800 -66.558 -28.448 1.00 36.18 429 TYR A C 1
ATOM 5277 O O . TYR B 2 428 ? 24.201 -67.192 -27.565 1.00 32.81 429 TYR A O 1
ATOM 5286 N N . ASP B 2 429 ? 24.227 -65.576 -29.147 1.00 34.56 430 ASP A N 1
ATOM 5287 C CA . ASP B 2 429 ? 22.849 -65.151 -28.931 1.00 27.81 430 ASP A CA 1
ATOM 5288 C C . ASP B 2 429 ? 22.645 -64.874 -27.433 1.00 35.56 430 ASP A C 1
ATOM 5289 O O . ASP B 2 429 ? 21.776 -65.475 -26.791 1.00 35.36 430 ASP A O 1
ATOM 5294 N N . PRO B 2 430 ? 23.453 -63.979 -26.830 1.00 30.41 431 PRO A N 1
ATOM 5295 C CA . PRO B 2 430 ? 23.465 -63.856 -25.359 1.00 31.76 431 PRO A CA 1
ATOM 5296 C C . PRO B 2 430 ? 22.145 -63.366 -24.779 1.00 37.42 431 PRO A C 1
ATOM 5297 O O . PRO B 2 430 ? 21.478 -62.481 -25.338 1.00 34.39 431 PRO A O 1
ATOM 5301 N N . CYS B 2 431 ? 21.793 -63.936 -23.623 1.00 33.67 432 CYS A N 1
ATOM 5302 C CA . CYS B 2 431 ? 20.696 -63.444 -22.793 1.00 34.73 432 CYS A CA 1
ATOM 5303 C C . CYS B 2 431 ? 21.259 -63.182 -21.389 1.00 31.77 432 CYS A C 1
ATOM 5304 O O . CYS B 2 431 ? 21.398 -64.088 -20.552 1.00 30.45 432 CYS A O 1
ATOM 5307 N N . VAL B 2 432 ? 21.630 -61.928 -21.135 1.00 28.50 433 VAL A N 1
ATOM 5308 C CA . VAL B 2 432 ? 22.394 -61.642 -19.920 1.00 31.86 433 VAL A CA 1
ATOM 5309 C C . VAL B 2 432 ? 21.481 -61.583 -18.677 1.00 30.80 433 VAL A C 1
ATOM 5310 O O . VAL B 2 432 ? 21.911 -61.941 -17.578 1.00 32.98 433 VAL A O 1
ATOM 5314 N N . SER B 2 433 ? 20.210 -61.205 -18.836 1.00 33.07 434 SER A N 1
ATOM 5315 C CA . SER B 2 433 ? 19.251 -61.374 -17.744 1.00 34.50 434 SER A CA 1
ATOM 5316 C C . SER B 2 433 ? 19.092 -62.853 -17.347 1.00 31.90 434 SER A C 1
ATOM 5317 O O . SER B 2 433 ? 19.141 -63.174 -16.154 1.00 27.04 434 SER A O 1
ATOM 5320 N N . CYS B 2 434 ? 18.980 -63.768 -18.335 1.00 32.79 435 CYS A N 1
ATOM 5321 C CA . CYS B 2 434 ? 19.064 -65.214 -18.063 1.00 27.63 435 CYS A CA 1
ATOM 5322 C C . CYS B 2 434 ? 20.321 -65.608 -17.312 1.00 34.56 435 CYS A C 1
ATOM 5323 O O . CYS B 2 434 ? 20.256 -66.326 -16.309 1.00 33.76 435 CYS A O 1
ATOM 5326 N N . ALA B 2 435 ? 21.488 -65.186 -17.803 1.00 31.66 436 ALA A N 1
ATOM 5327 C CA . ALA B 2 435 ? 22.731 -65.669 -17.215 1.00 30.59 436 ALA A CA 1
ATOM 5328 C C . ALA B 2 435 ? 22.850 -65.287 -15.742 1.00 32.99 436 ALA A C 1
ATOM 5329 O O . ALA B 2 435 ? 23.511 -65.994 -14.969 1.00 30.61 436 ALA A O 1
ATOM 5331 N N . THR B 2 436 ? 22.229 -64.166 -15.349 1.00 29.02 437 THR A N 1
ATOM 5332 C CA . THR B 2 436 ? 22.398 -63.567 -14.028 1.00 32.48 437 THR A CA 1
ATOM 5333 C C . THR B 2 436 ? 21.306 -64.006 -13.048 1.00 32.74 437 THR A C 1
ATOM 5334 O O . THR B 2 436 ? 21.632 -64.368 -11.912 1.00 31.72 437 THR A O 1
ATOM 5338 N N A HIS B 2 437 ? 20.040 -63.965 -13.493 0.52 29.93 438 HIS A N 1
ATOM 5339 N N B HIS B 2 437 ? 20.029 -63.986 -13.445 0.48 29.94 438 HIS A N 1
ATOM 5340 C CA A HIS B 2 437 ? 18.858 -64.323 -12.702 0.52 31.50 438 HIS A CA 1
ATOM 5341 C CA B HIS B 2 437 ? 18.918 -64.400 -12.554 0.48 31.58 438 HIS A CA 1
ATOM 5342 C C A HIS B 2 437 ? 18.962 -63.911 -11.226 0.52 29.43 438 HIS A C 1
ATOM 5343 C C B HIS B 2 437 ? 19.088 -64.057 -11.044 0.48 29.52 438 HIS A C 1
ATOM 5344 O O A HIS B 2 437 ? 19.285 -62.771 -10.937 0.52 25.63 438 HIS A O 1
ATOM 5345 O O B HIS B 2 437 ? 18.826 -64.881 -10.149 0.48 24.40 438 HIS A O 1
ATOM 5358 N N . MET C 3 1 ? -28.181 -41.570 -35.679 0.91 66.01 1 MET B N 1
ATOM 5359 C CA . MET C 3 1 ? -27.708 -41.913 -34.343 0.91 59.14 1 MET B CA 1
ATOM 5360 C C . MET C 3 1 ? -28.390 -41.063 -33.286 0.91 67.48 1 MET B C 1
ATOM 5361 O O . MET C 3 1 ? -28.035 -39.895 -33.126 0.91 74.89 1 MET B O 1
ATOM 5366 N N . ILE C 3 2 ? -29.358 -41.628 -32.556 1.00 61.68 2 ILE B N 1
ATOM 5367 C CA . ILE C 3 2 ? -29.859 -40.956 -31.363 1.00 55.93 2 ILE B CA 1
ATOM 5368 C C . ILE C 3 2 ? -28.804 -41.020 -30.268 1.00 57.20 2 ILE B C 1
ATOM 5369 O O . ILE C 3 2 ? -28.176 -42.061 -30.058 1.00 56.95 2 ILE B O 1
ATOM 5374 N N . GLU C 3 3 ? -28.595 -39.904 -29.568 1.00 56.02 3 GLU B N 1
ATOM 5375 C CA . GLU C 3 3 ? -27.733 -39.841 -28.383 1.00 60.88 3 GLU B CA 1
ATOM 5376 C C . GLU C 3 3 ? -28.597 -39.475 -27.180 1.00 64.65 3 GLU B C 1
ATOM 5377 O O . GLU C 3 3 ? -28.663 -38.304 -26.811 1.00 66.77 3 GLU B O 1
ATOM 5383 N N . ASP C 3 4 ? -29.243 -40.478 -26.548 1.00 51.51 4 ASP B N 1
ATOM 5384 C CA . ASP C 3 4 ? -30.144 -40.291 -25.414 1.00 48.50 4 ASP B CA 1
ATOM 5385 C C . ASP C 3 4 ? -29.347 -40.215 -24.100 1.00 56.14 4 ASP B C 1
ATOM 5386 O O . ASP C 3 4 ? -28.404 -40.995 -23.882 1.00 57.79 4 ASP B O 1
ATOM 5391 N N . PRO C 3 5 ? -29.657 -39.255 -23.227 1.00 62.35 5 PRO B N 1
ATOM 5392 C CA . PRO C 3 5 ? -28.869 -39.103 -21.986 1.00 64.55 5 PRO B CA 1
ATOM 5393 C C . PRO C 3 5 ? -29.079 -40.222 -20.962 1.00 63.26 5 PRO B C 1
ATOM 5394 O O . PRO C 3 5 ? -28.279 -40.332 -20.019 1.00 60.26 5 PRO B O 1
ATOM 5398 N N . TYR C 3 6 ? -30.122 -41.039 -21.112 1.00 54.22 6 TYR B N 1
ATOM 5399 C CA . TYR C 3 6 ? -30.362 -42.162 -20.231 1.00 51.23 6 TYR B CA 1
ATOM 5400 C C . TYR C 3 6 ? -30.408 -43.504 -20.944 1.00 53.68 6 TYR B C 1
ATOM 5401 O O . TYR C 3 6 ? -30.325 -44.535 -20.272 1.00 48.92 6 TYR B O 1
ATOM 5410 N N . LEU C 3 7 ? -30.593 -43.528 -22.258 1.00 46.31 7 LEU B N 1
ATOM 5411 C CA . LEU C 3 7 ? -30.642 -44.772 -23.008 1.00 50.06 7 LEU B CA 1
ATOM 5412 C C . LEU C 3 7 ? -29.398 -44.960 -23.883 1.00 51.13 7 LEU B C 1
ATOM 5413 O O . LEU C 3 7 ? -29.343 -45.914 -24.675 1.00 46.19 7 LEU B O 1
ATOM 5418 N N . GLY C 3 8 ? -28.406 -44.095 -23.715 1.00 47.50 8 GLY B N 1
ATOM 5419 C CA . GLY C 3 8 ? -27.144 -44.211 -24.457 1.00 48.96 8 GLY B CA 1
ATOM 5420 C C . GLY C 3 8 ? -27.284 -43.923 -25.934 1.00 55.32 8 GLY B C 1
ATOM 5421 O O . GLY C 3 8 ? -28.297 -43.396 -26.331 1.00 57.90 8 GLY B O 1
ATOM 5422 N N . LYS C 3 9 ? -26.278 -44.298 -26.709 1.00 51.62 9 LYS B N 1
ATOM 5423 C CA . LYS C 3 9 ? -26.224 -44.035 -28.166 1.00 55.55 9 LYS B CA 1
ATOM 5424 C C . LYS C 3 9 ? -26.813 -45.218 -28.940 1.00 54.09 9 LYS B C 1
ATOM 5425 O O . LYS C 3 9 ? -26.441 -46.329 -28.656 1.00 56.09 9 LYS B O 1
ATOM 5431 N N . TYR C 3 10 ? -27.717 -44.974 -29.882 1.00 51.91 10 TYR B N 1
ATOM 5432 C CA . TYR C 3 10 ? -28.283 -46.099 -30.656 1.00 48.41 10 TYR B CA 1
ATOM 5433 C C . TYR C 3 10 ? -28.812 -45.626 -31.999 1.00 55.38 10 TYR B C 1
ATOM 5434 O O . TYR C 3 10 ? -29.096 -44.462 -32.151 1.00 61.06 10 TYR B O 1
ATOM 5443 N N . VAL C 3 11 ? -28.920 -46.554 -32.935 1.00 53.91 11 VAL B N 1
ATOM 5444 C CA . VAL C 3 11 ? -29.433 -46.267 -34.273 1.00 59.11 11 VAL B CA 1
ATOM 5445 C C . VAL C 3 11 ? -30.936 -46.481 -34.348 1.00 61.87 11 VAL B C 1
ATOM 5446 O O . VAL C 3 11 ? -31.662 -45.598 -34.805 1.00 64.77 11 VAL B O 1
ATOM 5450 N N . THR C 3 12 ? -31.448 -47.631 -33.908 1.00 55.18 12 THR B N 1
ATOM 5451 C CA . THR C 3 12 ? -32.893 -47.794 -33.751 1.00 58.12 12 THR B CA 1
ATOM 5452 C C . THR C 3 12 ? -33.230 -48.626 -32.519 1.00 58.27 12 THR B C 1
ATOM 5453 O O . THR C 3 12 ? -32.385 -49.294 -31.916 1.00 56.49 12 THR B O 1
ATOM 5457 N N . CYS C 3 13 ? -34.513 -48.597 -32.186 1.00 54.41 13 CYS B N 1
ATOM 5458 C CA . CYS C 3 13 ? -35.093 -49.335 -31.076 1.00 55.38 13 CYS B CA 1
ATOM 5459 C C . CYS C 3 13 ? -36.388 -49.941 -31.582 1.00 56.79 13 CYS B C 1
ATOM 5460 O O . CYS C 3 13 ? -37.284 -49.209 -32.018 1.00 55.41 13 CYS B O 1
ATOM 5463 N N . VAL C 3 14 ? -36.476 -51.272 -31.566 1.00 50.49 14 VAL B N 1
ATOM 5464 C CA . VAL C 3 14 ? -37.682 -51.973 -31.958 1.00 48.20 14 VAL B CA 1
ATOM 5465 C C . VAL C 3 14 ? -38.065 -52.937 -30.847 1.00 55.05 14 VAL B C 1
ATOM 5466 O O . VAL C 3 14 ? -37.318 -53.163 -29.893 1.00 49.98 14 VAL B O 1
ATOM 5470 N N . SER C 3 15 ? -39.273 -53.476 -30.971 1.00 49.47 15 SER B N 1
ATOM 5471 C CA . SER C 3 15 ? -39.768 -54.538 -30.116 1.00 45.88 15 SER B CA 1
ATOM 5472 C C . SER C 3 15 ? -39.732 -55.805 -30.944 1.00 50.51 15 SER B C 1
ATOM 5473 O O . SER C 3 15 ? -40.183 -55.800 -32.097 1.00 52.42 15 SER B O 1
ATOM 5476 N N . ALA C 3 16 ? -39.166 -56.877 -30.389 1.00 47.58 16 ALA B N 1
ATOM 5477 C CA . ALA C 3 16 ? -38.852 -58.019 -31.239 1.00 44.19 16 ALA B CA 1
ATOM 5478 C C . ALA C 3 16 ? -38.961 -59.317 -30.453 1.00 49.89 16 ALA B C 1
ATOM 5479 O O . ALA C 3 16 ? -38.955 -59.329 -29.209 1.00 45.00 16 ALA B O 1
ATOM 5481 N N . ARG C 3 17 ? -39.093 -60.411 -31.213 1.00 47.29 17 ARG B N 1
ATOM 5482 C CA . ARG C 3 17 ? -39.044 -61.755 -30.667 1.00 48.98 17 ARG B CA 1
ATOM 5483 C C . ARG C 3 17 ? -38.575 -62.704 -31.756 1.00 53.31 17 ARG B C 1
ATOM 5484 O O . ARG C 3 17 ? -38.865 -62.510 -32.940 1.00 48.99 17 ARG B O 1
ATOM 5492 N N . SER C 3 18 ? -37.836 -63.729 -31.333 1.00 47.15 18 SER B N 1
ATOM 5493 C CA . SER C 3 18 ? -37.279 -64.695 -32.259 1.00 45.01 18 SER B CA 1
ATOM 5494 C C . SER C 3 18 ? -38.389 -65.527 -32.889 1.00 43.98 18 SER B C 1
ATOM 5495 O O . SER C 3 18 ? -39.423 -65.799 -32.266 1.00 47.20 18 SER B O 1
ATOM 5498 N N . THR C 3 19 ? -38.171 -65.926 -34.141 1.00 43.17 19 THR B N 1
ATOM 5499 C CA . THR C 3 19 ? -39.062 -66.823 -34.859 1.00 38.53 19 THR B CA 1
ATOM 5500 C C . THR C 3 19 ? -38.702 -68.281 -34.644 1.00 46.93 19 THR B C 1
ATOM 5501 O O . THR C 3 19 ? -39.362 -69.163 -35.201 1.00 46.23 19 THR B O 1
ATOM 5505 N N . ASP C 3 20 ? -37.682 -68.562 -33.836 1.00 52.16 20 ASP B N 1
ATOM 5506 C CA . ASP C 3 20 ? -37.284 -69.939 -33.541 1.00 49.00 20 ASP B CA 1
ATOM 5507 C C . ASP C 3 20 ? -38.119 -70.435 -32.367 1.00 49.46 20 ASP B C 1
ATOM 5508 O O . ASP C 3 20 ? -37.914 -70.008 -31.223 1.00 53.01 20 ASP B O 1
ATOM 5513 N N . LYS C 3 21 ? -39.073 -71.327 -32.649 1.00 51.06 21 LYS B N 1
ATOM 5514 C CA . LYS C 3 21 ? -40.006 -71.760 -31.613 1.00 54.01 21 LYS B CA 1
ATOM 5515 C C . LYS C 3 21 ? -39.329 -72.637 -30.558 1.00 52.69 21 LYS B C 1
ATOM 5516 O O . LYS C 3 21 ? -39.788 -72.689 -29.409 1.00 48.47 21 LYS B O 1
ATOM 5522 N N A GLU C 3 22 ? -38.264 -73.349 -30.923 0.55 51.71 22 GLU B N 1
ATOM 5523 N N B GLU C 3 22 ? -38.259 -73.343 -30.935 0.45 51.70 22 GLU B N 1
ATOM 5524 C CA A GLU C 3 22 ? -37.513 -74.087 -29.914 0.55 51.02 22 GLU B CA 1
ATOM 5525 C CA B GLU C 3 22 ? -37.469 -74.103 -29.968 0.45 51.03 22 GLU B CA 1
ATOM 5526 C C A GLU C 3 22 ? -36.847 -73.131 -28.932 0.55 48.70 22 GLU B C 1
ATOM 5527 C C B GLU C 3 22 ? -36.805 -73.169 -28.960 0.45 48.70 22 GLU B C 1
ATOM 5528 O O A GLU C 3 22 ? -36.943 -73.314 -27.715 0.55 46.44 22 GLU B O 1
ATOM 5529 O O B GLU C 3 22 ? -36.861 -73.407 -27.749 0.45 46.53 22 GLU B O 1
ATOM 5540 N N . ILE C 3 23 ? -36.198 -72.079 -29.445 1.00 43.14 23 ILE B N 1
ATOM 5541 C CA . ILE C 3 23 ? -35.578 -71.098 -28.557 1.00 44.14 23 ILE B CA 1
ATOM 5542 C C . ILE C 3 23 ? -36.608 -70.507 -27.597 1.00 50.11 23 ILE B C 1
ATOM 5543 O O . ILE C 3 23 ? -36.357 -70.390 -26.386 1.00 42.80 23 ILE B O 1
ATOM 5548 N N . LEU C 3 24 ? -37.800 -70.154 -28.111 1.00 48.37 24 LEU B N 1
ATOM 5549 C CA . LEU C 3 24 ? -38.758 -69.418 -27.287 1.00 49.30 24 LEU B CA 1
ATOM 5550 C C . LEU C 3 24 ? -39.321 -70.265 -26.169 1.00 51.41 24 LEU B C 1
ATOM 5551 O O . LEU C 3 24 ? -39.812 -69.709 -25.190 1.00 49.73 24 LEU B O 1
ATOM 5556 N N . LYS C 3 25 ? -39.240 -71.593 -26.276 1.00 50.19 25 LYS B N 1
ATOM 5557 C CA . LYS C 3 25 ? -39.816 -72.442 -25.239 1.00 46.62 25 LYS B CA 1
ATOM 5558 C C . LYS C 3 25 ? -39.254 -72.134 -23.852 1.00 52.93 25 LYS B C 1
ATOM 5559 O O . LYS C 3 25 ? -39.950 -72.327 -22.857 1.00 51.01 25 LYS B O 1
ATOM 5565 N N . LYS C 3 26 ? -37.995 -71.691 -23.748 1.00 49.89 26 LYS B N 1
ATOM 5566 C CA . LYS C 3 26 ? -37.423 -71.443 -22.442 1.00 43.71 26 LYS B CA 1
ATOM 5567 C C . LYS C 3 26 ? -36.737 -70.087 -22.321 1.00 49.14 26 LYS B C 1
ATOM 5568 O O . LYS C 3 26 ? -36.167 -69.788 -21.254 1.00 45.54 26 LYS B O 1
ATOM 5574 N N . ALA C 3 27 ? -36.774 -69.261 -23.372 1.00 42.58 27 ALA B N 1
ATOM 5575 C CA . ALA C 3 27 ? -36.271 -67.895 -23.296 1.00 40.90 27 ALA B CA 1
ATOM 5576 C C . ALA C 3 27 ? -36.989 -67.114 -22.192 1.00 40.09 27 ALA B C 1
ATOM 5577 O O . ALA C 3 27 ? -38.166 -67.352 -21.916 1.00 41.29 27 ALA B O 1
ATOM 5579 N N . GLN C 3 28 ? -36.263 -66.197 -21.528 1.00 39.89 28 GLN B N 1
ATOM 5580 C CA . GLN C 3 28 ? -36.890 -65.319 -20.531 1.00 38.25 28 GLN B CA 1
ATOM 5581 C C . GLN C 3 28 ? -37.950 -64.426 -21.176 1.00 45.29 28 GLN B C 1
ATOM 5582 O O . GLN C 3 28 ? -39.086 -64.313 -20.686 1.00 39.78 28 GLN B O 1
ATOM 5588 N N . ASP C 3 29 ? -37.584 -63.787 -22.291 1.00 40.48 29 ASP B N 1
ATOM 5589 C CA . ASP C 3 29 ? -38.470 -62.841 -22.938 1.00 39.56 29 ASP B CA 1
ATOM 5590 C C . ASP C 3 29 ? -38.653 -63.234 -24.393 1.00 42.78 29 ASP B C 1
ATOM 5591 O O . ASP C 3 29 ? -39.266 -64.271 -24.686 1.00 44.94 29 ASP B O 1
ATOM 5596 N N . GLY C 3 30 ? -38.127 -62.418 -25.306 1.00 40.12 30 GLY B N 1
ATOM 5597 C CA . GLY C 3 30 ? -38.217 -62.672 -26.722 1.00 39.64 30 GLY B CA 1
ATOM 5598 C C . GLY C 3 30 ? -37.197 -63.651 -27.266 1.00 47.47 30 GLY B C 1
ATOM 5599 O O . GLY C 3 30 ? -37.248 -63.973 -28.466 1.00 39.91 30 GLY B O 1
ATOM 5600 N N . GLY C 3 31 ? -36.274 -64.148 -26.430 1.00 38.01 31 GLY B N 1
ATOM 5601 C CA . GLY C 3 31 ? -35.252 -64.997 -27.010 1.00 40.18 31 GLY B CA 1
ATOM 5602 C C . GLY C 3 31 ? -34.213 -64.279 -27.848 1.00 39.52 31 GLY B C 1
ATOM 5603 O O . GLY C 3 31 ? -33.508 -64.927 -28.636 1.00 38.24 31 GLY B O 1
ATOM 5604 N N . ILE C 3 32 ? -34.064 -62.965 -27.657 1.00 36.34 32 ILE B N 1
ATOM 5605 C CA . ILE C 3 32 ? -33.118 -62.168 -28.452 1.00 36.13 32 ILE B CA 1
ATOM 5606 C C . ILE C 3 32 ? -31.666 -62.567 -28.153 1.00 42.55 32 ILE B C 1
ATOM 5607 O O . ILE C 3 32 ? -30.855 -62.796 -29.073 1.00 38.69 32 ILE B O 1
ATOM 5612 N N . ALA C 3 33 ? -31.303 -62.629 -26.859 1.00 37.41 33 ALA B N 1
ATOM 5613 C CA . ALA C 3 33 ? -29.908 -62.935 -26.512 1.00 36.94 33 ALA B CA 1
ATOM 5614 C C . ALA C 3 33 ? -29.472 -64.300 -27.064 1.00 41.46 33 ALA B C 1
ATOM 5615 O O . ALA C 3 33 ? -28.372 -64.414 -27.618 1.00 41.55 33 ALA B O 1
ATOM 5617 N N . THR C 3 34 ? -30.334 -65.343 -26.941 1.00 38.28 34 THR B N 1
ATOM 5618 C CA . THR C 3 34 ? -30.029 -66.672 -27.496 1.00 39.21 34 THR B CA 1
ATOM 5619 C C . THR C 3 34 ? -30.033 -66.661 -29.028 1.00 43.28 34 THR B C 1
ATOM 5620 O O . THR C 3 34 ? -29.090 -67.162 -29.665 1.00 40.29 34 THR B O 1
ATOM 5624 N N . ALA C 3 35 ? -31.094 -66.100 -29.641 1.00 37.56 35 ALA B N 1
ATOM 5625 C CA . ALA C 3 35 ? -31.225 -66.103 -31.101 1.00 37.67 35 ALA B CA 1
ATOM 5626 C C . ALA C 3 35 ? -30.094 -65.342 -31.777 1.00 37.30 35 ALA B C 1
ATOM 5627 O O . ALA C 3 35 ? -29.617 -65.748 -32.845 1.00 44.95 35 ALA B O 1
ATOM 5629 N N . LEU C 3 36 ? -29.659 -64.230 -31.185 1.00 37.95 36 LEU B N 1
ATOM 5630 C CA . LEU C 3 36 ? -28.588 -63.460 -31.795 1.00 38.06 36 LEU B CA 1
ATOM 5631 C C . LEU C 3 36 ? -27.273 -64.238 -31.764 1.00 41.66 36 LEU B C 1
ATOM 5632 O O . LEU C 3 36 ? -26.491 -64.194 -32.720 1.00 39.16 36 LEU B O 1
ATOM 5637 N N . MET C 3 37 ? -27.020 -64.978 -30.681 1.00 40.36 37 MET B N 1
ATOM 5638 C CA . MET C 3 37 ? -25.734 -65.675 -30.571 1.00 41.09 37 MET B CA 1
ATOM 5639 C C . MET C 3 37 ? -25.724 -66.941 -31.429 1.00 35.57 37 MET B C 1
ATOM 5640 O O . MET C 3 37 ? -24.721 -67.242 -32.085 1.00 39.46 37 MET B O 1
ATOM 5645 N N . VAL C 3 38 ? -26.841 -67.675 -31.467 1.00 35.90 38 VAL B N 1
ATOM 5646 C CA . VAL C 3 38 ? -26.938 -68.843 -32.341 1.00 41.47 38 VAL B CA 1
ATOM 5647 C C . VAL C 3 38 ? -26.721 -68.421 -33.793 1.00 43.88 38 VAL B C 1
ATOM 5648 O O . VAL C 3 38 ? -25.914 -69.015 -34.524 1.00 39.35 38 VAL B O 1
ATOM 5652 N N . TYR C 3 39 ? -27.427 -67.361 -34.213 1.00 40.82 39 TYR B N 1
ATOM 5653 C CA . TYR C 3 39 ? -27.339 -66.886 -35.583 1.00 41.88 39 TYR B CA 1
ATOM 5654 C C . TYR C 3 39 ? -25.926 -66.425 -35.890 1.00 44.75 39 TYR B C 1
ATOM 5655 O O . TYR C 3 39 ? -25.379 -66.750 -36.951 1.00 45.82 39 TYR B O 1
ATOM 5664 N N . ALA C 3 40 ? -25.314 -65.678 -34.957 1.00 41.04 40 ALA B N 1
ATOM 5665 C CA . ALA C 3 40 ? -23.951 -65.213 -35.160 1.00 44.99 40 ALA B CA 1
ATOM 5666 C C . ALA C 3 40 ? -22.989 -66.375 -35.345 1.00 43.13 40 ALA B C 1
ATOM 5667 O O . ALA C 3 40 ? -22.034 -66.261 -36.120 1.00 42.33 40 ALA B O 1
ATOM 5669 N N . LEU C 3 41 ? -23.230 -67.494 -34.639 1.00 38.65 41 LEU B N 1
ATOM 5670 C CA . LEU C 3 41 ? -22.367 -68.665 -34.737 1.00 40.46 41 LEU B CA 1
ATOM 5671 C C . LEU C 3 41 ? -22.563 -69.357 -36.073 1.00 44.11 41 LEU B C 1
ATOM 5672 O O . LEU C 3 41 ? -21.591 -69.651 -36.776 1.00 41.06 41 LEU B O 1
ATOM 5677 N N . GLU C 3 42 ? -23.832 -69.598 -36.446 1.00 45.06 42 GLU B N 1
ATOM 5678 C CA A GLU C 3 42 ? -24.078 -70.312 -37.690 0.52 43.07 42 GLU B CA 1
ATOM 5679 C CA B GLU C 3 42 ? -24.181 -70.262 -37.707 0.48 43.10 42 GLU B CA 1
ATOM 5680 C C . GLU C 3 42 ? -23.656 -69.490 -38.912 1.00 44.43 42 GLU B C 1
ATOM 5681 O O . GLU C 3 42 ? -23.192 -70.080 -39.899 1.00 42.78 42 GLU B O 1
ATOM 5692 N N . GLU C 3 43 ? -23.752 -68.153 -38.857 1.00 42.43 43 GLU B N 1
ATOM 5693 C CA . GLU C 3 43 ? -23.287 -67.269 -39.924 1.00 43.79 43 GLU B CA 1
ATOM 5694 C C . GLU C 3 43 ? -21.784 -67.004 -39.881 1.00 53.04 43 GLU B C 1
ATOM 5695 O O . GLU C 3 43 ? -21.241 -66.441 -40.847 1.00 46.96 43 GLU B O 1
ATOM 5701 N N . GLY C 3 44 ? -21.101 -67.362 -38.788 1.00 44.77 44 GLY B N 1
ATOM 5702 C CA . GLY C 3 44 ? -19.680 -67.104 -38.706 1.00 39.72 44 GLY B CA 1
ATOM 5703 C C . GLY C 3 44 ? -19.253 -65.718 -38.256 1.00 41.71 44 GLY B C 1
ATOM 5704 O O . GLY C 3 44 ? -18.061 -65.403 -38.362 1.00 45.18 44 GLY B O 1
ATOM 5705 N N . PHE C 3 45 ? -20.153 -64.876 -37.751 1.00 38.04 45 PHE B N 1
ATOM 5706 C CA . PHE C 3 45 ? -19.689 -63.642 -37.109 1.00 40.97 45 PHE B CA 1
ATOM 5707 C C . PHE C 3 45 ? -18.921 -63.912 -35.809 1.00 43.90 45 PHE B C 1
ATOM 5708 O O . PHE C 3 45 ? -18.102 -63.080 -35.391 1.00 39.03 45 PHE B O 1
ATOM 5716 N N . ILE C 3 46 ? -19.222 -65.020 -35.118 1.00 36.29 46 ILE B N 1
ATOM 5717 C CA . ILE C 3 46 ? -18.490 -65.469 -33.940 1.00 38.53 46 ILE B CA 1
ATOM 5718 C C . ILE C 3 46 ? -18.129 -66.937 -34.155 1.00 36.24 46 ILE B C 1
ATOM 5719 O O . ILE C 3 46 ? -18.776 -67.647 -34.924 1.00 38.54 46 ILE B O 1
ATOM 5724 N N . ASP C 3 47 ? -17.072 -67.396 -33.465 1.00 36.47 47 ASP B N 1
ATOM 5725 C CA . ASP C 3 47 ? -16.827 -68.834 -33.375 1.00 39.77 47 ASP B CA 1
ATOM 5726 C C . ASP C 3 47 ? -17.020 -69.367 -31.956 1.00 41.94 47 ASP B C 1
ATOM 5727 O O . ASP C 3 47 ? -16.898 -70.575 -31.738 1.00 38.83 47 ASP B O 1
ATOM 5732 N N . GLY C 3 48 ? -17.401 -68.514 -31.012 1.00 39.97 48 GLY B N 1
ATOM 5733 C CA . GLY C 3 48 ? -17.810 -68.971 -29.688 1.00 39.00 48 GLY B CA 1
ATOM 5734 C C . GLY C 3 48 ? -18.232 -67.747 -28.916 1.00 39.60 48 GLY B C 1
ATOM 5735 O O . GLY C 3 48 ? -17.927 -66.613 -29.305 1.00 37.05 48 GLY B O 1
ATOM 5736 N N . THR C 3 49 ? -18.938 -67.988 -27.806 1.00 37.29 49 THR B N 1
ATOM 5737 C CA . THR C 3 49 ? -19.465 -66.888 -27.027 1.00 35.85 49 THR B CA 1
ATOM 5738 C C . THR C 3 49 ? -19.577 -67.256 -25.544 1.00 37.24 49 THR B C 1
ATOM 5739 O O . THR C 3 49 ? -19.838 -68.404 -25.177 1.00 40.90 49 THR B O 1
ATOM 5743 N N . ILE C 3 50 ? -19.391 -66.254 -24.691 1.00 38.13 50 ILE B N 1
ATOM 5744 C CA . ILE C 3 50 ? -19.499 -66.421 -23.250 1.00 36.00 50 ILE B CA 1
ATOM 5745 C C . ILE C 3 50 ? -20.958 -66.230 -22.847 1.00 41.09 50 ILE B C 1
ATOM 5746 O O . ILE C 3 50 ? -21.546 -65.165 -23.068 1.00 38.11 50 ILE B O 1
ATOM 5751 N N . VAL C 3 51 ? -21.534 -67.260 -22.232 1.00 34.34 51 VAL B N 1
ATOM 5752 C CA . VAL C 3 51 ? -22.928 -67.263 -21.817 1.00 34.19 51 VAL B CA 1
ATOM 5753 C C . VAL C 3 51 ? -22.983 -67.757 -20.373 1.00 38.20 51 VAL B C 1
ATOM 5754 O O . VAL C 3 51 ? -22.047 -68.390 -19.871 1.00 37.00 51 VAL B O 1
ATOM 5758 N N . ALA C 3 52 ? -24.082 -67.424 -19.689 1.00 31.69 52 ALA B N 1
ATOM 5759 C CA . ALA C 3 52 ? -24.327 -67.853 -18.306 1.00 31.49 52 ALA B CA 1
ATOM 5760 C C . ALA C 3 52 ? -24.957 -69.248 -18.334 1.00 35.01 52 ALA B C 1
ATOM 5761 O O . ALA C 3 52 ? -26.178 -69.404 -18.454 1.00 35.87 52 ALA B O 1
ATOM 5763 N N . GLY C 3 53 ? -24.107 -70.287 -18.263 1.00 35.41 53 GLY B N 1
ATOM 5764 C CA . GLY C 3 53 ? -24.581 -71.656 -18.285 1.00 32.35 53 GLY B CA 1
ATOM 5765 C C . GLY C 3 53 ? -25.115 -72.091 -16.930 1.00 35.46 53 GLY B C 1
ATOM 5766 O O . GLY C 3 53 ? -25.143 -71.338 -15.943 1.00 34.84 53 GLY B O 1
ATOM 5767 N N . GLU C 3 54 ? -25.497 -73.357 -16.873 1.00 39.41 54 GLU B N 1
ATOM 5768 C CA . GLU C 3 54 ? -25.907 -73.939 -15.603 1.00 38.53 54 GLU B CA 1
ATOM 5769 C C . GLU C 3 54 ? -24.703 -74.268 -14.735 0.91 41.54 54 GLU B C 1
ATOM 5770 O O . GLU C 3 54 ? -23.689 -74.780 -15.212 1.00 40.58 54 GLU B O 1
ATOM 5776 N N . GLY C 3 55 ? -24.823 -73.964 -13.449 1.00 42.82 55 GLY B N 1
ATOM 5777 C CA . GLY C 3 55 ? -23.778 -74.205 -12.490 1.00 44.34 55 GLY B CA 1
ATOM 5778 C C . GLY C 3 55 ? -24.055 -75.414 -11.622 1.00 46.13 55 GLY B C 1
ATOM 5779 O O . GLY C 3 55 ? -24.871 -76.285 -11.945 1.00 43.91 55 GLY B O 1
ATOM 5780 N N . ASP C 3 56 ? -23.416 -75.422 -10.468 1.00 47.43 56 ASP B N 1
ATOM 5781 C CA . ASP C 3 56 ? -23.417 -76.581 -9.591 1.00 53.26 56 ASP B CA 1
ATOM 5782 C C . ASP C 3 56 ? -24.497 -76.559 -8.516 1.00 53.08 56 ASP B C 1
ATOM 5783 O O . ASP C 3 56 ? -24.742 -77.602 -7.909 1.00 52.52 56 ASP B O 1
ATOM 5788 N N . LYS C 3 57 ? -25.137 -75.409 -8.259 1.00 41.40 57 LYS B N 1
ATOM 5789 C CA . LYS C 3 57 ? -26.303 -75.309 -7.393 1.00 44.03 57 LYS B CA 1
ATOM 5790 C C . LYS C 3 57 ? -27.499 -74.847 -8.221 1.00 43.66 57 LYS B C 1
ATOM 5791 O O . LYS C 3 57 ? -27.317 -74.169 -9.246 1.00 41.97 57 LYS B O 1
ATOM 5797 N N . PRO C 3 58 ? -28.724 -75.233 -7.848 1.00 45.28 58 PRO B N 1
ATOM 5798 C CA . PRO C 3 58 ? -29.893 -74.784 -8.624 1.00 43.30 58 PRO B CA 1
ATOM 5799 C C . PRO C 3 58 ? -29.968 -73.257 -8.672 1.00 38.74 58 PRO B C 1
ATOM 5800 O O . PRO C 3 58 ? -29.810 -72.576 -7.642 1.00 35.72 58 PRO B O 1
ATOM 5804 N N . TRP C 3 59 ? -30.131 -72.725 -9.903 1.00 38.42 59 TRP B N 1
ATOM 5805 C CA . TRP C 3 59 ? -30.343 -71.300 -10.200 1.00 40.83 59 TRP B CA 1
ATOM 5806 C C . TRP C 3 59 ? -29.085 -70.476 -9.923 1.00 39.16 59 TRP B C 1
ATOM 5807 O O . TRP C 3 59 ? -29.151 -69.261 -9.781 1.00 39.00 59 TRP B O 1
ATOM 5818 N N . GLN C 3 60 ? -27.936 -71.136 -9.795 1.00 38.19 60 GLN B N 1
ATOM 5819 C CA . GLN C 3 60 ? -26.662 -70.439 -9.740 1.00 34.61 60 GLN B CA 1
ATOM 5820 C C . GLN C 3 60 ? -26.008 -70.531 -11.101 1.00 37.96 60 GLN B C 1
ATOM 5821 O O . GLN C 3 60 ? -25.785 -71.653 -11.588 1.00 36.12 60 GLN B O 1
ATOM 5827 N N . PRO C 3 61 ? -25.752 -69.412 -11.772 1.00 37.82 61 PRO B N 1
ATOM 5828 C CA . PRO C 3 61 ? -25.170 -69.472 -13.116 1.00 34.82 61 PRO B CA 1
ATOM 5829 C C . PRO C 3 61 ? -23.676 -69.759 -13.049 1.00 42.11 61 PRO B C 1
ATOM 5830 O O . PRO C 3 61 ? -22.997 -69.442 -12.056 1.00 37.68 61 PRO B O 1
ATOM 5834 N N . LYS C 3 62 ? -23.169 -70.369 -14.122 1.00 34.90 62 LYS B N 1
ATOM 5835 C CA . LYS C 3 62 ? -21.729 -70.584 -14.285 1.00 36.16 62 LYS B CA 1
ATOM 5836 C C . LYS C 3 62 ? -21.303 -70.108 -15.676 1.00 32.36 62 LYS B C 1
ATOM 5837 O O . LYS C 3 62 ? -21.795 -70.652 -16.693 1.00 33.90 62 LYS B O 1
ATOM 5843 N N . PRO C 3 63 ? -20.447 -69.088 -15.790 1.00 34.11 63 PRO B N 1
ATOM 5844 C CA . PRO C 3 63 ? -19.952 -68.676 -17.118 1.00 36.77 63 PRO B CA 1
ATOM 5845 C C . PRO C 3 63 ? -19.295 -69.829 -17.860 1.00 37.03 63 PRO B C 1
ATOM 5846 O O . PRO C 3 63 ? -18.595 -70.661 -17.268 1.00 39.84 63 PRO B O 1
ATOM 5850 N N . VAL C 3 64 ? -19.455 -69.827 -19.183 1.00 37.12 64 VAL B N 1
ATOM 5851 C CA . VAL C 3 64 ? -18.895 -70.892 -20.006 1.00 42.00 64 VAL B CA 1
ATOM 5852 C C . VAL C 3 64 ? -18.726 -70.381 -21.435 1.00 39.37 64 VAL B C 1
ATOM 5853 O O . VAL C 3 64 ? -19.489 -69.527 -21.905 1.00 37.39 64 VAL B O 1
ATOM 5857 N N . VAL C 3 65 ? -17.693 -70.876 -22.112 1.00 35.98 65 VAL B N 1
ATOM 5858 C CA . VAL C 3 65 ? -17.471 -70.566 -23.516 1.00 36.09 65 VAL B CA 1
ATOM 5859 C C . VAL C 3 65 ? -18.224 -71.606 -24.325 1.00 40.55 65 VAL B C 1
ATOM 5860 O O . VAL C 3 65 ? -17.800 -72.758 -24.408 1.00 44.29 65 VAL B O 1
ATOM 5864 N N . ALA C 3 66 ? -19.334 -71.187 -24.930 1.00 31.03 66 ALA B N 1
ATOM 5865 C CA . ALA C 3 66 ? -20.186 -72.040 -25.738 1.00 33.81 66 ALA B CA 1
ATOM 5866 C C . ALA C 3 66 ? -19.745 -71.963 -27.200 1.00 39.18 66 ALA B C 1
ATOM 5867 O O . ALA C 3 66 ? -19.425 -70.879 -27.714 1.00 38.26 66 ALA B O 1
ATOM 5869 N N . MET C 3 67 ? -19.692 -73.110 -27.864 1.00 35.23 67 MET B N 1
ATOM 5870 C CA . MET C 3 67 ? -19.240 -73.148 -29.258 1.00 40.75 67 MET B CA 1
ATOM 5871 C C . MET C 3 67 ? -20.184 -73.917 -30.174 1.00 43.62 67 MET B C 1
ATOM 5872 O O . MET C 3 67 ? -19.824 -74.196 -31.331 1.00 40.68 67 MET B O 1
ATOM 5877 N N . THR C 3 68 ? -21.364 -74.278 -29.671 1.00 37.67 68 THR B N 1
ATOM 5878 C CA . THR C 3 68 ? -22.397 -74.970 -30.419 1.00 40.29 68 THR B CA 1
ATOM 5879 C C . THR C 3 68 ? -23.740 -74.319 -30.113 1.00 44.41 68 THR B C 1
ATOM 5880 O O . THR C 3 68 ? -23.958 -73.731 -29.043 1.00 39.08 68 THR B O 1
ATOM 5884 N N . ARG C 3 69 ? -24.662 -74.492 -31.051 1.00 42.36 69 ARG B N 1
ATOM 5885 C CA . ARG C 3 69 ? -26.011 -74.012 -30.821 1.00 45.24 69 ARG B CA 1
ATOM 5886 C C . ARG C 3 69 ? -26.569 -74.597 -29.531 1.00 39.12 69 ARG B C 1
ATOM 5887 O O . ARG C 3 69 ? -27.149 -73.873 -28.714 1.00 40.91 69 ARG B O 1
ATOM 5895 N N . GLU C 3 70 ? -26.320 -75.888 -29.294 1.00 39.19 70 GLU B N 1
ATOM 5896 C CA . GLU C 3 70 ? -26.874 -76.560 -28.116 1.00 45.77 70 GLU B CA 1
ATOM 5897 C C . GLU C 3 70 ? -26.324 -75.964 -26.819 1.00 43.94 70 GLU B C 1
ATOM 5898 O O . GLU C 3 70 ? -27.058 -75.780 -25.842 1.00 41.52 70 GLU B O 1
ATOM 5904 N N . ASP C 3 71 ? -25.031 -75.678 -26.775 1.00 40.39 71 ASP B N 1
ATOM 5905 C CA . ASP C 3 71 ? -24.484 -75.065 -25.577 1.00 43.11 71 ASP B CA 1
ATOM 5906 C C . ASP C 3 71 ? -24.995 -73.651 -25.371 1.00 40.59 71 ASP B C 1
ATOM 5907 O O . ASP C 3 71 ? -25.134 -73.218 -24.220 1.00 40.80 71 ASP B O 1
ATOM 5912 N N . ILE C 3 72 ? -25.308 -72.920 -26.449 1.00 36.12 72 ILE B N 1
ATOM 5913 C CA . ILE C 3 72 ? -25.855 -71.567 -26.258 1.00 37.75 72 ILE B CA 1
ATOM 5914 C C . ILE C 3 72 ? -27.247 -71.614 -25.626 1.00 34.04 72 ILE B C 1
ATOM 5915 O O . ILE C 3 72 ? -27.575 -70.797 -24.756 1.00 38.15 72 ILE B O 1
ATOM 5920 N N . LEU C 3 73 ? -28.089 -72.546 -26.070 1.00 37.75 73 LEU B N 1
ATOM 5921 C CA . LEU C 3 73 ? -29.454 -72.655 -25.574 1.00 39.75 73 LEU B CA 1
ATOM 5922 C C . LEU C 3 73 ? -29.520 -73.056 -24.091 1.00 44.49 73 LEU B C 1
ATOM 5923 O O . LEU C 3 73 ? -30.511 -72.756 -23.402 1.00 40.00 73 LEU B O 1
ATOM 5928 N N . LYS C 3 74 ? -28.493 -73.726 -23.583 1.00 40.33 74 LYS B N 1
ATOM 5929 C CA . LYS C 3 74 ? -28.482 -74.068 -22.172 1.00 38.07 74 LYS B CA 1
ATOM 5930 C C . LYS C 3 74 ? -28.459 -72.840 -21.291 1.00 40.19 74 LYS B C 1
ATOM 5931 O O . LYS C 3 74 ? -28.832 -72.939 -20.118 1.00 39.79 74 LYS B O 1
ATOM 5937 N N . ALA C 3 75 ? -28.022 -71.692 -21.824 1.00 36.86 75 ALA B N 1
ATOM 5938 C CA . ALA C 3 75 ? -27.918 -70.458 -21.047 1.00 41.67 75 ALA B CA 1
ATOM 5939 C C . ALA C 3 75 ? -29.215 -69.619 -21.038 1.00 39.12 75 ALA B C 1
ATOM 5940 O O . ALA C 3 75 ? -29.185 -68.468 -20.571 1.00 38.80 75 ALA B O 1
ATOM 5942 N N . ARG C 3 76 ? -30.330 -70.142 -21.565 1.00 35.95 76 ARG B N 1
ATOM 5943 C CA . ARG C 3 76 ? -31.582 -69.372 -21.611 1.00 39.64 76 ARG B CA 1
ATOM 5944 C C . ARG C 3 76 ? -32.142 -69.091 -20.208 1.00 43.69 76 ARG B C 1
ATOM 5945 O O . ARG C 3 76 ? -31.979 -69.889 -19.284 1.00 34.77 76 ARG B O 1
ATOM 5953 N N . GLY C 3 77 ? -32.838 -67.953 -20.057 1.00 39.84 77 GLY B N 1
ATOM 5954 C CA . GLY C 3 77 ? -33.516 -67.622 -18.794 1.00 35.38 77 GLY B CA 1
ATOM 5955 C C . GLY C 3 77 ? -32.636 -66.825 -17.838 1.00 38.19 77 GLY B C 1
ATOM 5956 O O . GLY C 3 77 ? -31.413 -66.989 -17.771 1.00 38.12 77 GLY B O 1
ATOM 5957 N N . THR C 3 78 ? -33.278 -65.926 -17.087 1.00 37.66 78 THR B N 1
ATOM 5958 C CA . THR C 3 78 ? -32.567 -64.990 -16.223 1.00 37.21 78 THR B CA 1
ATOM 5959 C C . THR C 3 78 ? -32.205 -65.638 -14.899 1.00 38.44 78 THR B C 1
ATOM 5960 O O . THR C 3 78 ? -33.077 -66.192 -14.197 1.00 36.28 78 THR B O 1
ATOM 5964 N N . ARG C 3 79 ? -30.937 -65.504 -14.549 1.00 35.84 79 ARG B N 1
ATOM 5965 C CA . ARG C 3 79 ? -30.444 -65.919 -13.223 1.00 34.93 79 ARG B CA 1
ATOM 5966 C C . ARG C 3 79 ? -30.192 -64.618 -12.466 1.00 38.37 79 ARG B C 1
ATOM 5967 O O . ARG C 3 79 ? -29.317 -63.886 -12.852 1.00 34.86 79 ARG B O 1
ATOM 5975 N N . TYR C 3 80 ? -31.013 -64.324 -11.475 1.00 36.10 80 TYR B N 1
ATOM 5976 C CA . TYR C 3 80 ? -30.825 -63.084 -10.727 1.00 37.00 80 TYR B CA 1
ATOM 5977 C C . TYR C 3 80 ? -29.810 -63.269 -9.601 1.00 41.98 80 TYR B C 1
ATOM 5978 O O . TYR C 3 80 ? -30.092 -62.947 -8.439 1.00 38.93 80 TYR B O 1
ATOM 5987 N N . ASN C 3 81 ? -28.612 -63.762 -9.941 1.00 29.16 81 ASN B N 1
ATOM 5988 C CA . ASN C 3 81 ? -27.463 -63.594 -9.051 1.00 40.21 81 ASN B CA 1
ATOM 5989 C C . ASN C 3 81 ? -26.221 -63.519 -9.932 1.00 36.92 81 ASN B C 1
ATOM 5990 O O . ASN C 3 81 ? -26.308 -63.629 -11.164 1.00 34.83 81 ASN B O 1
ATOM 5995 N N . ILE C 3 82 ? -25.070 -63.292 -9.299 1.00 34.98 82 ILE B N 1
ATOM 5996 C CA . ILE C 3 82 ? -23.867 -62.864 -10.037 1.00 37.99 82 ILE B CA 1
ATOM 5997 C C . ILE C 3 82 ? -23.317 -64.010 -10.884 1.00 36.33 82 ILE B C 1
ATOM 5998 O O . ILE C 3 82 ? -23.135 -65.123 -10.390 1.00 35.35 82 ILE B O 1
ATOM 6003 N N . SER C 3 83 ? -23.010 -63.734 -12.148 1.00 35.97 83 SER B N 1
ATOM 6004 C CA . SER C 3 83 ? -22.301 -64.667 -13.033 1.00 35.61 83 SER B CA 1
ATOM 6005 C C . SER C 3 83 ? -21.065 -63.949 -13.552 1.00 35.13 83 SER B C 1
ATOM 6006 O O . SER C 3 83 ? -21.202 -63.021 -14.363 1.00 35.25 83 SER B O 1
ATOM 6009 N N . PRO C 3 84 ? -19.845 -64.299 -13.115 1.00 34.44 84 PRO B N 1
ATOM 6010 C CA . PRO C 3 84 ? -18.648 -63.513 -13.515 1.00 35.55 84 PRO B CA 1
ATOM 6011 C C . PRO C 3 84 ? -18.225 -63.778 -14.954 1.00 36.22 84 PRO B C 1
ATOM 6012 O O . PRO C 3 84 ? -17.162 -64.411 -15.202 1.00 33.30 84 PRO B O 1
ATOM 6016 N N . GLN C 3 85 ? -19.067 -63.302 -15.893 1.00 28.54 85 GLN B N 1
ATOM 6017 C CA . GLN C 3 85 ? -18.903 -63.621 -17.313 1.00 34.20 85 GLN B CA 1
ATOM 6018 C C . GLN C 3 85 ? -17.502 -63.328 -17.817 1.00 34.57 85 GLN B C 1
ATOM 6019 O O . GLN C 3 85 ? -16.968 -64.070 -18.653 1.00 36.16 85 GLN B O 1
ATOM 6025 N N . ILE C 3 86 ? -16.901 -62.222 -17.362 1.00 37.09 86 ILE B N 1
ATOM 6026 C CA . ILE C 3 86 ? -15.657 -61.773 -17.992 1.00 34.69 86 ILE B CA 1
ATOM 6027 C C . ILE C 3 86 ? -14.470 -62.644 -17.584 1.00 37.16 86 ILE B C 1
ATOM 6028 O O . ILE C 3 86 ? -13.391 -62.519 -18.177 1.00 38.90 86 ILE B O 1
ATOM 6033 N N . SER C 3 87 ? -14.630 -63.554 -16.593 1.00 34.15 87 SER B N 1
ATOM 6034 C CA . SER C 3 87 ? -13.477 -64.377 -16.201 1.00 37.03 87 SER B CA 1
ATOM 6035 C C . SER C 3 87 ? -12.953 -65.288 -17.341 1.00 33.73 87 SER B C 1
ATOM 6036 O O . SER C 3 87 ? -11.797 -65.702 -17.291 1.00 35.15 87 SER B O 1
ATOM 6039 N N . TRP C 3 88 ? -13.752 -65.604 -18.362 1.00 33.04 88 TRP B N 1
ATOM 6040 C CA . TRP C 3 88 ? -13.299 -66.432 -19.489 1.00 31.66 88 TRP B CA 1
ATOM 6041 C C . TRP C 3 88 ? -12.912 -65.612 -20.735 1.00 34.97 88 TRP B C 1
ATOM 6042 O O . TRP C 3 88 ? -12.699 -66.196 -21.810 1.00 32.21 88 TRP B O 1
ATOM 6053 N N . LEU C 3 89 ? -12.806 -64.277 -20.611 1.00 34.64 89 LEU B N 1
ATOM 6054 C CA . LEU C 3 89 ? -12.651 -63.421 -21.799 1.00 33.83 89 LEU B CA 1
ATOM 6055 C C . LEU C 3 89 ? -11.316 -63.669 -22.494 1.00 33.97 89 LEU B C 1
ATOM 6056 O O . LEU C 3 89 ? -11.279 -63.813 -23.714 1.00 35.66 89 LEU B O 1
ATOM 6061 N N . LYS C 3 90 ? -10.207 -63.685 -21.727 1.00 31.46 90 LYS B N 1
ATOM 6062 C CA . LYS C 3 90 ? -8.865 -63.937 -22.290 1.00 31.42 90 LYS B CA 1
ATOM 6063 C C . LYS C 3 90 ? -8.727 -65.400 -22.690 1.00 34.21 90 LYS B C 1
ATOM 6064 O O . LYS C 3 90 ? -8.242 -65.715 -23.793 1.00 31.76 90 LYS B O 1
ATOM 6070 N N . GLU C 3 91 ? -9.218 -66.308 -21.827 1.00 32.42 91 GLU B N 1
ATOM 6071 C CA . GLU C 3 91 ? -9.046 -67.733 -22.092 1.00 35.62 91 GLU B CA 1
ATOM 6072 C C . GLU C 3 91 ? -9.736 -68.133 -23.390 1.00 32.79 91 GLU B C 1
ATOM 6073 O O . GLU C 3 91 ? -9.229 -68.975 -24.127 1.00 35.63 91 GLU B O 1
ATOM 6079 N N . ALA C 3 92 ? -10.855 -67.500 -23.716 1.00 33.72 92 ALA B N 1
ATOM 6080 C CA . ALA C 3 92 ? -11.499 -67.781 -24.994 1.00 35.00 92 ALA B CA 1
ATOM 6081 C C . ALA C 3 92 ? -10.530 -67.648 -26.172 1.00 36.53 92 ALA B C 1
ATOM 6082 O O . ALA C 3 92 ? -10.672 -68.371 -27.169 1.00 34.49 92 ALA B O 1
ATOM 6084 N N . THR C 3 93 ? -9.519 -66.774 -26.063 1.00 30.86 93 THR B N 1
ATOM 6085 C CA . THR C 3 93 ? -8.560 -66.589 -27.164 1.00 34.45 93 THR B CA 1
ATOM 6086 C C . THR C 3 93 ? -7.300 -67.441 -27.025 1.00 35.54 93 THR B C 1
ATOM 6087 O O . THR C 3 93 ? -6.452 -67.395 -27.936 1.00 33.49 93 THR B O 1
ATOM 6091 N N . ARG C 3 94 ? -7.147 -68.182 -25.898 1.00 32.54 94 ARG B N 1
ATOM 6092 C CA . ARG C 3 94 ? -5.989 -69.032 -25.651 1.00 29.64 94 ARG B CA 1
ATOM 6093 C C . ARG C 3 94 ? -6.354 -70.478 -25.964 1.00 36.06 94 ARG B C 1
ATOM 6094 O O . ARG C 3 94 ? -6.457 -70.825 -27.146 1.00 32.73 94 ARG B O 1
ATOM 6102 N N . SER C 3 95 ? -6.643 -71.304 -24.929 1.00 32.34 95 SER B N 1
ATOM 6103 C CA . SER C 3 95 ? -6.873 -72.735 -25.170 1.00 35.68 95 SER B CA 1
ATOM 6104 C C . SER C 3 95 ? -8.081 -72.994 -26.070 1.00 31.17 95 SER B C 1
ATOM 6105 O O . SER C 3 95 ? -8.134 -74.014 -26.766 1.00 33.23 95 SER B O 1
ATOM 6108 N N . PHE C 3 96 ? -9.053 -72.078 -26.109 1.00 34.98 96 PHE B N 1
ATOM 6109 C CA . PHE C 3 96 ? -10.171 -72.303 -27.021 1.00 31.54 96 PHE B CA 1
ATOM 6110 C C . PHE C 3 96 ? -9.847 -71.960 -28.487 1.00 34.76 96 PHE B C 1
ATOM 6111 O O . PHE C 3 96 ? -10.534 -72.467 -29.388 1.00 34.89 96 PHE B O 1
ATOM 6119 N N . GLY C 3 97 ? -8.802 -71.165 -28.746 1.00 30.81 97 GLY B N 1
ATOM 6120 C CA . GLY C 3 97 ? -8.389 -70.862 -30.118 1.00 31.99 97 GLY B CA 1
ATOM 6121 C C . GLY C 3 97 ? -9.405 -70.068 -30.936 1.00 33.16 97 GLY B C 1
ATOM 6122 O O . GLY C 3 97 ? -9.430 -70.178 -32.166 1.00 36.37 97 GLY B O 1
ATOM 6123 N N . LEU C 3 98 ? -10.252 -69.286 -30.284 1.00 31.34 98 LEU B N 1
ATOM 6124 C CA . LEU C 3 98 ? -11.227 -68.474 -30.991 1.00 33.59 98 LEU B CA 1
ATOM 6125 C C . LEU C 3 98 ? -10.573 -67.250 -31.632 1.00 41.02 98 LEU B C 1
ATOM 6126 O O . LEU C 3 98 ? -9.660 -66.623 -31.057 1.00 35.69 98 LEU B O 1
ATOM 6131 N N . ASP C 3 99 ? -11.045 -66.927 -32.848 1.00 40.41 99 ASP B N 1
ATOM 6132 C CA . ASP C 3 99 ? -10.725 -65.669 -33.521 1.00 37.51 99 ASP B CA 1
ATOM 6133 C C . ASP C 3 99 ? -11.811 -64.609 -33.376 1.00 41.62 99 ASP B C 1
ATOM 6134 O O . ASP C 3 99 ? -11.532 -63.428 -33.607 1.00 37.60 99 ASP B O 1
ATOM 6139 N N . LYS C 3 100 ? -13.049 -64.999 -33.035 1.00 37.06 100 LYS B N 1
ATOM 6140 C CA . LYS C 3 100 ? -14.193 -64.074 -33.040 1.00 38.49 100 LYS B CA 1
ATOM 6141 C C . LYS C 3 100 ? -15.081 -64.349 -31.813 1.00 37.37 100 LYS B C 1
ATOM 6142 O O . LYS C 3 100 ? -16.057 -65.104 -31.887 1.00 38.00 100 LYS B O 1
ATOM 6148 N N . VAL C 3 101 ? -14.765 -63.698 -30.704 1.00 37.82 101 VAL B N 1
ATOM 6149 C CA . VAL C 3 101 ? -15.411 -63.973 -29.434 1.00 38.26 101 VAL B CA 1
ATOM 6150 C C . VAL C 3 101 ? -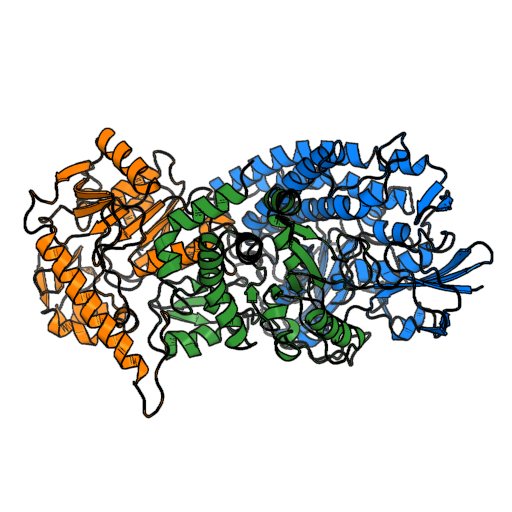16.706 -63.164 -29.292 1.00 38.55 101 VAL B C 1
ATOM 6151 O O . VAL C 3 101 ? -16.701 -61.919 -29.377 1.00 37.49 101 VAL B O 1
ATOM 6155 N N . GLY C 3 102 ? -17.799 -63.869 -28.976 1.00 33.23 102 GLY B N 1
ATOM 6156 C CA . GLY C 3 102 ? -18.999 -63.231 -28.464 1.00 34.34 102 GLY B CA 1
ATOM 6157 C C . GLY C 3 102 ? -19.044 -63.183 -26.944 1.00 40.03 102 GLY B C 1
ATOM 6158 O O . GLY C 3 102 ? -18.537 -64.082 -26.259 1.00 39.00 102 GLY B O 1
ATOM 6159 N N . VAL C 3 103 ? -19.663 -62.117 -26.420 1.00 33.48 103 VAL B N 1
ATOM 6160 C CA . VAL C 3 103 ? -19.876 -61.927 -24.991 1.00 37.14 103 VAL B CA 1
ATOM 6161 C C . VAL C 3 103 ? -21.332 -61.532 -24.732 1.00 40.45 103 VAL B C 1
ATOM 6162 O O . VAL C 3 103 ? -21.868 -60.624 -25.381 1.00 37.61 103 VAL B O 1
ATOM 6166 N N . THR C 3 104 ? -21.974 -62.220 -23.787 1.00 41.00 104 THR B N 1
ATOM 6167 C CA . THR C 3 104 ? -23.276 -61.817 -23.268 1.00 36.49 104 THR B CA 1
ATOM 6168 C C . THR C 3 104 ? -23.105 -61.473 -21.800 1.00 39.77 104 THR B C 1
ATOM 6169 O O . THR C 3 104 ? -22.209 -62.001 -21.123 1.00 39.26 104 THR B O 1
ATOM 6173 N N . GLY C 3 105 ? -23.945 -60.561 -21.320 1.00 36.14 105 GLY B N 1
ATOM 6174 C CA . GLY C 3 105 ? -23.883 -60.163 -19.927 1.00 40.36 105 GLY B CA 1
ATOM 6175 C C . GLY C 3 105 ? -24.675 -58.890 -19.701 1.00 42.41 105 GLY B C 1
ATOM 6176 O O . GLY C 3 105 ? -25.331 -58.367 -20.608 1.00 42.80 105 GLY B O 1
ATOM 6177 N N . VAL C 3 106 ? -24.601 -58.403 -18.470 1.00 40.58 106 VAL B N 1
ATOM 6178 C CA . VAL C 3 106 ? -25.328 -57.203 -18.064 1.00 36.04 106 VAL B CA 1
ATOM 6179 C C . VAL C 3 106 ? -24.441 -55.967 -18.233 1.00 40.01 106 VAL B C 1
ATOM 6180 O O . VAL C 3 106 ? -23.294 -56.066 -18.692 1.00 38.27 106 VAL B O 1
ATOM 6184 N N . CYS C 3 107 ? -24.952 -54.792 -17.844 1.00 38.01 107 CYS B N 1
ATOM 6185 C CA . CYS C 3 107 ? -24.343 -53.534 -18.291 1.00 36.02 107 CYS B CA 1
ATOM 6186 C C . CYS C 3 107 ? -22.882 -53.414 -17.860 1.00 37.68 107 CYS B C 1
ATOM 6187 O O . CYS C 3 107 ? -22.030 -53.028 -18.667 1.00 35.49 107 CYS B O 1
ATOM 6190 N N . CYS C 3 108 ? -22.568 -53.738 -16.584 1.00 34.54 108 CYS B N 1
ATOM 6191 C CA . CYS C 3 108 ? -21.186 -53.626 -16.093 1.00 36.44 108 CYS B CA 1
ATOM 6192 C C . CYS C 3 108 ? -20.242 -54.588 -16.797 1.00 38.02 108 CYS B C 1
ATOM 6193 O O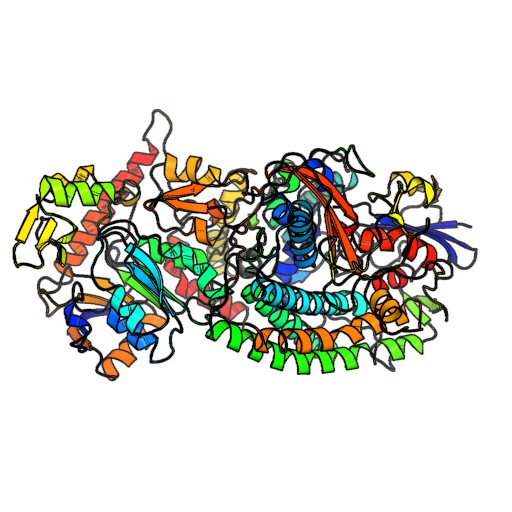 . CYS C 3 108 ? -19.026 -54.333 -16.854 1.00 36.96 108 CYS B O 1
ATOM 6196 N N . GLN C 3 109 ? -20.790 -55.682 -17.343 1.00 33.94 109 GLN B N 1
ATOM 6197 C CA . GLN C 3 109 ? -19.959 -56.652 -18.048 1.00 36.13 109 GLN B CA 1
ATOM 6198 C C . GLN C 3 109 ? -19.640 -56.156 -19.450 1.00 38.03 109 GLN B C 1
ATOM 6199 O O . GLN C 3 109 ? -18.525 -56.367 -19.954 1.00 38.20 109 GLN B O 1
ATOM 6205 N N . MET C 3 110 ? -20.598 -55.452 -20.065 1.00 36.99 110 MET B N 1
ATOM 6206 C CA . MET C 3 110 ? -20.330 -54.751 -21.317 1.00 39.32 110 MET B CA 1
ATOM 6207 C C . MET C 3 110 ? -19.245 -53.695 -21.115 1.00 35.45 110 MET B C 1
ATOM 6208 O O . MET C 3 110 ? -18.329 -53.566 -21.940 1.00 41.50 110 MET B O 1
ATOM 6213 N N . GLN C 3 111 ? -19.339 -52.928 -20.017 1.00 32.20 111 GLN B N 1
ATOM 6214 C CA . GLN C 3 111 ? -18.309 -51.958 -19.679 1.00 34.90 111 GLN B CA 1
ATOM 6215 C C . GLN C 3 111 ? -16.933 -52.623 -19.532 1.00 42.49 111 GLN B C 1
ATOM 6216 O O . GLN C 3 111 ? -15.910 -52.082 -19.992 1.00 37.55 111 GLN B O 1
ATOM 6222 N N . ALA C 3 112 ? -16.882 -53.788 -18.868 1.00 40.63 112 ALA B N 1
ATOM 6223 C CA . ALA C 3 112 ? -15.610 -54.493 -18.689 1.00 37.95 112 ALA B CA 1
ATOM 6224 C C . ALA C 3 112 ? -14.973 -54.808 -20.028 1.00 32.17 112 ALA B C 1
ATOM 6225 O O . ALA C 3 112 ? -13.767 -54.620 -20.205 1.00 39.62 112 ALA B O 1
ATOM 6227 N N . VAL C 3 113 ? -15.775 -55.267 -20.996 1.00 31.98 113 VAL B N 1
ATOM 6228 C CA . VAL C 3 113 ? -15.234 -55.605 -22.314 1.00 34.78 113 VAL B CA 1
ATOM 6229 C C . VAL C 3 113 ? -14.674 -54.359 -22.994 1.00 39.24 113 VAL B C 1
ATOM 6230 O O . VAL C 3 113 ? -13.571 -54.383 -23.556 1.00 37.97 113 VAL B O 1
ATOM 6234 N N . ARG C 3 114 ? -15.402 -53.237 -22.913 1.00 38.28 114 ARG B N 1
ATOM 6235 C CA . ARG C 3 114 ? -14.956 -52.051 -23.642 1.00 40.94 114 ARG B CA 1
ATOM 6236 C C . ARG C 3 114 ? -13.706 -51.477 -23.007 1.00 37.80 114 ARG B C 1
ATOM 6237 O O . ARG C 3 114 ? -12.776 -51.109 -23.723 1.00 38.96 114 ARG B O 1
ATOM 6245 N N . LYS C 3 115 ? -13.649 -51.421 -21.666 1.00 32.96 115 LYS B N 1
ATOM 6246 C CA . LYS C 3 115 ? -12.386 -51.105 -21.003 1.00 36.65 115 LYS B CA 1
ATOM 6247 C C . LYS C 3 115 ? -11.252 -52.037 -21.469 1.00 41.42 115 LYS B C 1
ATOM 6248 O O . LYS C 3 115 ? -10.140 -51.576 -21.758 1.00 35.18 115 LYS B O 1
ATOM 6254 N N . ALA C 3 116 ? -11.509 -53.354 -21.557 1.00 35.38 116 ALA B N 1
ATOM 6255 C CA . ALA C 3 116 ? -10.430 -54.239 -21.992 1.00 35.28 116 ALA B CA 1
ATOM 6256 C C . ALA C 3 116 ? -9.991 -53.928 -23.424 1.00 39.70 116 ALA B C 1
ATOM 6257 O O . ALA C 3 116 ? -8.810 -54.084 -23.761 1.00 36.45 116 ALA B O 1
ATOM 6259 N N . GLN C 3 117 ? -10.926 -53.497 -24.283 1.00 34.88 117 GLN B N 1
ATOM 6260 C CA . GLN C 3 117 ? -10.562 -53.226 -25.677 1.00 35.83 117 GLN B CA 1
ATOM 6261 C C . GLN C 3 117 ? -9.681 -51.992 -25.805 1.00 37.94 117 GLN B C 1
ATOM 6262 O O . GLN C 3 117 ? -8.764 -51.977 -26.636 1.00 41.03 117 GLN B O 1
ATOM 6268 N N . LEU C 3 118 ? -9.899 -50.978 -24.956 1.00 36.60 118 LEU B N 1
ATOM 6269 C CA . LEU C 3 118 ? -9.186 -49.697 -25.032 1.00 38.66 118 LEU B CA 1
ATOM 6270 C C . LEU C 3 118 ? -7.990 -49.624 -24.101 1.00 41.67 118 LEU B C 1
ATOM 6271 O O . LEU C 3 118 ? -6.948 -49.049 -24.470 1.00 38.32 118 LEU B O 1
ATOM 6276 N N . TYR C 3 119 ? -8.115 -50.185 -22.891 1.00 37.06 119 TYR B N 1
ATOM 6277 C CA . TYR C 3 119 ? -7.019 -50.226 -21.928 1.00 36.39 119 TYR B CA 1
ATOM 6278 C C . TYR C 3 119 ? -6.698 -51.680 -21.551 1.00 40.04 119 TYR B C 1
ATOM 6279 O O . TYR C 3 119 ? -6.841 -52.064 -20.388 1.00 35.01 119 TYR B O 1
ATOM 6288 N N . PRO C 3 120 ? -6.248 -52.518 -22.517 1.00 39.74 120 PRO B N 1
ATOM 6289 C CA . PRO C 3 120 ? -5.855 -53.905 -22.175 1.00 41.39 120 PRO B CA 1
ATOM 6290 C C . PRO C 3 120 ? -4.725 -53.981 -21.154 1.00 35.59 120 PRO B C 1
ATOM 6291 O O . PRO C 3 120 ? -3.582 -53.572 -21.433 1.00 35.87 120 PRO B O 1
ATOM 6295 N N . ILE C 3 121 ? -5.028 -54.472 -19.952 1.00 30.99 121 ILE B N 1
ATOM 6296 C CA . ILE C 3 121 ? -4.022 -54.526 -18.896 1.00 34.03 121 ILE B CA 1
ATOM 6297 C C . ILE C 3 121 ? -3.839 -56.005 -18.575 1.00 39.01 121 ILE B C 1
ATOM 6298 O O . ILE C 3 121 ? -4.667 -56.612 -17.880 1.00 33.38 121 ILE B O 1
ATOM 6303 N N . ASN C 3 122 ? -2.780 -56.594 -19.144 1.00 35.80 122 ASN B N 1
ATOM 6304 C CA . ASN C 3 122 ? -2.601 -58.043 -19.161 1.00 34.71 122 ASN B CA 1
ATOM 6305 C C . ASN C 3 122 ? -3.808 -58.721 -19.802 1.00 38.16 122 ASN B C 1
ATOM 6306 O O . ASN C 3 122 ? -4.321 -59.703 -19.267 1.00 31.01 122 ASN B O 1
ATOM 6311 N N . MET C 3 123 ? -4.296 -58.148 -20.909 1.00 31.09 123 MET B N 1
ATOM 6312 C CA . MET C 3 123 ? -5.370 -58.667 -21.749 1.00 32.14 123 MET B CA 1
ATOM 6313 C C . MET C 3 123 ? -4.959 -58.721 -23.234 1.00 35.19 123 MET B C 1
ATOM 6314 O O . MET C 3 123 ? -5.731 -58.379 -24.144 1.00 33.57 123 MET B O 1
ATOM 6319 N N . ARG C 3 124 ? -3.746 -59.224 -23.492 1.00 35.80 124 ARG B N 1
ATOM 6320 C CA . ARG C 3 124 ? -3.225 -59.372 -24.853 1.00 36.01 124 ARG B CA 1
ATOM 6321 C C . ARG C 3 124 ? -4.151 -60.188 -25.732 1.00 39.16 124 ARG B C 1
ATOM 6322 O O . ARG C 3 124 ? -4.696 -61.220 -25.306 1.00 37.11 124 ARG B O 1
ATOM 6330 N N . ASP C 3 125 ? -4.322 -59.722 -26.969 1.00 28.87 125 ASP B N 1
ATOM 6331 C CA . ASP C 3 125 ? -5.096 -60.368 -28.015 1.00 28.80 125 ASP B CA 1
ATOM 6332 C C . ASP C 3 125 ? -6.608 -60.148 -27.849 1.00 34.12 125 ASP B C 1
ATOM 6333 O O . ASP C 3 125 ? -7.360 -60.398 -28.798 1.00 37.36 125 ASP B O 1
ATOM 6338 N N . VAL C 3 126 ? -7.082 -59.686 -26.693 1.00 33.24 126 VAL B N 1
ATOM 6339 C CA . VAL C 3 126 ? -8.517 -59.479 -26.450 1.00 35.74 126 VAL B CA 1
ATOM 6340 C C . VAL C 3 126 ? -9.077 -58.304 -27.255 1.00 34.48 126 VAL B C 1
ATOM 6341 O O . VAL C 3 126 ? -10.158 -58.460 -27.840 1.00 40.48 126 VAL B O 1
ATOM 6345 N N . PRO C 3 127 ? -8.418 -57.130 -27.329 1.00 36.14 127 PRO B N 1
ATOM 6346 C CA . PRO C 3 127 ? -9.042 -55.990 -28.072 1.00 37.74 127 PRO B CA 1
ATOM 6347 C C . PRO C 3 127 ? -9.505 -56.354 -29.469 1.00 37.90 127 PRO B C 1
ATOM 6348 O O . PRO C 3 127 ? -10.664 -56.131 -29.819 1.00 38.94 127 PRO B O 1
ATOM 6352 N N . GLY C 3 128 ? -8.640 -56.987 -30.251 1.00 38.32 128 GLY B N 1
ATOM 6353 C CA . GLY C 3 128 ? -8.946 -57.318 -31.623 1.00 37.86 128 GLY B CA 1
ATOM 6354 C C . GLY C 3 128 ? -9.754 -58.586 -31.842 1.00 42.89 128 GLY B C 1
ATOM 6355 O O . GLY C 3 128 ? -10.113 -58.859 -32.992 1.00 43.84 128 GLY B O 1
ATOM 6356 N N . LYS C 3 129 ? -10.049 -59.368 -30.795 1.00 36.08 129 LYS B N 1
ATOM 6357 C CA . LYS C 3 129 ? -10.753 -60.617 -31.000 1.00 39.51 129 LYS B CA 1
ATOM 6358 C C . LYS C 3 129 ? -12.183 -60.599 -30.485 1.00 37.83 129 LYS B C 1
ATOM 6359 O O . LYS C 3 129 ? -12.952 -61.521 -30.816 1.00 37.01 129 LYS B O 1
ATOM 6365 N N . VAL C 3 130 ? -12.554 -59.580 -29.690 1.00 34.75 130 VAL B N 1
ATOM 6366 C CA . VAL C 3 130 ? -13.964 -59.323 -29.358 1.00 39.85 130 VAL B CA 1
ATOM 6367 C C . VAL C 3 130 ? -14.708 -58.996 -30.645 1.00 41.75 130 VAL B C 1
ATOM 6368 O O . VAL C 3 130 ? -14.385 -58.014 -31.318 1.00 43.97 130 VAL B O 1
ATOM 6372 N N . ALA C 3 131 ? -15.680 -59.834 -31.014 1.00 39.00 131 ALA B N 1
ATOM 6373 C CA . ALA C 3 131 ? -16.389 -59.723 -32.284 1.00 37.26 131 ALA B CA 1
ATOM 6374 C C . ALA C 3 131 ? -17.840 -59.264 -32.167 1.00 44.15 131 ALA B C 1
ATOM 6375 O O . ALA C 3 131 ? -18.372 -58.705 -33.145 1.00 36.70 131 ALA B O 1
ATOM 6377 N N . PHE C 3 132 ? -18.499 -59.489 -31.011 1.00 38.68 132 PHE B N 1
ATOM 6378 C CA . PHE C 3 132 ? -19.937 -59.247 -30.873 1.00 41.52 132 PHE B CA 1
ATOM 6379 C C . PHE C 3 132 ? -20.356 -59.284 -29.411 1.00 43.28 132 PHE B C 1
ATOM 6380 O O . PHE C 3 132 ? -20.113 -60.284 -28.718 1.00 37.74 132 PHE B O 1
ATOM 6388 N N . THR C 3 133 ? -20.994 -58.221 -28.928 1.00 37.25 133 THR B N 1
ATOM 6389 C CA . THR C 3 133 ? -21.497 -58.189 -27.563 1.00 36.35 133 THR B CA 1
ATOM 6390 C C . THR C 3 133 ? -22.999 -57.929 -27.569 1.00 41.68 133 THR B C 1
ATOM 6391 O O . THR C 3 133 ? -23.483 -57.036 -28.277 1.00 42.45 133 THR B O 1
ATOM 6395 N N . VAL C 3 134 ? -23.737 -58.724 -26.794 1.00 38.15 134 VAL B N 1
ATOM 6396 C CA . VAL C 3 134 ? -25.164 -58.525 -26.538 1.00 37.50 134 VAL B CA 1
ATOM 6397 C C . VAL C 3 134 ? -25.324 -58.247 -25.051 1.00 42.78 134 VAL B C 1
ATOM 6398 O O . VAL C 3 134 ? -24.937 -59.089 -24.222 1.00 38.47 134 VAL B O 1
ATOM 6402 N N . GLY C 3 135 ? -25.869 -57.076 -24.708 1.00 38.41 135 GLY B N 1
ATOM 6403 C CA . GLY C 3 135 ? -25.991 -56.628 -23.318 1.00 34.93 135 GLY B CA 1
ATOM 6404 C C . GLY C 3 135 ? -27.433 -56.702 -22.830 1.00 42.84 135 GLY B C 1
ATOM 6405 O O . GLY C 3 135 ? -28.361 -56.326 -23.554 1.00 42.06 135 GLY B O 1
ATOM 6406 N N . LEU C 3 136 ? -27.629 -57.197 -21.608 1.00 38.80 136 LEU B N 1
ATOM 6407 C CA . LEU C 3 136 ? -28.968 -57.276 -21.022 1.00 38.85 136 LEU B CA 1
ATOM 6408 C C . LEU C 3 136 ? -29.249 -56.002 -20.227 1.00 35.45 136 LEU B C 1
ATOM 6409 O O . LEU C 3 136 ? -28.338 -55.428 -19.625 1.00 38.36 136 LEU B O 1
ATOM 6414 N N . PHE C 3 137 ? -30.518 -55.561 -20.217 1.00 36.82 137 PHE B N 1
ATOM 6415 C CA . PHE C 3 137 ? -30.899 -54.529 -19.249 1.00 36.94 137 PHE B CA 1
ATOM 6416 C C . PHE C 3 137 ? -30.690 -55.092 -17.850 1.00 43.10 137 PHE B C 1
ATOM 6417 O O . PHE C 3 137 ? -30.836 -56.302 -17.620 1.00 38.00 137 PHE B O 1
ATOM 6425 N N . CYS C 3 138 ? -30.412 -54.214 -16.890 1.00 35.57 138 CYS B N 1
ATOM 6426 C CA . CYS C 3 138 ? -30.191 -54.701 -15.529 1.00 36.37 138 CYS B CA 1
ATOM 6427 C C . CYS C 3 138 ? -30.392 -53.554 -14.557 1.00 37.72 138 CYS B C 1
ATOM 6428 O O . CYS C 3 138 ? -29.644 -52.572 -14.616 1.00 38.38 138 CYS B O 1
ATOM 6431 N N . MET C 3 139 ? -31.400 -53.684 -13.672 1.00 36.27 139 MET B N 1
ATOM 6432 C CA . MET C 3 139 ? -31.641 -52.688 -12.634 1.00 38.63 139 MET B CA 1
ATOM 6433 C C . MET C 3 139 ? -30.779 -52.954 -11.411 1.00 44.20 139 MET B C 1
ATOM 6434 O O . MET C 3 139 ? -30.234 -52.001 -10.828 1.00 37.13 139 MET B O 1
ATOM 6439 N N . GLU C 3 140 ? -30.624 -54.238 -11.020 1.00 40.41 140 GLU B N 1
ATOM 6440 C CA . GLU C 3 140 ? -29.751 -54.620 -9.898 1.00 40.66 140 GLU B CA 1
ATOM 6441 C C . GLU C 3 140 ? -29.595 -56.148 -9.829 1.00 41.63 140 GLU B C 1
ATOM 6442 O O . GLU C 3 140 ? -30.363 -56.900 -10.440 1.00 36.44 140 GLU B O 1
ATOM 6448 N N . ASN C 3 141 ? -28.570 -56.600 -9.089 1.00 39.51 141 ASN B N 1
ATOM 6449 C CA . ASN C 3 141 ? -28.287 -58.031 -8.949 1.00 40.37 141 ASN B CA 1
ATOM 6450 C C . ASN C 3 141 ? -28.128 -58.393 -7.458 1.00 39.85 141 ASN B C 1
ATOM 6451 O O . ASN C 3 141 ? -28.131 -57.516 -6.573 1.00 37.81 141 ASN B O 1
ATOM 6456 N N . PHE C 3 142 ? -27.933 -59.698 -7.199 1.00 38.88 142 PHE B N 1
ATOM 6457 C CA . PHE C 3 142 ? -27.935 -60.283 -5.863 1.00 37.93 142 PHE B CA 1
ATOM 6458 C C . PHE C 3 142 ? -26.857 -61.352 -5.711 1.00 37.61 142 PHE B C 1
ATOM 6459 O O . PHE C 3 142 ? -26.542 -62.068 -6.658 1.00 38.87 142 PHE B O 1
ATOM 6467 N N . SER C 3 143 ? -26.340 -61.508 -4.489 1.00 38.15 143 SER B N 1
ATOM 6468 C CA . SER C 3 143 ? -25.548 -62.706 -4.181 1.00 35.62 143 SER B CA 1
ATOM 6469 C C . SER C 3 143 ? -26.444 -63.946 -4.235 1.00 35.56 143 SER B C 1
ATOM 6470 O O . SER C 3 143 ? -27.690 -63.855 -4.250 1.00 29.92 143 SER B O 1
ATOM 6473 N N . TYR C 3 144 ? -25.804 -65.119 -4.281 1.00 31.80 144 TYR B N 1
ATOM 6474 C CA . TYR C 3 144 ? -26.593 -66.347 -4.300 1.00 33.38 144 TYR B CA 1
ATOM 6475 C C . TYR C 3 144 ? -27.354 -66.533 -2.971 1.00 37.21 144 TYR B C 1
ATOM 6476 O O . TYR C 3 144 ? -28.531 -66.927 -2.968 1.00 36.99 144 TYR B O 1
ATOM 6485 N N . LYS C 3 145 ? -26.708 -66.212 -1.836 1.00 33.89 145 LYS B N 1
ATOM 6486 C CA . LYS C 3 145 ? -27.388 -66.290 -0.545 1.00 37.53 145 LYS B CA 1
ATOM 6487 C C . LYS C 3 145 ? -28.590 -65.344 -0.499 1.00 39.80 145 LYS B C 1
ATOM 6488 O O . LYS C 3 145 ? -29.632 -65.675 0.083 1.00 33.66 145 LYS B O 1
ATOM 6494 N N . SER C 3 146 ? -28.457 -64.155 -1.105 1.00 40.44 146 SER B N 1
ATOM 6495 C CA . SER C 3 146 ? -29.608 -63.265 -1.227 1.00 33.37 146 SER B CA 1
ATOM 6496 C C . SER C 3 146 ? -30.734 -63.934 -1.988 1.00 35.94 146 SER B C 1
ATOM 6497 O O . SER C 3 146 ? -31.886 -63.921 -1.539 1.00 33.27 146 SER B O 1
ATOM 6500 N N . LEU C 3 147 ? -30.420 -64.499 -3.167 1.00 34.06 147 LEU B N 1
ATOM 6501 C CA . LEU C 3 147 ? -31.436 -65.159 -3.965 1.00 33.91 147 LEU B CA 1
ATOM 6502 C C . LEU C 3 147 ? -32.084 -66.330 -3.211 1.00 33.70 147 LEU B C 1
ATOM 6503 O O . LEU C 3 147 ? -33.322 -66.484 -3.239 1.00 36.87 147 LEU B O 1
ATOM 6508 N N . GLN C 3 148 ? -31.284 -67.171 -2.531 1.00 35.55 148 GLN B N 1
ATOM 6509 C CA . GLN C 3 148 ? -31.885 -68.239 -1.708 1.00 40.92 148 GLN B CA 1
ATOM 6510 C C . GLN C 3 148 ? -32.868 -67.662 -0.693 1.00 32.30 148 GLN B C 1
ATOM 6511 O O . GLN C 3 148 ? -33.949 -68.219 -0.475 1.00 36.06 148 GLN B O 1
ATOM 6517 N N . SER C 3 149 ? -32.443 -66.604 0.015 1.00 31.96 149 SER B N 1
ATOM 6518 C CA . SER C 3 149 ? -33.266 -66.012 1.062 1.00 35.17 149 SER B CA 1
ATOM 6519 C C . SER C 3 149 ? -34.593 -65.500 0.508 1.00 34.18 149 SER B C 1
ATOM 6520 O O . SER C 3 149 ? -35.661 -65.768 1.075 1.00 37.50 149 SER B O 1
ATOM 6523 N N . ILE C 3 150 ? -34.541 -64.821 -0.639 1.00 32.38 150 ILE B N 1
ATOM 6524 C CA . ILE C 3 150 ? -35.745 -64.283 -1.290 1.00 34.77 150 ILE B CA 1
ATOM 6525 C C . ILE C 3 150 ? -36.676 -65.405 -1.713 1.00 33.94 150 ILE B C 1
ATOM 6526 O O . ILE C 3 150 ? -37.881 -65.373 -1.437 1.00 33.88 150 ILE B O 1
ATOM 6531 N N . VAL C 3 151 ? -36.143 -66.404 -2.425 1.00 36.51 151 VAL B N 1
ATOM 6532 C CA . VAL C 3 151 ? -37.000 -67.456 -2.980 1.00 32.89 151 VAL B CA 1
ATOM 6533 C C . VAL C 3 151 ? -37.511 -68.390 -1.878 1.00 33.43 151 VAL B C 1
ATOM 6534 O O . VAL C 3 151 ? -38.697 -68.739 -1.857 1.00 33.95 151 VAL B O 1
ATOM 6538 N N . GLU C 3 152 ? -36.639 -68.810 -0.945 1.00 34.95 152 GLU B N 1
ATOM 6539 C CA . GLU C 3 152 ? -37.039 -69.881 -0.024 1.00 32.76 152 GLU B CA 1
ATOM 6540 C C . GLU C 3 152 ? -37.865 -69.360 1.142 1.00 38.84 152 GLU B C 1
ATOM 6541 O O . GLU C 3 152 ? -38.782 -70.052 1.631 1.00 36.51 152 GLU B O 1
ATOM 6547 N N . ASP C 3 153 ? -37.461 -68.191 1.655 1.00 33.31 153 ASP B N 1
ATOM 6548 C CA . ASP C 3 153 ? -38.138 -67.540 2.764 1.00 39.18 153 ASP B CA 1
ATOM 6549 C C . ASP C 3 153 ? -39.306 -66.708 2.241 1.00 37.27 153 ASP B C 1
ATOM 6550 O O . ASP C 3 153 ? -40.464 -67.096 2.411 1.00 38.04 153 ASP B O 1
ATOM 6555 N N . HIS C 3 154 ? -39.003 -65.588 1.575 1.00 35.20 154 HIS B N 1
ATOM 6556 C CA . HIS C 3 154 ? -40.032 -64.605 1.219 1.00 41.06 154 HIS B CA 1
ATOM 6557 C C . HIS C 3 154 ? -41.077 -65.185 0.276 1.00 34.27 154 HIS B C 1
ATOM 6558 O O . HIS C 3 154 ? -42.272 -64.959 0.470 1.00 39.61 154 HIS B O 1
ATOM 6565 N N . ALA C 3 155 ? -40.666 -65.969 -0.731 1.00 33.94 155 ALA B N 1
ATOM 6566 C CA . ALA C 3 155 ? -41.632 -66.570 -1.650 1.00 32.63 155 ALA B CA 1
ATOM 6567 C C . ALA C 3 155 ? -42.098 -67.949 -1.193 1.00 36.75 155 ALA B C 1
ATOM 6568 O O . ALA C 3 155 ? -43.040 -68.493 -1.784 1.00 32.76 155 ALA B O 1
ATOM 6570 N N . ASN C 3 156 ? -41.418 -68.528 -0.179 1.00 35.76 156 ASN B N 1
ATOM 6571 C CA . ASN C 3 156 ? -41.667 -69.876 0.350 1.00 40.00 156 ASN B CA 1
ATOM 6572 C C . ASN C 3 156 ? -41.629 -70.977 -0.720 1.00 35.56 156 ASN B C 1
ATOM 6573 O O . ASN C 3 156 ? -42.490 -71.864 -0.751 1.00 42.07 156 ASN B O 1
ATOM 6578 N N . GLN C 3 157 ? -40.652 -70.936 -1.611 1.00 34.90 157 GLN B N 1
ATOM 6579 C CA . GLN C 3 157 ? -40.586 -71.948 -2.668 1.00 36.69 157 GLN B CA 1
ATOM 6580 C C . GLN C 3 157 ? -39.279 -72.717 -2.548 1.00 35.10 157 GLN B C 1
ATOM 6581 O O . GLN C 3 157 ? -38.264 -72.186 -2.068 1.00 36.20 157 GLN B O 1
ATOM 6587 N N . SER C 3 158 ? -39.317 -73.963 -3.007 1.00 36.18 158 SER B N 1
ATOM 6588 C CA . SER C 3 158 ? -38.099 -74.753 -3.135 1.00 38.76 158 SER B CA 1
ATOM 6589 C C . SER C 3 158 ? -37.396 -74.432 -4.455 1.00 33.83 158 SER B C 1
ATOM 6590 O O . SER C 3 158 ? -37.986 -74.570 -5.526 1.00 32.49 158 SER B O 1
ATOM 6593 N N . LEU C 3 159 ? -36.116 -74.070 -4.373 1.00 35.82 159 LEU B N 1
ATOM 6594 C CA . LEU C 3 159 ? -35.331 -73.758 -5.573 1.00 36.55 159 LEU B CA 1
ATOM 6595 C C . LEU C 3 159 ? -35.376 -74.881 -6.595 1.00 36.78 159 LEU B C 1
ATOM 6596 O O . LEU C 3 159 ? -35.396 -74.623 -7.796 1.00 38.21 159 LEU B O 1
ATOM 6601 N N . GLY C 3 160 ? -35.401 -76.132 -6.148 1.00 38.50 160 GLY B N 1
ATOM 6602 C CA . GLY C 3 160 ? -35.431 -77.219 -7.111 1.00 34.18 160 GLY B CA 1
ATOM 6603 C C . GLY C 3 160 ? -36.717 -77.332 -7.907 1.00 39.62 160 GLY B C 1
ATOM 6604 O O . GLY C 3 160 ? -36.772 -78.135 -8.851 1.00 38.15 160 GLY B O 1
ATOM 6605 N N . SER C 3 161 ? -37.757 -76.579 -7.535 1.00 35.02 161 SER B N 1
ATOM 6606 C CA . SER C 3 161 ? -39.035 -76.608 -8.245 1.00 35.87 161 SER B CA 1
ATOM 6607 C C . SER C 3 161 ? -39.244 -75.400 -9.154 1.00 34.96 161 SER B C 1
ATOM 6608 O O . SER C 3 161 ? -40.264 -75.350 -9.863 1.00 37.41 161 SER B O 1
ATOM 6611 N N . VAL C 3 162 ? -38.344 -74.411 -9.110 1.00 32.94 162 VAL B N 1
ATOM 6612 C CA . VAL C 3 162 ? -38.567 -73.150 -9.820 1.00 35.07 162 VAL B CA 1
ATOM 6613 C C . VAL C 3 162 ? -38.235 -73.322 -11.301 1.00 41.93 162 VAL B C 1
ATOM 6614 O O . VAL C 3 162 ? -37.161 -73.823 -11.657 1.00 35.72 162 VAL B O 1
ATOM 6618 N N . LYS C 3 163 ? -39.175 -72.904 -12.165 1.00 36.36 163 LYS B N 1
ATOM 6619 C CA . LYS C 3 163 ? -39.045 -72.900 -13.616 1.00 40.54 163 LYS B CA 1
ATOM 6620 C C . LYS C 3 163 ? -38.580 -71.552 -14.158 1.00 39.32 163 LYS B C 1
ATOM 6621 O O . LYS C 3 163 ? -37.842 -71.497 -15.145 1.00 39.89 163 LYS B O 1
ATOM 6627 N N . LYS C 3 164 ? -38.976 -70.459 -13.525 1.00 35.99 164 LYS B N 1
ATOM 6628 C CA . LYS C 3 164 ? -38.686 -69.124 -14.038 1.00 39.32 164 LYS B CA 1
ATOM 6629 C C . LYS C 3 164 ? -38.818 -68.183 -12.867 1.00 37.51 164 LYS B C 1
ATOM 6630 O O . LYS C 3 164 ? -39.606 -68.430 -11.958 1.00 39.08 164 LYS B O 1
ATOM 6636 N N . MET C 3 165 ? -38.014 -67.134 -12.885 1.00 35.42 165 MET B N 1
ATOM 6637 C CA . MET C 3 165 ? -38.118 -66.023 -11.957 1.00 35.24 165 MET B CA 1
ATOM 6638 C C . MET C 3 165 ? -38.216 -64.753 -12.785 1.00 40.65 165 MET B C 1
ATOM 6639 O O . MET C 3 165 ? -37.669 -64.690 -13.899 1.00 39.08 165 MET B O 1
ATOM 6644 N N . GLU C 3 166 ? -38.905 -63.744 -12.234 1.00 39.54 166 GLU B N 1
ATOM 6645 C CA . GLU C 3 166 ? -39.149 -62.521 -12.993 1.00 36.26 166 GLU B CA 1
ATOM 6646 C C . GLU C 3 166 ? -39.399 -61.358 -12.046 1.00 38.49 166 GLU B C 1
ATOM 6647 O O . GLU C 3 166 ? -40.265 -61.458 -11.172 1.00 36.85 166 GLU B O 1
ATOM 6653 N N . ILE C 3 167 ? -38.640 -60.274 -12.217 1.00 35.65 167 ILE B N 1
ATOM 6654 C CA . ILE C 3 167 ? -38.871 -59.007 -11.528 1.00 37.91 167 ILE B CA 1
ATOM 6655 C C . ILE C 3 167 ? -39.669 -58.108 -12.475 1.00 47.01 167 ILE B C 1
ATOM 6656 O O . ILE C 3 167 ? -39.171 -57.668 -13.523 1.00 46.52 167 ILE B O 1
ATOM 6661 N N . THR C 3 168 ? -40.918 -57.841 -12.120 1.00 47.54 168 THR B N 1
ATOM 6662 C CA . THR C 3 168 ? -41.756 -56.987 -12.955 1.00 48.70 168 THR B CA 1
ATOM 6663 C C . THR C 3 168 ? -42.931 -56.530 -12.110 1.00 49.21 168 THR B C 1
ATOM 6664 O O . THR C 3 168 ? -43.260 -57.151 -11.096 1.00 42.95 168 THR B O 1
ATOM 6668 N N . LYS C 3 169 ? -43.549 -55.422 -12.534 1.00 50.77 169 LYS B N 1
ATOM 6669 C CA . LYS C 3 169 ? -44.767 -54.910 -11.896 1.00 44.73 169 LYS B CA 1
ATOM 6670 C C . LYS C 3 169 ? -44.602 -54.784 -10.386 1.00 38.33 169 LYS B C 1
ATOM 6671 O O . LYS C 3 169 ? -45.488 -55.181 -9.631 1.00 39.69 169 LYS B O 1
ATOM 6677 N N . GLY C 3 170 ? -43.426 -54.301 -9.943 1.00 42.29 170 GLY B N 1
ATOM 6678 C CA . GLY C 3 170 ? -43.144 -54.086 -8.527 1.00 42.16 170 GLY B CA 1
ATOM 6679 C C . GLY C 3 170 ? -42.981 -55.326 -7.656 1.00 45.49 170 GLY B C 1
ATOM 6680 O O . GLY C 3 170 ? -42.916 -55.202 -6.426 1.00 40.39 170 GLY B O 1
ATOM 6681 N N A LYS C 3 171 ? -42.896 -56.507 -8.253 0.42 43.31 171 LYS B N 1
ATOM 6682 N N B LYS C 3 171 ? -42.924 -56.527 -8.232 0.58 43.31 171 LYS B N 1
ATOM 6683 C CA A LYS C 3 171 ? -42.788 -57.740 -7.496 0.42 43.02 171 LYS B CA 1
ATOM 6684 C CA B LYS C 3 171 ? -42.822 -57.736 -7.422 0.58 43.01 171 LYS B CA 1
ATOM 6685 C C A LYS C 3 171 ? -41.586 -58.545 -7.984 0.42 43.55 171 LYS B C 1
ATOM 6686 C C B LYS C 3 171 ? -41.789 -58.696 -8.015 0.58 43.71 171 LYS B C 1
ATOM 6687 O O A LYS C 3 171 ? -41.055 -58.330 -9.082 0.42 40.47 171 LYS B O 1
ATOM 6688 O O B LYS C 3 171 ? -41.570 -58.742 -9.233 0.58 41.02 171 LYS B O 1
ATOM 6699 N N . PHE C 3 172 ? -41.143 -59.457 -7.125 1.00 41.64 172 PHE B N 1
ATOM 6700 C CA . PHE C 3 172 ? -40.247 -60.537 -7.515 1.00 38.07 172 PHE B CA 1
ATOM 6701 C C . PHE C 3 172 ? -41.133 -61.784 -7.661 1.00 35.39 172 PHE B C 1
ATOM 6702 O O . PHE C 3 172 ? -41.766 -62.216 -6.692 1.00 38.95 172 PHE B O 1
ATOM 6710 N N . TRP C 3 173 ? -41.259 -62.309 -8.888 1.00 35.81 173 TRP B N 1
ATOM 6711 C CA . TRP C 3 173 ? -42.178 -63.414 -9.190 1.00 38.66 173 TRP B CA 1
ATOM 6712 C C . TRP C 3 173 ? -41.424 -64.747 -9.272 1.00 39.36 173 TRP B C 1
ATOM 6713 O O . TRP C 3 173 ? -40.367 -64.824 -9.908 1.00 39.61 173 TRP B O 1
ATOM 6724 N N . VAL C 3 174 ? -42.010 -65.809 -8.706 1.00 37.40 174 VAL B N 1
ATOM 6725 C CA . VAL C 3 174 ? -41.442 -67.172 -8.783 1.00 44.44 174 VAL B CA 1
ATOM 6726 C C . VAL C 3 174 ? -42.473 -68.116 -9.407 1.00 40.05 174 VAL B C 1
ATOM 6727 O O . VAL C 3 174 ? -43.576 -68.283 -8.868 1.00 37.87 174 VAL B O 1
ATOM 6731 N N . TYR C 3 175 ? -42.120 -68.733 -10.537 1.00 33.89 175 TYR B N 1
ATOM 6732 C CA . TYR C 3 175 ? -42.976 -69.728 -11.192 1.00 36.57 175 TYR B CA 1
ATOM 6733 C C . TYR C 3 175 ? -42.450 -71.146 -10.982 1.00 40.81 175 TYR B C 1
ATOM 6734 O O . TYR C 3 175 ? -41.281 -71.426 -11.284 1.00 41.77 175 TYR B O 1
ATOM 6743 N N . THR C 3 176 ? -43.302 -72.054 -10.523 1.00 36.81 176 THR B N 1
ATOM 6744 C CA . THR C 3 176 ? -42.818 -73.422 -10.326 1.00 40.42 176 THR B CA 1
ATOM 6745 C C . THR C 3 176 ? -43.169 -74.332 -11.510 1.00 40.80 176 THR B C 1
ATOM 6746 O O . THR C 3 176 ? -44.056 -74.041 -12.321 1.00 38.21 176 THR B O 1
ATOM 6750 N N . GLU C 3 177 ? -42.440 -75.449 -11.604 1.00 38.01 177 GLU B N 1
ATOM 6751 C CA . GLU C 3 177 ? -42.646 -76.381 -12.701 1.00 39.27 177 GLU B CA 1
ATOM 6752 C C . GLU C 3 177 ? -44.030 -77.006 -12.652 1.00 38.51 177 GLU B C 1
ATOM 6753 O O . GLU C 3 177 ? -44.592 -77.303 -13.706 1.00 35.14 177 GLU B O 1
ATOM 6759 N N . ARG C 3 178 ? -44.588 -77.225 -11.445 1.00 36.28 178 ARG B N 1
ATOM 6760 C CA . ARG C 3 178 ? -45.900 -77.844 -11.325 1.00 33.82 178 ARG B CA 1
ATOM 6761 C C . ARG C 3 178 ? -47.053 -76.840 -11.501 1.00 40.47 178 ARG B C 1
ATOM 6762 O O . ARG C 3 178 ? -48.232 -77.236 -11.381 1.00 41.65 178 ARG B O 1
ATOM 6770 N N . GLY C 3 179 ? -46.743 -75.560 -11.766 1.00 38.01 179 GLY B N 1
ATOM 6771 C CA . GLY C 3 179 ? -47.734 -74.577 -12.164 1.00 39.32 179 GLY B CA 1
ATOM 6772 C C . GLY C 3 179 ? -48.144 -73.538 -11.132 1.00 45.25 179 GLY B C 1
ATOM 6773 O O . GLY C 3 179 ? -49.132 -72.830 -11.359 1.00 46.83 179 GLY B O 1
ATOM 6774 N N A ASN C 3 180 ? -47.422 -73.412 -10.027 0.52 40.76 180 ASN B N 1
ATOM 6775 N N B ASN C 3 180 ? -47.450 -73.428 -10.003 0.48 40.75 180 ASN B N 1
ATOM 6776 C CA A ASN C 3 180 ? -47.759 -72.423 -9.017 0.52 38.38 180 ASN B CA 1
ATOM 6777 C CA B ASN C 3 180 ? -47.818 -72.396 -9.044 0.48 38.40 180 ASN B CA 1
ATOM 6778 C C A ASN C 3 180 ? -46.958 -71.131 -9.235 0.52 41.64 180 ASN B C 1
ATOM 6779 C C B ASN C 3 180 ? -47.020 -71.114 -9.300 0.48 41.62 180 ASN B C 1
ATOM 6780 O O A ASN C 3 180 ? -45.955 -71.101 -9.958 0.52 36.94 180 ASN B O 1
ATOM 6781 O O B ASN C 3 180 ? -46.067 -71.077 -10.087 0.48 36.95 180 ASN B O 1
ATOM 6790 N N . VAL C 3 181 ? -47.442 -70.043 -8.624 1.00 39.81 181 VAL B N 1
ATOM 6791 C CA . VAL C 3 181 ? -46.843 -68.713 -8.766 1.00 41.89 181 VAL B CA 1
ATOM 6792 C C . VAL C 3 181 ? -46.795 -68.068 -7.386 1.00 40.32 181 VAL B C 1
ATOM 6793 O O . VAL C 3 181 ? -47.764 -68.128 -6.636 1.00 41.44 181 VAL B O 1
ATOM 6797 N N . ALA C 3 182 ? -45.680 -67.449 -7.044 1.00 39.91 182 ALA B N 1
ATOM 6798 C CA . ALA C 3 182 ? -45.563 -66.743 -5.787 1.00 39.98 182 ALA B CA 1
ATOM 6799 C C . ALA C 3 182 ? -44.907 -65.407 -6.082 1.00 42.51 182 ALA B C 1
ATOM 6800 O O . ALA C 3 182 ? -44.120 -65.295 -7.028 1.00 42.12 182 ALA B O 1
ATOM 6802 N N . THR C 3 183 ? -45.240 -64.387 -5.288 1.00 35.47 183 THR B N 1
ATOM 6803 C CA . THR C 3 183 ? -44.637 -63.080 -5.472 1.00 38.97 183 THR B CA 1
ATOM 6804 C C . THR C 3 183 ? -44.133 -62.548 -4.145 1.00 40.99 183 THR B C 1
ATOM 6805 O O . THR C 3 183 ? -44.595 -62.955 -3.081 1.00 38.04 183 THR B O 1
ATOM 6809 N N . VAL C 3 184 ? -43.204 -61.596 -4.238 1.00 41.29 184 VAL B N 1
ATOM 6810 C CA . VAL C 3 184 ? -42.576 -60.914 -3.110 1.00 39.90 184 VAL B CA 1
ATOM 6811 C C . VAL C 3 184 ? -42.546 -59.425 -3.453 1.00 42.95 184 VAL B C 1
ATOM 6812 O O . VAL C 3 184 ? -42.112 -59.074 -4.552 1.00 42.26 184 VAL B O 1
ATOM 6816 N N . PRO C 3 185 ? -42.982 -58.518 -2.582 1.00 44.98 185 PRO B N 1
ATOM 6817 C CA . PRO C 3 185 ? -42.851 -57.088 -2.904 1.00 40.48 185 PRO B CA 1
ATOM 6818 C C . PRO C 3 185 ? -41.378 -56.701 -3.001 1.00 46.70 185 PRO B C 1
ATOM 6819 O O . PRO C 3 185 ? -40.578 -57.043 -2.127 1.00 43.93 185 PRO B O 1
ATOM 6823 N N . LEU C 3 186 ? -41.024 -55.958 -4.062 1.00 37.33 186 LEU B N 1
ATOM 6824 C CA . LEU C 3 186 ? -39.633 -55.540 -4.250 1.00 39.57 186 LEU B CA 1
ATOM 6825 C C . LEU C 3 186 ? -39.077 -54.791 -3.051 1.00 46.73 186 LEU B C 1
ATOM 6826 O O . LEU C 3 186 ? -37.867 -54.841 -2.799 1.00 46.70 186 LEU B O 1
ATOM 6831 N N . LYS C 3 187 ? -39.931 -54.102 -2.292 1.00 48.79 187 LYS B N 1
ATOM 6832 C CA . LYS C 3 187 ? -39.451 -53.423 -1.091 1.00 52.65 187 LYS B CA 1
ATOM 6833 C C . LYS C 3 187 ? -38.744 -54.406 -0.155 1.00 51.59 187 LYS B C 1
ATOM 6834 O O . LYS C 3 187 ? -37.722 -54.063 0.466 1.00 49.04 187 LYS B O 1
ATOM 6840 N N . ALA C 3 188 ? -39.257 -55.646 -0.074 1.00 45.47 188 ALA B N 1
ATOM 6841 C CA . ALA C 3 188 ? -38.670 -56.663 0.804 1.00 45.38 188 ALA B CA 1
ATOM 6842 C C . ALA C 3 188 ? -37.279 -57.096 0.338 1.00 44.78 188 ALA B C 1
ATOM 6843 O O . ALA C 3 188 ? -36.479 -57.556 1.154 1.00 46.13 188 ALA B O 1
ATOM 6845 N N . THR C 3 189 ? -36.980 -56.971 -0.956 1.00 39.97 189 THR B N 1
ATOM 6846 C CA . THR C 3 189 ? -35.720 -57.443 -1.509 1.00 41.83 189 THR B CA 1
ATOM 6847 C C . THR C 3 189 ? -34.571 -56.443 -1.361 1.00 46.51 189 THR B C 1
ATOM 6848 O O . THR C 3 189 ? -33.407 -56.833 -1.548 1.00 48.06 189 THR B O 1
ATOM 6852 N N . HIS C 3 190 ? -34.850 -55.184 -0.989 1.00 47.48 190 HIS B N 1
ATOM 6853 C CA . HIS C 3 190 ? -33.828 -54.136 -1.097 1.00 44.45 190 HIS B CA 1
ATOM 6854 C C . HIS C 3 190 ? -32.604 -54.441 -0.250 1.00 40.49 190 HIS B C 1
ATOM 6855 O O . HIS C 3 190 ? -31.482 -54.239 -0.710 1.00 41.60 190 HIS B O 1
ATOM 6862 N N . LYS C 3 191 ? -32.781 -54.931 0.988 1.00 37.17 191 LYS B N 1
ATOM 6863 C CA . LYS C 3 191 ? -31.598 -55.218 1.811 1.00 40.39 191 LYS B CA 1
ATOM 6864 C C . LYS C 3 191 ? -30.656 -56.226 1.147 1.00 39.26 191 LYS B C 1
ATOM 6865 O O . LYS C 3 191 ? -29.467 -56.210 1.441 1.00 38.22 191 LYS B O 1
ATOM 6871 N N . TYR C 3 192 ? -31.157 -57.082 0.252 1.00 36.59 192 TYR B N 1
ATOM 6872 C CA . TYR C 3 192 ? -30.359 -58.179 -0.275 1.00 38.94 192 TYR B CA 1
ATOM 6873 C C . TYR C 3 192 ? -29.490 -57.802 -1.475 1.00 43.69 192 TYR B C 1
ATOM 6874 O O . TYR C 3 192 ? -28.648 -58.620 -1.879 1.00 41.84 192 TYR B O 1
ATOM 6883 N N . GLU C 3 193 ? -29.650 -56.599 -2.047 1.00 35.86 193 GLU B N 1
ATOM 6884 C CA . GLU C 3 193 ? -29.023 -56.281 -3.327 1.00 38.74 193 GLU B CA 1
ATOM 6885 C C . GLU C 3 193 ? -27.495 -56.221 -3.189 1.00 34.92 193 GLU B C 1
ATOM 6886 O O . GLU C 3 193 ? -26.949 -55.891 -2.136 1.00 38.48 193 GLU B O 1
ATOM 6892 N N . GLN C 3 194 ? -26.798 -56.566 -4.256 1.00 38.24 194 GLN B N 1
ATOM 6893 C CA . GLN C 3 194 ? -25.348 -56.467 -4.213 1.00 33.51 194 GLN B CA 1
ATOM 6894 C C . GLN C 3 194 ? -24.942 -54.996 -4.072 1.00 36.79 194 GLN B C 1
ATOM 6895 O O . GLN C 3 194 ? -25.301 -54.168 -4.936 1.00 37.92 194 GLN B O 1
ATOM 6901 N N . PRO C 3 195 ? -24.161 -54.636 -3.040 1.00 35.79 195 PRO B N 1
ATOM 6902 C CA . PRO C 3 195 ? -23.879 -53.207 -2.801 1.00 36.83 195 PRO B CA 1
ATOM 6903 C C . PRO C 3 195 ? -23.208 -52.486 -3.970 1.00 45.67 195 PRO B C 1
ATOM 6904 O O . PRO C 3 195 ? -23.494 -51.298 -4.191 1.00 38.77 195 PRO B O 1
ATOM 6908 N N . GLY C 3 196 ? -22.318 -53.159 -4.715 1.00 42.07 196 GLY B N 1
ATOM 6909 C CA . GLY C 3 196 ? -21.630 -52.549 -5.849 1.00 34.80 196 GLY B CA 1
ATOM 6910 C C . GLY C 3 196 ? -22.548 -52.124 -6.994 1.00 36.54 196 GLY B C 1
ATOM 6911 O O . GLY C 3 196 ? -22.111 -51.385 -7.888 1.00 36.59 196 GLY B O 1
ATOM 6912 N N . CYS C 3 197 ? -23.801 -52.584 -6.996 1.00 39.57 197 CYS B N 1
ATOM 6913 C CA . CYS C 3 197 ? -24.812 -52.156 -7.958 1.00 35.58 197 CYS B CA 1
ATOM 6914 C C . CYS C 3 197 ? -25.289 -50.719 -7.707 1.00 42.87 197 CYS B C 1
ATOM 6915 O O . CYS C 3 197 ? -25.970 -50.127 -8.565 1.00 35.85 197 CYS B O 1
ATOM 6918 N N . HIS C 3 198 ? -24.947 -50.153 -6.555 1.00 39.67 198 HIS B N 1
ATOM 6919 C CA . HIS C 3 198 ? -25.532 -48.891 -6.133 1.00 41.86 198 HIS B CA 1
ATOM 6920 C C . HIS C 3 198 ? -24.782 -47.669 -6.682 1.00 47.75 198 HIS B C 1
ATOM 6921 O O . HIS C 3 198 ? -25.270 -46.541 -6.518 1.00 41.40 198 HIS B O 1
ATOM 6928 N N . VAL C 3 199 ? -23.636 -47.884 -7.351 1.00 42.47 199 VAL B N 1
ATOM 6929 C CA . VAL C 3 199 ? -22.905 -46.875 -8.114 1.00 37.08 199 VAL B CA 1
ATOM 6930 C C . VAL C 3 199 ? -23.036 -47.086 -9.620 1.00 38.46 199 VAL B C 1
ATOM 6931 O O . VAL C 3 199 ? -22.309 -46.457 -10.389 1.00 39.49 199 VAL B O 1
ATOM 6935 N N . CYS C 3 200 ? -23.947 -47.954 -10.065 1.00 33.19 200 CYS B N 1
ATOM 6936 C CA . CYS C 3 200 ? -24.073 -48.267 -11.479 1.00 38.34 200 CYS B CA 1
ATOM 6937 C C . CYS C 3 200 ? -24.957 -47.233 -12.186 1.00 40.01 200 CYS B C 1
ATOM 6938 O O . CYS C 3 200 ? -26.113 -47.024 -11.800 1.00 43.70 200 CYS B O 1
ATOM 6941 N N . LEU C 3 201 ? -24.446 -46.662 -13.280 1.00 44.08 201 LEU B N 1
ATOM 6942 C CA . LEU C 3 201 ? -25.066 -45.514 -13.947 1.00 43.13 201 LEU B CA 1
ATOM 6943 C C . LEU C 3 201 ? -25.510 -45.867 -15.363 1.00 46.17 201 LEU B C 1
ATOM 6944 O O . LEU C 3 201 ? -25.447 -45.034 -16.280 1.00 47.93 201 LEU B O 1
ATOM 6949 N N . ASP C 3 202 ? -25.951 -47.113 -15.549 1.00 43.94 202 ASP B N 1
ATOM 6950 C CA . ASP C 3 202 ? -26.118 -47.705 -16.873 1.00 37.80 202 ASP B CA 1
ATOM 6951 C C . ASP C 3 202 ? -27.251 -48.719 -16.783 1.00 45.06 202 ASP B C 1
ATOM 6952 O O . ASP C 3 202 ? -27.128 -49.734 -16.089 1.00 44.98 202 ASP B O 1
ATOM 6957 N N . TYR C 3 203 ? -28.362 -48.457 -17.465 1.00 41.40 203 TYR B N 1
ATOM 6958 C CA . TYR C 3 203 ? -29.506 -49.353 -17.337 1.00 42.09 203 TYR B CA 1
ATOM 6959 C C . TYR C 3 203 ? -29.690 -50.265 -18.542 1.00 44.05 203 TYR B C 1
ATOM 6960 O O . TYR C 3 203 ? -29.933 -51.464 -18.365 1.00 34.91 203 TYR B O 1
ATOM 6969 N N . VAL C 3 204 ? -29.579 -49.743 -19.766 1.00 42.38 204 VAL B N 1
ATOM 6970 C CA . VAL C 3 204 ? -29.964 -50.530 -20.940 1.00 41.27 204 VAL B CA 1
ATOM 6971 C C . VAL C 3 204 ? -28.720 -51.007 -21.695 1.00 38.38 204 VAL B C 1
ATOM 6972 O O . VAL C 3 204 ? -28.749 -51.147 -22.924 1.00 38.50 204 VAL B O 1
ATOM 6976 N N . SER C 3 205 ? -27.639 -51.310 -20.969 1.00 42.35 205 SER B N 1
ATOM 6977 C CA . SER C 3 205 ? -26.395 -51.814 -21.562 1.00 40.44 205 SER B CA 1
ATOM 6978 C C . SER C 3 205 ? -25.933 -50.883 -22.696 1.00 40.15 205 SER B C 1
ATOM 6979 O O . SER C 3 205 ? -25.865 -51.254 -23.884 1.00 38.92 205 SER B O 1
ATOM 6982 N N . ASN C 3 206 ? -25.627 -49.640 -22.281 1.00 40.72 206 ASN B N 1
ATOM 6983 C CA . ASN C 3 206 ? -25.300 -48.569 -23.220 1.00 41.17 206 ASN B CA 1
ATOM 6984 C C . ASN C 3 206 ? -24.160 -48.953 -24.157 1.00 46.27 206 ASN B C 1
ATOM 6985 O O . ASN C 3 206 ? -24.181 -48.594 -25.342 1.00 42.99 206 ASN B O 1
ATOM 6990 N N . LEU C 3 207 ? -23.186 -49.745 -23.666 1.00 46.77 207 LEU B N 1
ATOM 6991 C CA . LEU C 3 207 ? -21.947 -50.006 -24.398 1.00 36.24 207 LEU B CA 1
ATOM 6992 C C . LEU C 3 207 ? -21.962 -51.297 -25.224 1.00 39.17 207 LEU B C 1
ATOM 6993 O O . LEU C 3 207 ? -20.931 -51.661 -25.807 1.00 39.17 207 LEU B O 1
ATOM 6998 N N . ALA C 3 208 ? -23.087 -52.003 -25.301 1.00 40.08 208 ALA B N 1
ATOM 6999 C CA . ALA C 3 208 ? -23.147 -53.231 -26.087 1.00 37.52 208 ALA B CA 1
ATOM 7000 C C . ALA C 3 208 ? -23.300 -52.926 -27.576 1.00 44.80 208 ALA B C 1
ATOM 7001 O O . ALA C 3 208 ? -23.630 -51.797 -27.974 1.00 44.00 208 ALA B O 1
ATOM 7003 N N . ASP C 3 209 ? -23.080 -53.960 -28.412 1.00 35.36 209 ASP B N 1
ATOM 7004 C CA . ASP C 3 209 ? -23.387 -53.816 -29.838 1.00 38.96 209 ASP B CA 1
ATOM 7005 C C . ASP C 3 209 ? -24.884 -53.819 -30.042 1.00 45.53 209 ASP B C 1
ATOM 7006 O O . ASP C 3 209 ? -25.409 -53.023 -30.828 1.00 43.17 209 ASP B O 1
ATOM 7011 N N . ILE C 3 210 ? -25.574 -54.779 -29.406 1.00 41.06 210 ILE B N 1
ATOM 7012 C CA . ILE C 3 210 ? -27.028 -54.828 -29.332 1.00 36.19 210 ILE B CA 1
ATOM 7013 C C . ILE C 3 210 ? -27.432 -55.013 -27.870 1.00 45.01 210 ILE B C 1
ATOM 7014 O O . ILE C 3 210 ? -26.815 -55.804 -27.138 1.00 42.05 210 ILE B O 1
ATOM 7019 N N . SER C 3 211 ? -28.441 -54.254 -27.428 1.00 39.35 211 SER B N 1
ATOM 7020 C CA . SER C 3 211 ? -28.931 -54.355 -26.056 1.00 44.75 211 SER B CA 1
ATOM 7021 C C . SER C 3 211 ? -30.353 -54.884 -26.069 1.00 42.94 211 SER B C 1
ATOM 7022 O O . SER C 3 211 ? -31.133 -54.585 -26.978 1.00 43.09 211 SER B O 1
ATOM 7025 N N . THR C 3 212 ? -30.690 -55.696 -25.076 1.00 41.93 212 THR B N 1
ATOM 7026 C CA . THR C 3 212 ? -32.013 -56.297 -25.089 1.00 37.86 212 THR B CA 1
ATOM 7027 C C . THR C 3 212 ? -32.503 -56.467 -23.656 1.00 45.44 212 THR B C 1
ATOM 7028 O O . THR C 3 212 ? -31.707 -56.666 -22.723 1.00 40.47 212 THR B O 1
ATOM 7032 N N . GLY C 3 213 ? -33.822 -56.387 -23.496 1.00 41.20 213 GLY B N 1
ATOM 7033 C CA . GLY C 3 213 ? -34.450 -56.426 -22.184 1.00 37.32 213 GLY B CA 1
ATOM 7034 C C . GLY C 3 213 ? -35.955 -56.593 -22.301 1.00 42.85 213 GLY B C 1
ATOM 7035 O O . GLY C 3 213 ? -36.502 -56.822 -23.389 1.00 40.34 213 GLY B O 1
ATOM 7036 N N . SER C 3 214 ? -36.629 -56.511 -21.152 1.00 40.43 214 SER B N 1
ATOM 7037 C CA . SER C 3 214 ? -38.062 -56.798 -21.098 1.00 46.72 214 SER B CA 1
ATOM 7038 C C . SER C 3 214 ? -38.945 -55.545 -21.072 1.00 45.12 214 SER B C 1
ATOM 7039 O O . SER C 3 214 ? -39.979 -55.507 -21.750 1.00 49.41 214 SER B O 1
ATOM 7042 N N . VAL C 3 215 ? -38.560 -54.538 -20.278 1.00 44.75 215 VAL B N 1
ATOM 7043 C CA . VAL C 3 215 ? -39.403 -53.377 -20.037 1.00 46.23 215 VAL B CA 1
ATOM 7044 C C . VAL C 3 215 ? -39.714 -52.667 -21.349 1.00 52.50 215 VAL B C 1
ATOM 7045 O O . VAL C 3 215 ? -38.862 -52.545 -22.245 1.00 42.72 215 VAL B O 1
ATOM 7049 N N . GLY C 3 216 ? -40.966 -52.221 -21.476 1.00 57.18 216 GLY B N 1
ATOM 7050 C CA . GLY C 3 216 ? -41.436 -51.561 -22.671 1.00 51.16 216 GLY B CA 1
ATOM 7051 C C . GLY C 3 216 ? -42.097 -52.482 -23.651 1.00 51.70 216 GLY B C 1
ATOM 7052 O O . GLY C 3 216 ? -42.628 -52.014 -24.660 1.00 57.17 216 GLY B O 1
ATOM 7053 N N . SER C 3 217 ? -42.061 -53.786 -23.412 1.00 48.34 217 SER B N 1
ATOM 7054 C CA . SER C 3 217 ? -42.606 -54.709 -24.387 1.00 51.26 217 SER B CA 1
ATOM 7055 C C . SER C 3 217 ? -43.559 -55.669 -23.689 1.00 48.56 217 SER B C 1
ATOM 7056 O O . SER C 3 217 ? -43.375 -55.989 -22.512 1.00 49.93 217 SER B O 1
ATOM 7059 N N . PRO C 3 218 ? -44.605 -56.110 -24.380 1.00 49.49 218 PRO B N 1
ATOM 7060 C CA . PRO C 3 218 ? -45.488 -57.135 -23.813 1.00 58.02 218 PRO B CA 1
ATOM 7061 C C . PRO C 3 218 ? -44.737 -58.430 -23.525 1.00 56.85 218 PRO B C 1
ATOM 7062 O O . PRO C 3 218 ? -43.647 -58.686 -24.051 1.00 49.45 218 PRO B O 1
ATOM 7066 N N . ASP C 3 219 ? -45.379 -59.280 -22.722 1.00 52.54 219 ASP B N 1
ATOM 7067 C CA . ASP C 3 219 ? -44.796 -60.565 -22.376 1.00 55.05 219 ASP B CA 1
ATOM 7068 C C . ASP C 3 219 ? -44.489 -61.381 -23.631 1.00 49.70 219 ASP B C 1
ATOM 7069 O O . ASP C 3 219 ? -45.252 -61.369 -24.605 1.00 46.41 219 ASP B O 1
ATOM 7074 N N . GLY C 3 220 ? -43.357 -62.103 -23.596 1.00 47.11 220 GLY B N 1
ATOM 7075 C CA . GLY C 3 220 ? -42.878 -62.860 -24.739 1.00 41.05 220 GLY B CA 1
ATOM 7076 C C . GLY C 3 220 ? -42.135 -62.030 -25.765 1.00 42.74 220 GLY B C 1
ATOM 7077 O O . GLY C 3 220 ? -41.687 -62.583 -26.780 1.00 40.29 220 GLY B O 1
ATOM 7078 N N . TRP C 3 221 ? -42.008 -60.720 -25.543 1.00 38.94 221 TRP B N 1
ATOM 7079 C CA . TRP C 3 221 ? -41.335 -59.805 -26.452 1.00 44.83 221 TRP B CA 1
ATOM 7080 C C . TRP C 3 221 ? -40.213 -59.080 -25.722 1.00 44.86 221 TRP B C 1
ATOM 7081 O O . TRP C 3 221 ? -40.188 -59.001 -24.487 1.00 47.15 221 TRP B O 1
ATOM 7092 N N . SER C 3 222 ? -39.287 -58.535 -26.505 1.00 41.50 222 SER B N 1
ATOM 7093 C CA . SER C 3 222 ? -38.150 -57.816 -25.958 1.00 46.84 222 SER B CA 1
ATOM 7094 C C . SER C 3 222 ? -38.049 -56.446 -26.616 1.00 48.41 222 SER B C 1
ATOM 7095 O O . SER C 3 222 ? -38.368 -56.276 -27.799 1.00 45.24 222 SER B O 1
ATOM 7098 N N . THR C 3 223 ? -37.583 -55.481 -25.835 1.00 39.33 223 THR B N 1
ATOM 7099 C CA . THR C 3 223 ? -37.172 -54.198 -26.358 1.00 45.97 223 THR B CA 1
ATOM 7100 C C . THR C 3 223 ? -35.692 -54.302 -26.711 1.00 49.67 223 THR B C 1
ATOM 7101 O O . THR C 3 223 ? -34.891 -54.718 -25.873 1.00 47.69 223 THR B O 1
ATOM 7105 N N . VAL C 3 224 ? -35.333 -53.946 -27.946 1.00 46.13 224 VAL B N 1
ATOM 7106 C CA . VAL C 3 224 ? -33.979 -54.121 -28.476 1.00 44.69 224 VAL B CA 1
ATOM 7107 C C . VAL C 3 224 ? -33.430 -52.782 -28.968 1.00 53.40 224 VAL B C 1
ATOM 7108 O O . VAL C 3 224 ? -34.080 -52.106 -29.780 1.00 51.22 224 VAL B O 1
ATOM 7112 N N . PHE C 3 225 ? -32.215 -52.424 -28.532 1.00 45.48 225 PHE B N 1
ATOM 7113 C CA . PHE C 3 225 ? -31.474 -51.290 -29.093 1.00 44.63 225 PHE B CA 1
ATOM 7114 C C . PHE C 3 225 ? -30.367 -51.804 -30.004 1.00 49.78 225 PHE B C 1
ATOM 7115 O O . PHE C 3 225 ? -29.548 -52.626 -29.590 1.00 48.85 225 PHE B O 1
ATOM 7123 N N . ILE C 3 226 ? -30.328 -51.319 -31.235 1.00 49.37 226 ILE B N 1
ATOM 7124 C CA . ILE C 3 226 ? -29.216 -51.591 -32.138 1.00 40.06 226 ILE B CA 1
ATOM 7125 C C . ILE C 3 226 ? -28.319 -50.370 -32.115 1.00 52.19 226 ILE B C 1
ATOM 7126 O O . ILE C 3 226 ? -28.754 -49.268 -32.473 1.00 55.18 226 ILE B O 1
ATOM 7131 N N . ARG C 3 227 ? -27.075 -50.552 -31.659 1.00 44.94 227 ARG B N 1
ATOM 7132 C CA . ARG C 3 227 ? -26.197 -49.449 -31.307 1.00 46.99 227 ARG B CA 1
ATOM 7133 C C . ARG C 3 227 ? -24.981 -49.270 -32.214 1.00 49.57 227 ARG B C 1
ATOM 7134 O O . ARG C 3 227 ? -24.737 -48.155 -32.700 1.00 50.70 227 ARG B O 1
ATOM 7142 N N . THR C 3 228 ? -24.161 -50.293 -32.413 1.00 41.19 228 THR B N 1
ATOM 7143 C CA . THR C 3 228 ? -22.894 -50.127 -33.120 1.00 45.98 228 THR B CA 1
ATOM 7144 C C . THR C 3 228 ? -22.989 -50.620 -34.567 1.00 40.88 228 THR B C 1
ATOM 7145 O O . THR C 3 228 ? -23.952 -51.272 -34.984 1.00 42.15 228 THR B O 1
ATOM 7149 N N . LYS C 3 229 ? -21.933 -50.330 -35.331 1.00 45.95 229 LYS B N 1
ATOM 7150 C CA . LYS C 3 229 ? -21.887 -50.827 -36.702 1.00 45.69 229 LYS B CA 1
ATOM 7151 C C . LYS C 3 229 ? -21.910 -52.349 -36.747 1.00 44.79 229 LYS B C 1
ATOM 7152 O O . LYS C 3 229 ? -22.626 -52.941 -37.570 1.00 41.95 229 LYS B O 1
ATOM 7158 N N . VAL C 3 230 ? -21.112 -53.005 -35.883 1.00 48.65 230 VAL B N 1
ATOM 7159 C CA . VAL C 3 230 ? -21.234 -54.455 -35.701 1.00 41.27 230 VAL B CA 1
ATOM 7160 C C . VAL C 3 230 ? -22.690 -54.832 -35.439 1.00 42.24 230 VAL B C 1
ATOM 7161 O O . VAL C 3 230 ? -23.255 -55.733 -36.077 1.00 41.63 230 VAL B O 1
ATOM 7165 N N . GLY C 3 231 ? -23.325 -54.139 -34.491 1.00 42.43 231 GLY B N 1
ATOM 7166 C CA . GLY C 3 231 ? -24.681 -54.517 -34.112 1.00 44.59 231 GLY B CA 1
ATOM 7167 C C . GLY C 3 231 ? -25.658 -54.359 -35.256 1.00 48.27 231 GLY B C 1
ATOM 7168 O O . GLY C 3 231 ? -26.529 -55.208 -35.472 1.00 50.20 231 GLY B O 1
ATOM 7169 N N . ASN C 3 232 ? -25.499 -53.293 -36.031 1.00 50.02 232 ASN B N 1
ATOM 7170 C CA . ASN C 3 232 ? -26.423 -53.044 -37.131 1.00 49.98 232 ASN B CA 1
ATOM 7171 C C . ASN C 3 232 ? -26.228 -54.043 -38.274 1.00 47.38 232 ASN B C 1
ATOM 7172 O O . ASN C 3 232 ? -27.199 -54.527 -38.867 1.00 49.25 232 ASN B O 1
ATOM 7177 N N . GLU C 3 233 ? -24.987 -54.380 -38.602 1.00 43.85 233 GLU B N 1
ATOM 7178 C CA . GLU C 3 233 ? -24.787 -55.362 -39.662 1.00 46.75 233 GLU B CA 1
ATOM 7179 C C . GLU C 3 233 ? -25.456 -56.701 -39.328 1.00 47.11 233 GLU 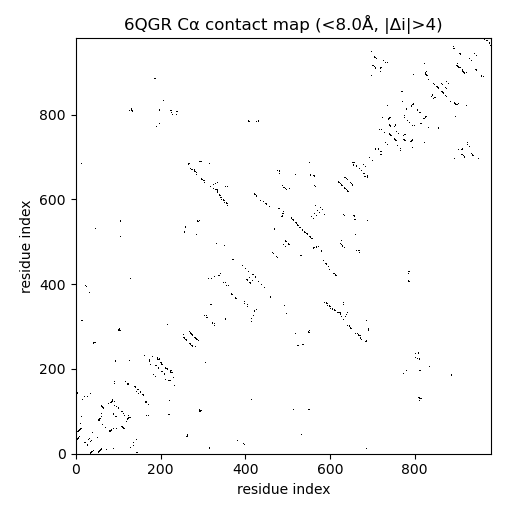B C 1
ATOM 7180 O O . GLU C 3 233 ? -26.152 -57.292 -40.164 1.00 42.02 233 GLU B O 1
ATOM 7186 N N . ILE C 3 234 ? -25.256 -57.195 -38.097 1.00 47.10 234 ILE B N 1
ATOM 7187 C CA . ILE C 3 234 ? -25.770 -58.512 -37.739 1.00 44.97 234 ILE B CA 1
ATOM 7188 C C . ILE C 3 234 ? -27.299 -58.488 -37.673 1.00 44.40 234 ILE B C 1
ATOM 7189 O O . ILE C 3 234 ? -27.979 -59.392 -38.183 1.00 42.93 234 ILE B O 1
ATOM 7194 N N . TRP C 3 235 ? -27.862 -57.451 -37.046 1.00 47.34 235 TRP B N 1
ATOM 7195 C CA . TRP C 3 235 ? -29.314 -57.361 -36.893 1.00 47.25 235 TRP B CA 1
ATOM 7196 C C . TRP C 3 235 ? -30.013 -57.273 -38.262 1.00 51.93 235 TRP B C 1
ATOM 7197 O O . TRP C 3 235 ? -30.942 -58.046 -38.548 1.00 49.40 235 TRP B O 1
ATOM 7208 N N . SER C 3 236 ? -29.532 -56.371 -39.142 1.00 47.60 236 SER B N 1
ATOM 7209 C CA . SER C 3 236 ? -30.059 -56.260 -40.511 1.00 50.25 236 SER B CA 1
ATOM 7210 C C . SER C 3 236 ? -30.078 -57.603 -41.205 1.00 48.38 236 SER B C 1
ATOM 7211 O O . SER C 3 236 ? -31.101 -58.013 -41.766 1.00 48.24 236 SER B O 1
ATOM 7214 N N . LYS C 3 237 ? -28.931 -58.294 -41.203 1.00 48.31 237 LYS B N 1
ATOM 7215 C CA . LYS C 3 237 ? -28.847 -59.591 -41.858 1.00 43.14 237 LYS B CA 1
ATOM 7216 C C . LYS C 3 237 ? -29.813 -60.568 -41.218 1.00 48.57 237 LYS B C 1
ATOM 7217 O O . LYS C 3 237 ? -30.496 -61.326 -41.916 1.00 51.75 237 LYS B O 1
ATOM 7223 N N . ALA C 3 238 ? -29.886 -60.563 -39.880 1.00 43.07 238 ALA B N 1
ATOM 7224 C CA . ALA C 3 238 ? -30.741 -61.533 -39.205 1.00 44.84 238 ALA B CA 1
ATOM 7225 C C . ALA C 3 238 ? -32.193 -61.283 -39.539 1.00 43.82 238 ALA B C 1
ATOM 7226 O O . ALA C 3 238 ? -32.949 -62.230 -39.772 1.00 41.95 238 ALA B O 1
ATOM 7228 N N . VAL C 3 239 ? -32.607 -60.013 -39.523 1.00 41.07 239 VAL B N 1
ATOM 7229 C CA . VAL C 3 239 ? -33.989 -59.697 -39.881 1.00 45.95 239 VAL B CA 1
ATOM 7230 C C . VAL C 3 239 ? -34.271 -60.127 -41.320 1.00 47.71 239 VAL B C 1
ATOM 7231 O O . VAL C 3 239 ? -35.249 -60.836 -41.599 1.00 49.95 239 VAL B O 1
ATOM 7235 N N . ALA C 3 240 ? -33.395 -59.723 -42.252 1.00 48.16 240 ALA B N 1
ATOM 7236 C CA . ALA C 3 240 ? -33.519 -60.153 -43.639 1.00 50.04 240 ALA B CA 1
ATOM 7237 C C . ALA C 3 240 ? -33.566 -61.672 -43.756 1.00 53.01 240 ALA B C 1
ATOM 7238 O O . ALA C 3 240 ? -34.150 -62.206 -44.704 1.00 51.34 240 ALA B O 1
ATOM 7240 N N . ASP C 3 241 ? -32.954 -62.390 -42.821 1.00 44.87 241 ASP B N 1
ATOM 7241 C CA . ASP C 3 241 ? -32.910 -63.833 -42.954 1.00 43.64 241 ASP B CA 1
ATOM 7242 C C . ASP C 3 241 ? -34.099 -64.510 -42.311 1.00 43.98 241 ASP B C 1
ATOM 7243 O O . ASP C 3 241 ? -34.170 -65.745 -42.314 1.00 49.92 241 ASP B O 1
ATOM 7248 N N . GLY C 3 242 ? -35.039 -63.742 -41.772 1.00 44.03 242 GLY B N 1
ATOM 7249 C CA . GLY C 3 242 ? -36.221 -64.315 -41.184 1.00 45.66 242 GLY B CA 1
ATOM 7250 C C . GLY C 3 242 ? -36.111 -64.660 -39.713 1.00 50.16 242 GLY B C 1
ATOM 7251 O O . GLY C 3 242 ? -37.020 -65.309 -39.181 1.00 45.61 242 GLY B O 1
ATOM 7252 N N . MET C 3 243 ? -35.048 -64.237 -39.034 1.00 46.57 243 MET B N 1
ATOM 7253 C CA . MET C 3 243 ? -34.802 -64.696 -37.670 1.00 49.81 243 MET B CA 1
ATOM 7254 C C . MET C 3 243 ? -35.656 -64.006 -36.606 1.00 47.92 243 MET B C 1
ATOM 7255 O O . MET C 3 243 ? -35.701 -64.497 -35.468 1.00 45.47 243 MET B O 1
ATOM 7260 N N . PHE C 3 244 ? -36.322 -62.894 -36.923 1.00 44.82 244 PHE B N 1
ATOM 7261 C CA . PHE C 3 244 ? -36.990 -62.082 -35.904 1.00 49.67 244 PHE B CA 1
ATOM 7262 C C . PHE C 3 244 ? -38.286 -61.469 -36.414 1.00 52.62 244 PHE B C 1
ATOM 7263 O O . PHE C 3 244 ? -38.348 -61.020 -37.557 1.00 50.03 244 PHE B O 1
ATOM 7271 N N . GLU C 3 245 ? -39.308 -61.414 -35.551 1.00 53.69 245 GLU B N 1
ATOM 7272 C CA . GLU C 3 245 ? -40.433 -60.505 -35.753 1.00 53.98 245 GLU B CA 1
ATOM 7273 C C . GLU C 3 245 ? -40.124 -59.187 -35.064 1.00 56.49 245 GLU B C 1
ATOM 7274 O O . GLU C 3 245 ? -39.563 -59.180 -33.964 1.00 52.46 245 GLU B O 1
ATOM 7280 N N . THR C 3 246 ? -40.495 -58.073 -35.703 1.00 46.82 246 THR B N 1
ATOM 7281 C CA . THR C 3 246 ? -40.238 -56.749 -35.152 1.00 48.64 246 THR B CA 1
ATOM 7282 C C . THR C 3 246 ? -41.491 -55.885 -35.229 1.00 55.90 246 THR B C 1
ATOM 7283 O O . THR C 3 246 ? -42.443 -56.185 -35.954 1.00 55.77 246 THR B O 1
ATOM 7287 N N . LYS C 3 247 ? -41.479 -54.810 -34.442 1.00 52.04 247 LYS B N 1
ATOM 7288 C CA . LYS C 3 247 ? -42.503 -53.789 -34.397 1.00 56.60 247 LYS B CA 1
ATOM 7289 C C . LYS C 3 247 ? -41.685 -52.574 -34.005 1.00 64.22 247 LYS B C 1
ATOM 7290 O O . LYS C 3 247 ? -40.873 -52.683 -33.070 1.00 58.99 247 LYS B O 1
ATOM 7296 N N . PRO C 3 248 ? -41.853 -51.428 -34.675 1.00 71.31 248 PRO B N 1
ATOM 7297 C CA . PRO C 3 248 ? -41.217 -50.198 -34.178 1.00 66.92 248 PRO B CA 1
ATOM 7298 C C . PRO C 3 248 ? -41.672 -49.923 -32.747 1.00 65.32 248 PRO B C 1
ATOM 7299 O O . PRO C 3 248 ? -42.820 -50.193 -32.387 1.00 67.68 248 PRO B O 1
ATOM 7303 N N . ILE C 3 249 ? -40.740 -49.441 -31.911 1.00 60.41 249 ILE B N 1
ATOM 7304 C CA . ILE C 3 249 ? -41.014 -49.397 -30.474 1.00 66.49 249 ILE B CA 1
ATOM 7305 C C . ILE C 3 249 ? -42.142 -48.411 -30.155 1.00 71.88 249 ILE B C 1
ATOM 7306 O O . ILE C 3 249 ? -42.956 -48.662 -29.254 1.00 70.37 249 ILE B O 1
ATOM 7311 N N . GLU C 3 250 ? -42.247 -47.313 -30.914 1.00 74.85 250 GLU B N 1
ATOM 7312 C CA . GLU C 3 250 ? -43.252 -46.281 -30.661 1.00 82.01 250 GLU B CA 1
ATOM 7313 C C . GLU C 3 250 ? -44.682 -46.731 -30.962 1.00 75.11 250 GLU B C 1
ATOM 7314 O O . GLU C 3 250 ? -45.617 -46.023 -30.577 1.00 77.57 250 GLU B O 1
ATOM 7320 N N . GLU C 3 251 ? -44.873 -47.875 -31.625 1.00 73.62 251 GLU B N 1
ATOM 7321 C CA . GLU C 3 251 ? -46.183 -48.483 -31.825 1.00 72.50 251 GLU B CA 1
ATOM 7322 C C . GLU C 3 251 ? -46.522 -49.512 -30.760 1.00 67.72 251 GLU B C 1
ATOM 7323 O O . GLU C 3 251 ? -47.435 -50.318 -30.962 1.00 68.59 251 GLU B O 1
ATOM 7329 N N . VAL C 3 252 ? -45.790 -49.520 -29.652 1.00 69.97 252 VAL B N 1
ATOM 7330 C CA . VAL C 3 252 ? -45.826 -50.600 -28.673 1.00 69.76 252 VAL B CA 1
ATOM 7331 C C . VAL C 3 252 ? -46.096 -49.998 -27.305 1.00 70.64 252 VAL B C 1
ATOM 7332 O O . VAL C 3 252 ? -45.497 -48.982 -26.934 1.00 68.28 252 VAL B O 1
ATOM 7336 N N . LYS C 3 253 ? -46.989 -50.619 -26.551 1.00 68.22 253 LYS B N 1
ATOM 7337 C CA . LYS C 3 253 ? -47.087 -50.021 -25.236 1.00 69.26 253 LYS B CA 1
ATOM 7338 C C . LYS C 3 253 ? -46.485 -50.953 -24.176 1.00 72.17 253 LYS B C 1
ATOM 7339 O O . LYS C 3 253 ? -46.538 -52.185 -24.317 1.00 70.13 253 LYS B O 1
ATOM 7345 N N . PRO C 3 254 ? -45.883 -50.397 -23.104 1.00 63.42 254 PRO B N 1
ATOM 7346 C CA . PRO C 3 254 ? -45.739 -48.965 -22.760 1.00 62.46 254 PRO B CA 1
ATOM 7347 C C . PRO C 3 254 ? -44.588 -48.248 -23.442 1.00 64.81 254 PRO B C 1
ATOM 7348 O O . PRO C 3 254 ? -44.498 -47.020 -23.358 1.00 69.27 254 PRO B O 1
ATOM 7352 N N . GLY C 3 255 ? -43.705 -49.014 -24.069 1.00 58.05 255 GLY B N 1
ATOM 7353 C CA . GLY C 3 255 ? -42.615 -48.543 -24.853 1.00 46.07 255 GLY B CA 1
ATOM 7354 C C . GLY C 3 255 ? -41.593 -47.663 -24.147 1.00 55.16 255 GLY B C 1
ATOM 7355 O O . GLY C 3 255 ? -41.387 -47.694 -22.915 1.00 51.40 255 GLY B O 1
ATOM 7356 N N . LEU C 3 256 ? -40.940 -46.858 -25.000 1.00 50.32 256 LEU B N 1
ATOM 7357 C CA . LEU C 3 256 ? -39.736 -46.114 -24.655 1.00 52.21 256 LEU B CA 1
ATOM 7358 C C . LEU C 3 256 ? -40.001 -45.071 -23.586 1.00 56.20 256 LEU B C 1
ATOM 7359 O O . LEU C 3 256 ? -39.061 -44.603 -22.925 1.00 51.44 256 LEU B O 1
ATOM 7364 N N . ASP C 3 257 ? -41.265 -44.703 -23.398 1.00 60.95 257 ASP B N 1
ATOM 7365 C CA . ASP C 3 257 ? -41.598 -43.683 -22.413 1.00 67.39 257 ASP B CA 1
ATOM 7366 C C . ASP C 3 257 ? -41.346 -44.190 -21.002 1.00 57.76 257 ASP B C 1
ATOM 7367 O O . ASP C 3 257 ? -40.623 -43.556 -20.225 1.00 54.20 257 ASP B O 1
ATOM 7372 N N . LEU C 3 258 ? -41.940 -45.346 -20.667 1.00 59.33 258 LEU B N 1
ATOM 7373 C CA . LEU C 3 258 ? -41.676 -46.016 -19.398 1.00 57.74 258 LEU B CA 1
ATOM 7374 C C . LEU C 3 258 ? -40.193 -46.359 -19.250 1.00 55.59 258 LEU B C 1
ATOM 7375 O O . LEU C 3 258 ? -39.587 -46.114 -18.198 1.00 57.34 258 LEU B O 1
ATOM 7380 N N . LEU C 3 259 ? -39.591 -46.901 -20.307 1.00 54.99 259 LEU B N 1
ATOM 7381 C CA . LEU C 3 259 ? -38.205 -47.353 -20.231 1.00 51.81 259 LEU B CA 1
ATOM 7382 C C . LEU C 3 259 ? -37.265 -46.195 -19.928 1.00 55.65 259 LEU B C 1
ATOM 7383 O O . LEU C 3 259 ? -36.434 -46.277 -19.005 1.00 47.88 259 LEU B O 1
ATOM 7388 N N . ARG C 3 260 ? -37.405 -45.084 -20.671 1.00 53.25 260 ARG B N 1
ATOM 7389 C CA . ARG C 3 260 ? -36.559 -43.925 -20.400 1.00 54.89 260 ARG B CA 1
ATOM 7390 C C . ARG C 3 260 ? -36.753 -43.401 -18.976 1.00 52.35 260 ARG B C 1
ATOM 7391 O O . ARG C 3 260 ? -35.799 -42.888 -18.364 1.00 47.04 260 ARG B O 1
ATOM 7399 N N . LYS C 3 261 ? -37.960 -43.563 -18.415 1.00 47.33 261 LYS B N 1
ATOM 7400 C CA . LYS C 3 261 ? -38.212 -43.102 -17.047 1.00 61.64 261 LYS B CA 1
ATOM 7401 C C . LYS C 3 261 ? -37.548 -44.009 -16.008 1.00 55.97 261 LYS B C 1
ATOM 7402 O O . LYS C 3 261 ? -37.005 -43.521 -15.001 1.00 54.65 261 LYS B O 1
ATOM 7408 N N . LEU C 3 262 ? -37.591 -45.331 -16.221 1.00 48.27 262 LEU B N 1
ATOM 7409 C CA . LEU C 3 262 ? -36.904 -46.240 -15.294 1.00 52.95 262 LEU B CA 1
ATOM 7410 C C . LEU C 3 262 ? -35.391 -46.060 -15.371 1.00 46.94 262 LEU B C 1
ATOM 7411 O O . LEU C 3 262 ? -34.713 -46.034 -14.343 1.00 47.76 262 LEU B O 1
ATOM 7416 N N . ALA C 3 263 ? -34.854 -45.861 -16.578 1.00 50.10 263 ALA B N 1
ATOM 7417 C CA . ALA C 3 263 ? -33.441 -45.543 -16.707 1.00 43.12 263 ALA B CA 1
ATOM 7418 C C . ALA C 3 263 ? -33.100 -44.278 -15.939 1.00 51.46 263 ALA B C 1
ATOM 7419 O O . ALA C 3 263 ? -32.085 -44.230 -15.228 1.00 49.85 263 ALA B O 1
ATOM 7421 N N . LYS C 3 264 ? -33.949 -43.246 -16.035 1.00 49.21 264 LYS B N 1
ATOM 7422 C CA . LYS C 3 264 ? -33.658 -42.009 -15.312 1.00 50.57 264 LYS B CA 1
ATOM 7423 C C . LYS C 3 264 ? -33.677 -42.229 -13.799 1.00 43.43 264 LYS B C 1
ATOM 7424 O O . LYS C 3 264 ? -32.814 -41.705 -13.082 1.00 48.16 264 LYS B O 1
ATOM 7430 N N . GLN C 3 265 ? -34.628 -43.012 -13.283 1.00 43.08 265 GLN B N 1
ATOM 7431 C CA . GLN C 3 265 ? -34.647 -43.223 -11.835 1.00 44.77 265 GLN B CA 1
ATOM 7432 C C . GLN C 3 265 ? -33.392 -43.957 -11.366 1.00 46.27 265 GLN B C 1
ATOM 7433 O O . GLN C 3 265 ? -32.786 -43.575 -10.357 1.00 44.45 265 GLN B O 1
ATOM 7439 N N . LYS C 3 266 ? -32.963 -44.984 -12.112 1.00 48.18 266 LYS B N 1
ATOM 7440 C CA . LYS C 3 266 ? -31.730 -45.696 -11.776 1.00 48.81 266 LYS B CA 1
ATOM 7441 C C . LYS C 3 266 ? -30.547 -44.729 -11.715 1.00 42.38 266 LYS B C 1
ATOM 7442 O O . LYS C 3 266 ? -29.872 -44.618 -10.676 1.00 43.21 266 LYS B O 1
ATOM 7448 N N . ILE C 3 267 ? -30.289 -44.007 -12.816 1.00 45.06 267 ILE B N 1
ATOM 7449 C CA . ILE C 3 267 ? -29.121 -43.110 -12.862 1.00 48.76 267 ILE B CA 1
ATOM 7450 C C . ILE C 3 267 ? -29.191 -42.056 -11.762 1.00 47.35 267 ILE B C 1
ATOM 7451 O O . ILE C 3 267 ? -28.180 -41.743 -11.128 1.00 47.24 267 ILE B O 1
ATOM 7456 N N . ASP C 3 268 ? -30.371 -41.447 -11.548 1.00 51.60 268 ASP B N 1
ATOM 7457 C CA . ASP C 3 268 ? -30.455 -40.375 -10.557 1.00 52.11 268 ASP B CA 1
ATOM 7458 C C . ASP C 3 268 ? -30.194 -40.913 -9.155 1.00 50.46 268 ASP B C 1
ATOM 7459 O O . ASP C 3 268 ? -29.485 -40.283 -8.358 1.00 50.79 268 ASP B O 1
ATOM 7464 N N . LYS C 3 269 ? -30.791 -42.058 -8.829 1.00 43.84 269 LYS B N 1
ATOM 7465 C CA . LYS C 3 269 ? -30.609 -42.640 -7.507 1.00 46.61 269 LYS B CA 1
ATOM 7466 C C . LYS C 3 269 ? -29.145 -43.040 -7.288 1.00 47.78 269 LYS B C 1
ATOM 7467 O O . LYS C 3 269 ? -28.554 -42.765 -6.235 1.00 42.81 269 LYS B O 1
ATOM 7473 N N . ASN C 3 270 ? -28.519 -43.619 -8.308 1.00 45.14 270 ASN B N 1
ATOM 7474 C CA . ASN C 3 270 ? -27.152 -44.102 -8.122 1.00 49.50 270 ASN B CA 1
ATOM 7475 C C . ASN C 3 270 ? -26.141 -42.970 -8.223 1.00 49.41 270 ASN B C 1
ATOM 7476 O O . ASN C 3 270 ? -25.106 -43.007 -7.543 1.00 45.65 270 ASN B O 1
ATOM 7481 N N . GLN C 3 271 ? -26.432 -41.943 -9.037 1.00 48.44 271 GLN B N 1
ATOM 7482 C CA . GLN C 3 271 ? -25.567 -40.765 -9.066 1.00 51.51 271 GLN B CA 1
ATOM 7483 C C . GLN C 3 271 ? -25.548 -40.062 -7.709 1.00 48.32 271 GLN B C 1
ATOM 7484 O O . GLN C 3 271 ? -24.508 -39.555 -7.274 1.00 50.48 271 GLN B O 1
ATOM 7490 N N . LYS C 3 272 ? -26.686 -40.035 -7.022 0.97 46.45 272 LYS B N 1
ATOM 7491 C CA . LYS C 3 272 ? -26.725 -39.477 -5.684 0.97 45.99 272 LYS B CA 1
ATOM 7492 C C . LYS C 3 272 ? -25.802 -40.253 -4.756 0.97 53.58 272 LYS B C 1
ATOM 7493 O O . LYS C 3 272 ? -24.986 -39.658 -4.040 0.97 54.86 272 LYS B O 1
ATOM 7499 N N . THR C 3 273 ? -25.914 -41.596 -4.774 1.00 55.56 273 THR B N 1
ATOM 7500 C CA . THR C 3 273 ? -25.024 -42.469 -3.995 1.00 49.32 273 THR B CA 1
ATOM 7501 C C . THR C 3 273 ? -23.568 -42.163 -4.287 1.00 44.51 273 THR B C 1
ATOM 7502 O O . THR C 3 273 ? -22.751 -42.017 -3.365 1.00 44.74 273 THR B O 1
ATOM 7506 N N . VAL C 3 274 ? -23.226 -42.066 -5.574 1.00 46.65 274 VAL B N 1
ATOM 7507 C CA . VAL C 3 274 ? -21.850 -41.729 -5.956 1.00 48.07 274 VAL B CA 1
ATOM 7508 C C . VAL C 3 274 ? -21.434 -40.400 -5.335 1.00 49.34 274 VAL B C 1
ATOM 7509 O O . VAL C 3 274 ? -20.306 -40.242 -4.842 1.00 50.71 274 VAL B O 1
ATOM 7513 N N . GLU C 3 275 ? -22.362 -39.440 -5.309 0.95 53.71 275 GLU B N 1
ATOM 7514 C CA . GLU C 3 275 ? -22.090 -38.134 -4.718 1.00 54.13 275 GLU B CA 1
ATOM 7515 C C . GLU C 3 275 ? -21.893 -38.228 -3.213 1.00 47.55 275 GLU B C 1
ATOM 7516 O O . GLU C 3 275 ? -21.011 -37.570 -2.662 1.00 48.78 275 GLU B O 1
ATOM 7522 N N . GLU C 3 276 ? -22.724 -39.005 -2.524 1.00 47.78 276 GLU B N 1
ATOM 7523 C CA . GLU C 3 276 ? -22.578 -39.120 -1.069 1.00 47.26 276 GLU B CA 1
ATOM 7524 C C . GLU C 3 276 ? -21.300 -39.839 -0.663 1.00 52.16 276 GLU B C 1
ATOM 7525 O O . GLU C 3 276 ? -20.784 -39.587 0.432 1.00 44.90 276 GLU B O 1
ATOM 7531 N N . ARG C 3 277 ? -20.781 -40.736 -1.512 1.00 48.01 277 ARG B N 1
ATOM 7532 C CA . ARG C 3 277 ? -19.499 -41.360 -1.197 1.00 46.00 277 ARG B CA 1
ATOM 7533 C C . ARG C 3 277 ? -18.451 -40.300 -0.881 1.00 46.61 277 ARG B C 1
ATOM 7534 O O . ARG C 3 277 ? -17.617 -40.485 0.017 1.00 48.12 277 ARG B O 1
ATOM 7542 N N . LYS C 3 278 ? -18.511 -39.162 -1.583 1.00 45.72 278 LYS B N 1
ATOM 7543 C CA . LYS C 3 278 ? -17.442 -38.166 -1.513 1.00 45.75 278 LYS B CA 1
ATOM 7544 C C . LYS C 3 278 ? -17.303 -37.562 -0.122 1.00 44.60 278 LYS B C 1
ATOM 7545 O O . LYS C 3 278 ? -16.201 -37.214 0.309 1.00 46.07 278 LYS B O 1
ATOM 7551 N N . THR C 3 279 ? -18.389 -37.454 0.607 1.00 44.43 279 THR B N 1
ATOM 7552 C CA . THR C 3 279 ? -18.343 -36.913 1.956 1.00 46.04 279 THR B CA 1
ATOM 7553 C C . THR C 3 279 ? -18.773 -37.953 2.966 1.00 49.76 279 THR B C 1
ATOM 7554 O O . THR C 3 279 ? -19.371 -37.622 3.985 1.00 49.47 279 THR B O 1
ATOM 7558 N N . PHE C 3 280 ? -18.473 -39.221 2.678 1.00 49.54 280 PHE B N 1
ATOM 7559 C CA . PHE C 3 280 ? -19.003 -40.295 3.505 1.00 43.50 280 PHE B CA 1
ATOM 7560 C C . PHE C 3 280 ? -18.487 -40.216 4.936 1.00 42.29 280 PHE B C 1
ATOM 7561 O O . PHE C 3 280 ? -19.203 -40.575 5.871 1.00 44.05 280 PHE B O 1
ATOM 7569 N N . GLY C 3 281 ? -17.249 -39.779 5.136 1.00 41.43 281 GLY B N 1
ATOM 7570 C CA . GLY C 3 281 ? -16.656 -39.742 6.449 1.00 45.79 281 GLY B CA 1
ATOM 7571 C C . GLY C 3 281 ? -16.728 -38.351 7.040 1.00 50.37 281 GLY B C 1
ATOM 7572 O O . GLY C 3 281 ? -17.562 -37.528 6.658 1.00 48.62 281 GLY B O 1
ATOM 7573 N N . ILE C 3 282 ? -15.840 -38.083 7.986 1.00 46.17 282 ILE B N 1
ATOM 7574 C CA . ILE C 3 282 ? -15.644 -36.742 8.503 1.00 48.19 282 ILE B CA 1
ATOM 7575 C C . ILE C 3 282 ? -14.328 -36.244 7.953 1.00 46.48 282 ILE B C 1
ATOM 7576 O O . ILE C 3 282 ? -13.260 -36.707 8.383 1.00 44.72 282 ILE B O 1
ATOM 7581 N N . ASN C 3 283 ? -14.408 -35.304 7.010 1.00 49.99 283 ASN B N 1
ATOM 7582 C CA . ASN C 3 283 ? -13.233 -34.717 6.390 1.00 52.71 283 ASN B CA 1
ATOM 7583 C C . ASN C 3 283 ? -12.517 -35.734 5.502 1.00 51.45 283 ASN B C 1
ATOM 7584 O O . ASN C 3 283 ? -11.317 -35.634 5.275 1.00 51.94 283 ASN B O 1
ATOM 7589 N N . LYS C 3 284 ? -13.253 -36.739 5.030 1.00 52.60 284 LYS B N 1
ATOM 7590 C CA . LYS C 3 284 ? -12.766 -37.876 4.263 1.00 49.59 284 LYS B CA 1
ATOM 7591 C C . LYS C 3 284 ? -13.946 -38.432 3.505 1.00 47.05 284 LYS B C 1
ATOM 7592 O O . LYS C 3 284 ? -15.090 -38.348 3.970 1.00 45.67 284 LYS B O 1
ATOM 7598 N N . GLY C 3 285 ? -13.648 -39.077 2.383 1.00 51.36 285 GLY B N 1
ATOM 7599 C CA . GLY C 3 285 ? -14.662 -39.738 1.590 1.00 48.93 285 GLY B CA 1
ATOM 7600 C C . GLY C 3 285 ? -14.153 -41.067 1.067 1.00 51.32 285 GLY B C 1
ATOM 7601 O O . GLY C 3 285 ? -13.011 -41.458 1.320 1.00 48.55 285 GLY B O 1
ATOM 7602 N N . LEU C 3 286 ? -15.034 -41.758 0.352 1.00 44.64 286 LEU B N 1
ATOM 7603 C CA . LEU C 3 286 ? -14.745 -43.011 -0.324 1.00 45.05 286 LEU B CA 1
ATOM 7604 C C . LEU C 3 286 ? -14.427 -42.723 -1.779 1.00 49.40 286 LEU B C 1
ATOM 7605 O O . LEU C 3 286 ? -14.776 -41.658 -2.297 1.00 50.83 286 LEU B O 1
ATOM 7610 N N . ARG C 3 287 ? -13.787 -43.704 -2.438 1.00 44.66 287 ARG B N 1
ATOM 7611 C CA . ARG C 3 287 ? -13.282 -43.563 -3.809 1.00 49.56 287 ARG B CA 1
ATOM 7612 C C . ARG C 3 287 ? -14.405 -43.525 -4.833 1.00 40.21 287 ARG B C 1
ATOM 7613 O O . ARG C 3 287 ? -15.418 -44.221 -4.718 1.00 44.72 287 ARG B O 1
ATOM 7621 N N . ASN C 3 288 ? -14.187 -42.742 -5.876 1.00 44.79 288 ASN B N 1
ATOM 7622 C CA . ASN C 3 288 ? -15.108 -42.674 -7.009 1.00 43.35 288 ASN B CA 1
ATOM 7623 C C . ASN C 3 288 ? -14.390 -43.175 -8.256 1.00 47.70 288 ASN B C 1
ATOM 7624 O O . ASN C 3 288 ? -13.494 -42.478 -8.776 1.00 46.68 288 ASN B O 1
ATOM 7629 N N . PRO C 3 289 ? -14.769 -44.347 -8.782 1.00 41.43 289 PRO B N 1
ATOM 7630 C CA . PRO C 3 289 ? -14.079 -44.883 -9.961 1.00 39.06 289 PRO B CA 1
ATOM 7631 C C . PRO C 3 289 ? -14.268 -44.031 -11.192 1.00 47.93 289 PRO B C 1
ATOM 7632 O O . PRO C 3 289 ? -13.538 -44.208 -12.190 1.00 39.39 289 PRO B O 1
ATOM 7636 N N . TYR C 3 290 ? -15.251 -43.148 -11.168 1.00 43.06 290 TYR B N 1
ATOM 7637 C CA . TYR C 3 290 ? -15.580 -42.293 -12.301 1.00 45.84 290 TYR B CA 1
ATOM 7638 C C . TYR C 3 290 ? -14.853 -40.949 -12.282 1.00 49.23 290 TYR B C 1
ATOM 7639 O O . TYR C 3 290 ? -14.944 -40.218 -13.268 1.00 47.21 290 TYR B O 1
ATOM 7648 N N . ALA C 3 291 ? -14.161 -40.601 -11.182 1.00 46.70 291 ALA B N 1
ATOM 7649 C CA . ALA C 3 291 ? -13.592 -39.252 -10.958 1.00 51.95 291 ALA B CA 1
ATOM 7650 C C . ALA C 3 291 ? -12.672 -38.751 -12.075 1.00 51.64 291 ALA B C 1
ATOM 7651 O O . ALA C 3 291 ? -11.825 -39.489 -12.562 1.00 57.28 291 ALA B O 1
#